Protein AF-0000000072281606 (afdb_homodimer)

Solvent-accessible surface area (backbone atoms only — not comparable to full-atom values): 66796 Å² total; per-residue (Å²): 132,79,48,75,64,52,50,52,34,54,53,20,57,70,27,51,34,52,47,46,33,46,36,48,29,70,72,72,46,80,52,82,89,44,43,67,61,46,51,44,55,71,69,66,61,85,70,71,50,84,77,55,90,81,36,59,47,87,49,73,86,49,46,84,68,44,53,83,72,42,87,65,65,54,67,59,49,46,52,45,48,14,37,39,54,37,68,50,83,50,43,61,69,37,49,48,60,58,39,55,52,54,65,74,42,90,61,54,63,42,52,44,37,38,50,43,52,52,52,38,57,63,58,33,51,38,49,57,51,97,45,70,68,41,56,51,44,52,45,46,51,51,49,37,51,41,34,26,72,41,20,62,56,49,52,46,38,58,74,46,64,48,82,55,54,67,61,53,54,50,33,51,54,31,61,43,38,86,38,28,75,45,57,69,34,38,46,48,50,49,50,53,51,65,68,41,89,56,63,60,47,51,56,32,31,54,53,28,51,50,59,74,39,40,75,63,44,70,66,37,88,37,36,68,48,34,54,55,53,68,63,50,64,45,52,63,88,43,46,63,57,36,45,27,46,11,54,15,48,55,66,72,40,54,62,51,48,55,50,50,50,51,27,36,55,65,61,32,70,61,20,76,72,47,47,51,62,51,57,74,70,40,93,57,39,54,32,45,66,66,42,60,53,39,28,60,67,70,55,61,30,44,79,44,40,36,33,26,36,51,67,71,52,47,63,16,29,34,63,69,82,44,42,79,44,44,27,82,45,44,80,81,37,51,66,59,52,54,50,49,50,63,71,48,50,69,51,60,61,40,45,38,40,33,39,38,28,26,53,66,86,40,72,68,46,42,53,33,40,47,49,58,49,52,52,41,37,74,71,53,35,40,36,48,29,33,40,48,55,16,53,59,40,41,46,48,65,24,66,81,42,98,66,59,60,55,36,64,59,32,63,82,61,18,70,64,53,51,64,24,46,89,61,25,60,56,44,39,51,45,45,42,42,42,50,48,38,40,49,42,41,48,50,40,51,55,45,45,56,48,49,54,64,63,60,56,80,74,71,80,76,68,74,65,81,66,75,78,61,80,82,72,78,86,83,75,87,74,83,86,81,82,83,76,90,74,82,74,74,76,70,78,72,68,74,69,66,73,54,55,58,62,53,23,48,44,51,53,50,44,53,73,75,32,53,59,44,52,29,28,40,60,66,98,63,74,39,68,28,37,38,31,44,54,100,53,28,36,33,30,26,27,76,60,97,89,36,51,40,83,71,44,77,41,50,45,85,43,58,73,41,77,44,70,51,83,89,46,84,35,35,37,32,36,36,44,57,63,89,70,23,72,34,35,31,34,32,80,55,43,66,62,49,50,49,49,53,43,56,67,64,36,69,73,58,59,70,66,74,110,131,81,48,74,64,52,49,51,36,54,54,21,59,72,28,50,33,53,46,45,33,46,35,48,28,71,72,72,46,81,50,81,91,43,43,68,61,47,50,41,54,71,70,65,60,85,70,68,50,82,76,54,90,81,34,59,48,86,50,73,87,48,46,84,68,44,54,84,72,41,88,64,62,55,68,60,49,45,53,45,50,15,36,40,53,38,68,49,84,50,44,60,69,37,48,47,60,56,38,55,53,52,65,74,42,91,61,54,63,41,52,44,36,38,50,43,52,53,52,38,58,61,58,32,52,37,50,59,50,96,45,69,67,41,57,51,45,52,44,49,51,50,50,36,51,41,32,25,73,41,22,61,55,51,52,46,39,58,73,45,62,49,82,54,52,65,60,52,54,50,33,52,58,31,60,43,39,85,38,29,75,45,59,68,34,37,46,48,51,49,51,53,52,65,68,41,90,54,62,61,47,51,56,30,32,54,52,28,51,51,59,75,39,40,74,64,45,70,66,37,86,38,37,67,46,33,53,55,54,68,64,49,65,46,53,66,87,44,45,63,56,36,45,27,46,11,54,16,48,56,67,72,40,54,60,51,49,54,50,50,51,51,26,37,52,64,62,32,71,61,21,75,72,47,48,51,63,52,56,73,70,39,93,57,40,57,33,45,65,65,41,60,53,40,28,62,67,70,54,60,30,44,80,44,39,37,33,27,35,52,65,70,52,49,62,15,28,34,63,69,84,43,42,78,46,42,26,82,45,43,80,81,36,52,66,60,52,53,52,48,47,64,71,49,51,69,52,60,60,39,42,37,38,33,39,36,29,26,52,67,86,41,71,68,47,43,53,34,41,47,49,55,50,52,52,41,36,75,70,53,35,40,36,50,30,33,40,49,54,16,52,59,40,42,48,49,64,24,64,80,40,96,66,59,62,53,36,64,59,32,63,84,59,17,73,64,51,51,62,24,47,90,63,24,61,57,47,39,54,46,45,44,43,39,48,50,38,40,49,43,41,48,50,41,49,56,46,45,56,47,49,56,64,63,60,55,81,76,72,80,79,71,76,67,84,65,79,71,70,82,77,86,75,86,86,74,88,74,83,85,76,82,81,74,86,81,77,78,71,82,69,79,74,71,75,70,69,79,56,61,60,64,53,21,51,46,53,51,49,45,53,73,74,34,54,59,45,53,30,27,39,60,64,98,64,74,39,68,28,37,38,32,43,54,98,53,29,36,34,29,26,28,75,60,97,88,36,50,41,84,71,44,79,40,51,47,84,45,57,72,42,76,44,70,51,82,89,46,84,35,36,37,33,37,35,43,60,61,90,71,22,71,33,33,32,35,32,79,53,43,67,61,50,49,49,48,52,43,56,68,64,37,68,72,54,62,72,62,74,109

Radius of gyration: 34.08 Å; Cα contacts (8 Å, |Δi|>4): 1711; chains: 2; bounding box: 130×84×92 Å

Sequence (1220 aa):
MTTPIEELIKNAIEIKDIFTVKEMTRITGIQANQRNKIYPLLLGIREEMKLNMEKVVETDKFLPFYTPIFSSNLSEIMKSLALIIGNLKGDEMALAQVALPLLSLDLETDQICSLVDKIVNLYIPLIKEENKEVVEGIYVIFNLIIQYHCPELIKKFTEVKVDLKQFVVNEVCMLCLPLIESIQGKLQLIDQLLLSSDQMLHFYVLISHVILLKDTLLKAPSAEAVISGINSKISEDEIKKVVGFAKALVSNTPISITKQLFACITNSPQYQRWVYSTITTGNVAIVSPKDIFADKNSRGFSLFLIDGRKREMYLSGTIPGAINIDASSIQSEPENIENFIKDIEGLKKSNTHIVVFGNTDHRDAVEQIQQIMIWLIKNGFKHVSELHNGFTGYHYLFDNEKGFPVENHSLTNCSICRKQGVEGVNNLIRATENVGTKAFEFAKGWFGTAVASMTVKESENVKDVKDIQQENIKTETKEIIQPKQKTTQIQKEEKKVDGNKEESDYYEELMKTEFHMKGEIIGDKNESVIVIGTNREMILINETDGKYQLVKKIPLILLKKISLKKATPGILTFNGVPPHLPLTIKLENVQSFLQFLKSKSAKKENQKADMTTPIEELIKNAIEIKDIFTVKEMTRITGIQANQRNKIYPLLLGIREEMKLNMEKVVETDKFLPFYTPIFSSNLSEIMKSLALIIGNLKGDEMALAQVALPLLSLDLETDQICSLVDKIVNLYIPLIKEENKEVVEGIYVIFNLIIQYHCPELIKKFTEVKVDLKQFVVNEVCMLCLPLIESIQGKLQLIDQLLLSSDQMLHFYVLISHVILLKDTLLKAPSAEAVISGINSKISEDEIKKVVGFAKALVSNTPISITKQLFACITNSPQYQRWVYSTITTGNVAIVSPKDIFADKNSRGFSLFLIDGRKREMYLSGTIPGAINIDASSIQSEPENIENFIKDIEGLKKSNTHIVVFGNTDHRDAVEQIQQIMIWLIKNGFKHVSELHNGFTGYHYLFDNEKGFPVENHSLTNCSICRKQGVEGVNNLIRATENVGTKAFEFAKGWFGTAVASMTVKESENVKDVKDIQQENIKTETKEIIQPKQKTTQIQKEEKKVDGNKEESDYYEELMKTEFHMKGEIIGDKNESVIVIGTNREMILINETDGKYQLVKKIPLILLKKISLKKATPGILTFNGVPPHLPLTIKLENVQSFLQFLKSKSAKKENQKAD

Nearest PDB structures (foldseek):
  6jl7-assembly1_A  TM=8.231E-01  e=1.397E-14  Homo sapiens
  2rgn-assembly2_E  TM=7.087E-01  e=4.003E-01  Homo sapiens
  6cb0-assembly2_B  TM=5.801E-01  e=1.094E-01  Gallus gallus
  6k6r-assembly2_D  TM=6.137E-01  e=8.018E-01  Saccharomyces cerevisiae S288C
  1rj2-assembly1_A  TM=2.521E-01  e=9.974E-02  Mus musculus

Secondary structure (DSSP, 8-state):
---HHHHHHHHHHHTT-HHHHHHHHHHH---GGGHHHHHHHHHT--SPPPP-TT-----GGGHHHHTTT-SS-HHHHHHHHHHHHHHS-S-HHHHHHHHHHHTTSS--HHHHHHHHHHHHHHH-GGGG---HHHHHHHHHHHHHHHHHH-HHHHHHHHHTT---HHHHHHHHHTTTGGGB-SHHHHHHHHHHHHH-S-TTHHHHHHHHHHHHTHHHHHT--SHHHHHHHHTPPBPGGGHHHHHHHHHHHHHHS-HHHHHHHHHHHTT-HHIIIIIHHHHHH-SSEEE-HHHHHHIIIII--EEEEEE-S-HHHHHT-B-TTPEE--GGGTTT-HHHHHHHHHHTGGGGGS-EEEEEE---SSHHHHHHHHHHHHHHHHTT--SEEEETTHHHHHHHHHHSSTT---BT--TTT-HHHHHTTHHHHHHHHHHHHHHHHHHHHHHHHHHHHHHHHH-----S----TT--S-------------------------------HHHHHHHHHHHHHSEEEEEEEESSS-EEEEEEE-SSEEEEEEEETTEEEEEEEEEGGGEEEEEE-SSSTTEEEEEESTTS-SEEEEES-HHHHHHHHHHHHHTTGGGGT-/---HHHHHHHHHHHTT-HHHHHHHHHHH---GGGHHHHHHHHHT--SPPPP-TT-----GGGHHHHTTT-SS-HHHHHHHHHHHHHHS-S-HHHHHHHHHHHTTSS--HHHHHHHHHHHHHHH-GGGG---HHHHHHHHHHHHHHHHHH-HHHHHHHHHTT---HHHHHHHHHTTTGGGB-SHHHHHHHHHHHHH-S-TTHHHHHHHHHHHHTHHHHHT--SHHHHHHHHTPPBPGGGHHHHHHHHHHHHHHS-HHHHHHHHHHHTT-HHIIIIIHHHHHH-SSEEE-HHHHHHIIIII--EEEEEE-S-HHHHHT-B-TTPEE--GGGTTT-HHHHHHHHHHTGGGGGS-EEEEEE---SSHHHHHHHHHHHHHHHHTT--SEEEETTHHHHHHHHHHSSTT---BT--TTT-HHHHHTTHHHHHHHHHHHHHHHHHHHHHHHHHHHHHHHHH-----S----TTTTS-------------------------------HHHHHHHHHHHHHSEEEEEEEESSS-EEEEEEE-SSEEEEEEEETTEEEEEEEEEGGGEEEEEE-SSSTTEEEEEESTTT-SEEEEES-HHHHHHHHHHHHHTTGGGTT-

InterPro domains:
  IPR001763 Rhodanese-like domain [PF00581] (303-394)
  IPR001763 Rhodanese-like domain [PS50206] (299-403)
  IPR036873 Rhodanese-like domain superfamily [G3DSA:3.40.250.10] (296-421)
  IPR036873 Rhodanese-like domain superfamily [SSF52821] (281-395)
  IPR039755 TBC1 domain family member 23 [PTHR13297] (72-464)

Organism: Entamoeba histolytica (strain ATCC 30459 / HM-1:IMSS / ABRM) (NCBI:txid294381)

pLDDT: mean 75.41, std 23.06, range [16.86, 98.44]

Structure (mmCIF, N/CA/C/O backbone):
data_AF-0000000072281606-model_v1
#
loop_
_entity.id
_entity.type
_entity.pdbx_description
1 polymer 'Rhodanese domain-containing protein'
#
loop_
_atom_site.group_PDB
_atom_site.id
_atom_site.type_symbol
_atom_site.label_atom_id
_atom_site.label_alt_id
_atom_site.label_comp_id
_atom_site.label_asym_id
_atom_site.label_entity_id
_atom_site.label_seq_id
_atom_site.pdbx_PDB_ins_code
_atom_site.Cartn_x
_atom_site.Cartn_y
_atom_site.Cartn_z
_atom_site.occupancy
_atom_site.B_iso_or_equiv
_atom_site.auth_seq_id
_atom_site.auth_comp_id
_atom_site.auth_asym_id
_atom_site.auth_atom_id
_atom_site.pdbx_PDB_model_num
ATOM 1 N N . MET A 1 1 ? -6.422 -8.523 33.594 1 51.41 1 MET A N 1
ATOM 2 C CA . MET A 1 1 ? -6.273 -7.086 33.375 1 51.41 1 MET A CA 1
ATOM 3 C C . MET A 1 1 ? -6.07 -6.754 31.906 1 51.41 1 MET A C 1
ATOM 5 O O . MET A 1 1 ? -5.246 -7.375 31.234 1 51.41 1 MET A O 1
ATOM 9 N N . THR A 1 2 ? -6.934 -6.125 31.219 1 74.75 2 THR A N 1
ATOM 10 C CA . THR A 1 2 ? -6.938 -5.824 29.797 1 74.75 2 THR A CA 1
ATOM 11 C C . THR A 1 2 ? -5.809 -4.859 29.438 1 74.75 2 THR A C 1
ATOM 13 O O . THR A 1 2 ? -5.625 -3.842 30.109 1 74.75 2 THR A O 1
ATOM 16 N N . THR A 1 3 ? -4.812 -5.32 28.719 1 84.56 3 THR A N 1
ATOM 17 C CA . THR A 1 3 ? -3.703 -4.484 28.266 1 84.56 3 THR A CA 1
ATOM 18 C C . THR A 1 3 ? -4.219 -3.264 27.516 1 84.56 3 THR A C 1
ATOM 20 O O . THR A 1 3 ? -5.344 -3.27 27 1 84.56 3 THR A O 1
ATOM 23 N N . PRO A 1 4 ? -3.508 -2.191 27.625 1 87.19 4 PRO A N 1
ATOM 24 C CA . PRO A 1 4 ? -3.924 -0.983 26.906 1 87.19 4 PRO A CA 1
ATOM 25 C C . PRO A 1 4 ? -4.238 -1.249 25.438 1 87.19 4 PRO A C 1
ATOM 27 O O . PRO A 1 4 ? -5.164 -0.652 24.891 1 87.19 4 PRO A O 1
ATOM 30 N N . ILE A 1 5 ? -3.578 -2.105 24.844 1 91.62 5 ILE A N 1
ATOM 31 C CA . ILE A 1 5 ? -3.822 -2.422 23.453 1 91.62 5 ILE A CA 1
ATOM 32 C C . ILE A 1 5 ? -5.156 -3.156 23.312 1 91.62 5 ILE A C 1
ATOM 34 O O . ILE A 1 5 ? -5.922 -2.893 22.375 1 91.62 5 ILE A O 1
ATOM 38 N N . GLU A 1 6 ? -5.426 -3.99 24.234 1 91 6 GLU A N 1
ATOM 39 C CA . GLU A 1 6 ? -6.688 -4.723 24.203 1 91 6 GLU A CA 1
ATOM 40 C C . GLU A 1 6 ? -7.879 -3.783 24.375 1 91 6 GLU A C 1
ATOM 42 O O . GLU A 1 6 ? -8.93 -3.988 23.75 1 91 6 GLU A O 1
ATOM 47 N N . GLU A 1 7 ? -7.656 -2.842 25.172 1 91.56 7 GLU A N 1
ATOM 48 C CA . GLU A 1 7 ? -8.711 -1.845 25.344 1 91.56 7 GLU A CA 1
ATOM 49 C C . GLU A 1 7 ? -8.961 -1.082 24.047 1 91.56 7 GLU A C 1
ATOM 51 O O . GLU A 1 7 ? -10.109 -0.797 23.703 1 91.56 7 GLU A O 1
ATOM 56 N N . LEU A 1 8 ? -7.91 -0.74 23.359 1 93.12 8 LEU A N 1
ATOM 57 C CA . LEU A 1 8 ? -8.039 -0.058 22.078 1 93.12 8 LEU A CA 1
ATOM 58 C C . LEU A 1 8 ? -8.773 -0.934 21.062 1 93.12 8 LEU A C 1
ATOM 60 O O . LEU A 1 8 ? -9.617 -0.443 20.312 1 93.12 8 LEU A O 1
ATOM 64 N N . ILE A 1 9 ? -8.477 -2.211 21.109 1 94.88 9 ILE A N 1
ATOM 65 C CA . ILE A 1 9 ? -9.125 -3.15 20.203 1 94.88 9 ILE A CA 1
ATOM 66 C C . ILE A 1 9 ? -10.617 -3.232 20.516 1 94.88 9 ILE A C 1
ATOM 68 O O . ILE A 1 9 ? -11.453 -3.164 19.609 1 94.88 9 ILE A O 1
ATOM 72 N N . LYS A 1 10 ? -10.906 -3.359 21.797 1 93.31 10 LYS A N 1
ATOM 73 C CA . LYS A 1 10 ? -12.297 -3.461 22.219 1 93.31 10 LYS A CA 1
ATOM 74 C C . LYS A 1 10 ? -13.094 -2.234 21.781 1 93.31 10 LYS A C 1
ATOM 76 O O . LYS A 1 10 ? -14.188 -2.363 21.234 1 93.31 10 LYS A O 1
ATOM 81 N N . ASN A 1 11 ? -12.516 -1.082 22.031 1 91.38 11 ASN A N 1
ATOM 82 C CA . ASN A 1 11 ? -13.18 0.157 21.625 1 91.38 11 ASN A CA 1
ATOM 83 C C . ASN A 1 11 ? -13.352 0.243 20.109 1 91.38 11 ASN A C 1
ATOM 85 O O . ASN A 1 11 ? -14.391 0.689 19.625 1 91.38 11 ASN A O 1
ATOM 89 N N . ALA A 1 12 ? -12.352 -0.181 19.391 1 93.44 12 ALA A N 1
ATOM 90 C CA . ALA A 1 12 ? -12.383 -0.129 17.922 1 93.44 12 ALA A CA 1
ATOM 91 C C . ALA A 1 12 ? -13.445 -1.07 17.359 1 93.44 12 ALA A C 1
ATOM 93 O O . ALA A 1 12 ? -14.109 -0.745 16.375 1 93.44 12 ALA A O 1
ATOM 94 N N . ILE A 1 13 ? -13.555 -2.229 17.984 1 92.88 13 ILE A N 1
ATOM 95 C CA . ILE A 1 13 ? -14.562 -3.191 17.562 1 92.88 13 ILE A CA 1
ATOM 96 C C . ILE A 1 13 ? -15.953 -2.596 17.75 1 92.88 13 ILE A C 1
ATOM 98 O O . ILE A 1 13 ? -16.812 -2.725 16.875 1 92.88 13 ILE A O 1
ATOM 102 N N . GLU A 1 14 ? -16.156 -1.934 18.844 1 89.5 14 GLU A N 1
ATOM 103 C CA . GLU A 1 14 ? -17.453 -1.362 19.188 1 89.5 14 GLU A CA 1
ATOM 104 C C . GLU A 1 14 ? -17.891 -0.321 18.156 1 89.5 14 GLU A C 1
ATOM 106 O O . GLU A 1 14 ? -19.062 -0.254 17.781 1 89.5 14 GLU A O 1
ATOM 111 N N . ILE A 1 15 ? -16.969 0.427 17.688 1 87.94 15 ILE A N 1
ATOM 112 C CA . ILE A 1 15 ? -17.344 1.49 16.75 1 87.94 15 ILE A CA 1
ATOM 113 C C . ILE A 1 15 ? -17.047 1.044 15.328 1 87.94 15 ILE A C 1
ATOM 115 O O . ILE A 1 15 ? -17.141 1.843 14.391 1 87.94 15 ILE A O 1
ATOM 119 N N . LYS A 1 16 ? -16.547 -0.191 15.117 1 88 16 LYS A N 1
ATOM 120 C CA . LYS A 1 16 ? -16.281 -0.816 13.82 1 88 16 LYS A CA 1
ATOM 121 C C . LYS A 1 16 ? -15.156 -0.094 13.086 1 88 16 LYS A C 1
ATOM 123 O O . LYS A 1 16 ? -15.273 0.193 11.891 1 88 16 LYS A O 1
ATOM 128 N N . ASP A 1 17 ? -14.172 0.329 13.82 1 90.19 17 ASP A N 1
ATOM 129 C CA . ASP A 1 17 ? -12.938 0.873 13.258 1 90.19 17 ASP A CA 1
ATOM 130 C C . ASP A 1 17 ? -12 -0.245 12.812 1 90.19 17 ASP A C 1
ATOM 132 O O . ASP A 1 17 ? -11.172 -0.718 13.594 1 90.19 17 ASP A O 1
ATOM 136 N N . ILE A 1 18 ? -12.078 -0.589 11.57 1 90.5 18 ILE A N 1
ATOM 137 C CA . ILE A 1 18 ? -11.406 -1.763 11.016 1 90.5 18 ILE A CA 1
ATOM 138 C C . ILE A 1 18 ? -9.898 -1.561 11.047 1 90.5 18 ILE A C 1
ATOM 140 O O . ILE A 1 18 ? -9.148 -2.49 11.359 1 90.5 18 ILE A O 1
ATOM 144 N N . PHE A 1 19 ? -9.398 -0.422 10.836 1 90.06 19 PHE A N 1
ATOM 145 C CA . PHE A 1 19 ? -7.961 -0.2 10.695 1 90.06 19 PHE A CA 1
ATOM 146 C C . PHE A 1 19 ? -7.277 -0.225 12.062 1 90.06 19 PHE A C 1
ATOM 148 O O . PHE A 1 19 ? -6.168 -0.75 12.195 1 90.06 19 PHE A O 1
ATOM 155 N N . THR A 1 20 ? -7.926 0.358 13.047 1 93.75 20 THR A N 1
ATOM 156 C CA . THR A 1 20 ? -7.359 0.264 14.391 1 93.75 20 THR A CA 1
ATOM 157 C C . THR A 1 20 ? -7.293 -1.19 14.852 1 93.75 20 THR A C 1
ATOM 159 O O . THR A 1 20 ? -6.289 -1.622 15.414 1 93.75 20 THR A O 1
ATOM 162 N N . VAL A 1 21 ? -8.344 -1.893 14.539 1 94.81 21 VAL A N 1
ATOM 163 C CA . VAL A 1 21 ? -8.352 -3.309 14.891 1 94.81 21 VAL A CA 1
ATOM 164 C C . VAL A 1 21 ? -7.211 -4.027 14.172 1 94.81 21 VAL A C 1
ATOM 166 O O . VAL A 1 21 ? -6.453 -4.773 14.797 1 94.81 21 VAL A O 1
ATOM 169 N N . LYS A 1 22 ? -7.035 -3.77 12.914 1 93.69 22 LYS A N 1
ATOM 170 C CA . LYS A 1 22 ? -6.012 -4.426 12.109 1 93.69 22 LYS A CA 1
ATOM 171 C C . LYS A 1 22 ? -4.613 -4.129 12.648 1 93.69 22 LYS A C 1
ATOM 173 O O . LYS A 1 22 ? -3.836 -5.051 12.914 1 93.69 22 LYS A O 1
ATOM 178 N N . GLU A 1 23 ? -4.336 -2.924 12.883 1 93.38 23 GLU A N 1
ATOM 179 C CA . GLU A 1 23 ? -2.982 -2.541 13.273 1 93.38 23 GLU A CA 1
ATOM 180 C C . GLU A 1 23 ? -2.662 -3.012 14.688 1 93.38 23 GLU A C 1
ATOM 182 O O . GLU A 1 23 ? -1.541 -3.445 14.969 1 93.38 23 GLU A O 1
ATOM 187 N N . MET A 1 24 ? -3.656 -2.949 15.578 1 95.06 24 MET A N 1
ATOM 188 C CA . MET A 1 24 ? -3.416 -3.398 16.953 1 95.06 24 MET A CA 1
ATOM 189 C C . MET A 1 24 ? -3.248 -4.914 17 1 95.06 24 MET A C 1
ATOM 191 O O . MET A 1 24 ? -2.404 -5.422 17.734 1 95.06 24 MET A O 1
ATOM 195 N N . THR A 1 25 ? -4.016 -5.562 16.203 1 94.69 25 THR A N 1
ATOM 196 C CA . THR A 1 25 ? -3.928 -7.02 16.203 1 94.69 25 THR A CA 1
ATOM 197 C C . THR A 1 25 ? -2.656 -7.488 15.5 1 94.69 25 THR A C 1
ATOM 199 O O . THR A 1 25 ? -2.193 -8.609 15.727 1 94.69 25 THR A O 1
ATOM 202 N N . ARG A 1 26 ? -2.094 -6.742 14.641 1 91.62 26 ARG A N 1
ATOM 203 C CA . ARG A 1 26 ? -0.798 -7.07 14.055 1 91.62 26 ARG A CA 1
ATOM 204 C C . ARG A 1 26 ? 0.289 -7.121 15.125 1 91.62 26 ARG A C 1
ATOM 206 O O . ARG A 1 26 ? 1.28 -7.84 14.977 1 91.62 26 ARG A O 1
ATOM 213 N N . ILE A 1 27 ? 0.032 -6.355 16.156 1 89.81 27 ILE A N 1
ATOM 214 C CA . ILE A 1 27 ? 1.004 -6.305 17.234 1 89.81 27 ILE A CA 1
ATOM 215 C C . ILE A 1 27 ? 0.794 -7.488 18.172 1 89.81 27 ILE A C 1
ATOM 217 O O . ILE A 1 27 ? 1.74 -8.211 18.5 1 89.81 27 ILE A O 1
ATOM 221 N N . THR A 1 28 ? -0.489 -7.789 18.562 1 91.12 28 THR A N 1
ATOM 222 C CA . THR A 1 28 ? -0.763 -8.758 19.609 1 91.12 28 THR A CA 1
ATOM 223 C C . THR A 1 28 ? -1.176 -10.102 19.031 1 91.12 28 THR A C 1
ATOM 225 O O . THR A 1 28 ? -1.175 -11.117 19.719 1 91.12 28 THR A O 1
ATOM 228 N N . GLY A 1 29 ? -1.459 -10.117 17.734 1 91.19 29 GLY A N 1
ATOM 229 C CA . GLY A 1 29 ? -2.188 -11.258 17.203 1 91.19 29 GLY A CA 1
ATOM 230 C C . GLY A 1 29 ? -3.67 -11.219 17.531 1 91.19 29 GLY A C 1
ATOM 231 O O . GLY A 1 29 ? -4.098 -10.508 18.438 1 91.19 29 GLY A O 1
ATOM 232 N N . ILE A 1 30 ? -4.41 -11.914 16.781 1 94.75 30 ILE A N 1
ATOM 233 C CA . ILE A 1 30 ? -5.832 -12.023 17.094 1 94.75 30 ILE A CA 1
ATOM 234 C C . ILE A 1 30 ? -6.039 -13.07 18.188 1 94.75 30 ILE A C 1
ATOM 236 O O . ILE A 1 30 ? -5.727 -14.242 18 1 94.75 30 ILE A O 1
ATOM 240 N N . GLN A 1 31 ? -6.582 -12.633 19.266 1 92.38 31 GLN A N 1
ATOM 241 C CA . GLN A 1 31 ? -6.852 -13.555 20.359 1 92.38 31 GLN A CA 1
ATOM 242 C C . GLN A 1 31 ? -7.992 -14.508 20.016 1 92.38 31 GLN A C 1
ATOM 244 O O . GLN A 1 31 ? -8.961 -14.109 19.359 1 92.38 31 GLN A O 1
ATOM 249 N N . ALA A 1 32 ? -7.914 -15.68 20.5 1 91 32 ALA A N 1
ATOM 250 C CA . ALA A 1 32 ? -8.859 -16.734 20.156 1 91 32 ALA A CA 1
ATOM 251 C C . ALA A 1 32 ? -10.289 -16.328 20.484 1 91 32 ALA A C 1
ATOM 253 O O . ALA A 1 32 ? -11.219 -16.578 19.719 1 91 32 ALA A O 1
ATOM 254 N N . ASN A 1 33 ? -10.43 -15.602 21.578 1 90 33 ASN A N 1
ATOM 255 C CA . ASN A 1 33 ? -11.773 -15.266 22.047 1 90 33 ASN A CA 1
ATOM 256 C C . ASN A 1 33 ? -12.328 -14.039 21.328 1 90 33 ASN A C 1
ATOM 258 O O . ASN A 1 33 ? -13.484 -13.656 21.547 1 90 33 ASN A O 1
ATOM 262 N N . GLN A 1 34 ? -11.586 -13.469 20.484 1 93.81 34 GLN A N 1
ATOM 263 C CA . GLN A 1 34 ? -12.039 -12.258 19.812 1 93.81 34 GLN A CA 1
ATOM 264 C C . GLN A 1 34 ? -12.289 -12.516 18.328 1 93.81 34 GLN A C 1
ATOM 266 O O . GLN A 1 34 ? -12.812 -11.648 17.609 1 93.81 34 GLN A O 1
ATOM 271 N N . ARG A 1 35 ? -11.969 -13.688 17.844 1 95.94 35 ARG A N 1
ATOM 272 C CA . ARG A 1 35 ? -12.102 -14 16.422 1 95.94 35 ARG A CA 1
ATOM 273 C C . ARG A 1 35 ? -13.547 -13.859 15.961 1 95.94 35 ARG A C 1
ATOM 275 O O . ARG A 1 35 ? -13.812 -13.398 14.844 1 95.94 35 ARG A O 1
ATOM 282 N N . ASN A 1 36 ? -14.453 -14.258 16.859 1 95.31 36 ASN A N 1
ATOM 283 C CA . ASN A 1 36 ? -15.867 -14.234 16.5 1 95.31 36 ASN A CA 1
ATOM 284 C C . ASN A 1 36 ? -16.344 -12.82 16.219 1 95.31 36 ASN A C 1
ATOM 286 O O . ASN A 1 36 ? -17.312 -12.617 15.484 1 95.31 36 ASN A O 1
ATOM 290 N N . LYS A 1 37 ? -15.695 -11.836 16.766 1 94.88 37 LYS A N 1
ATOM 291 C CA . LYS A 1 37 ? -16.062 -10.445 16.547 1 94.88 37 LYS A CA 1
ATOM 292 C C . LYS A 1 37 ? -15.211 -9.82 15.445 1 94.88 37 LYS A C 1
ATOM 294 O O . LYS A 1 37 ? -15.703 -9.023 14.641 1 94.88 37 LYS A O 1
ATOM 299 N N . ILE A 1 38 ? -13.961 -10.227 15.359 1 96.19 38 ILE A N 1
ATOM 300 C CA . ILE A 1 38 ? -12.992 -9.57 14.492 1 96.19 38 ILE A CA 1
ATOM 301 C C . ILE A 1 38 ? -13.164 -10.047 13.055 1 96.19 38 ILE A C 1
ATOM 303 O O . ILE A 1 38 ? -13.07 -9.258 12.117 1 96.19 38 ILE A O 1
ATOM 307 N N . TYR A 1 39 ? -13.469 -11.312 12.844 1 96.56 39 TYR A N 1
ATOM 308 C CA . TYR A 1 39 ? -13.562 -11.859 11.492 1 96.56 39 TYR A CA 1
ATOM 309 C C . TYR A 1 39 ? -14.672 -11.18 10.711 1 96.56 39 TYR A C 1
ATOM 311 O O . TYR A 1 39 ? -14.438 -10.656 9.617 1 96.56 39 TYR A O 1
ATOM 319 N N . PRO A 1 40 ? -15.906 -11.102 11.273 1 94.44 40 PRO A N 1
ATOM 320 C CA . PRO A 1 40 ? -16.969 -10.414 10.531 1 94.44 40 PRO A CA 1
ATOM 321 C C . PRO A 1 40 ? -16.625 -8.961 10.227 1 94.44 40 PRO A C 1
ATOM 323 O O . PRO A 1 40 ? -16.953 -8.453 9.156 1 94.44 40 PRO A O 1
ATOM 326 N N . LEU A 1 41 ? -15.961 -8.359 11.164 1 92.44 41 LEU A N 1
ATOM 327 C CA . LEU A 1 41 ? -15.578 -6.965 10.984 1 92.44 41 LEU A CA 1
ATOM 328 C C . LEU A 1 41 ? -14.578 -6.812 9.844 1 92.44 41 LEU A C 1
ATOM 330 O O . LEU A 1 41 ? -14.75 -5.957 8.977 1 92.44 41 LEU A O 1
ATOM 334 N N . LEU A 1 42 ? -13.547 -7.648 9.82 1 92.62 42 LEU A N 1
ATOM 335 C CA . LEU A 1 42 ? -12.5 -7.562 8.812 1 92.62 42 LEU A CA 1
ATOM 336 C C . LEU A 1 42 ? -13.047 -7.906 7.43 1 92.62 42 LEU A C 1
ATOM 338 O O . LEU A 1 42 ? -12.547 -7.402 6.418 1 92.62 42 LEU A O 1
ATOM 342 N N . LEU A 1 43 ? -14.07 -8.75 7.418 1 92.25 43 LEU A N 1
ATOM 343 C CA . LEU A 1 43 ? -14.633 -9.188 6.145 1 92.25 43 LEU A CA 1
ATOM 344 C C . LEU A 1 43 ? -15.766 -8.273 5.707 1 92.25 43 LEU A C 1
ATOM 346 O O . LEU A 1 43 ? -16.328 -8.453 4.625 1 92.25 43 LEU A O 1
ATOM 350 N N . GLY A 1 44 ? -16.172 -7.336 6.547 1 85.81 44 GLY A N 1
ATOM 351 C CA . GLY A 1 44 ? -17.188 -6.363 6.203 1 85.81 44 GLY A CA 1
ATOM 352 C C 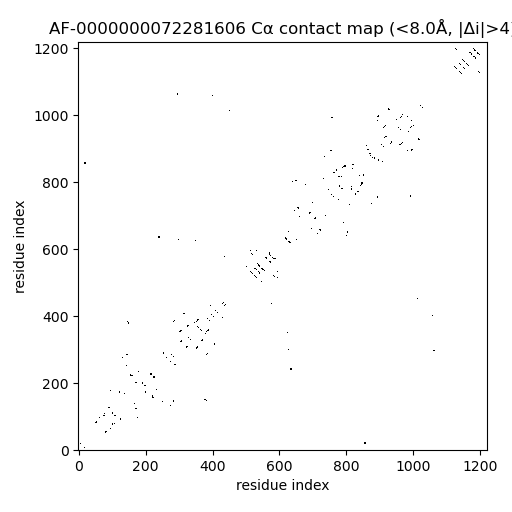. GLY A 1 44 ? -18.578 -6.957 6.137 1 85.81 44 GLY A C 1
ATOM 353 O O . GLY A 1 44 ? -19.391 -6.582 5.281 1 85.81 44 GLY A O 1
ATOM 354 N N . ILE A 1 45 ? -18.828 -7.926 6.973 1 87.75 45 ILE A N 1
ATOM 355 C CA . ILE A 1 45 ? -20.141 -8.555 6.973 1 87.75 45 ILE A CA 1
ATOM 356 C C . ILE A 1 45 ? -21.125 -7.691 7.75 1 87.75 45 ILE A C 1
ATOM 358 O O . ILE A 1 45 ? -20.953 -7.457 8.945 1 87.75 45 ILE A O 1
ATOM 362 N N . ARG A 1 46 ? -22.141 -7.25 7.164 1 77.12 46 ARG A N 1
ATOM 363 C CA . ARG A 1 46 ? -23.156 -6.398 7.777 1 77.12 46 ARG A CA 1
ATOM 364 C C . ARG A 1 46 ? -24.438 -7.184 8.078 1 77.12 46 ARG A C 1
ATOM 366 O O . ARG A 1 46 ? -25.062 -6.973 9.109 1 77.12 46 ARG A O 1
ATOM 373 N N . GLU A 1 47 ? -24.703 -8.031 7.086 1 79.44 47 GLU A N 1
ATOM 374 C CA . GLU A 1 47 ? -25.875 -8.883 7.234 1 79.44 47 GLU A CA 1
ATOM 375 C C . GLU A 1 47 ? -25.531 -10.352 7.031 1 79.44 47 GLU A C 1
ATOM 377 O O . GLU A 1 47 ? -24.766 -10.695 6.133 1 79.44 47 GLU A O 1
ATOM 382 N N . GLU A 1 48 ? -26.156 -11.094 7.84 1 83.31 48 GLU A N 1
ATOM 383 C CA . GLU A 1 48 ? -25.891 -12.523 7.758 1 83.31 48 GLU A CA 1
ATOM 384 C C . GLU A 1 48 ? -26.766 -13.188 6.703 1 83.31 48 GLU A C 1
ATOM 386 O O . GLU A 1 48 ? -27.859 -12.703 6.402 1 83.31 48 GLU A O 1
ATOM 391 N N . MET A 1 49 ? -26.25 -14.219 6.238 1 87.94 49 MET A N 1
ATOM 392 C CA . MET A 1 49 ? -26.969 -15 5.238 1 87.94 49 MET A CA 1
ATOM 393 C C . MET A 1 49 ? -28.109 -15.805 5.879 1 87.94 49 MET A C 1
ATOM 395 O O . MET A 1 49 ? -27.938 -16.359 6.965 1 87.94 49 MET A O 1
ATOM 399 N N . LYS A 1 50 ? -29.203 -15.742 5.246 1 89.12 50 LYS A N 1
ATOM 400 C CA . LYS A 1 50 ? -30.312 -16.594 5.691 1 89.12 50 LYS A CA 1
ATOM 401 C C . LYS A 1 50 ? -30.172 -18 5.125 1 89.12 50 LYS A C 1
ATOM 403 O O . LYS A 1 50 ? -30.109 -18.188 3.908 1 89.12 50 LYS A O 1
ATOM 408 N N . LEU A 1 51 ? -30.203 -18.969 5.988 1 93.5 51 LEU A N 1
ATOM 409 C CA . LEU A 1 51 ? -29.953 -20.359 5.59 1 93.5 51 LEU A CA 1
ATOM 410 C C . LEU A 1 51 ? -31.25 -21.062 5.215 1 93.5 51 LEU A C 1
ATOM 412 O O . LEU A 1 51 ? -32.281 -20.875 5.875 1 93.5 51 LEU A O 1
ATOM 416 N N . ASN A 1 52 ? -31.203 -21.703 4.121 1 93.88 52 ASN A N 1
ATOM 417 C CA . ASN A 1 52 ? -32.219 -22.688 3.801 1 93.88 52 ASN A CA 1
ATOM 418 C C . ASN A 1 52 ? -31.969 -24.016 4.484 1 93.88 52 ASN A C 1
ATOM 420 O O . ASN A 1 52 ? -31.062 -24.766 4.082 1 93.88 52 ASN A O 1
ATOM 424 N N . MET A 1 53 ? -32.781 -24.406 5.434 1 92.44 53 MET A N 1
ATOM 425 C CA . MET A 1 53 ? -32.562 -25.562 6.301 1 92.44 53 MET A CA 1
ATOM 426 C C . MET A 1 53 ? -32.781 -26.859 5.535 1 92.44 53 MET A C 1
ATOM 428 O O . MET A 1 53 ? -32.344 -27.922 5.984 1 92.44 53 MET A O 1
ATOM 432 N N . GLU A 1 54 ? -33.281 -26.766 4.344 1 91.62 54 GLU A N 1
ATOM 433 C CA . GLU A 1 54 ? -33.531 -27.953 3.553 1 91.62 54 GLU A CA 1
ATOM 434 C C . GLU A 1 54 ? -32.344 -28.297 2.654 1 91.62 54 GLU A C 1
ATOM 436 O O . GLU A 1 54 ? -32.25 -29.438 2.174 1 91.62 54 GLU A O 1
ATOM 441 N N . LYS A 1 55 ? -31.547 -27.375 2.477 1 93.19 55 LYS A N 1
ATOM 442 C CA . LYS A 1 55 ? -30.406 -27.594 1.597 1 93.19 55 LYS A CA 1
ATOM 443 C C . LYS A 1 55 ? -29.219 -28.156 2.371 1 93.19 55 LYS A C 1
ATOM 445 O O . LYS A 1 55 ? -28.453 -27.391 2.967 1 93.19 55 LYS A O 1
ATOM 450 N N . VAL A 1 56 ? -29.078 -29.469 2.369 1 92 56 VAL A N 1
ATOM 451 C CA . VAL A 1 56 ? -28 -30.125 3.084 1 92 56 VAL A CA 1
ATOM 452 C C . VAL A 1 56 ? -27.297 -31.109 2.154 1 92 56 VAL A C 1
ATOM 454 O O . VAL A 1 56 ? -27.891 -31.594 1.189 1 92 56 VAL A O 1
ATOM 457 N N . VAL A 1 57 ? -26 -31.281 2.447 1 92.62 57 VAL A N 1
ATOM 458 C CA . VAL A 1 57 ? -25.219 -32.25 1.674 1 92.62 57 VAL A CA 1
ATOM 459 C C . VAL A 1 57 ? -24.812 -33.438 2.566 1 92.62 57 VAL A C 1
ATOM 461 O O . VAL A 1 57 ? -24.891 -33.344 3.795 1 92.62 57 VAL A O 1
ATOM 464 N N . GLU A 1 58 ? -24.391 -34.5 1.878 1 87.56 58 GLU A N 1
ATOM 465 C CA . GLU A 1 58 ? -23.844 -35.625 2.615 1 87.56 58 GLU A CA 1
ATOM 466 C C . GLU A 1 58 ? -22.438 -35.312 3.141 1 87.56 58 GLU A C 1
ATOM 468 O O . GLU A 1 58 ? -21.594 -34.844 2.393 1 87.56 58 GLU A O 1
ATOM 473 N N . THR A 1 59 ? -22.25 -35.531 4.406 1 85 59 THR A N 1
ATOM 474 C CA . THR A 1 59 ? -21 -35.062 5.016 1 85 59 THR A CA 1
ATOM 475 C C . THR A 1 59 ? -20.062 -36.219 5.293 1 85 59 THR A C 1
ATOM 477 O O . THR A 1 59 ? -18.922 -36.031 5.711 1 85 59 THR A O 1
ATOM 480 N N . ASP A 1 60 ? -20.328 -37.438 5.035 1 82.75 60 ASP A N 1
ATOM 481 C CA . ASP A 1 60 ? -19.484 -38.594 5.332 1 82.75 60 ASP A CA 1
ATOM 482 C C . ASP A 1 60 ? -18.141 -38.5 4.621 1 82.75 60 ASP A C 1
ATOM 484 O O . ASP A 1 60 ? -17.109 -38.938 5.148 1 82.75 60 ASP A O 1
ATOM 488 N N . LYS A 1 61 ? -18.219 -37.906 3.5 1 83.81 61 LYS A N 1
ATOM 489 C CA . LYS A 1 61 ? -17 -37.812 2.699 1 83.81 61 LYS A CA 1
ATOM 490 C C . LYS A 1 61 ? -15.992 -36.875 3.359 1 83.81 61 LYS A C 1
ATOM 492 O O . LYS A 1 61 ? -14.805 -36.906 3.039 1 83.81 61 LYS A O 1
ATOM 497 N N . PHE A 1 62 ? -16.484 -36.125 4.371 1 84.62 62 PHE A N 1
ATOM 498 C CA . PHE A 1 62 ? -15.586 -35.156 5.004 1 84.62 62 PHE A CA 1
ATOM 499 C C . PHE A 1 62 ? -15.086 -35.688 6.344 1 84.62 62 PHE A C 1
ATOM 501 O O . PHE A 1 62 ? -14.328 -35 7.039 1 84.62 62 PHE A O 1
ATOM 508 N N . LEU A 1 63 ? -15.383 -36.844 6.781 1 79.5 63 LEU A N 1
ATOM 509 C CA . LEU A 1 63 ? -15.07 -37.469 8.062 1 79.5 63 LEU A CA 1
ATOM 510 C C . LEU A 1 63 ? -13.57 -37.438 8.336 1 79.5 63 LEU A C 1
ATOM 512 O O . LEU A 1 63 ? -13.141 -37.156 9.453 1 79.5 63 LEU A O 1
ATOM 516 N N . PRO A 1 64 ? -12.805 -37.656 7.309 1 75 64 PRO A N 1
ATOM 517 C CA . PRO A 1 64 ? -11.359 -37.656 7.547 1 75 64 PRO A CA 1
ATOM 518 C C . PRO A 1 64 ? -10.812 -36.281 7.941 1 75 64 PRO A C 1
ATOM 520 O O . PRO A 1 64 ? -9.734 -36.188 8.523 1 75 64 PRO A O 1
ATOM 523 N N . PHE A 1 65 ? -11.578 -35.312 7.672 1 75 65 PHE A N 1
ATOM 524 C CA . PHE A 1 65 ? -11.078 -33.969 7.902 1 75 65 PHE A CA 1
ATOM 525 C C . PHE A 1 65 ? -11.398 -33.5 9.32 1 75 65 PHE A C 1
ATOM 527 O O . PHE A 1 65 ? -10.609 -32.781 9.938 1 75 65 PHE A O 1
ATOM 534 N N . TYR A 1 66 ? -12.531 -33.906 9.859 1 68.81 66 TYR A N 1
ATOM 535 C CA . TYR A 1 66 ? -12.922 -33.25 11.109 1 68.81 66 TYR A CA 1
ATOM 536 C C . TYR A 1 66 ? -12.742 -34.219 12.289 1 68.81 66 TYR A C 1
ATOM 538 O O . TYR A 1 66 ? -12.633 -33.781 13.43 1 68.81 66 TYR A O 1
ATOM 546 N N . THR A 1 67 ? -12.586 -35.438 12.055 1 67.38 67 THR A N 1
ATOM 547 C CA . THR A 1 67 ? -12.508 -36.375 13.164 1 67.38 67 THR A CA 1
ATOM 548 C C . THR A 1 67 ? -11.227 -36.156 13.969 1 67.38 67 THR A C 1
ATOM 550 O O . THR A 1 67 ? -11.234 -36.219 15.195 1 67.38 67 THR A O 1
ATOM 553 N N . PRO A 1 68 ? -10.203 -35.875 13.203 1 65.94 68 PRO A N 1
ATOM 554 C CA . PRO A 1 68 ? -8.984 -35.656 13.992 1 65.94 68 PRO A CA 1
ATOM 555 C C . PRO A 1 68 ? -9.023 -34.344 14.789 1 65.94 68 PRO A C 1
ATOM 557 O O . PRO A 1 68 ? -8.258 -34.188 15.734 1 65.94 68 PRO A O 1
ATOM 560 N N . ILE A 1 69 ? -9.969 -33.5 14.461 1 68.38 69 ILE A N 1
ATOM 561 C CA . ILE A 1 69 ? -9.969 -32.156 14.992 1 68.38 69 ILE A CA 1
ATOM 562 C C . ILE A 1 69 ? -11.016 -32.031 16.109 1 68.38 69 ILE A C 1
ATOM 564 O O . ILE A 1 69 ? -10.758 -31.406 17.141 1 68.38 69 ILE A O 1
ATOM 568 N N . PHE A 1 70 ? -12.164 -32.656 15.805 1 72.62 70 PHE A N 1
ATOM 569 C CA . PHE A 1 70 ? -13.266 -32.531 16.75 1 72.62 70 PHE A CA 1
ATOM 570 C C . PHE A 1 70 ? -13.539 -33.844 17.469 1 72.62 70 PHE A C 1
ATOM 572 O O . PHE A 1 70 ? -13.695 -34.875 16.828 1 72.62 70 PHE A O 1
ATOM 579 N N . SER A 1 71 ? -13.188 -33.906 18.656 1 69.56 71 SER A N 1
ATOM 580 C CA . SER A 1 71 ? -13.422 -35.125 19.438 1 69.56 71 SER A CA 1
ATOM 581 C C . SER A 1 71 ? -14.828 -35.125 20.031 1 69.56 71 SER A C 1
ATOM 583 O O . SER A 1 71 ? -15.391 -36.188 20.266 1 69.56 71 SER A O 1
ATOM 585 N N . SER A 1 72 ? -15.305 -33.969 20.219 1 72.62 72 SER A N 1
ATOM 586 C CA . SER A 1 72 ? -16.625 -33.875 20.828 1 72.62 72 SER A CA 1
ATOM 587 C C . SER A 1 72 ? -17.609 -33.156 19.906 1 72.62 72 SER A C 1
ATOM 589 O O . SER A 1 72 ? -17.203 -32.469 18.969 1 72.62 72 SER A O 1
ATOM 591 N N . ASN A 1 73 ? -18.922 -33.375 19.953 1 78.25 73 ASN A N 1
ATOM 592 C CA . ASN A 1 73 ? -20.031 -32.688 19.281 1 78.25 73 ASN A CA 1
ATOM 593 C C . ASN A 1 73 ? -19.969 -32.906 17.766 1 78.25 73 ASN A C 1
ATOM 595 O O . ASN A 1 73 ? -20.203 -31.984 16.984 1 78.25 73 ASN A O 1
ATOM 599 N N . LEU A 1 74 ? -19.469 -34.125 17.438 1 82.31 74 LEU A N 1
ATOM 600 C CA . LEU A 1 74 ? -19.297 -34.438 16.031 1 82.31 74 LEU A CA 1
ATOM 601 C C . LEU A 1 74 ? -20.609 -34.312 15.266 1 82.31 74 LEU A C 1
ATOM 603 O O . LEU A 1 74 ? -20.625 -33.844 14.133 1 82.31 74 LEU A O 1
ATOM 607 N N . SER A 1 75 ? -21.656 -34.75 15.906 1 82.81 75 SER A N 1
ATOM 608 C CA . SER A 1 75 ? -22.969 -34.688 15.258 1 82.81 75 SER A CA 1
ATOM 609 C C . SER A 1 75 ? -23.359 -33.25 14.938 1 82.81 75 SER A C 1
ATOM 611 O O . SER A 1 75 ? -23.859 -32.969 13.844 1 82.81 75 SER A O 1
ATOM 613 N N . GLU A 1 76 ? -23.125 -32.406 15.867 1 86.69 76 GLU A N 1
ATOM 614 C CA . GLU A 1 76 ? -23.469 -30.984 15.664 1 86.69 76 GLU A CA 1
ATOM 615 C C . GLU A 1 76 ? -22.609 -30.359 14.57 1 86.69 76 GLU A C 1
ATOM 617 O O . GLU A 1 76 ? -23.109 -29.578 13.75 1 86.69 76 GLU A O 1
ATOM 622 N N . ILE A 1 77 ? -21.391 -30.75 14.57 1 88 77 ILE A N 1
ATOM 623 C CA . ILE A 1 77 ? -20.453 -30.219 13.586 1 88 77 ILE A CA 1
ATOM 624 C C . ILE A 1 77 ? -20.844 -30.703 12.188 1 88 77 ILE A C 1
ATOM 626 O O . ILE A 1 77 ? -20.844 -29.922 11.234 1 88 77 ILE A O 1
ATOM 630 N N . MET A 1 78 ? -21.219 -31.922 12.148 1 88.69 78 MET A N 1
ATOM 631 C CA . MET A 1 78 ? -21.625 -32.5 10.875 1 88.69 78 MET A CA 1
ATOM 632 C C . MET A 1 78 ? -22.875 -31.828 10.32 1 88.69 78 MET A C 1
ATOM 634 O O . MET A 1 78 ? -22.953 -31.547 9.125 1 88.69 78 MET A O 1
ATOM 638 N N . LYS A 1 79 ? -23.766 -31.609 11.172 1 90.44 79 LYS A N 1
ATOM 639 C CA . LYS A 1 79 ? -25 -30.953 10.758 1 90.44 79 LYS A CA 1
ATOM 640 C C . LYS A 1 79 ? -24.719 -29.547 10.242 1 90.44 79 LYS A C 1
ATOM 642 O O . LYS A 1 79 ? -25.266 -29.141 9.211 1 90.44 79 LYS A O 1
ATOM 647 N N . SER A 1 80 ? -23.938 -28.859 10.992 1 92.81 80 SER A N 1
ATOM 648 C CA . SER A 1 80 ? -23.594 -27.5 10.594 1 92.81 80 SER A CA 1
ATOM 649 C C . SER A 1 80 ? -22.844 -27.469 9.266 1 92.81 80 SER A C 1
ATOM 651 O O . SER A 1 80 ? -23.125 -26.641 8.406 1 92.81 80 SER A O 1
ATOM 653 N N . LEU A 1 81 ? -21.953 -28.406 9.156 1 93.31 81 LEU A N 1
ATOM 654 C CA . LEU A 1 81 ? -21.156 -28.5 7.934 1 93.31 81 LEU A CA 1
ATOM 655 C C . LEU A 1 81 ? -22.047 -28.797 6.73 1 93.31 81 LEU A C 1
ATOM 657 O O . LEU A 1 81 ? -21.891 -28.203 5.668 1 93.31 81 LEU A O 1
ATOM 661 N N . ALA A 1 82 ? -22.938 -29.719 6.914 1 94.5 82 ALA A N 1
ATOM 662 C CA . ALA A 1 82 ? -23.875 -30.078 5.855 1 94.5 82 ALA A CA 1
ATOM 663 C C . ALA A 1 82 ? -24.703 -28.875 5.406 1 94.5 82 ALA A C 1
ATOM 665 O O . ALA A 1 82 ? -24.906 -28.672 4.207 1 94.5 82 ALA A O 1
ATOM 666 N N . LEU A 1 83 ? -25.125 -28.125 6.328 1 95.06 83 LEU A N 1
ATOM 667 C CA . LEU A 1 83 ? -25.938 -26.953 6.039 1 95.06 83 LEU A CA 1
ATOM 668 C C . LEU A 1 83 ? -25.125 -25.891 5.309 1 95.06 83 LEU A C 1
ATOM 670 O O . LEU A 1 83 ? -25.609 -25.281 4.348 1 95.06 83 LEU A O 1
ATOM 674 N N . ILE A 1 84 ? -23.922 -25.641 5.758 1 95.38 84 ILE A N 1
ATOM 675 C CA . ILE A 1 84 ? -23.078 -24.609 5.184 1 95.38 84 ILE A CA 1
ATOM 676 C C . ILE A 1 84 ? -22.766 -24.938 3.729 1 95.38 84 ILE A C 1
ATOM 678 O O . ILE A 1 84 ? -22.984 -24.109 2.836 1 95.38 84 ILE A O 1
ATOM 682 N N . ILE A 1 85 ? -22.328 -26.172 3.545 1 94.19 85 ILE A N 1
ATOM 683 C CA . ILE A 1 85 ? -21.938 -26.578 2.199 1 94.19 85 ILE A CA 1
ATOM 684 C C . ILE A 1 85 ? -23.156 -26.594 1.29 1 94.19 85 ILE A C 1
ATOM 686 O O . ILE A 1 85 ? -23.078 -26.219 0.122 1 94.19 85 ILE A O 1
ATOM 690 N N . GLY A 1 86 ? -24.266 -26.984 1.815 1 94.25 86 GLY A N 1
ATOM 691 C CA . GLY A 1 86 ? -25.484 -27.047 1.041 1 94.25 86 GLY A CA 1
ATOM 692 C C . GLY A 1 86 ? -26 -25.688 0.606 1 94.25 86 GLY A C 1
ATOM 693 O O . GLY A 1 86 ? -26.656 -25.562 -0.43 1 94.25 86 GLY A O 1
ATOM 694 N N . ASN A 1 87 ? -25.719 -24.672 1.341 1 94.81 87 ASN A N 1
ATOM 695 C CA . ASN A 1 87 ? -26.25 -23.328 1.071 1 94.81 87 ASN A CA 1
ATOM 696 C C . ASN A 1 87 ? -25.281 -22.5 0.231 1 94.81 87 ASN A C 1
ATOM 698 O O . ASN A 1 87 ? -25.609 -21.406 -0.21 1 94.81 87 ASN A O 1
ATOM 702 N N . LEU A 1 88 ? -24.062 -23.031 -0.003 1 92.12 88 LEU A N 1
ATOM 703 C CA . LEU A 1 88 ? -23.062 -22.281 -0.741 1 92.12 88 LEU A CA 1
ATOM 704 C C . LEU A 1 88 ? -22.781 -22.922 -2.09 1 92.12 88 LEU A C 1
ATOM 706 O O . LEU A 1 88 ? -23.094 -24.094 -2.297 1 92.12 88 LEU A O 1
ATOM 710 N N . LYS A 1 89 ? -22.281 -22.078 -3.002 1 85 89 LYS A N 1
ATOM 711 C CA . LYS A 1 89 ? -21.906 -22.578 -4.324 1 85 89 LYS A CA 1
ATOM 712 C C . LYS A 1 89 ? -20.391 -22.766 -4.43 1 85 89 LYS A C 1
ATOM 714 O O . LYS A 1 89 ? -19.625 -21.938 -3.951 1 85 89 LYS A O 1
ATOM 719 N N . GLY A 1 90 ? -20.016 -23.953 -4.965 1 85.06 90 GLY A N 1
ATOM 720 C CA . GLY A 1 90 ? -18.594 -24.203 -5.168 1 85.06 90 GLY A CA 1
ATOM 721 C C . GLY A 1 90 ? -18.188 -25.641 -4.941 1 85.06 90 GLY A C 1
ATOM 722 O O . GLY A 1 90 ? -19.047 -26.516 -4.805 1 85.06 90 GLY A O 1
ATOM 723 N N . ASP A 1 91 ? -16.906 -25.875 -4.992 1 86.12 91 ASP A N 1
ATOM 724 C CA . ASP A 1 91 ? -16.375 -27.203 -4.723 1 86.12 91 ASP A CA 1
ATOM 725 C C . ASP A 1 91 ? -16.578 -27.594 -3.26 1 86.12 91 ASP A C 1
ATOM 727 O O . ASP A 1 91 ? -16.141 -26.891 -2.354 1 86.12 91 ASP A O 1
ATOM 731 N N . GLU A 1 92 ? -17.188 -28.688 -3.018 1 88.81 92 GLU A N 1
ATOM 732 C CA . GLU A 1 92 ? -17.609 -29.094 -1.677 1 88.81 92 GLU A CA 1
ATOM 733 C C . GLU A 1 92 ? -16.391 -29.344 -0.779 1 88.81 92 GLU A C 1
ATOM 735 O O . GLU A 1 92 ? -16.422 -29.031 0.411 1 88.81 92 GLU A O 1
ATOM 740 N N . MET A 1 93 ? -15.398 -29.953 -1.355 1 87.19 93 MET A N 1
ATOM 741 C CA . MET A 1 93 ? -14.203 -30.25 -0.566 1 87.19 93 MET A CA 1
ATOM 742 C C . MET A 1 93 ? -13.508 -28.969 -0.12 1 87.19 93 MET A C 1
ATOM 744 O O . MET A 1 93 ? -13.07 -28.859 1.026 1 87.19 93 MET A O 1
ATOM 748 N N . ALA A 1 94 ? -13.445 -28.047 -1.018 1 89.62 94 ALA A N 1
ATOM 749 C CA . ALA A 1 94 ? -12.828 -26.75 -0.703 1 89.62 94 ALA A CA 1
ATOM 750 C C . ALA A 1 94 ? -13.633 -26 0.352 1 89.62 94 ALA A C 1
ATOM 752 O O . ALA A 1 94 ? -13.062 -25.453 1.302 1 89.62 94 ALA A O 1
ATOM 753 N N . LEU A 1 95 ? -14.906 -26.031 0.197 1 91.56 95 LEU A N 1
ATOM 754 C CA . LEU A 1 95 ? -15.789 -25.375 1.155 1 91.56 95 LEU A CA 1
ATOM 755 C C . LEU A 1 95 ? -15.648 -26 2.539 1 91.56 95 LEU A C 1
ATOM 757 O O . LEU A 1 95 ? -15.602 -25.281 3.545 1 91.56 95 LEU A O 1
ATOM 761 N N . ALA A 1 96 ? -15.562 -27.297 2.547 1 91.75 96 ALA A N 1
ATOM 762 C CA . ALA A 1 96 ? -15.43 -28 3.814 1 91.75 96 ALA A CA 1
ATOM 763 C C . ALA A 1 96 ? -14.125 -27.641 4.52 1 91.75 96 ALA A C 1
ATOM 765 O O . ALA A 1 96 ? -14.109 -27.422 5.734 1 91.75 96 ALA A O 1
ATOM 766 N N . GLN A 1 97 ? -13.07 -27.547 3.777 1 90.94 97 GLN A N 1
ATOM 767 C CA . GLN A 1 97 ? -11.758 -27.234 4.344 1 90.94 97 GLN A CA 1
ATOM 768 C C . GLN A 1 97 ? -11.742 -25.844 4.953 1 90.94 97 GLN A C 1
ATOM 770 O O . GLN A 1 97 ? -11.086 -25.609 5.973 1 90.94 97 GLN A O 1
ATOM 775 N N . VAL A 1 98 ? -12.469 -24.922 4.359 1 93.38 98 VAL A N 1
ATOM 776 C CA . VAL A 1 98 ? -12.516 -23.547 4.855 1 93.38 98 VAL A CA 1
ATOM 777 C C . VAL A 1 98 ? -13.469 -23.469 6.047 1 93.38 98 VAL A C 1
ATOM 779 O O . VAL A 1 98 ? -13.195 -22.766 7.023 1 93.38 98 VAL A O 1
ATOM 782 N N . ALA A 1 99 ? -14.523 -24.219 6.031 1 94.31 99 ALA A N 1
ATOM 783 C CA . ALA A 1 99 ? -15.578 -24.141 7.039 1 94.31 99 ALA A CA 1
ATOM 784 C C . ALA A 1 99 ? -15.141 -24.797 8.344 1 94.31 99 ALA A C 1
ATOM 786 O O . ALA A 1 99 ? -15.469 -24.312 9.43 1 94.31 99 ALA A O 1
ATOM 787 N N . LEU A 1 100 ? -14.445 -25.797 8.281 1 91.81 100 LEU A N 1
ATOM 788 C CA . LEU A 1 100 ? -14.172 -26.656 9.422 1 91.81 100 LEU A CA 1
ATOM 789 C C . LEU A 1 100 ? -13.469 -25.891 10.539 1 91.81 100 LEU A C 1
ATOM 791 O O . LEU A 1 100 ? -13.93 -25.891 11.68 1 91.81 100 LEU A O 1
ATOM 795 N N . PRO A 1 101 ? -12.375 -25.219 10.203 1 93.06 101 PRO A N 1
ATOM 796 C CA . PRO A 1 101 ? -11.758 -24.484 11.305 1 93.06 101 PRO A CA 1
ATOM 797 C C . PRO A 1 101 ? -12.672 -23.391 11.859 1 93.06 101 PRO A C 1
ATOM 799 O O . PRO A 1 101 ? -12.625 -23.094 13.055 1 93.06 101 PRO A O 1
ATOM 802 N N . LEU A 1 102 ? -13.531 -22.828 11.078 1 95.12 102 LEU A N 1
ATOM 803 C CA . LEU A 1 102 ? -14.398 -21.734 11.492 1 95.12 102 LEU A CA 1
ATOM 804 C C . LEU A 1 102 ? -15.516 -22.234 12.398 1 95.12 102 LEU A C 1
ATOM 806 O O . LEU A 1 102 ? -16.094 -21.469 13.164 1 95.12 102 LEU A O 1
ATOM 810 N N . LEU A 1 103 ? -15.828 -23.484 12.312 1 92.75 103 LEU A N 1
ATOM 811 C CA . LEU A 1 103 ? -16.859 -24.078 13.148 1 92.75 103 LEU A CA 1
ATOM 812 C C . LEU A 1 103 ? -16.422 -24.125 14.609 1 92.75 103 LEU A C 1
ATOM 814 O O . LEU A 1 103 ? -17.25 -24.344 15.508 1 92.75 103 LEU A O 1
ATOM 818 N N . SER A 1 104 ? -15.164 -23.969 14.875 1 90.12 104 SER A N 1
ATOM 819 C CA . SER A 1 104 ? -14.664 -23.953 16.25 1 90.12 104 SER A CA 1
ATOM 820 C C . SER A 1 104 ? -14.906 -22.594 16.906 1 90.12 104 SER A C 1
ATOM 822 O O . SER A 1 104 ? -14.703 -22.438 18.109 1 90.12 104 SER A O 1
ATOM 824 N N . LEU A 1 105 ? -15.375 -21.656 16.109 1 92.94 105 LEU A N 1
ATOM 825 C CA . LEU A 1 105 ? -15.656 -20.328 16.641 1 92.94 105 LEU A CA 1
ATOM 826 C C . LEU A 1 105 ? -17.016 -20.312 17.359 1 92.94 105 LEU A C 1
ATOM 828 O O . LEU A 1 105 ? -17.891 -21.094 17.031 1 92.94 105 LEU A O 1
ATOM 832 N N . ASP A 1 106 ? -17.141 -19.547 18.375 1 90.25 106 ASP A N 1
ATOM 833 C CA . ASP A 1 106 ? -18.406 -19.391 19.094 1 90.25 106 ASP A CA 1
ATOM 834 C C . ASP A 1 106 ? -19.391 -18.531 18.297 1 90.25 106 ASP A C 1
ATOM 836 O O . ASP A 1 106 ? -19.703 -17.406 18.703 1 90.25 106 ASP A O 1
ATOM 840 N N . LEU A 1 107 ? -19.828 -19.062 17.141 1 93.75 107 LEU A N 1
ATOM 841 C CA . LEU A 1 107 ? -20.766 -18.391 16.25 1 93.75 107 LEU A CA 1
ATOM 842 C C . LEU A 1 107 ? -21.859 -19.344 15.797 1 93.75 107 LEU A C 1
ATOM 844 O O . LEU A 1 107 ? -21.672 -20.562 15.805 1 93.75 107 LEU A O 1
ATOM 848 N N . GLU A 1 108 ? -22.922 -18.75 15.484 1 93 108 GLU A N 1
ATOM 849 C CA . GLU A 1 108 ? -24.031 -19.531 14.938 1 93 108 GLU A CA 1
ATOM 850 C C . GLU A 1 108 ? -23.719 -20 13.516 1 93 108 GLU A C 1
ATOM 852 O O . GLU A 1 108 ? -22.859 -19.422 12.844 1 93 108 GLU A O 1
ATOM 857 N N . THR A 1 109 ? -24.406 -21.031 13.102 1 94.25 109 THR A N 1
ATOM 858 C CA . THR A 1 109 ? -24.141 -21.656 11.812 1 94.25 109 THR A CA 1
ATOM 859 C C . THR A 1 109 ? -24.344 -20.656 10.68 1 94.25 109 THR A C 1
ATOM 861 O O . THR A 1 109 ? -23.594 -20.688 9.688 1 94.25 109 THR A O 1
ATOM 864 N N . ASP A 1 110 ? -25.312 -19.812 10.75 1 94.25 110 ASP A N 1
ATOM 865 C CA . ASP A 1 110 ? -25.562 -18.812 9.711 1 94.25 110 ASP A CA 1
ATOM 866 C C . ASP A 1 110 ? -24.422 -17.812 9.617 1 94.25 110 ASP A C 1
ATOM 868 O O . ASP A 1 110 ? -24.047 -17.375 8.523 1 94.25 110 ASP A O 1
ATOM 872 N N . GLN A 1 111 ? -23.906 -17.469 10.734 1 95.25 111 GLN A N 1
ATOM 873 C CA . GLN A 1 111 ? -22.781 -16.562 10.766 1 95.25 111 GLN A CA 1
ATOM 874 C C . GLN A 1 111 ? -21.531 -17.203 10.156 1 95.25 111 GLN A C 1
ATOM 876 O O . GLN A 1 111 ? -20.812 -16.562 9.398 1 95.25 111 GLN A O 1
ATOM 881 N N . ILE A 1 112 ? -21.359 -18.438 10.484 1 96.38 112 ILE A N 1
ATOM 882 C CA . ILE A 1 112 ? -20.219 -19.156 9.938 1 96.38 112 ILE A CA 1
ATOM 883 C C . ILE A 1 112 ? -20.359 -19.297 8.422 1 96.38 112 ILE A C 1
ATOM 885 O O . ILE A 1 112 ? -19.391 -19.141 7.684 1 96.38 112 ILE A O 1
ATOM 889 N N . CYS A 1 113 ? -21.547 -19.562 8.039 1 96.25 113 CYS A N 1
ATOM 890 C CA . CYS A 1 113 ? -21.828 -19.672 6.609 1 96.25 113 CYS A CA 1
ATOM 891 C C . CYS A 1 113 ? -21.484 -18.375 5.895 1 96.25 113 CYS A C 1
ATOM 893 O O . CYS A 1 113 ? -20.875 -18.391 4.824 1 96.25 113 CYS A O 1
ATOM 895 N N . SER A 1 114 ? -21.812 -17.281 6.477 1 95.94 114 SER A N 1
ATOM 896 C CA . SER A 1 114 ? -21.5 -15.977 5.914 1 95.94 114 SER A CA 1
ATOM 897 C C . SER A 1 114 ? -20 -15.75 5.84 1 95.94 114 SER A C 1
ATOM 899 O O . SER A 1 114 ? -19.484 -15.18 4.871 1 95.94 114 SER A O 1
ATOM 901 N N . LEU A 1 115 ? -19.297 -16.203 6.863 1 96.81 115 LEU A N 1
ATOM 902 C CA . LEU A 1 115 ? -17.844 -16.078 6.879 1 96.81 115 LEU A CA 1
ATOM 903 C C . LEU A 1 115 ? -17.234 -16.875 5.734 1 96.81 115 LEU A C 1
ATOM 905 O O . LEU A 1 115 ? -16.375 -16.359 5.008 1 96.81 115 LEU A O 1
ATOM 909 N N . VAL A 1 116 ? -17.672 -18.078 5.602 1 95.75 116 VAL A N 1
ATOM 910 C CA . VAL A 1 116 ? -17.141 -18.953 4.57 1 95.75 116 VAL A CA 1
ATOM 911 C C . VAL A 1 116 ? -17.406 -18.359 3.191 1 95.75 116 VAL A C 1
ATOM 913 O O . VAL A 1 116 ? -16.5 -18.328 2.342 1 95.75 116 VAL A O 1
ATOM 916 N N . ASP A 1 117 ? -18.562 -17.891 3.008 1 93.31 117 ASP A N 1
ATOM 917 C CA . ASP A 1 117 ? -18.953 -17.297 1.731 1 93.31 117 ASP A CA 1
ATOM 918 C C . ASP A 1 117 ? -18.047 -16.125 1.385 1 93.31 117 ASP A C 1
ATOM 920 O O . ASP A 1 117 ? -17.547 -16.016 0.26 1 93.31 117 ASP A O 1
ATOM 924 N N . LYS A 1 118 ? -17.812 -15.25 2.287 1 92.94 118 LYS A N 1
ATOM 925 C CA . LYS A 1 118 ? -17 -14.062 2.057 1 92.94 118 LYS A CA 1
ATOM 926 C C . LYS A 1 118 ? -15.547 -14.43 1.817 1 92.94 118 LYS A C 1
ATOM 928 O O . LYS A 1 118 ? -14.891 -13.859 0.945 1 92.94 118 LYS A O 1
ATOM 933 N N . ILE A 1 119 ? -15.008 -15.375 2.598 1 94.19 119 ILE A N 1
ATOM 934 C CA . ILE A 1 119 ? -13.617 -15.781 2.473 1 94.19 119 ILE A CA 1
ATOM 935 C C . ILE A 1 119 ? -13.383 -16.406 1.101 1 94.19 119 ILE A C 1
ATOM 937 O O . ILE A 1 119 ? -12.422 -16.078 0.41 1 94.19 119 ILE A O 1
ATOM 941 N N . VAL A 1 120 ? -14.289 -17.25 0.718 1 91.12 120 VAL A N 1
ATOM 942 C CA . VAL A 1 120 ? -14.148 -17.969 -0.551 1 91.12 120 VAL A CA 1
ATOM 943 C C . VAL A 1 120 ? -14.266 -16.969 -1.709 1 91.12 120 VAL A C 1
ATOM 945 O O . VAL A 1 120 ? -13.477 -17.016 -2.656 1 91.12 120 VAL A O 1
ATOM 948 N N . ASN A 1 121 ? -15.125 -16.047 -1.647 1 87.5 121 ASN A N 1
ATOM 949 C CA . ASN A 1 121 ? -15.305 -15.07 -2.713 1 87.5 121 ASN A CA 1
ATOM 950 C C . ASN A 1 121 ? -14.117 -14.109 -2.795 1 87.5 121 ASN A C 1
ATOM 952 O O . ASN A 1 121 ? -13.773 -13.633 -3.879 1 87.5 121 ASN A O 1
ATOM 956 N N . LEU A 1 122 ? -13.57 -13.938 -1.746 1 89.19 122 LEU A N 1
ATOM 957 C CA . LEU A 1 122 ? -12.461 -12.992 -1.694 1 89.19 122 LEU A CA 1
ATOM 958 C C . LEU A 1 122 ? -11.172 -13.633 -2.189 1 89.19 122 LEU A C 1
ATOM 960 O O . LEU A 1 122 ? -10.398 -13.008 -2.924 1 89.19 122 LEU A O 1
ATOM 964 N N . TYR A 1 123 ? -10.914 -14.883 -1.763 1 88.94 123 TYR A N 1
ATOM 965 C CA . TYR A 1 123 ? -9.594 -15.453 -1.979 1 88.94 123 TYR A CA 1
ATOM 966 C C . TYR A 1 123 ? -9.625 -16.484 -3.094 1 88.94 123 TYR A C 1
ATOM 968 O O . TYR A 1 123 ? -8.617 -16.719 -3.77 1 88.94 123 TYR A O 1
ATOM 976 N N . ILE A 1 124 ? -10.672 -17.219 -3.279 1 85.31 124 ILE A N 1
ATOM 977 C CA . ILE A 1 124 ? -10.703 -18.328 -4.238 1 85.31 124 ILE A CA 1
ATOM 978 C C . ILE A 1 124 ? -12.047 -18.328 -4.961 1 85.31 124 ILE A C 1
ATOM 980 O O . ILE A 1 124 ? -12.766 -19.344 -4.934 1 85.31 124 ILE A O 1
ATOM 984 N N . PRO A 1 125 ? -12.266 -17.328 -5.711 1 73.38 125 PRO A N 1
ATOM 985 C CA . PRO A 1 125 ? -13.57 -17.266 -6.383 1 73.38 125 PRO A CA 1
ATOM 986 C C . PRO A 1 125 ? -13.758 -18.391 -7.41 1 73.38 125 PRO A C 1
ATOM 988 O O . PRO A 1 125 ? -14.891 -18.672 -7.812 1 73.38 125 PRO A O 1
ATOM 991 N N . LEU A 1 126 ? -12.648 -19.094 -7.715 1 68 126 LEU A N 1
ATOM 992 C CA . LEU A 1 126 ? -12.633 -20.141 -8.734 1 68 126 LEU A CA 1
ATOM 993 C C . LEU A 1 126 ? -13.344 -21.391 -8.242 1 68 126 LEU A C 1
ATOM 995 O O . LEU A 1 126 ? -13.758 -22.234 -9.039 1 68 126 LEU A O 1
ATOM 999 N N . ILE A 1 127 ? -13.305 -21.578 -7.035 1 64.69 127 ILE A N 1
ATOM 1000 C CA . ILE A 1 127 ? -13.93 -22.75 -6.453 1 64.69 127 ILE A CA 1
ATOM 1001 C C . ILE A 1 127 ? -15.367 -22.891 -6.965 1 64.69 127 ILE A C 1
ATOM 1003 O O . ILE A 1 127 ? -15.914 -24 -7.02 1 64.69 127 ILE A O 1
ATOM 1007 N N . LYS A 1 128 ? -15.75 -21.875 -7.645 1 60.94 128 LYS A N 1
ATOM 1008 C CA . LYS A 1 128 ? -17.156 -21.859 -8.047 1 60.94 128 LYS A CA 1
ATOM 1009 C C . LYS A 1 128 ? -17.328 -22.422 -9.453 1 60.94 128 LYS A C 1
ATOM 1011 O O . LYS A 1 128 ? -18.422 -22.891 -9.812 1 60.94 128 LYS A O 1
ATOM 1016 N N . GLU A 1 129 ? -16.219 -22.375 -10.195 1 64.12 129 GLU A N 1
ATOM 1017 C CA . GLU A 1 129 ? -16.344 -22.719 -11.602 1 64.12 129 GLU A CA 1
ATOM 1018 C C . GLU A 1 129 ? -15.242 -23.688 -12.031 1 64.12 129 GLU A C 1
ATOM 1020 O O . GLU A 1 129 ? -14.078 -23.5 -11.656 1 64.12 129 GLU A O 1
ATOM 1025 N N . GLU A 1 130 ? -15.633 -24.875 -12.383 1 65.62 130 GLU A N 1
ATOM 1026 C CA . GLU A 1 130 ? -14.602 -25.734 -12.961 1 65.62 130 GLU A CA 1
ATOM 1027 C C . GLU A 1 130 ? -14.141 -25.203 -14.32 1 65.62 130 GLU A C 1
ATOM 1029 O O . GLU A 1 130 ? -14.93 -25.141 -15.266 1 65.62 130 GLU A O 1
ATOM 1034 N N . ASN A 1 131 ? -13.016 -24.5 -14.383 1 80.88 131 ASN A N 1
ATOM 1035 C CA . ASN A 1 131 ? -12.453 -23.984 -15.625 1 80.88 131 ASN A CA 1
ATOM 1036 C C . ASN A 1 131 ? -11.062 -24.547 -15.891 1 80.88 131 ASN A C 1
ATOM 1038 O O . ASN A 1 131 ? -10.117 -24.25 -15.156 1 80.88 131 ASN A O 1
ATOM 1042 N N . LYS A 1 132 ? -10.961 -25.375 -16.859 1 84.88 132 LYS A N 1
ATOM 1043 C CA . LYS A 1 132 ? -9.727 -26.062 -17.203 1 84.88 132 LYS A CA 1
ATOM 1044 C C . LYS A 1 132 ? -8.594 -25.078 -17.469 1 84.88 132 LYS A C 1
ATOM 1046 O O . LYS A 1 132 ? -7.457 -25.312 -17.047 1 84.88 132 LYS A O 1
ATOM 1051 N N . GLU A 1 133 ? -8.953 -24.047 -18.141 1 89.44 133 GLU A N 1
ATOM 1052 C CA . GLU A 1 133 ? -7.934 -23.047 -18.469 1 89.44 133 GLU A CA 1
ATOM 1053 C C . GLU A 1 133 ? -7.406 -22.359 -17.219 1 89.44 133 GLU A C 1
ATOM 1055 O O . GLU A 1 133 ? -6.219 -22.047 -17.125 1 89.44 133 GLU A O 1
ATOM 1060 N N . VAL A 1 134 ? -8.266 -22.188 -16.312 1 91.06 134 VAL A N 1
ATOM 1061 C CA . VAL A 1 134 ? -7.867 -21.547 -15.07 1 91.06 134 VAL A CA 1
ATOM 1062 C C . VAL A 1 134 ? -6.984 -22.484 -14.258 1 91.06 134 VAL A C 1
ATOM 1064 O O . VAL A 1 134 ? -5.965 -22.062 -13.711 1 91.06 134 VAL A O 1
ATOM 1067 N N . VAL A 1 135 ? -7.352 -23.719 -14.219 1 90.06 135 VAL A N 1
ATOM 1068 C CA . VAL A 1 135 ? -6.582 -24.734 -13.5 1 90.06 135 VAL A CA 1
ATOM 1069 C C . VAL A 1 135 ? -5.172 -24.812 -14.086 1 90.06 135 VAL A C 1
ATOM 1071 O O . VAL A 1 135 ? -4.188 -24.828 -13.344 1 90.06 135 VAL A O 1
ATOM 1074 N N . GLU A 1 136 ? -5.168 -24.828 -15.375 1 92.12 136 GLU A N 1
ATOM 1075 C CA . GLU A 1 136 ? -3.875 -24.875 -16.047 1 92.12 136 GLU A CA 1
ATOM 1076 C C . GLU A 1 136 ? -3.062 -23.625 -15.773 1 92.12 136 GLU A C 1
ATOM 1078 O O . GLU A 1 136 ? -1.857 -23.688 -15.523 1 92.12 136 GLU A O 1
ATOM 1083 N N . GLY A 1 137 ? -3.734 -22.516 -15.82 1 93.31 137 GLY A N 1
ATOM 1084 C CA . GLY A 1 137 ? -3.068 -21.234 -15.578 1 93.31 137 GLY A CA 1
ATOM 1085 C C . GLY A 1 137 ? -2.467 -21.125 -14.195 1 93.31 137 GLY A C 1
ATOM 1086 O O . GLY A 1 137 ? -1.361 -20.609 -14.023 1 93.31 137 GLY A O 1
ATOM 1087 N N . ILE A 1 138 ? -3.16 -21.719 -13.227 1 93.38 138 ILE A N 1
ATOM 1088 C CA . ILE A 1 138 ? -2.691 -21.688 -11.852 1 93.38 138 ILE A CA 1
ATOM 1089 C C . ILE A 1 138 ? -1.372 -22.453 -11.734 1 93.38 138 ILE A C 1
ATOM 1091 O O . ILE A 1 138 ? -0.413 -21.953 -11.133 1 93.38 138 ILE A O 1
ATOM 1095 N N . TYR A 1 139 ? -1.354 -23.531 -12.336 1 94.38 139 TYR A N 1
ATOM 1096 C CA . TYR A 1 139 ? -0.166 -24.375 -12.266 1 94.38 139 TYR A CA 1
ATOM 1097 C C . TYR A 1 139 ? 1 -23.734 -13.008 1 94.38 139 TYR A C 1
ATOM 1099 O O . TYR A 1 139 ? 2.135 -23.75 -12.531 1 94.38 139 TYR A O 1
ATOM 1107 N N . VAL A 1 140 ? 0.752 -23.109 -14.172 1 95.19 140 VAL A N 1
ATOM 1108 C CA . VAL A 1 140 ? 1.785 -22.469 -14.977 1 95.19 140 VAL A CA 1
ATOM 1109 C C . VAL A 1 140 ? 2.367 -21.281 -14.211 1 95.19 140 VAL A C 1
ATOM 1111 O O . VAL A 1 140 ? 3.588 -21.125 -14.141 1 95.19 140 VAL A O 1
ATOM 1114 N N . ILE A 1 141 ? 1.516 -20.531 -13.641 1 95.88 141 ILE A N 1
ATOM 1115 C CA . ILE A 1 141 ? 1.965 -19.344 -12.922 1 95.88 141 ILE A CA 1
ATOM 1116 C C . ILE A 1 141 ? 2.76 -19.75 -11.688 1 95.88 141 ILE A C 1
ATOM 1118 O O . ILE A 1 141 ? 3.762 -19.125 -11.344 1 95.88 141 ILE A O 1
ATOM 1122 N N . PHE A 1 142 ? 2.264 -20.875 -11.055 1 97 142 PHE A N 1
ATOM 1123 C CA . PHE A 1 142 ? 3.004 -21.422 -9.922 1 97 142 PHE A CA 1
ATOM 1124 C C . PHE A 1 142 ? 4.434 -21.766 -10.328 1 97 142 PHE A C 1
ATOM 1126 O O . PHE A 1 142 ? 5.387 -21.359 -9.648 1 97 142 PHE A O 1
ATOM 1133 N N . ASN A 1 143 ? 4.582 -22.359 -11.383 1 95.88 143 ASN A N 1
ATOM 1134 C CA . ASN A 1 143 ? 5.898 -22.75 -11.875 1 95.88 143 ASN A CA 1
ATOM 1135 C C . ASN A 1 143 ? 6.734 -21.547 -12.273 1 95.88 143 ASN A C 1
ATOM 1137 O O . ASN A 1 143 ? 7.938 -21.5 -12.008 1 95.88 143 ASN A O 1
ATOM 1141 N N . LEU A 1 144 ? 6.098 -20.594 -12.883 1 95.44 144 LEU A N 1
ATOM 1142 C CA . LEU A 1 144 ? 6.797 -19.391 -13.312 1 95.44 144 LEU A CA 1
ATOM 1143 C C . LEU A 1 144 ? 7.355 -18.625 -12.117 1 95.44 144 LEU A C 1
ATOM 1145 O O . LEU A 1 144 ? 8.484 -18.125 -12.164 1 95.44 144 LEU A O 1
ATOM 1149 N N . ILE A 1 145 ? 6.566 -18.547 -11.086 1 96.94 145 ILE A N 1
ATOM 1150 C CA . ILE A 1 145 ? 7 -17.812 -9.906 1 96.94 145 ILE A CA 1
ATOM 1151 C C . ILE A 1 145 ? 8.125 -18.562 -9.203 1 96.94 145 ILE A C 1
ATOM 1153 O O . ILE A 1 145 ? 9.102 -17.953 -8.766 1 96.94 145 ILE A O 1
ATOM 1157 N N . ILE A 1 146 ? 8 -19.891 -9.086 1 97.31 146 ILE A N 1
ATOM 1158 C CA . ILE A 1 146 ? 9.078 -20.672 -8.492 1 97.31 146 ILE A CA 1
ATOM 1159 C C . ILE A 1 146 ? 10.344 -20.531 -9.328 1 97.31 146 ILE A C 1
ATOM 1161 O O . ILE A 1 146 ? 11.438 -20.359 -8.789 1 97.31 146 ILE A O 1
ATOM 1165 N N . GLN A 1 147 ? 10.18 -20.594 -10.609 1 95.88 147 GLN A N 1
ATOM 1166 C CA . GLN A 1 147 ? 11.32 -20.438 -11.508 1 95.88 147 GLN A CA 1
ATOM 1167 C C . GLN A 1 147 ? 11.977 -19.062 -11.312 1 95.88 147 GLN A C 1
ATOM 1169 O O . GLN A 1 147 ? 13.203 -18.969 -11.344 1 95.88 147 GLN A O 1
ATOM 1174 N N . TYR A 1 148 ? 11.195 -18.078 -11.094 1 96.25 148 TYR A N 1
ATOM 1175 C CA . TYR A 1 148 ? 11.672 -16.719 -10.914 1 96.25 148 TYR A CA 1
ATOM 1176 C C . TYR A 1 148 ? 12.469 -16.578 -9.617 1 96.25 148 TYR A C 1
ATOM 1178 O O . TYR A 1 148 ? 13.516 -15.93 -9.594 1 96.25 148 TYR A O 1
ATOM 1186 N N . HIS A 1 149 ? 12.031 -17.172 -8.609 1 96 149 HIS A N 1
ATOM 1187 C CA . HIS A 1 149 ? 12.641 -16.984 -7.297 1 96 149 HIS A CA 1
ATOM 1188 C C . HIS A 1 149 ? 13.641 -18.078 -6.98 1 96 149 HIS A C 1
ATOM 1190 O O . HIS A 1 149 ? 14.602 -17.859 -6.242 1 96 149 HIS A O 1
ATOM 1196 N N . CYS A 1 150 ? 13.375 -19.312 -7.461 1 95.88 150 CYS A N 1
ATOM 1197 C CA . CYS A 1 150 ? 14.203 -20.469 -7.145 1 95.88 150 CYS A CA 1
ATOM 1198 C C . CYS A 1 150 ? 14.258 -21.438 -8.32 1 95.88 150 CYS A C 1
ATOM 1200 O O . CYS A 1 150 ? 13.742 -22.562 -8.242 1 95.88 150 CYS A O 1
ATOM 1202 N N . PRO A 1 151 ? 15.016 -21.062 -9.305 1 94.75 151 PRO A N 1
ATOM 1203 C CA . PRO A 1 151 ? 15.039 -21.875 -10.523 1 94.75 151 PRO A CA 1
ATOM 1204 C C . PRO A 1 151 ? 15.586 -23.281 -10.289 1 94.75 151 PRO A C 1
ATOM 1206 O O . PRO A 1 151 ? 15.258 -24.203 -11.031 1 94.75 151 PRO A O 1
ATOM 1209 N N . GLU A 1 152 ? 16.344 -23.531 -9.305 1 94.81 152 GLU A N 1
ATOM 1210 C CA . GLU A 1 152 ? 16.906 -24.844 -9 1 94.81 152 GLU A CA 1
ATOM 1211 C C . GLU A 1 152 ? 15.805 -25.859 -8.719 1 94.81 152 GLU A C 1
ATOM 1213 O O . GLU A 1 152 ? 15.93 -27.047 -9.062 1 94.81 152 GLU A O 1
ATOM 1218 N N . LEU A 1 153 ? 14.75 -25.391 -8.133 1 96.44 153 LEU A N 1
ATOM 1219 C CA . LEU A 1 153 ? 13.648 -26.297 -7.809 1 96.44 153 LEU A CA 1
ATOM 1220 C C . LEU A 1 153 ? 12.93 -26.75 -9.07 1 96.44 153 LEU A C 1
ATOM 1222 O O . LEU A 1 153 ? 12.555 -27.922 -9.18 1 96.44 153 LEU A O 1
ATOM 1226 N N . ILE A 1 154 ? 12.773 -25.859 -10 1 93.81 154 ILE A N 1
ATOM 1227 C CA . ILE A 1 154 ? 12.109 -26.219 -11.242 1 93.81 154 ILE A CA 1
ATOM 1228 C C . ILE A 1 154 ? 12.977 -27.219 -12.016 1 93.81 154 ILE A C 1
ATOM 1230 O O . ILE A 1 154 ? 12.453 -28.156 -12.617 1 93.81 154 ILE A O 1
ATOM 1234 N N . LYS A 1 155 ? 14.242 -26.938 -11.984 1 93.31 155 LYS A N 1
ATOM 1235 C CA . LYS A 1 155 ? 15.164 -27.891 -12.594 1 93.31 155 LYS A CA 1
ATOM 1236 C C . LYS A 1 155 ? 15.016 -29.281 -11.969 1 93.31 155 LYS A C 1
ATOM 1238 O O . LYS A 1 155 ? 14.938 -30.281 -12.68 1 93.31 155 LYS A O 1
ATOM 1243 N N . LYS A 1 156 ? 14.945 -29.359 -10.695 1 95.44 156 LYS A N 1
ATOM 1244 C CA . LYS A 1 156 ? 14.773 -30.625 -9.969 1 95.44 156 LYS A CA 1
ATOM 1245 C C . LYS A 1 156 ? 13.445 -31.281 -10.32 1 95.44 156 LYS A C 1
ATOM 1247 O O . LYS A 1 156 ? 13.391 -32.5 -10.578 1 95.44 156 LYS A O 1
ATOM 1252 N N . PHE A 1 157 ? 12.391 -30.547 -10.32 1 95.75 157 PHE A N 1
ATOM 1253 C CA . PHE A 1 157 ? 11.07 -31.062 -10.633 1 95.75 157 PHE A CA 1
ATOM 1254 C C . PHE A 1 157 ? 11.047 -31.672 -12.031 1 95.75 157 PHE A C 1
ATOM 1256 O O . PHE A 1 157 ? 10.422 -32.719 -12.25 1 95.75 157 PHE A O 1
ATOM 1263 N N . THR A 1 158 ? 11.734 -30.984 -12.938 1 92.62 158 THR A N 1
ATOM 1264 C CA . THR A 1 158 ? 11.797 -31.469 -14.312 1 92.62 158 THR A CA 1
ATOM 1265 C C . THR A 1 158 ? 12.633 -32.75 -14.398 1 92.62 158 THR A C 1
ATOM 1267 O O . THR A 1 158 ? 12.273 -33.688 -15.102 1 92.62 158 THR A O 1
ATOM 1270 N N . GLU A 1 159 ? 13.727 -32.719 -13.711 1 93.88 159 GLU A N 1
ATOM 1271 C CA . GLU A 1 159 ? 14.641 -33.875 -13.711 1 93.88 159 GLU A CA 1
ATOM 1272 C C . GLU A 1 159 ? 13.938 -35.125 -13.219 1 93.88 159 GLU A C 1
ATOM 1274 O O . GLU A 1 159 ? 14.109 -36.188 -13.805 1 93.88 159 GLU A O 1
ATOM 1279 N N . VAL A 1 160 ? 13.172 -35.031 -12.227 1 96.25 160 VAL A N 1
ATOM 1280 C CA . VAL A 1 160 ? 12.531 -36.219 -11.633 1 96.25 160 VAL A CA 1
ATOM 1281 C C . VAL A 1 160 ? 11.141 -36.406 -12.227 1 96.25 160 VAL A C 1
ATOM 1283 O O . VAL A 1 160 ? 10.414 -37.312 -11.844 1 96.25 160 VAL A O 1
ATOM 1286 N N . LYS A 1 161 ? 10.672 -35.5 -13.094 1 94.31 161 LYS A N 1
ATOM 1287 C CA . LYS A 1 161 ? 9.406 -35.562 -13.828 1 94.31 161 LYS A CA 1
ATOM 1288 C C . LYS A 1 161 ? 8.219 -35.625 -12.875 1 94.31 161 LYS A C 1
ATOM 1290 O O . LYS A 1 161 ? 7.355 -36.5 -13.008 1 94.31 161 LYS A O 1
ATOM 1295 N N . VAL A 1 162 ? 8.219 -34.812 -11.945 1 96.06 162 VAL A N 1
ATOM 1296 C CA . VAL A 1 162 ? 7.145 -34.781 -10.969 1 96.06 162 VAL A CA 1
ATOM 1297 C C . VAL A 1 162 ? 5.977 -33.938 -11.5 1 96.06 162 VAL A C 1
ATOM 1299 O O . VAL A 1 162 ? 6.184 -32.906 -12.141 1 96.06 162 VAL A O 1
ATOM 1302 N N . ASP A 1 163 ? 4.781 -34.406 -11.32 1 94.38 163 ASP A N 1
ATOM 1303 C CA . ASP A 1 163 ? 3.562 -33.656 -11.641 1 94.38 163 ASP A CA 1
ATOM 1304 C C . ASP A 1 163 ? 2.895 -33.125 -10.375 1 94.38 163 ASP A C 1
ATOM 1306 O O . ASP A 1 163 ? 2.295 -33.906 -9.617 1 94.38 163 ASP A O 1
ATOM 1310 N N . LEU A 1 164 ? 2.922 -31.859 -10.188 1 95.5 164 LEU A N 1
ATOM 1311 C CA . LEU A 1 164 ? 2.416 -31.25 -8.969 1 95.5 164 LEU A CA 1
ATOM 1312 C C . LEU A 1 164 ? 1.104 -30.516 -9.234 1 95.5 164 LEU A C 1
ATOM 1314 O O . LEU A 1 164 ? 0.617 -29.766 -8.383 1 95.5 164 LEU A O 1
ATOM 1318 N N . LYS A 1 165 ? 0.536 -30.656 -10.359 1 93.81 165 LYS A N 1
ATOM 1319 C CA . LYS A 1 165 ? -0.629 -29.891 -10.773 1 93.81 165 LYS A CA 1
ATOM 1320 C C . LYS A 1 165 ? -1.778 -30.047 -9.781 1 93.81 165 LYS A C 1
ATOM 1322 O O . LYS A 1 165 ? -2.32 -29.062 -9.281 1 93.81 165 LYS A O 1
ATOM 1327 N N . GLN A 1 166 ? -2.092 -31.234 -9.492 1 91.81 166 GLN A N 1
ATOM 1328 C CA . GLN A 1 166 ? -3.213 -31.484 -8.594 1 91.81 166 GLN A CA 1
ATOM 1329 C C . GLN A 1 166 ? -2.93 -30.953 -7.191 1 91.81 166 GLN A C 1
ATOM 1331 O O . GLN A 1 166 ? -3.811 -30.375 -6.555 1 91.81 166 GLN A O 1
ATOM 1336 N N . PHE A 1 167 ? -1.754 -31.219 -6.738 1 94.88 167 PHE A N 1
ATOM 1337 C CA . PHE A 1 167 ? -1.355 -30.719 -5.43 1 94.88 167 PHE A CA 1
ATOM 1338 C C . PHE A 1 167 ? -1.501 -29.203 -5.359 1 94.88 167 PHE A C 1
ATOM 1340 O O . PHE A 1 167 ? -2.086 -28.672 -4.414 1 94.88 167 PHE A O 1
ATOM 1347 N N . VAL A 1 168 ? -0.948 -28.484 -6.355 1 96 168 VAL A N 1
ATOM 1348 C CA . VAL A 1 168 ? -0.926 -27.016 -6.395 1 96 168 VAL A CA 1
ATOM 1349 C C . VAL A 1 168 ? -2.354 -26.484 -6.449 1 96 168 VAL A C 1
ATOM 1351 O O . VAL A 1 168 ? -2.723 -25.594 -5.668 1 96 168 VAL A O 1
ATOM 1354 N N . VAL A 1 169 ? -3.15 -27 -7.336 1 92.38 169 VAL A N 1
ATOM 1355 C CA . VAL A 1 169 ? -4.516 -26.516 -7.516 1 92.38 169 VAL A CA 1
ATOM 1356 C C . VAL A 1 169 ? -5.32 -26.766 -6.242 1 92.38 169 VAL A C 1
ATOM 1358 O O . VAL A 1 169 ? -6.059 -25.875 -5.789 1 92.38 169 VAL A O 1
ATOM 1361 N N . ASN A 1 170 ? -5.137 -27.891 -5.633 1 90.94 170 ASN A N 1
ATOM 1362 C CA . ASN A 1 170 ? -5.844 -28.219 -4.398 1 90.94 170 ASN A CA 1
ATOM 1363 C C . ASN A 1 170 ? -5.484 -27.234 -3.279 1 90.94 170 ASN A C 1
ATOM 1365 O O . ASN A 1 170 ? -6.367 -26.703 -2.613 1 90.94 170 ASN A O 1
ATOM 1369 N N . GLU A 1 171 ? -4.246 -27.031 -3.109 1 94.38 171 GLU A N 1
ATOM 1370 C CA . GLU A 1 171 ? -3.797 -26.156 -2.031 1 94.38 171 GLU A CA 1
ATOM 1371 C C . GLU A 1 171 ? -4.254 -24.719 -2.262 1 94.38 171 GLU A C 1
ATOM 1373 O O . GLU A 1 171 ? -4.656 -24.031 -1.32 1 94.38 171 GLU A O 1
ATOM 1378 N N . VAL A 1 172 ? -4.207 -24.266 -3.477 1 93.69 172 VAL A N 1
ATOM 1379 C CA . VAL A 1 172 ? -4.629 -22.906 -3.797 1 93.69 172 VAL A CA 1
ATOM 1380 C C . VAL A 1 172 ? -6.129 -22.75 -3.557 1 93.69 172 VAL A C 1
ATOM 1382 O O . VAL A 1 172 ? -6.574 -21.781 -2.953 1 93.69 172 VAL A O 1
ATOM 1385 N N . CYS A 1 173 ? -6.875 -23.766 -3.914 1 90.94 173 CYS A N 1
ATOM 1386 C CA . CYS A 1 173 ? -8.328 -23.703 -3.801 1 90.94 173 CYS A CA 1
ATOM 1387 C C . CYS A 1 173 ? -8.773 -23.875 -2.354 1 90.94 173 CYS A C 1
ATOM 1389 O O . CYS A 1 173 ? -9.914 -23.562 -2.004 1 90.94 173 CYS A O 1
ATOM 1391 N N . MET A 1 174 ? -7.902 -24.375 -1.556 1 92.88 174 MET A N 1
ATOM 1392 C CA . MET A 1 174 ? -8.258 -24.625 -0.161 1 92.88 174 MET A CA 1
ATOM 1393 C C . MET A 1 174 ? -7.473 -23.703 0.772 1 92.88 174 MET A C 1
ATOM 1395 O O . MET A 1 174 ? -7.395 -23.953 1.975 1 92.88 174 MET A O 1
ATOM 1399 N N . LEU A 1 175 ? -6.859 -22.688 0.258 1 94.88 175 LEU A N 1
ATOM 1400 C CA . LEU A 1 175 ? -6.168 -21.625 0.978 1 94.88 175 LEU A CA 1
ATOM 1401 C C . LEU A 1 175 ? -4.98 -22.172 1.756 1 94.88 175 LEU A C 1
ATOM 1403 O O . LEU A 1 175 ? -4.637 -21.656 2.824 1 94.88 175 LEU A O 1
ATOM 1407 N N . CYS A 1 176 ? -4.438 -23.344 1.312 1 96.31 176 CYS A N 1
ATOM 1408 C CA . CYS A 1 176 ? -3.285 -24.016 1.913 1 96.31 176 CYS A CA 1
ATOM 1409 C C . CYS A 1 176 ? -3.621 -24.531 3.307 1 96.31 176 CYS A C 1
ATOM 1411 O O . CYS A 1 176 ? -2.723 -24.797 4.105 1 96.31 176 CYS A O 1
ATOM 1413 N N . LEU A 1 177 ? -4.859 -24.625 3.68 1 95.06 177 LEU A N 1
ATOM 1414 C CA . LEU A 1 177 ? -5.266 -25.031 5.016 1 95.06 177 LEU A CA 1
ATOM 1415 C C . LEU A 1 177 ? -4.902 -26.5 5.27 1 95.06 177 LEU A C 1
ATOM 1417 O O . LEU A 1 177 ? -4.547 -26.859 6.391 1 95.06 177 LEU A O 1
ATOM 1421 N N . PRO A 1 178 ? -4.926 -27.344 4.215 1 92.62 178 PRO A N 1
ATOM 1422 C CA . PRO A 1 178 ? -4.562 -28.75 4.445 1 92.62 178 PRO A CA 1
ATOM 1423 C C . PRO A 1 178 ? -3.104 -28.922 4.863 1 92.62 178 PRO A C 1
ATOM 1425 O O . PRO A 1 178 ? -2.73 -29.953 5.418 1 92.62 178 PRO A O 1
ATOM 1428 N N . LEU A 1 179 ? -2.273 -27.969 4.59 1 95.44 179 LEU A N 1
ATOM 1429 C CA . LEU A 1 179 ? -0.857 -28.047 4.93 1 95.44 179 LEU A CA 1
ATOM 1430 C C . LEU A 1 179 ? -0.643 -27.781 6.418 1 95.44 179 LEU A C 1
ATOM 1432 O O . LEU A 1 179 ? 0.46 -27.984 6.934 1 95.44 179 LEU A O 1
ATOM 1436 N N . ILE A 1 180 ? -1.695 -27.312 7.078 1 93.94 180 ILE A N 1
ATOM 1437 C CA . ILE A 1 180 ? -1.579 -26.984 8.492 1 93.94 180 ILE A CA 1
ATOM 1438 C C . ILE A 1 180 ? -2.145 -28.125 9.344 1 93.94 180 ILE A C 1
ATOM 1440 O O . ILE A 1 180 ? -3.232 -28.625 9.062 1 93.94 180 ILE A O 1
ATOM 1444 N N . GLU A 1 181 ? -1.49 -28.422 10.328 1 83.56 181 GLU A N 1
ATOM 1445 C CA . GLU A 1 181 ? -1.799 -29.609 11.102 1 83.56 181 GLU A CA 1
ATOM 1446 C C . GLU A 1 181 ? -2.961 -29.375 12.062 1 83.56 181 GLU A C 1
ATOM 1448 O O . GLU A 1 181 ? -3.934 -30.125 12.07 1 83.56 181 GLU A O 1
ATOM 1453 N N . SER A 1 182 ? -2.91 -28.344 12.859 1 87.94 182 SER A N 1
ATOM 1454 C CA . SER A 1 182 ? -3.85 -28.109 13.953 1 87.94 182 SER A CA 1
ATOM 1455 C C . SER A 1 182 ? -4.922 -27.109 13.547 1 87.94 182 SER A C 1
ATOM 1457 O O . SER A 1 182 ? -4.715 -26.297 12.641 1 87.94 182 SER A O 1
ATOM 1459 N N . ILE A 1 183 ? -6.062 -27.172 14.195 1 89 183 ILE A N 1
ATOM 1460 C CA . ILE A 1 183 ? -7.148 -26.219 13.969 1 89 183 ILE A CA 1
ATOM 1461 C C . ILE A 1 183 ? -6.688 -24.812 14.344 1 89 183 ILE A C 1
ATOM 1463 O O . ILE A 1 183 ? -7.02 -23.844 13.656 1 89 183 ILE A O 1
ATOM 1467 N N . GLN A 1 184 ? -5.988 -24.828 15.438 1 91.62 184 GLN A N 1
ATOM 1468 C CA . GLN A 1 184 ? -5.477 -23.531 15.867 1 91.62 184 GLN A CA 1
ATOM 1469 C C . GLN A 1 184 ? -4.531 -22.938 14.828 1 91.62 184 GLN A C 1
ATOM 1471 O O . GLN A 1 184 ? -4.543 -21.719 14.586 1 91.62 184 GLN A O 1
ATOM 1476 N N . GLY A 1 185 ? -3.768 -23.797 14.266 1 93.88 185 GLY A N 1
ATOM 1477 C CA . GLY A 1 185 ? -2.889 -23.359 13.195 1 93.88 185 GLY A CA 1
ATOM 1478 C C . GLY A 1 185 ? -3.637 -22.859 11.977 1 93.88 185 GLY A C 1
ATOM 1479 O O . GLY A 1 185 ? -3.256 -21.859 11.367 1 93.88 185 GLY A O 1
ATOM 1480 N N . LYS A 1 186 ? -4.68 -23.562 11.625 1 95.56 186 LYS A N 1
ATOM 1481 C CA . LYS A 1 186 ? -5.504 -23.156 10.492 1 95.56 186 LYS A CA 1
ATOM 1482 C C . LYS A 1 186 ? -6.117 -21.781 10.734 1 95.56 186 LYS A C 1
ATOM 1484 O O . LYS A 1 186 ? -6.129 -20.922 9.836 1 95.56 186 LYS A O 1
ATOM 1489 N N . LEU A 1 187 ? -6.555 -21.547 11.938 1 96.19 187 LEU A N 1
ATOM 1490 C CA . LEU A 1 187 ? -7.129 -20.25 12.289 1 96.19 187 LEU A CA 1
ATOM 1491 C C . LEU A 1 187 ? -6.062 -19.172 12.289 1 96.19 187 LEU A C 1
ATOM 1493 O O . LEU A 1 187 ? -6.332 -18.031 11.898 1 96.19 187 LEU A O 1
ATOM 1497 N N . GLN A 1 188 ? -4.906 -19.516 12.656 1 96.19 188 GLN A N 1
ATOM 1498 C CA . GLN A 1 188 ? -3.811 -18.562 12.617 1 96.19 188 GLN A CA 1
ATOM 1499 C C . GLN A 1 188 ? -3.502 -18.125 11.188 1 96.19 188 GLN A C 1
ATOM 1501 O O . GLN A 1 188 ? -3.205 -16.953 10.938 1 96.19 188 GLN A O 1
ATOM 1506 N N . LEU A 1 189 ? -3.502 -19.078 10.312 1 97.5 189 LEU A N 1
ATOM 1507 C CA . LEU A 1 189 ? -3.291 -18.719 8.914 1 97.5 189 LEU A CA 1
ATOM 1508 C C . LEU A 1 189 ? -4.398 -17.797 8.414 1 97.5 189 LEU A C 1
ATOM 1510 O O . LEU A 1 189 ? -4.121 -16.797 7.742 1 97.5 189 LEU A O 1
ATOM 1514 N N . ILE A 1 190 ? -5.598 -18.109 8.797 1 97.19 190 ILE A N 1
ATOM 1515 C CA . ILE A 1 190 ? -6.723 -17.266 8.398 1 97.19 190 ILE A CA 1
ATOM 1516 C C . ILE A 1 190 ? -6.562 -15.875 8.992 1 97.19 190 ILE A C 1
ATOM 1518 O O . ILE A 1 190 ? -6.832 -14.875 8.328 1 97.19 190 ILE A O 1
ATOM 1522 N N . ASP A 1 191 ? -6.086 -15.828 10.273 1 97.19 191 ASP A N 1
ATOM 1523 C CA . ASP A 1 191 ? -5.777 -14.539 10.883 1 97.19 191 ASP A CA 1
ATOM 1524 C C . ASP A 1 191 ? -4.871 -13.703 9.984 1 97.19 191 ASP A C 1
ATOM 1526 O O . ASP A 1 191 ? -5.164 -12.539 9.703 1 97.19 191 ASP A O 1
ATOM 1530 N N . GLN A 1 192 ? -3.848 -14.367 9.516 1 96.38 192 GLN A N 1
ATOM 1531 C CA . GLN A 1 192 ? -2.826 -13.672 8.742 1 96.38 192 GLN A CA 1
ATOM 1532 C C . GLN A 1 192 ? -3.369 -13.234 7.387 1 96.38 192 GLN A C 1
ATOM 1534 O O . GLN A 1 192 ? -3.049 -12.141 6.906 1 96.38 192 GLN A O 1
ATOM 1539 N N . LEU A 1 193 ? -4.141 -14.023 6.812 1 96.38 193 LEU A N 1
ATOM 1540 C CA . LEU A 1 193 ? -4.723 -13.688 5.523 1 96.38 193 LEU A CA 1
ATOM 1541 C C . LEU A 1 193 ? -5.668 -12.492 5.648 1 96.38 193 LEU A C 1
ATOM 1543 O O . LEU A 1 193 ? -5.609 -11.562 4.848 1 96.38 193 LEU A O 1
ATOM 1547 N N . LEU A 1 194 ? -6.461 -12.5 6.688 1 95.44 194 LEU A N 1
ATOM 1548 C CA . LEU A 1 194 ? -7.445 -11.445 6.879 1 95.44 194 LEU A CA 1
ATOM 1549 C C . LEU A 1 194 ? -6.77 -10.133 7.25 1 95.44 194 LEU A C 1
ATOM 1551 O O . LEU A 1 194 ? -7.27 -9.055 6.91 1 95.44 194 LEU A O 1
ATOM 1555 N N . LEU A 1 195 ? -5.656 -10.219 7.867 1 94.12 195 LEU A N 1
ATOM 1556 C CA . LEU A 1 195 ? -4.945 -9.016 8.281 1 94.12 195 LEU A CA 1
ATOM 1557 C C . LEU A 1 195 ? -4.152 -8.422 7.125 1 94.12 195 LEU A C 1
ATOM 1559 O O . LEU A 1 195 ? -3.719 -7.27 7.188 1 94.12 195 LEU A O 1
ATOM 1563 N N . SER A 1 196 ? -3.984 -9.258 6.137 1 90.81 196 SER A N 1
ATOM 1564 C CA . SER A 1 196 ? -3.277 -8.773 4.953 1 90.81 196 SER A CA 1
ATOM 1565 C C . SER A 1 196 ? -4.242 -8.141 3.955 1 90.81 196 SER A C 1
ATOM 1567 O O . SER A 1 196 ? -5.402 -8.547 3.861 1 90.81 196 SER A O 1
ATOM 1569 N N . SER A 1 197 ? -3.855 -7.141 3.285 1 80 197 SER A N 1
ATOM 1570 C CA . SER A 1 197 ? -4.672 -6.516 2.248 1 80 197 SER A CA 1
ATOM 1571 C C . SER A 1 197 ? -4.457 -7.188 0.896 1 80 197 SER A C 1
ATOM 1573 O O . SER A 1 197 ? -5.137 -6.863 -0.079 1 80 197 SER A O 1
ATOM 1575 N N . ASP A 1 198 ? -3.578 -8.125 0.871 1 87.94 198 ASP A N 1
ATOM 1576 C CA . ASP A 1 198 ? -3.254 -8.789 -0.388 1 87.94 198 ASP A CA 1
ATOM 1577 C C . ASP A 1 198 ? -4.105 -10.047 -0.583 1 87.94 198 ASP A C 1
ATOM 1579 O O . ASP A 1 198 ? -3.926 -11.039 0.125 1 87.94 198 ASP A O 1
ATOM 1583 N N . GLN A 1 199 ? -4.863 -10.047 -1.557 1 88.5 199 GLN A N 1
ATOM 1584 C CA . GLN A 1 199 ? -5.785 -11.141 -1.831 1 88.5 199 GLN A CA 1
ATOM 1585 C C . GLN A 1 199 ? -5.047 -12.344 -2.422 1 88.5 199 GLN A C 1
ATOM 1587 O O . GLN A 1 199 ? -5.59 -13.453 -2.465 1 88.5 199 GLN A O 1
ATOM 1592 N N . MET A 1 200 ? -3.846 -12.164 -2.891 1 93 200 MET A N 1
ATOM 1593 C CA . MET A 1 200 ? -3.102 -13.25 -3.514 1 93 200 MET A CA 1
ATOM 1594 C C . MET A 1 200 ? -2.104 -13.859 -2.531 1 93 200 MET A C 1
ATOM 1596 O O . MET A 1 200 ? -1.323 -14.742 -2.898 1 93 200 MET A O 1
ATOM 1600 N N . LEU A 1 201 ? -2.127 -13.469 -1.343 1 96.31 201 LEU A N 1
ATOM 1601 C CA . LEU A 1 201 ? -1.123 -13.883 -0.368 1 96.31 201 LEU A CA 1
ATOM 1602 C C . LEU A 1 201 ? -1.136 -15.398 -0.178 1 96.31 201 LEU A C 1
ATOM 1604 O O . LEU A 1 201 ? -0.083 -16.016 0.008 1 96.31 201 LEU A O 1
ATOM 1608 N N . HIS A 1 202 ? -2.336 -16.016 -0.166 1 96.31 202 HIS A N 1
ATOM 1609 C CA . HIS A 1 202 ? -2.414 -17.453 0.061 1 96.31 202 HIS A CA 1
ATOM 1610 C C . HIS A 1 202 ? -1.655 -18.219 -1.015 1 96.31 202 HIS A C 1
ATOM 1612 O O . HIS A 1 202 ? -1.083 -19.281 -0.739 1 96.31 202 HIS A O 1
ATOM 1618 N N . PHE A 1 203 ? -1.673 -17.719 -2.264 1 97.31 203 PHE A N 1
ATOM 1619 C CA . PHE A 1 203 ? -0.899 -18.328 -3.34 1 97.31 203 PHE A CA 1
ATOM 1620 C C . PHE A 1 203 ? 0.59 -18.297 -3.018 1 97.31 203 PHE A C 1
ATOM 1622 O O . PHE A 1 203 ? 1.295 -19.297 -3.221 1 97.31 203 PHE A O 1
ATOM 1629 N N . TYR A 1 204 ? 1.037 -17.234 -2.482 1 98.06 204 TYR A N 1
ATOM 1630 C CA . TYR A 1 204 ? 2.449 -17.062 -2.154 1 98.06 204 TYR A CA 1
ATOM 1631 C C . TYR A 1 204 ? 2.807 -17.828 -0.883 1 98.06 204 TYR A C 1
ATOM 1633 O O . TYR A 1 204 ? 3.977 -18.125 -0.645 1 98.06 204 TYR A O 1
ATOM 1641 N N . VAL A 1 205 ? 1.817 -18.078 -0.057 1 98.44 205 VAL A N 1
ATOM 1642 C CA . VAL A 1 205 ? 2.059 -18.953 1.085 1 98.44 205 VAL A CA 1
ATOM 1643 C C . VAL A 1 205 ? 2.477 -20.344 0.594 1 98.44 205 VAL A C 1
ATOM 1645 O O . VAL A 1 205 ? 3.414 -20.938 1.129 1 98.44 205 VAL A O 1
ATOM 1648 N N . LEU A 1 206 ? 1.788 -20.812 -0.409 1 98.19 206 LEU A N 1
ATOM 1649 C CA . LEU A 1 206 ? 2.162 -22.094 -0.998 1 98.19 206 LEU A CA 1
ATOM 1650 C C . LEU A 1 206 ? 3.576 -22.031 -1.567 1 98.19 206 LEU A C 1
ATOM 1652 O O . LEU A 1 206 ? 4.379 -22.938 -1.33 1 98.19 206 LEU A O 1
ATOM 1656 N N . ILE A 1 207 ? 3.887 -20.969 -2.318 1 98.31 207 ILE A N 1
ATOM 1657 C CA . ILE A 1 207 ? 5.207 -20.797 -2.908 1 98.31 207 ILE A CA 1
ATOM 1658 C C . ILE A 1 207 ? 6.262 -20.734 -1.806 1 98.31 207 ILE A C 1
ATOM 1660 O O . ILE A 1 207 ? 7.32 -21.375 -1.913 1 98.31 207 ILE A O 1
ATOM 1664 N N . SER A 1 208 ? 5.953 -19.984 -0.782 1 98.25 208 SER A N 1
ATOM 1665 C CA . SER A 1 208 ? 6.836 -19.859 0.371 1 98.25 208 SER A CA 1
ATOM 1666 C C . SER A 1 208 ? 7.129 -21.219 0.999 1 98.25 208 SER A C 1
ATOM 1668 O O . SER A 1 208 ? 8.281 -21.547 1.279 1 98.25 208 SER A O 1
ATOM 1670 N N . HIS A 1 209 ? 6.102 -22.016 1.199 1 98.19 209 HIS A N 1
ATOM 1671 C CA . HIS A 1 209 ? 6.242 -23.344 1.771 1 98.19 209 HIS A CA 1
ATOM 1672 C C . HIS A 1 209 ? 7.18 -24.203 0.935 1 98.19 209 HIS A C 1
ATOM 1674 O O . HIS A 1 209 ? 8.094 -24.844 1.473 1 98.19 209 HIS A O 1
ATOM 1680 N N . VAL A 1 210 ? 7.02 -24.156 -0.339 1 98.19 210 VAL A N 1
ATOM 1681 C CA . VAL A 1 210 ? 7.797 -24.984 -1.254 1 98.19 210 VAL A CA 1
ATOM 1682 C C . VAL A 1 210 ? 9.258 -24.531 -1.249 1 98.19 210 VAL A C 1
ATOM 1684 O O . VAL A 1 210 ? 10.164 -25.359 -1.144 1 98.19 210 VAL A O 1
ATOM 1687 N N . ILE A 1 211 ? 9.492 -23.203 -1.315 1 97.56 211 ILE A N 1
ATOM 1688 C CA . ILE A 1 211 ? 10.844 -22.688 -1.405 1 97.56 211 ILE A CA 1
ATOM 1689 C C . ILE A 1 211 ? 11.578 -22.906 -0.084 1 97.56 211 ILE A C 1
ATOM 1691 O O . ILE A 1 211 ? 12.781 -23.188 -0.071 1 97.56 211 ILE A O 1
ATOM 1695 N N . LEU A 1 212 ? 10.883 -22.828 1.021 1 96.62 212 LEU A N 1
ATOM 1696 C CA . LEU A 1 212 ? 11.508 -23.031 2.324 1 96.62 212 LEU A CA 1
ATOM 1697 C C . LEU A 1 212 ? 11.914 -24.5 2.5 1 96.62 212 LEU A C 1
ATOM 1699 O O . LEU A 1 212 ? 12.75 -24.812 3.352 1 96.62 212 LEU A O 1
ATOM 1703 N N . LEU A 1 213 ? 11.367 -25.391 1.72 1 96.88 213 LEU A N 1
ATOM 1704 C CA . LEU A 1 213 ? 11.719 -26.812 1.745 1 96.88 213 LEU A CA 1
ATOM 1705 C C . LEU A 1 213 ? 12.766 -27.141 0.69 1 96.88 213 LEU A C 1
ATOM 1707 O O . LEU A 1 213 ? 13 -28.312 0.372 1 96.88 213 LEU A O 1
ATOM 1711 N N . LYS A 1 214 ? 13.375 -26.203 0.109 1 96.19 214 LYS A N 1
ATOM 1712 C CA . LYS A 1 214 ? 14.281 -26.328 -1.025 1 96.19 214 LYS A CA 1
ATOM 1713 C C . LYS A 1 214 ? 15.344 -27.391 -0.76 1 96.19 214 LYS A C 1
ATOM 1715 O O . LYS A 1 214 ? 15.539 -28.297 -1.574 1 96.19 214 LYS A O 1
ATOM 1720 N N . ASP A 1 215 ? 16.016 -27.328 0.388 1 94.81 215 ASP A N 1
ATOM 1721 C CA . ASP A 1 215 ? 17.125 -28.219 0.68 1 94.81 215 ASP A CA 1
ATOM 1722 C C . ASP A 1 215 ? 16.656 -29.672 0.708 1 94.81 215 ASP A C 1
ATOM 1724 O O . ASP A 1 215 ? 17.344 -30.562 0.199 1 94.81 215 ASP A O 1
ATOM 1728 N N . THR A 1 216 ? 15.508 -29.875 1.265 1 96.12 216 THR A N 1
ATOM 1729 C CA . THR A 1 216 ? 14.93 -31.219 1.339 1 96.12 216 THR A CA 1
ATOM 1730 C C . THR A 1 216 ? 14.5 -31.703 -0.044 1 96.12 216 THR A C 1
ATOM 1732 O O . THR A 1 216 ? 14.742 -32.844 -0.408 1 96.12 216 THR A O 1
ATOM 1735 N N . LEU A 1 217 ? 13.938 -30.844 -0.854 1 97.06 217 LEU A N 1
ATOM 1736 C CA . LEU A 1 217 ? 13.375 -31.219 -2.146 1 97.06 217 LEU A CA 1
ATOM 1737 C C . LEU A 1 217 ? 14.477 -31.484 -3.168 1 97.06 217 LEU A C 1
ATOM 1739 O O . LEU A 1 217 ? 14.344 -32.344 -4.023 1 97.06 217 LEU A O 1
ATOM 1743 N N . LEU A 1 218 ? 15.555 -30.719 -3.066 1 96.5 218 LEU A N 1
ATOM 1744 C CA . LEU A 1 218 ? 16.656 -30.891 -4.008 1 96.5 218 LEU A CA 1
ATOM 1745 C C . LEU A 1 218 ? 17.359 -32.219 -3.797 1 96.5 218 LEU A C 1
ATOM 1747 O O . LEU A 1 218 ? 17.969 -32.75 -4.723 1 96.5 218 LEU A O 1
ATOM 1751 N N . LYS A 1 219 ? 17.234 -32.781 -2.609 1 96.5 219 LYS A N 1
ATOM 1752 C CA . LYS A 1 219 ? 17.875 -34.062 -2.285 1 96.5 219 LYS A CA 1
ATOM 1753 C C . LYS A 1 219 ? 16.938 -35.219 -2.582 1 96.5 219 LYS A C 1
ATOM 1755 O O . LYS A 1 219 ? 17.344 -36.375 -2.516 1 96.5 219 LYS A O 1
ATOM 1760 N N . ALA A 1 220 ? 15.727 -34.938 -2.914 1 96.44 220 ALA A N 1
ATOM 1761 C CA . ALA A 1 220 ? 14.75 -36 -3.174 1 96.44 220 ALA A CA 1
ATOM 1762 C C . ALA A 1 220 ? 15.125 -36.812 -4.422 1 96.44 220 ALA A C 1
ATOM 1764 O O . ALA A 1 220 ? 15.297 -36.219 -5.5 1 96.44 220 ALA A O 1
ATOM 1765 N N . PRO A 1 221 ? 15.219 -38.062 -4.379 1 95 221 PRO A N 1
ATOM 1766 C CA . PRO A 1 221 ? 15.711 -38.875 -5.504 1 95 221 PRO A CA 1
ATOM 1767 C C . PRO A 1 221 ? 14.633 -39.188 -6.535 1 95 221 PRO A C 1
ATOM 1769 O O . PRO A 1 221 ? 14.938 -39.625 -7.648 1 95 221 PRO A O 1
ATOM 1772 N N . SER A 1 222 ? 13.367 -39.031 -6.145 1 95.94 222 SER A N 1
ATOM 1773 C CA . SER A 1 222 ? 12.281 -39.406 -7.039 1 95.94 222 SER A CA 1
ATOM 1774 C C . SER A 1 222 ? 11.109 -38.438 -6.941 1 95.94 222 SER A C 1
ATOM 1776 O O . SER A 1 222 ? 11.078 -37.594 -6.051 1 95.94 222 SER A O 1
ATOM 1778 N N . ALA A 1 223 ? 10.227 -38.625 -7.906 1 96.31 223 ALA A N 1
ATOM 1779 C CA . ALA A 1 223 ? 9.016 -37.812 -7.926 1 96.31 223 ALA A CA 1
ATOM 1780 C C . ALA A 1 223 ? 8.188 -38.031 -6.66 1 96.31 223 ALA A C 1
ATOM 1782 O O . ALA A 1 223 ? 7.652 -37.062 -6.094 1 96.31 223 ALA A O 1
ATOM 1783 N N . GLU A 1 224 ? 8.133 -39.25 -6.195 1 95.38 224 GLU A N 1
ATOM 1784 C CA . GLU A 1 224 ? 7.375 -39.594 -4.996 1 95.38 224 GLU A CA 1
ATOM 1785 C C . GLU A 1 224 ? 7.977 -38.938 -3.76 1 95.38 224 GLU A C 1
ATOM 1787 O O . GLU A 1 224 ? 7.25 -38.469 -2.883 1 95.38 224 GLU A O 1
ATOM 1792 N N . ALA A 1 225 ? 9.234 -38.875 -3.74 1 96.25 225 ALA A N 1
ATOM 1793 C CA . ALA A 1 225 ? 9.922 -38.25 -2.619 1 96.25 225 ALA A CA 1
ATOM 1794 C C . ALA A 1 225 ? 9.664 -36.75 -2.588 1 96.25 225 ALA A C 1
ATOM 1796 O O . ALA A 1 225 ? 9.531 -36.156 -1.514 1 96.25 225 ALA A O 1
ATOM 1797 N N . VAL A 1 226 ? 9.602 -36.156 -3.748 1 96.88 226 VAL A N 1
ATOM 1798 C CA . VAL A 1 226 ? 9.297 -34.719 -3.844 1 96.88 226 VAL A CA 1
ATOM 1799 C C . VAL A 1 226 ? 7.883 -34.469 -3.34 1 96.88 226 VAL A C 1
ATOM 1801 O O . VAL A 1 226 ? 7.66 -33.531 -2.543 1 96.88 226 VAL A O 1
ATOM 1804 N N . ILE A 1 227 ? 6.973 -35.281 -3.773 1 96 227 ILE A N 1
ATOM 1805 C CA . ILE A 1 227 ? 5.574 -35.125 -3.379 1 96 227 ILE A CA 1
ATOM 1806 C C . ILE A 1 227 ? 5.445 -35.312 -1.866 1 96 227 ILE A C 1
ATOM 1808 O O . ILE A 1 227 ? 4.738 -34.531 -1.209 1 96 227 ILE A O 1
ATOM 1812 N N . SER A 1 228 ? 6.145 -36.25 -1.348 1 94.94 228 SER A N 1
ATOM 1813 C CA . SER A 1 228 ? 6.137 -36.469 0.097 1 94.94 228 SER A CA 1
ATOM 1814 C C . SER A 1 228 ? 6.723 -35.25 0.832 1 94.94 228 SER A C 1
ATOM 1816 O O . SER A 1 228 ? 6.207 -34.844 1.873 1 94.94 228 SER A O 1
ATOM 1818 N N . GLY A 1 229 ? 7.746 -34.75 0.283 1 95.5 229 GLY A N 1
ATOM 1819 C CA . GLY A 1 229 ? 8.391 -33.594 0.887 1 95.5 229 GLY A CA 1
ATOM 1820 C C . GLY A 1 229 ? 7.516 -32.375 0.89 1 95.5 229 GLY A C 1
ATOM 1821 O O . GLY A 1 229 ? 7.398 -31.688 1.91 1 95.5 229 GLY A O 1
ATOM 1822 N N . ILE A 1 230 ? 6.844 -32.094 -0.211 1 95.88 230 ILE A N 1
ATOM 1823 C CA . ILE A 1 230 ? 6.039 -30.875 -0.352 1 95.88 230 ILE A CA 1
ATOM 1824 C C . ILE A 1 230 ? 4.797 -30.969 0.529 1 95.88 230 ILE A C 1
ATOM 1826 O O . ILE A 1 230 ? 4.262 -29.953 0.975 1 95.88 230 ILE A O 1
ATOM 1830 N N . ASN A 1 231 ? 4.406 -32.188 0.84 1 93.88 231 ASN A N 1
ATOM 1831 C CA . ASN A 1 231 ? 3.217 -32.406 1.655 1 93.88 231 ASN A CA 1
ATOM 1832 C C . ASN A 1 231 ? 3.537 -32.344 3.146 1 93.88 231 ASN A C 1
ATOM 1834 O O . ASN A 1 231 ? 2.66 -32.562 3.984 1 93.88 231 ASN A O 1
ATOM 1838 N N . SER A 1 232 ? 4.727 -32 3.402 1 93.94 232 SER A N 1
ATOM 1839 C CA . SER A 1 232 ? 5.082 -31.828 4.809 1 93.94 232 SER A CA 1
ATOM 1840 C C . SER A 1 232 ? 4.223 -30.766 5.469 1 93.94 232 SER A C 1
ATOM 1842 O O . SER A 1 232 ? 3.965 -29.719 4.875 1 93.94 232 SER A O 1
ATOM 1844 N N . LYS A 1 233 ? 3.795 -31.016 6.691 1 93.81 233 LYS A N 1
ATOM 1845 C CA . LYS A 1 233 ? 2.881 -30.125 7.387 1 93.81 233 LYS A CA 1
ATOM 1846 C C . LYS A 1 233 ? 3.629 -28.922 7.98 1 93.81 233 LYS A C 1
ATOM 1848 O O . LYS A 1 233 ? 4.797 -29.047 8.352 1 93.81 233 LYS A O 1
ATOM 1853 N N . ILE A 1 234 ? 2.953 -27.844 7.977 1 95.69 234 ILE A N 1
ATOM 1854 C CA . ILE A 1 234 ? 3.463 -26.625 8.609 1 95.69 234 ILE A CA 1
ATOM 1855 C C . ILE A 1 234 ? 3.008 -26.578 10.062 1 95.69 234 ILE A C 1
ATOM 1857 O O . ILE A 1 234 ? 1.806 -26.562 10.344 1 95.69 234 ILE A O 1
ATOM 1861 N N . SER A 1 235 ? 3.951 -26.547 10.922 1 94 235 SER A N 1
ATOM 1862 C CA . SER A 1 235 ? 3.619 -26.453 12.344 1 94 235 SER A CA 1
ATOM 1863 C C . SER A 1 235 ? 3.148 -25.062 12.711 1 94 235 SER A C 1
ATOM 1865 O O . SER A 1 235 ? 3.412 -24.094 11.984 1 94 235 SER A O 1
ATOM 1867 N N . GLU A 1 236 ? 2.447 -24.938 13.82 1 92 236 GLU A N 1
ATOM 1868 C CA . GLU A 1 236 ? 1.873 -23.672 14.273 1 92 236 GLU A CA 1
ATOM 1869 C C . GLU A 1 236 ? 2.951 -22.609 14.461 1 92 236 GLU A C 1
ATOM 1871 O O . GLU A 1 236 ? 2.744 -21.438 14.125 1 92 236 GLU A O 1
ATOM 1876 N N . ASP A 1 237 ? 4.062 -23 14.938 1 91.19 237 ASP A N 1
ATOM 1877 C CA . ASP A 1 237 ? 5.145 -22.078 15.25 1 91.19 237 ASP A CA 1
ATOM 1878 C C . ASP A 1 237 ? 5.824 -21.578 13.969 1 91.19 237 ASP A C 1
ATOM 1880 O O . ASP A 1 237 ? 6.543 -20.578 13.992 1 91.19 237 ASP A O 1
ATOM 1884 N N . GLU A 1 238 ? 5.562 -22.25 12.883 1 94.38 238 GLU A N 1
ATOM 1885 C CA . GLU A 1 238 ? 6.234 -21.922 11.633 1 94.38 238 GLU A CA 1
ATOM 1886 C C . GLU A 1 238 ? 5.348 -21.047 10.742 1 94.38 238 GLU A C 1
ATOM 1888 O O . GLU A 1 238 ? 5.812 -20.5 9.734 1 94.38 238 GLU A O 1
ATOM 1893 N N . ILE A 1 239 ? 4.156 -20.844 11.141 1 95.5 239 ILE A N 1
ATOM 1894 C CA . ILE A 1 239 ? 3.188 -20.172 10.289 1 95.5 239 ILE A CA 1
ATOM 1895 C C . ILE A 1 239 ? 3.633 -18.719 10.047 1 95.5 239 ILE A C 1
ATOM 1897 O O . ILE A 1 239 ? 3.609 -18.25 8.906 1 95.5 239 ILE A O 1
ATOM 1901 N N . LYS A 1 240 ? 4.086 -18.062 11.062 1 93.69 240 LYS A N 1
ATOM 1902 C CA . LYS A 1 240 ? 4.527 -16.672 10.922 1 93.69 240 LYS A CA 1
ATOM 1903 C C . LYS A 1 240 ? 5.715 -16.578 9.969 1 93.69 240 LYS A C 1
ATOM 1905 O O . LYS A 1 240 ? 5.789 -15.641 9.164 1 93.69 240 LYS A O 1
ATOM 1910 N N . LYS A 1 241 ? 6.566 -17.516 10.078 1 95.62 241 LYS A N 1
ATOM 1911 C CA . LYS A 1 241 ? 7.738 -17.562 9.203 1 95.62 241 LYS A CA 1
ATOM 1912 C C . LYS A 1 241 ? 7.332 -17.766 7.746 1 95.62 241 LYS A C 1
ATOM 1914 O O . LYS A 1 241 ? 7.777 -17.031 6.863 1 95.62 241 LYS A O 1
ATOM 1919 N N . VAL A 1 242 ? 6.457 -18.719 7.543 1 97.5 242 VAL A N 1
ATOM 1920 C CA . VAL A 1 242 ? 6.027 -19.062 6.191 1 97.5 242 VAL A CA 1
ATOM 1921 C C . VAL A 1 242 ? 5.273 -17.891 5.57 1 97.5 242 VAL A C 1
ATOM 1923 O O . VAL A 1 242 ? 5.516 -17.516 4.422 1 97.5 242 VAL A O 1
ATOM 1926 N N . VAL A 1 243 ? 4.41 -17.266 6.344 1 97.5 243 VAL A N 1
ATOM 1927 C CA . VAL A 1 243 ? 3.607 -16.156 5.844 1 97.5 243 VAL A CA 1
ATOM 1928 C C . VAL A 1 243 ? 4.496 -14.922 5.648 1 97.5 243 VAL A C 1
ATOM 1930 O O . VAL A 1 243 ? 4.34 -14.188 4.672 1 97.5 243 VAL A O 1
ATOM 1933 N N . GLY A 1 244 ? 5.402 -14.727 6.578 1 95.94 244 GLY A N 1
ATOM 1934 C CA . GLY A 1 244 ? 6.336 -13.625 6.414 1 95.94 244 GLY A CA 1
ATOM 1935 C C . GLY A 1 244 ? 7.16 -13.719 5.141 1 95.94 244 GLY A C 1
ATOM 1936 O O . GLY A 1 244 ? 7.316 -12.734 4.422 1 95.94 244 GLY A O 1
ATOM 1937 N N . PHE A 1 245 ? 7.652 -14.875 4.867 1 97.38 245 PHE A N 1
ATOM 1938 C CA . PHE A 1 245 ? 8.43 -15.086 3.65 1 97.38 245 PHE A CA 1
ATOM 1939 C C . PHE A 1 245 ? 7.547 -14.945 2.414 1 97.38 245 PHE A C 1
ATOM 1941 O O . PHE A 1 245 ? 7.996 -14.469 1.374 1 97.38 245 PHE A O 1
ATOM 1948 N N . ALA A 1 246 ? 6.301 -15.391 2.555 1 98.19 246 ALA A N 1
ATOM 1949 C CA . ALA A 1 246 ? 5.348 -15.211 1.463 1 98.19 246 ALA A CA 1
ATOM 1950 C C . ALA A 1 246 ? 5.18 -13.734 1.123 1 98.19 246 ALA A C 1
ATOM 1952 O O . ALA A 1 246 ? 5.18 -13.352 -0.051 1 98.19 246 ALA A O 1
ATOM 1953 N N . LYS A 1 247 ? 5.023 -12.953 2.139 1 96.25 247 LYS A N 1
ATOM 1954 C CA . LYS A 1 247 ? 4.887 -11.516 1.928 1 96.25 247 LYS A CA 1
ATOM 1955 C C . LYS A 1 247 ? 6.125 -10.945 1.242 1 96.25 247 LYS A C 1
ATOM 1957 O O . LYS A 1 247 ? 6.016 -10.07 0.382 1 96.25 247 LYS A O 1
ATOM 1962 N N . ALA A 1 248 ? 7.27 -11.406 1.637 1 95.31 248 ALA A N 1
ATOM 1963 C CA . ALA A 1 248 ? 8.508 -10.984 0.992 1 95.31 248 ALA A CA 1
ATOM 1964 C C . ALA A 1 248 ? 8.516 -11.375 -0.486 1 95.31 248 ALA A C 1
ATOM 1966 O O . ALA A 1 248 ? 8.922 -10.578 -1.338 1 95.31 248 ALA A O 1
ATOM 1967 N N . LEU A 1 249 ? 8.078 -12.539 -0.74 1 96.31 249 LEU A N 1
ATOM 1968 C CA . LEU A 1 249 ? 8.031 -13.016 -2.117 1 96.31 249 LEU A CA 1
ATOM 1969 C C . LEU A 1 249 ? 7.09 -12.164 -2.959 1 96.31 249 LEU A C 1
ATOM 1971 O O . LEU A 1 249 ? 7.383 -11.875 -4.121 1 96.31 249 LEU A O 1
ATOM 1975 N N . VAL A 1 250 ? 5.961 -11.805 -2.408 1 95.31 250 VAL A N 1
ATOM 1976 C CA . VAL A 1 250 ? 5.027 -10.93 -3.111 1 95.31 250 VAL A CA 1
ATOM 1977 C C . VAL A 1 250 ? 5.73 -9.641 -3.521 1 95.31 250 VAL A C 1
ATOM 1979 O O . VAL A 1 250 ? 5.652 -9.227 -4.68 1 95.31 250 VAL A O 1
ATOM 1982 N N . SER A 1 251 ? 6.395 -9.117 -2.588 1 91.44 251 SER A N 1
ATOM 1983 C CA . SER A 1 251 ? 7.047 -7.828 -2.814 1 91.44 251 SER A CA 1
ATOM 1984 C C . SER A 1 251 ? 8.203 -7.965 -3.803 1 91.44 251 SER A C 1
ATOM 1986 O O . SER A 1 251 ? 8.5 -7.027 -4.551 1 91.44 251 SER A O 1
ATOM 1988 N N . ASN A 1 252 ? 8.797 -9.094 -3.805 1 93.38 252 ASN A N 1
ATOM 1989 C CA . ASN A 1 252 ? 9.93 -9.336 -4.688 1 93.38 252 ASN A CA 1
ATOM 1990 C C . ASN A 1 252 ? 9.477 -9.789 -6.074 1 93.38 252 ASN A C 1
ATOM 1992 O O . ASN A 1 252 ? 10.297 -9.945 -6.98 1 93.38 252 ASN A O 1
ATOM 1996 N N . THR A 1 253 ? 8.234 -10.031 -6.195 1 94.69 253 THR A N 1
ATOM 1997 C CA . THR A 1 253 ? 7.688 -10.422 -7.492 1 94.69 253 THR A CA 1
ATOM 1998 C C . THR A 1 253 ? 7.172 -9.203 -8.25 1 94.69 253 THR A C 1
ATOM 2000 O O . THR A 1 253 ? 6.449 -8.375 -7.688 1 94.69 253 THR A O 1
ATOM 2003 N N . PRO A 1 254 ? 7.57 -9.109 -9.516 1 92.12 254 PRO A N 1
ATOM 2004 C CA . PRO A 1 254 ? 7.051 -7.98 -10.297 1 92.12 254 PRO A CA 1
ATOM 2005 C C . PRO A 1 254 ? 5.527 -7.91 -10.289 1 92.12 254 PRO A C 1
ATOM 2007 O O . PRO A 1 254 ? 4.855 -8.945 -10.359 1 92.12 254 PRO A O 1
ATOM 2010 N N . ILE A 1 255 ? 4.977 -6.75 -10.266 1 90.44 255 ILE A N 1
ATOM 2011 C CA . ILE A 1 255 ? 3.541 -6.516 -10.133 1 90.44 255 ILE A CA 1
ATOM 2012 C C . ILE A 1 255 ? 2.811 -7.105 -11.336 1 90.44 255 ILE A C 1
ATOM 2014 O O . ILE A 1 255 ? 1.679 -7.578 -11.211 1 90.44 255 ILE A O 1
ATOM 2018 N N . SER A 1 256 ? 3.436 -7.113 -12.484 1 88.31 256 SER A N 1
ATOM 2019 C CA . SER A 1 256 ? 2.82 -7.66 -13.695 1 88.31 256 SER A CA 1
ATOM 2020 C C . SER A 1 256 ? 2.482 -9.141 -13.516 1 88.31 256 SER A C 1
ATOM 2022 O O . SER A 1 256 ? 1.446 -9.602 -14 1 88.31 256 SER A O 1
ATOM 2024 N N . ILE A 1 257 ? 3.346 -9.828 -12.859 1 92.12 257 ILE A N 1
ATOM 2025 C CA . ILE A 1 257 ? 3.121 -11.25 -12.633 1 92.12 257 ILE A CA 1
ATOM 2026 C C . ILE A 1 257 ? 1.946 -11.438 -11.672 1 92.12 257 ILE A C 1
ATOM 2028 O O . ILE A 1 257 ? 1.088 -12.297 -11.898 1 92.12 257 ILE A O 1
ATOM 2032 N N . THR A 1 258 ? 1.898 -10.664 -10.672 1 90.62 258 THR A N 1
ATOM 2033 C CA . THR A 1 258 ? 0.818 -10.742 -9.695 1 90.62 258 THR A CA 1
ATOM 2034 C C . THR A 1 258 ? -0.519 -10.375 -10.336 1 90.62 258 THR A C 1
ATOM 2036 O O . THR A 1 258 ? -1.553 -10.961 -10 1 90.62 258 THR A O 1
ATOM 2039 N N . LYS A 1 259 ? -0.473 -9.477 -11.25 1 87.62 259 LYS A N 1
ATOM 2040 C CA . LYS A 1 259 ? -1.686 -9.109 -11.977 1 87.62 259 LYS A CA 1
ATOM 2041 C C . LYS A 1 259 ? -2.182 -10.258 -12.844 1 87.62 259 LYS A C 1
ATOM 2043 O O . LYS A 1 259 ? -3.389 -10.469 -12.977 1 87.62 259 LYS A O 1
ATOM 2048 N N . GLN A 1 260 ? -1.284 -10.938 -13.422 1 90.38 260 GLN A N 1
ATOM 2049 C CA . GLN A 1 260 ? -1.648 -12.109 -14.211 1 90.38 260 GLN A CA 1
ATOM 2050 C C . GLN A 1 260 ? -2.264 -13.195 -13.328 1 90.38 260 GLN A C 1
ATOM 2052 O O . GLN A 1 260 ? -3.25 -13.828 -13.719 1 90.38 260 GLN A O 1
ATOM 2057 N N . LEU A 1 261 ? -1.687 -13.383 -12.203 1 92.81 261 LEU A N 1
ATOM 2058 C CA . LEU A 1 261 ? -2.23 -14.336 -11.242 1 92.81 261 LEU A CA 1
ATOM 2059 C C . LEU A 1 261 ? -3.652 -13.953 -10.844 1 92.81 261 LEU A C 1
ATOM 2061 O O . LEU A 1 261 ? -4.547 -14.805 -10.828 1 92.81 261 LEU A O 1
ATOM 2065 N N . PHE A 1 262 ? -3.842 -12.742 -10.57 1 89.62 262 PHE A N 1
ATOM 2066 C CA . PHE A 1 262 ? -5.16 -12.258 -10.18 1 89.62 262 PHE A CA 1
ATOM 2067 C C . PHE A 1 262 ? -6.168 -12.469 -11.305 1 89.62 262 PHE A C 1
ATOM 2069 O O . PHE A 1 262 ? -7.297 -12.906 -11.062 1 89.62 262 PHE A O 1
ATOM 2076 N N . ALA A 1 263 ? -5.703 -12.102 -12.492 1 86.44 263 ALA A N 1
ATOM 2077 C CA . ALA A 1 263 ? -6.562 -12.297 -13.656 1 86.44 263 ALA A CA 1
ATOM 2078 C C . ALA A 1 263 ? -6.949 -13.766 -13.812 1 86.44 263 ALA A C 1
ATOM 2080 O O . ALA A 1 263 ? -8.086 -14.086 -14.172 1 86.44 263 ALA A O 1
ATOM 2081 N N . CYS A 1 264 ? -6.082 -14.609 -13.555 1 91.25 264 CYS A N 1
ATOM 2082 C CA . CYS A 1 264 ? -6.309 -16.047 -13.68 1 91.25 264 CYS A CA 1
ATOM 2083 C C . CYS A 1 264 ? -7.301 -16.531 -12.625 1 91.25 264 CYS A C 1
ATOM 2085 O O . CYS A 1 264 ? -8.344 -17.094 -12.969 1 91.25 264 CYS A O 1
ATOM 2087 N N . ILE A 1 265 ? -7.066 -16.234 -11.383 1 88.06 265 ILE A N 1
ATOM 2088 C CA . ILE A 1 265 ? -7.863 -16.719 -10.266 1 88.06 265 ILE A CA 1
ATOM 2089 C C . ILE A 1 265 ? -9.289 -16.188 -10.367 1 88.06 265 ILE A C 1
ATOM 2091 O O . ILE A 1 265 ? -10.25 -16.875 -10.023 1 88.06 265 ILE A O 1
ATOM 2095 N N . THR A 1 266 ? -9.453 -14.969 -10.922 1 84.38 266 THR A N 1
ATOM 2096 C CA . THR A 1 266 ? -10.773 -14.367 -11.055 1 84.38 266 THR A CA 1
ATOM 2097 C C . THR A 1 266 ? -11.375 -14.68 -12.422 1 84.38 266 THR A C 1
ATOM 2099 O O . THR A 1 266 ? -12.516 -14.305 -12.703 1 84.38 266 THR A O 1
ATOM 2102 N N . ASN A 1 267 ? -10.586 -15.352 -13.227 1 86.69 267 ASN A N 1
ATOM 2103 C CA . ASN A 1 267 ? -11.016 -15.656 -14.594 1 86.69 267 ASN A CA 1
ATOM 2104 C C . ASN A 1 267 ? -11.523 -14.414 -15.312 1 86.69 267 ASN A C 1
ATOM 2106 O O . ASN A 1 267 ? -12.641 -14.406 -15.836 1 86.69 267 ASN A O 1
ATOM 2110 N N . SER A 1 268 ? -10.758 -13.375 -15.297 1 81.31 268 SER A N 1
ATOM 2111 C CA . SER A 1 268 ? -11.148 -12.102 -15.891 1 81.31 268 SER A CA 1
ATOM 2112 C C . SER A 1 268 ? -11.195 -12.188 -17.422 1 81.31 268 SER A C 1
ATOM 2114 O O . SER A 1 268 ? -10.617 -13.102 -18 1 81.31 268 SER A O 1
ATOM 2116 N N . PRO A 1 269 ? -11.82 -11.273 -18.016 1 74.69 269 PRO A N 1
ATOM 2117 C CA . PRO A 1 269 ? -11.812 -11.242 -19.469 1 74.69 269 PRO A CA 1
ATOM 2118 C C . PRO A 1 269 ? -10.406 -11.102 -20.062 1 74.69 269 PRO A C 1
ATOM 2120 O O . PRO A 1 269 ? -10.102 -11.695 -21.094 1 74.69 269 PRO A O 1
ATOM 2123 N N . GLN A 1 270 ? -9.656 -10.383 -19.422 1 80.69 270 GLN A N 1
ATOM 2124 C CA . GLN A 1 270 ? -8.273 -10.211 -19.859 1 80.69 270 GLN A CA 1
ATOM 2125 C C . GLN A 1 270 ? -7.527 -11.539 -19.844 1 80.69 270 GLN A C 1
ATOM 2127 O O . GLN A 1 270 ? -6.715 -11.812 -20.734 1 80.69 270 GLN A O 1
ATOM 2132 N N . TYR A 1 271 ? -7.859 -12.305 -18.875 1 86.31 271 TYR A N 1
ATOM 2133 C CA . TYR A 1 271 ? -7.223 -13.617 -18.766 1 86.31 271 TYR A CA 1
ATOM 2134 C C . TYR A 1 271 ? -7.637 -14.508 -19.938 1 86.31 271 TYR A C 1
ATOM 2136 O O . TYR A 1 271 ? -6.785 -15.094 -20.609 1 86.31 271 TYR A O 1
ATOM 2144 N N . GLN A 1 272 ? -8.852 -14.492 -20.219 1 83.44 272 GLN A N 1
ATOM 2145 C CA . GLN A 1 272 ? -9.414 -15.352 -21.25 1 83.44 272 GLN A CA 1
ATOM 2146 C C . GLN A 1 272 ? -8.906 -14.945 -22.641 1 83.44 272 GLN A C 1
ATOM 2148 O O . GLN A 1 272 ? -8.625 -15.805 -23.469 1 83.44 272 GLN A O 1
ATOM 2153 N N . ARG A 1 273 ? -8.633 -13.781 -22.734 1 73.12 273 ARG A N 1
ATOM 2154 C CA . ARG A 1 273 ? -8.336 -13.273 -24.062 1 73.12 273 ARG A CA 1
ATOM 2155 C C . ARG A 1 273 ? -6.828 -13.258 -24.328 1 73.12 273 ARG A C 1
ATOM 2157 O O . ARG A 1 273 ? -6.387 -13.57 -25.438 1 73.12 273 ARG A O 1
ATOM 2164 N N . TRP A 1 274 ? -6.082 -12.922 -23.281 1 77.19 274 TRP A N 1
ATOM 2165 C CA . TRP A 1 274 ? -4.691 -12.602 -23.594 1 77.19 274 TRP A CA 1
ATOM 2166 C C . TRP A 1 274 ? -3.742 -13.328 -22.656 1 77.19 274 TRP A C 1
ATOM 2168 O O . TRP A 1 274 ? -2.746 -13.906 -23.094 1 77.19 274 TRP A O 1
ATOM 2178 N N . VAL A 1 275 ? -4.039 -13.305 -21.438 1 83.38 275 VAL A N 1
ATOM 2179 C CA . VAL A 1 275 ? -3.082 -13.727 -20.406 1 83.38 275 VAL A CA 1
ATOM 2180 C C . VAL A 1 275 ? -2.836 -15.234 -20.531 1 83.38 275 VAL A C 1
ATOM 2182 O O . VAL A 1 275 ? -1.688 -15.68 -20.484 1 83.38 275 VAL A O 1
ATOM 2185 N N . TYR A 1 276 ? -3.879 -15.977 -20.75 1 86.94 276 TYR A N 1
ATOM 2186 C CA . TYR A 1 276 ? -3.754 -17.438 -20.797 1 86.94 276 TYR A CA 1
ATOM 2187 C C . TYR A 1 276 ? -2.777 -17.859 -21.875 1 86.94 276 TYR A C 1
ATOM 2189 O O . TYR A 1 276 ? -1.847 -18.625 -21.625 1 86.94 276 TYR A O 1
ATOM 2197 N N . SER A 1 277 ? -2.953 -17.328 -23 1 83.12 277 SER A N 1
ATOM 2198 C CA . SER A 1 277 ? -2.084 -17.703 -24.125 1 83.12 277 SER A CA 1
ATOM 2199 C C . SER A 1 277 ? -0.647 -17.25 -23.875 1 83.12 277 SER A C 1
ATOM 2201 O O . SER A 1 277 ? 0.298 -17.969 -24.188 1 83.12 277 SER A O 1
ATOM 2203 N N . THR A 1 278 ? -0.467 -16.172 -23.281 1 80.88 278 THR A N 1
ATOM 2204 C CA . THR A 1 278 ? 0.853 -15.602 -23.031 1 80.88 278 THR A CA 1
ATOM 2205 C C . THR A 1 278 ? 1.63 -16.453 -22.031 1 80.88 278 THR A C 1
ATOM 2207 O O . THR A 1 278 ? 2.803 -16.766 -22.25 1 80.88 278 THR A O 1
ATOM 2210 N N . ILE A 1 279 ? 0.955 -16.875 -21 1 86.5 279 ILE A N 1
ATOM 2211 C CA . ILE A 1 279 ? 1.676 -17.578 -19.938 1 86.5 279 ILE A CA 1
ATOM 2212 C C . ILE A 1 279 ? 1.898 -19.031 -20.328 1 86.5 279 ILE A C 1
ATOM 2214 O O . ILE A 1 279 ? 2.865 -19.656 -19.891 1 86.5 279 ILE A O 1
ATOM 2218 N N . THR A 1 280 ? 1.031 -19.562 -21.109 1 86.12 280 THR A N 1
ATOM 2219 C CA . THR A 1 280 ? 1.147 -20.969 -21.469 1 86.12 280 THR A CA 1
ATOM 2220 C C . THR A 1 280 ? 2.146 -21.156 -22.609 1 86.12 280 THR A C 1
ATOM 2222 O O . THR A 1 280 ? 2.67 -22.25 -22.797 1 86.12 280 THR A O 1
ATOM 2225 N N . THR A 1 281 ? 2.363 -20.094 -23.297 1 78.19 281 THR A N 1
ATOM 2226 C CA . THR A 1 281 ? 3.314 -20.188 -24.391 1 78.19 281 THR A CA 1
ATOM 2227 C C . THR A 1 281 ? 4.703 -19.734 -23.953 1 78.19 281 THR A C 1
ATOM 2229 O O . THR A 1 281 ? 5.707 -20.125 -24.547 1 78.19 281 THR A O 1
ATOM 2232 N N . GLY A 1 282 ? 4.68 -18.984 -22.938 1 73.88 282 GLY A N 1
ATOM 2233 C CA . GLY A 1 282 ? 5.953 -18.469 -22.469 1 73.88 282 GLY A CA 1
ATOM 2234 C C . GLY A 1 282 ? 6.625 -19.375 -21.438 1 73.88 282 GLY A C 1
ATOM 2235 O O . GLY A 1 282 ? 5.949 -20.109 -20.719 1 73.88 282 GLY A O 1
ATOM 2236 N N . ASN A 1 283 ? 7.953 -19.391 -21.531 1 78 283 ASN A N 1
ATOM 2237 C CA . ASN A 1 283 ? 8.711 -20.234 -20.609 1 78 283 ASN A CA 1
ATOM 2238 C C . ASN A 1 283 ? 9.266 -19.422 -19.438 1 78 283 ASN A C 1
ATOM 2240 O O . ASN A 1 283 ? 9.867 -19.984 -18.516 1 78 283 ASN A O 1
ATOM 2244 N N . VAL A 1 284 ? 9.016 -18.156 -19.516 1 86.81 284 VAL A N 1
ATOM 2245 C CA . VAL A 1 284 ? 9.578 -17.297 -18.469 1 86.81 284 VAL A CA 1
ATOM 2246 C C . VAL A 1 284 ? 8.57 -16.219 -18.078 1 86.81 284 VAL A C 1
ATOM 2248 O O . VAL A 1 284 ? 7.621 -15.953 -18.828 1 86.81 284 VAL A O 1
ATOM 2251 N N . ALA A 1 285 ? 8.781 -15.656 -16.922 1 89.75 285 ALA A N 1
ATOM 2252 C CA . ALA A 1 285 ? 7.91 -14.586 -16.453 1 89.75 285 ALA A CA 1
ATOM 2253 C C . ALA A 1 285 ? 7.992 -13.367 -17.375 1 89.75 285 ALA A C 1
ATOM 2255 O O . ALA A 1 285 ? 9.078 -13.008 -17.844 1 89.75 285 ALA A O 1
ATOM 2256 N N . ILE A 1 286 ? 6.922 -12.82 -17.656 1 88.88 286 ILE A N 1
ATOM 2257 C CA . ILE A 1 286 ? 6.844 -11.641 -18.516 1 88.88 286 ILE A CA 1
ATOM 2258 C C . ILE A 1 286 ? 6.562 -10.406 -17.656 1 88.88 286 ILE A C 1
ATOM 2260 O O . ILE A 1 286 ? 5.656 -10.422 -16.812 1 88.88 286 ILE A O 1
ATOM 2264 N N . VAL A 1 287 ? 7.305 -9.367 -17.891 1 90.31 287 VAL A N 1
ATOM 2265 C CA . VAL A 1 287 ? 7.152 -8.164 -17.078 1 90.31 287 VAL A CA 1
ATOM 2266 C C . VAL A 1 287 ? 6.914 -6.957 -17.984 1 90.31 287 VAL A C 1
ATOM 2268 O O . VAL A 1 287 ? 7.293 -6.973 -19.172 1 90.31 287 VAL A O 1
ATOM 2271 N N . SER A 1 288 ? 6.285 -5.965 -17.438 1 84.19 288 SER A N 1
ATOM 2272 C CA . SER A 1 288 ? 6.039 -4.727 -18.172 1 84.19 288 SER A CA 1
ATOM 2273 C C . SER A 1 288 ? 7.18 -3.732 -17.969 1 84.19 288 SER A C 1
ATOM 2275 O O . SER A 1 288 ? 7.969 -3.865 -17.031 1 84.19 288 SER A O 1
ATOM 2277 N N . PRO A 1 289 ? 7.273 -2.785 -18.828 1 79.19 289 PRO A N 1
ATOM 2278 C CA . PRO A 1 289 ? 8.273 -1.734 -18.625 1 79.19 289 PRO A CA 1
ATOM 2279 C C . PRO A 1 289 ? 8.109 -1.016 -17.281 1 79.19 289 PRO A C 1
ATOM 2281 O O . PRO A 1 289 ? 9.094 -0.536 -16.719 1 79.19 289 PRO A O 1
ATOM 2284 N N . LYS A 1 290 ? 6.926 -0.99 -16.766 1 76.94 290 LYS A N 1
ATOM 2285 C CA . LYS A 1 290 ? 6.684 -0.35 -15.477 1 76.94 290 LYS A CA 1
ATOM 2286 C C . LYS A 1 290 ? 7.402 -1.091 -14.352 1 76.94 290 LYS A C 1
ATOM 2288 O O . LYS A 1 290 ? 7.848 -0.476 -13.383 1 76.94 290 LYS A O 1
ATOM 2293 N N . ASP A 1 291 ? 7.48 -2.365 -14.5 1 86.19 291 ASP A N 1
ATOM 2294 C CA . ASP A 1 291 ? 8.164 -3.176 -13.5 1 86.19 291 ASP A CA 1
ATOM 2295 C C . ASP A 1 291 ? 9.641 -2.818 -13.414 1 86.19 291 ASP A C 1
ATOM 2297 O O . ASP A 1 291 ? 10.234 -2.838 -12.336 1 86.19 291 ASP A O 1
ATOM 2301 N N . ILE A 1 292 ? 10.133 -2.541 -14.523 1 80.88 292 ILE A N 1
ATOM 2302 C CA . ILE A 1 292 ? 11.547 -2.207 -14.586 1 80.88 292 ILE A CA 1
ATOM 2303 C C . ILE A 1 292 ? 11.812 -0.92 -13.812 1 80.88 292 ILE A C 1
ATOM 2305 O O . ILE A 1 292 ? 12.812 -0.812 -13.094 1 80.88 292 ILE A O 1
ATOM 2309 N N . PHE A 1 293 ? 10.914 -0.083 -13.844 1 73.25 293 PHE A N 1
ATOM 2310 C CA . PHE A 1 293 ? 11.055 1.187 -13.141 1 73.25 293 PHE A CA 1
ATOM 2311 C C . PHE A 1 293 ? 10.867 0.996 -11.641 1 73.25 293 PHE A C 1
ATOM 2313 O O . PHE A 1 293 ? 11.578 1.604 -10.844 1 73.25 293 PHE A O 1
ATOM 2320 N N . ALA A 1 294 ? 9.922 0.229 -11.406 1 76.06 294 ALA A N 1
ATOM 2321 C CA . ALA A 1 294 ? 9.648 -0.027 -9.992 1 76.06 294 ALA A CA 1
ATOM 2322 C C . ALA A 1 294 ? 10.828 -0.712 -9.312 1 76.06 294 ALA A C 1
ATOM 2324 O O . ALA A 1 294 ? 11.102 -0.474 -8.133 1 76.06 294 ALA A O 1
ATOM 2325 N N . ASP A 1 295 ? 11.445 -1.59 -10 1 73 295 ASP A N 1
ATOM 2326 C CA . ASP A 1 295 ? 12.586 -2.318 -9.453 1 73 295 ASP A CA 1
ATOM 2327 C C . ASP A 1 295 ? 13.68 -1.361 -8.992 1 73 295 ASP A C 1
ATOM 2329 O O . ASP A 1 295 ? 14.203 -1.498 -7.883 1 73 295 ASP A O 1
ATOM 2333 N N . LYS A 1 296 ? 13.914 -0.443 -9.75 1 62.06 296 LYS A N 1
ATOM 2334 C CA . LYS A 1 296 ? 14.992 0.5 -9.469 1 62.06 296 LYS A CA 1
ATOM 2335 C C . LYS A 1 296 ? 14.625 1.434 -8.32 1 62.06 296 LYS A C 1
ATOM 2337 O O . LYS A 1 296 ? 15.438 1.693 -7.438 1 62.06 296 LYS A O 1
ATOM 2342 N N . ASN A 1 297 ? 13.375 1.789 -8.273 1 61.72 297 ASN A N 1
ATOM 2343 C CA . ASN A 1 297 ? 13.008 2.895 -7.398 1 61.72 297 ASN A CA 1
ATOM 2344 C C . ASN A 1 297 ? 12.398 2.393 -6.094 1 61.72 297 ASN A C 1
ATOM 2346 O O . ASN A 1 297 ? 12.578 3.012 -5.043 1 61.72 297 ASN A O 1
ATOM 2350 N N . SER A 1 298 ? 11.766 1.309 -6.246 1 65 298 SER A N 1
ATOM 2351 C CA . SER A 1 298 ? 10.922 0.986 -5.102 1 65 298 SER A CA 1
ATOM 2352 C C . SER A 1 298 ? 11.273 -0.38 -4.523 1 65 298 SER A C 1
ATOM 2354 O O . SER A 1 298 ? 11.164 -0.596 -3.314 1 65 298 SER A O 1
ATOM 2356 N N . ARG A 1 299 ? 11.773 -1.215 -5.277 1 74.25 299 ARG A N 1
ATOM 2357 C CA . ARG A 1 299 ? 11.914 -2.586 -4.801 1 74.25 299 ARG A CA 1
ATOM 2358 C C . ARG A 1 299 ? 13.359 -2.887 -4.418 1 74.25 299 ARG A C 1
ATOM 2360 O O . ARG A 1 299 ? 13.641 -3.904 -3.779 1 74.25 299 ARG A O 1
ATOM 2367 N N . GLY A 1 300 ? 14.266 -2.033 -4.73 1 71.12 300 GLY A N 1
ATOM 2368 C CA . GLY A 1 300 ? 15.648 -2.188 -4.289 1 71.12 300 GLY A CA 1
ATOM 2369 C C . GLY A 1 300 ? 16.422 -3.201 -5.105 1 71.12 300 GLY A C 1
ATOM 2370 O O . GLY A 1 300 ? 17.422 -3.752 -4.637 1 71.12 300 GLY A O 1
ATOM 2371 N N . PHE A 1 301 ? 15.859 -3.627 -6.195 1 81.5 301 PHE A N 1
ATOM 2372 C CA . PHE A 1 301 ? 16.578 -4.535 -7.09 1 81.5 301 PHE A CA 1
ATOM 2373 C C . PHE A 1 301 ? 17.609 -3.781 -7.918 1 81.5 301 PHE A C 1
ATOM 2375 O O . PHE A 1 301 ? 17.375 -2.637 -8.312 1 81.5 301 PHE A O 1
ATOM 2382 N N . SER A 1 302 ? 18.719 -4.492 -8.078 1 80.88 302 SER A N 1
ATOM 2383 C CA . SER A 1 302 ? 19.547 -4.082 -9.203 1 80.88 302 SER A CA 1
ATOM 2384 C C . SER A 1 302 ? 19 -4.598 -10.523 1 80.88 302 SER A C 1
ATOM 2386 O O . SER A 1 302 ? 18.375 -5.664 -10.57 1 80.88 302 SER A O 1
ATOM 2388 N N . LEU A 1 303 ? 19.156 -3.752 -11.508 1 87.56 303 LEU A N 1
ATOM 2389 C CA . LEU A 1 303 ? 18.625 -4.133 -12.812 1 87.56 303 LEU A CA 1
ATOM 2390 C C . LEU A 1 303 ? 19.75 -4.5 -13.773 1 87.56 303 LEU A C 1
ATOM 2392 O O . LEU A 1 303 ? 20.75 -3.797 -13.852 1 87.56 303 LEU A O 1
ATOM 2396 N N . PHE A 1 304 ? 19.578 -5.629 -14.375 1 90.06 304 PHE A N 1
ATOM 2397 C CA . PHE A 1 304 ? 20.469 -6.078 -15.438 1 90.06 304 PHE A CA 1
ATOM 2398 C C . PHE A 1 304 ? 19.703 -6.348 -16.719 1 90.06 304 PHE A C 1
ATOM 2400 O O . PHE A 1 304 ? 18.953 -7.324 -16.812 1 90.06 304 PHE A O 1
ATOM 2407 N N . LEU A 1 305 ? 19.906 -5.484 -17.703 1 91.12 305 LEU A N 1
ATOM 2408 C CA . LEU A 1 305 ? 19.125 -5.535 -18.938 1 91.12 305 LEU A CA 1
ATOM 2409 C C . LEU A 1 305 ? 19.953 -6.156 -20.078 1 91.12 305 LEU A C 1
ATOM 2411 O O . LEU A 1 305 ? 21.094 -5.762 -20.312 1 91.12 305 LEU A O 1
ATOM 2415 N N . ILE A 1 306 ? 19.344 -7.121 -20.719 1 90.5 306 ILE A N 1
ATOM 2416 C CA . ILE A 1 306 ? 19.984 -7.785 -21.844 1 90.5 306 ILE A CA 1
ATOM 2417 C C . ILE A 1 306 ? 19.172 -7.547 -23.109 1 90.5 306 ILE A C 1
ATOM 2419 O O . ILE A 1 306 ? 18.016 -7.965 -23.203 1 90.5 306 ILE A O 1
ATOM 2423 N N . ASP A 1 307 ? 19.812 -6.895 -24.016 1 91.5 307 ASP A N 1
ATOM 2424 C CA . ASP A 1 307 ? 19.234 -6.684 -25.344 1 91.5 307 ASP A CA 1
ATOM 2425 C C . ASP A 1 307 ? 19.625 -7.805 -26.297 1 91.5 307 ASP A C 1
ATOM 2427 O O . ASP A 1 307 ? 20.766 -7.848 -26.766 1 91.5 307 ASP A O 1
ATOM 2431 N N . GLY A 1 308 ? 18.656 -8.617 -26.609 1 90.06 308 GLY A N 1
ATOM 2432 C CA . GLY A 1 308 ? 18.922 -9.781 -27.438 1 90.06 308 GLY A CA 1
ATOM 2433 C C . GLY A 1 308 ? 18.797 -9.492 -28.922 1 90.06 308 GLY A C 1
ATOM 2434 O O . GLY A 1 308 ? 18.891 -10.406 -29.75 1 90.06 308 GLY A O 1
ATOM 2435 N N . ARG A 1 309 ? 18.609 -8.289 -29.359 1 86.5 309 ARG A N 1
ATOM 2436 C CA . ARG A 1 309 ? 18.5 -7.91 -30.766 1 86.5 309 ARG A CA 1
ATOM 2437 C C . ARG A 1 309 ? 19.859 -7.902 -31.453 1 86.5 309 ARG A C 1
ATOM 2439 O O . ARG A 1 309 ? 20.891 -8.031 -30.781 1 86.5 309 ARG A O 1
ATOM 2446 N N . LYS A 1 310 ? 19.781 -7.746 -32.688 1 84.25 310 LYS A N 1
ATOM 2447 C CA . LYS A 1 310 ? 21.016 -7.656 -33.469 1 84.25 310 LYS A CA 1
ATOM 2448 C C . LYS A 1 310 ? 21.812 -6.414 -33.062 1 84.25 310 LYS A C 1
ATOM 2450 O O . LYS A 1 310 ? 21.25 -5.414 -32.625 1 84.25 310 LYS A O 1
ATOM 2455 N N . ARG A 1 311 ? 23.109 -6.504 -33.25 1 82.12 311 ARG A N 1
ATOM 2456 C CA . ARG A 1 311 ? 24.016 -5.441 -32.844 1 82.12 311 ARG A CA 1
ATOM 2457 C C . ARG A 1 311 ? 23.656 -4.117 -33.5 1 82.12 311 ARG A C 1
ATOM 2459 O O . ARG A 1 311 ? 23.703 -3.066 -32.875 1 82.12 311 ARG A O 1
ATOM 2466 N N . GLU A 1 312 ? 23.281 -4.188 -34.719 1 82.38 312 GLU A N 1
ATOM 2467 C CA . GLU A 1 312 ? 22.906 -2.982 -35.469 1 82.38 312 GLU A CA 1
ATOM 2468 C C . GLU A 1 312 ? 21.719 -2.287 -34.844 1 82.38 312 GLU A C 1
ATOM 2470 O O . GLU A 1 312 ? 21.672 -1.058 -34.75 1 82.38 312 GLU A O 1
ATOM 2475 N N . MET A 1 313 ? 20.797 -3.062 -34.406 1 84.31 313 MET A N 1
ATOM 2476 C CA . MET A 1 313 ? 19.594 -2.512 -33.781 1 84.31 313 MET A CA 1
ATOM 2477 C C . MET A 1 313 ? 19.922 -1.926 -32.406 1 84.31 313 MET A C 1
ATOM 2479 O O . MET A 1 313 ? 19.391 -0.876 -32.062 1 84.31 313 MET A O 1
ATOM 2483 N N . TYR A 1 314 ? 20.75 -2.621 -31.75 1 85.94 314 TYR A N 1
ATOM 2484 C CA . TYR A 1 314 ? 21.203 -2.164 -30.453 1 85.94 314 TYR A CA 1
ATOM 2485 C C . TYR A 1 314 ? 21.891 -0.807 -30.562 1 85.94 314 TYR A C 1
ATOM 2487 O O . TYR A 1 314 ? 21.641 0.09 -29.75 1 85.94 314 TYR A O 1
ATOM 2495 N N . LEU A 1 315 ? 22.625 -0.663 -31.547 1 82.38 315 LEU A N 1
ATOM 2496 C CA . LEU A 1 315 ? 23.391 0.559 -31.719 1 82.38 315 LEU A CA 1
ATOM 2497 C C . LEU A 1 315 ? 22.516 1.703 -32.219 1 82.38 315 LEU A C 1
ATOM 2499 O O . LEU A 1 315 ? 22.906 2.871 -32.125 1 82.38 315 LEU A O 1
ATOM 2503 N N . SER A 1 316 ? 21.344 1.368 -32.656 1 78.62 316 SER A N 1
ATOM 2504 C CA . SER A 1 316 ? 20.422 2.396 -33.125 1 78.62 316 SER A CA 1
ATOM 2505 C C . SER A 1 316 ? 19.469 2.838 -32 1 78.62 316 SER A C 1
ATOM 2507 O O . SER A 1 316 ? 18.609 3.684 -32.219 1 78.62 316 SER A O 1
ATOM 2509 N N . GLY A 1 317 ? 19.625 2.236 -30.938 1 81.94 317 GLY A N 1
ATOM 2510 C CA . GLY A 1 317 ? 18.797 2.588 -29.797 1 81.94 317 GLY A CA 1
ATOM 2511 C C . GLY A 1 317 ? 18.484 1.405 -28.906 1 81.94 317 GLY A C 1
ATOM 2512 O O . GLY A 1 317 ? 18.172 0.313 -29.391 1 81.94 317 GLY A O 1
ATOM 2513 N N . THR A 1 318 ? 18.656 1.627 -27.594 1 86.38 318 THR A N 1
ATOM 2514 C CA . THR A 1 318 ? 18.359 0.566 -26.641 1 86.38 318 THR A CA 1
ATOM 2515 C C . THR A 1 318 ? 17.938 1.151 -25.312 1 86.38 318 THR A C 1
ATOM 2517 O O . THR A 1 318 ? 17.844 2.371 -25.156 1 86.38 318 THR A O 1
ATOM 2520 N N . ILE A 1 319 ? 17.484 0.233 -24.484 1 83.25 319 ILE A N 1
ATOM 2521 C CA . ILE A 1 319 ? 17.172 0.662 -23.125 1 83.25 319 ILE A CA 1
ATOM 2522 C C . ILE A 1 319 ? 18.469 1.027 -22.391 1 83.25 319 ILE A C 1
ATOM 2524 O O . ILE A 1 319 ? 19.453 0.302 -22.469 1 83.25 319 ILE A O 1
ATOM 2528 N N . PRO A 1 320 ? 18.453 2.156 -21.703 1 79.56 320 PRO A N 1
ATOM 2529 C CA . PRO A 1 320 ? 19.672 2.594 -21.031 1 79.56 320 PRO A CA 1
ATOM 2530 C C . PRO A 1 320 ? 20.219 1.545 -20.062 1 79.56 320 PRO A C 1
ATOM 2532 O O . PRO A 1 320 ? 19.469 1.014 -19.234 1 79.56 320 PRO A O 1
ATOM 2535 N N . GLY A 1 321 ? 21.562 1.207 -20.219 1 79 321 GLY A N 1
ATOM 2536 C CA . GLY A 1 321 ? 22.219 0.273 -19.328 1 79 321 GLY A CA 1
ATOM 2537 C C . GLY A 1 321 ? 22.156 -1.164 -19.812 1 79 321 GLY A C 1
ATOM 2538 O O . GLY A 1 321 ? 22.766 -2.053 -19.203 1 79 321 GLY A O 1
ATOM 2539 N N . ALA A 1 322 ? 21.516 -1.331 -20.906 1 88.25 322 ALA A N 1
ATOM 2540 C CA . ALA A 1 322 ? 21.391 -2.689 -21.422 1 88.25 322 ALA A CA 1
ATOM 2541 C C . ALA A 1 322 ? 22.672 -3.135 -22.109 1 88.25 322 ALA A C 1
ATOM 2543 O O . ALA A 1 322 ? 23.375 -2.318 -22.703 1 88.25 322 ALA A O 1
ATOM 2544 N N . ILE A 1 323 ? 22.969 -4.367 -21.969 1 86.25 323 ILE A N 1
ATOM 2545 C CA . ILE A 1 323 ? 24.062 -4.973 -22.719 1 86.25 323 ILE A CA 1
ATOM 2546 C C . ILE A 1 323 ? 23.5 -5.762 -23.906 1 86.25 323 ILE A C 1
ATOM 2548 O O . ILE A 1 323 ? 22.391 -6.273 -23.844 1 86.25 323 ILE A O 1
ATOM 2552 N N . ASN A 1 324 ? 24.312 -5.812 -24.906 1 88.12 324 ASN A N 1
ATOM 2553 C CA . ASN A 1 324 ? 23.828 -6.5 -26.109 1 88.12 324 ASN A CA 1
ATOM 2554 C C . ASN A 1 324 ? 24.406 -7.906 -26.219 1 88.12 324 ASN A C 1
ATOM 2556 O O . ASN A 1 324 ? 25.625 -8.102 -26.062 1 88.12 324 ASN A O 1
ATOM 2560 N N . ILE A 1 325 ? 23.547 -8.797 -26.328 1 84.38 325 ILE A N 1
ATOM 2561 C CA . ILE A 1 325 ? 23.875 -10.164 -26.703 1 84.38 325 ILE A CA 1
ATOM 2562 C C . ILE A 1 325 ? 23.031 -10.586 -27.906 1 84.38 325 ILE A C 1
ATOM 2564 O O . ILE A 1 325 ? 21.844 -10.883 -27.766 1 84.38 325 ILE A O 1
ATOM 2568 N N . ASP A 1 326 ? 23.672 -10.656 -28.984 1 83.12 326 ASP A N 1
ATOM 2569 C CA . ASP A 1 326 ? 22.938 -11.016 -30.188 1 83.12 326 ASP A CA 1
ATOM 2570 C C . ASP A 1 326 ? 22.422 -12.445 -30.109 1 83.12 326 ASP A C 1
ATOM 2572 O O . ASP A 1 326 ? 23.172 -13.398 -30.297 1 83.12 326 ASP A O 1
ATOM 2576 N N . ALA A 1 327 ? 21.188 -12.586 -30.016 1 84.75 327 ALA A N 1
ATOM 2577 C CA . ALA A 1 327 ? 20.547 -13.883 -29.812 1 84.75 327 ALA A CA 1
ATOM 2578 C C . ALA A 1 327 ? 20.703 -14.773 -31.031 1 84.75 327 ALA A C 1
ATOM 2580 O O . ALA A 1 327 ? 20.703 -16 -30.922 1 84.75 327 ALA A O 1
ATOM 2581 N N . SER A 1 328 ? 20.797 -14.172 -32.156 1 79.12 328 SER A N 1
ATOM 2582 C CA . SER A 1 328 ? 20.922 -14.938 -33.406 1 79.12 328 SER A CA 1
ATOM 2583 C C . SER A 1 328 ? 22.266 -15.664 -33.469 1 79.12 328 SER A C 1
ATOM 2585 O O . SER A 1 328 ? 22.406 -16.641 -34.219 1 79.12 328 SER A O 1
ATOM 2587 N N . SER A 1 329 ? 23.188 -15.18 -32.75 1 76.5 329 SER A N 1
ATOM 2588 C CA . SER A 1 329 ? 24.516 -15.758 -32.812 1 76.5 329 SER A CA 1
ATOM 2589 C C . SER A 1 329 ? 24.719 -16.812 -31.719 1 76.5 329 SER A C 1
ATOM 2591 O O . SER A 1 329 ? 25.75 -17.469 -31.656 1 76.5 329 SER A O 1
ATOM 2593 N N . ILE A 1 330 ? 23.781 -17 -30.891 1 76.25 330 ILE A N 1
ATOM 2594 C CA . ILE A 1 330 ? 23.922 -17.859 -29.719 1 76.25 330 ILE A CA 1
ATOM 2595 C C . ILE A 1 330 ? 24.125 -19.312 -30.156 1 76.25 330 ILE A C 1
ATOM 2597 O O . ILE A 1 330 ? 24.922 -20.031 -29.562 1 76.25 330 ILE A O 1
ATOM 2601 N N . GLN A 1 331 ? 23.375 -19.703 -31.188 1 73.56 331 GLN A N 1
ATOM 2602 C CA . GLN A 1 331 ? 23.484 -21.078 -31.656 1 73.56 331 GLN A CA 1
ATOM 2603 C C . GLN A 1 331 ? 24.797 -21.312 -32.375 1 73.56 331 GLN A C 1
ATOM 2605 O O . GLN A 1 331 ? 25.406 -22.391 -32.25 1 73.56 331 GLN A O 1
ATOM 2610 N N . SER A 1 332 ? 25.188 -20.281 -33.094 1 74.44 332 SER A N 1
ATOM 2611 C CA . SER A 1 332 ? 26.375 -20.422 -33.938 1 74.44 332 SER A CA 1
ATOM 2612 C C . SER A 1 332 ? 27.656 -20.234 -33.094 1 74.44 332 SER A C 1
ATOM 2614 O O . SER A 1 332 ? 28.719 -20.75 -33.438 1 74.44 332 SER A O 1
ATOM 2616 N N . GLU A 1 333 ? 27.562 -19.547 -31.984 1 76 333 GLU A N 1
ATOM 2617 C CA . GLU A 1 333 ? 28.734 -19.25 -31.156 1 76 333 GLU A CA 1
ATOM 2618 C C . GLU A 1 333 ? 28.453 -19.516 -29.688 1 76 333 GLU A C 1
ATOM 2620 O O . GLU A 1 333 ? 28.5 -18.609 -28.859 1 76 333 GLU A O 1
ATOM 2625 N N . PRO A 1 334 ? 28.297 -20.812 -29.391 1 76.19 334 PRO A N 1
ATOM 2626 C CA . PRO A 1 334 ? 27.922 -21.141 -28.016 1 76.19 334 PRO A CA 1
ATOM 2627 C C . PRO A 1 334 ? 28.984 -20.719 -27 1 76.19 334 PRO A C 1
ATOM 2629 O O . PRO A 1 334 ? 28.656 -20.438 -25.844 1 76.19 334 PRO A O 1
ATOM 2632 N N . GLU A 1 335 ? 30.203 -20.672 -27.438 1 76.38 335 GLU A N 1
ATOM 2633 C CA . GLU A 1 335 ? 31.297 -20.297 -26.547 1 76.38 335 GLU A CA 1
ATOM 2634 C C . GLU A 1 335 ? 31.125 -18.875 -26.031 1 76.38 335 GLU A C 1
ATOM 2636 O O . GLU A 1 335 ? 31.484 -18.562 -24.906 1 76.38 335 GLU A O 1
ATOM 2641 N N . ASN A 1 336 ? 30.531 -18.047 -26.859 1 73.75 336 ASN A N 1
ATOM 2642 C CA . ASN A 1 336 ? 30.344 -16.656 -26.5 1 73.75 336 ASN A CA 1
ATOM 2643 C C . ASN A 1 336 ? 29.344 -16.516 -25.344 1 73.75 336 ASN A C 1
ATOM 2645 O O . ASN A 1 336 ? 29.531 -15.703 -24.438 1 73.75 336 ASN A O 1
ATOM 2649 N N . ILE A 1 337 ? 28.406 -17.344 -25.312 1 77.12 337 ILE A N 1
ATOM 2650 C CA . ILE A 1 337 ? 27.391 -17.266 -24.281 1 77.12 337 ILE A CA 1
ATOM 2651 C C . ILE A 1 337 ? 27.922 -17.844 -22.984 1 77.12 337 ILE A C 1
ATOM 2653 O O . ILE A 1 337 ? 27.609 -17.328 -21.891 1 77.12 337 ILE A O 1
ATOM 2657 N N . GLU A 1 338 ? 28.703 -18.922 -23.172 1 78.75 338 GLU A N 1
ATOM 2658 C CA . GLU A 1 338 ? 29.297 -19.516 -21.984 1 78.75 338 GLU A CA 1
ATOM 2659 C C . GLU A 1 338 ? 30.219 -18.516 -21.281 1 78.75 338 GLU A C 1
ATOM 2661 O O . GLU A 1 338 ? 30.234 -18.438 -20.047 1 78.75 338 GLU A O 1
ATOM 2666 N N . ASN A 1 339 ? 30.922 -17.844 -22.109 1 78.5 339 ASN A N 1
ATOM 2667 C CA . ASN A 1 339 ? 31.812 -16.844 -21.547 1 78.5 339 ASN A CA 1
ATOM 2668 C C . ASN A 1 339 ? 31.031 -15.695 -20.906 1 78.5 339 ASN A C 1
ATOM 2670 O O . ASN A 1 339 ? 31.406 -15.188 -19.859 1 78.5 339 ASN A O 1
ATOM 2674 N N . PHE A 1 340 ? 29.984 -15.375 -21.516 1 82.12 340 PHE A N 1
ATOM 2675 C CA . PHE A 1 340 ? 29.125 -14.328 -20.984 1 82.12 340 PHE A CA 1
ATOM 2676 C C . PHE A 1 340 ? 28.562 -14.734 -19.625 1 82.12 340 PHE A C 1
ATOM 2678 O O . PHE A 1 340 ? 28.578 -13.938 -18.688 1 82.12 340 PHE A O 1
ATOM 2685 N N . ILE A 1 341 ? 28.203 -15.922 -19.516 1 81.88 341 ILE A N 1
ATOM 2686 C CA . ILE A 1 341 ? 27.625 -16.438 -18.281 1 81.88 341 ILE A CA 1
ATOM 2687 C C . ILE A 1 341 ? 28.656 -16.406 -17.156 1 81.88 341 ILE A C 1
ATOM 2689 O O . ILE A 1 341 ? 28.359 -16.047 -16.031 1 81.88 341 ILE A O 1
ATOM 2693 N N . LYS A 1 342 ? 29.828 -16.797 -17.547 1 82.56 342 LYS A N 1
ATOM 2694 C CA . LYS A 1 342 ? 30.906 -16.781 -16.562 1 82.56 342 LYS A CA 1
ATOM 2695 C C . LYS A 1 342 ? 31.172 -15.359 -16.062 1 82.56 342 LYS A C 1
ATOM 2697 O O . LYS A 1 342 ? 31.438 -15.148 -14.883 1 82.56 342 LYS A O 1
ATOM 2702 N N . ASP A 1 343 ? 30.953 -14.453 -16.953 1 84.06 343 ASP A N 1
ATOM 2703 C CA . ASP A 1 343 ? 31.234 -13.055 -16.641 1 84.06 343 ASP A CA 1
ATOM 2704 C C . ASP A 1 343 ? 30.203 -12.5 -15.664 1 84.06 343 ASP A C 1
ATOM 2706 O O . ASP A 1 343 ? 30.5 -11.609 -14.867 1 84.06 343 ASP A O 1
ATOM 2710 N N . ILE A 1 344 ? 29.016 -13.102 -15.719 1 87.56 344 ILE A N 1
ATOM 2711 C CA . ILE A 1 344 ? 27.969 -12.5 -14.906 1 87.56 344 ILE A CA 1
ATOM 2712 C C . ILE A 1 344 ? 27.625 -13.422 -13.742 1 87.56 344 ILE A C 1
ATOM 2714 O O . ILE A 1 344 ? 26.578 -13.266 -13.109 1 87.56 344 ILE A O 1
ATOM 2718 N N . GLU A 1 345 ? 28.406 -14.359 -13.43 1 87.5 345 GLU A N 1
ATOM 2719 C CA . GLU A 1 345 ? 28.156 -15.344 -12.375 1 87.5 345 GLU A CA 1
ATOM 2720 C C . GLU A 1 345 ? 27.938 -14.672 -11.031 1 87.5 345 GLU A C 1
ATOM 2722 O O . GLU A 1 345 ? 27.156 -15.164 -10.203 1 87.5 345 GLU A O 1
ATOM 2727 N N . GLY A 1 346 ? 28.516 -13.594 -10.883 1 83.44 346 GLY A N 1
ATOM 2728 C CA . GLY A 1 346 ? 28.391 -12.844 -9.641 1 83.44 346 GLY A CA 1
ATOM 2729 C C . GLY A 1 346 ? 26.969 -12.375 -9.375 1 83.44 346 GLY A C 1
ATOM 2730 O O . GLY A 1 346 ? 26.594 -12.133 -8.227 1 83.44 346 GLY A O 1
ATOM 2731 N N . LEU A 1 347 ? 26.172 -12.281 -10.422 1 87.56 347 LEU A N 1
ATOM 2732 C CA . LEU A 1 347 ? 24.797 -11.797 -10.297 1 87.56 347 LEU A CA 1
ATOM 2733 C C . LEU A 1 347 ? 23.938 -12.805 -9.539 1 87.56 347 LEU A C 1
ATOM 2735 O O . LEU A 1 347 ? 22.875 -12.461 -9.023 1 87.56 347 LEU A O 1
ATOM 2739 N N . LYS A 1 348 ? 24.406 -14 -9.414 1 85.81 348 LYS A N 1
ATOM 2740 C CA . LYS A 1 348 ? 23.656 -15.039 -8.711 1 85.81 348 LYS A CA 1
ATOM 2741 C C . LYS A 1 348 ? 23.609 -14.742 -7.211 1 85.81 348 LYS A C 1
ATOM 2743 O O . LYS A 1 348 ? 22.688 -15.211 -6.52 1 85.81 348 LYS A O 1
ATOM 2748 N N . LYS A 1 349 ? 24.531 -14.047 -6.781 1 81 349 LYS A N 1
ATOM 2749 C CA . LYS A 1 349 ? 24.641 -13.766 -5.355 1 81 349 LYS A CA 1
ATOM 2750 C C . LYS A 1 349 ? 24.094 -12.375 -5.02 1 81 349 LYS A C 1
ATOM 2752 O O . LYS A 1 349 ? 24.297 -11.867 -3.918 1 81 349 LYS A O 1
ATOM 2757 N N . SER A 1 350 ? 23.391 -11.844 -5.977 1 81.88 350 SER A N 1
ATOM 2758 C CA . SER A 1 350 ? 22.828 -10.516 -5.77 1 81.88 350 SER A CA 1
ATOM 2759 C C . SER A 1 350 ? 21.328 -10.5 -6.051 1 81.88 350 SER A C 1
ATOM 2761 O O . SER A 1 350 ? 20.812 -11.391 -6.727 1 81.88 350 SER A O 1
ATOM 2763 N N . ASN A 1 351 ? 20.703 -9.57 -5.395 1 86.25 351 ASN A N 1
ATOM 2764 C CA . ASN A 1 351 ? 19.281 -9.359 -5.68 1 86.25 351 ASN A CA 1
ATOM 2765 C C . ASN A 1 351 ? 19.078 -8.547 -6.953 1 86.25 351 ASN A C 1
ATOM 2767 O O . ASN A 1 351 ? 18.688 -7.379 -6.891 1 86.25 351 ASN A O 1
ATOM 2771 N N . THR A 1 352 ? 19.359 -9.219 -8.07 1 88.81 352 THR A N 1
ATOM 2772 C CA . THR A 1 352 ? 19.344 -8.562 -9.367 1 88.81 352 THR A CA 1
ATOM 2773 C C . THR A 1 352 ? 18.203 -9.102 -10.234 1 88.81 352 THR A C 1
ATOM 2775 O O . THR A 1 352 ? 18.016 -10.32 -10.344 1 88.81 352 THR A O 1
ATOM 2778 N N . HIS A 1 353 ? 17.453 -8.203 -10.727 1 93.19 353 HIS A N 1
ATOM 2779 C CA . HIS A 1 353 ? 16.438 -8.547 -11.719 1 93.19 353 HIS A CA 1
ATOM 2780 C C . HIS A 1 353 ? 17.016 -8.531 -13.125 1 93.19 353 HIS A C 1
ATOM 2782 O O . HIS A 1 353 ? 17.484 -7.492 -13.602 1 93.19 353 HIS A O 1
ATOM 2788 N N . ILE A 1 354 ? 17.062 -9.68 -13.781 1 93 354 ILE A N 1
ATOM 2789 C CA . ILE A 1 354 ? 17.578 -9.812 -15.141 1 93 354 ILE A CA 1
ATOM 2790 C C . ILE A 1 354 ? 16.422 -9.789 -16.141 1 93 354 ILE A C 1
ATOM 2792 O O . ILE A 1 354 ? 15.578 -10.688 -16.141 1 93 354 ILE A O 1
ATOM 2796 N N . VAL A 1 355 ? 16.391 -8.758 -16.953 1 93.5 355 VAL A N 1
ATOM 2797 C CA . VAL A 1 355 ? 15.32 -8.609 -17.938 1 93.5 355 VAL A CA 1
ATOM 2798 C C . VAL A 1 355 ? 15.891 -8.742 -19.344 1 93.5 355 VAL A C 1
ATOM 2800 O O . VAL A 1 355 ? 16.812 -8.016 -19.719 1 93.5 355 VAL A O 1
ATOM 2803 N N . VAL A 1 356 ? 15.367 -9.688 -20.047 1 92.62 356 VAL A N 1
ATOM 2804 C CA . VAL A 1 356 ? 15.781 -9.914 -21.422 1 92.62 356 VAL A CA 1
ATOM 2805 C C . VAL A 1 356 ? 14.695 -9.414 -22.375 1 92.62 356 VAL A C 1
ATOM 2807 O O . VAL A 1 356 ? 13.5 -9.594 -22.125 1 92.62 356 VAL A O 1
ATOM 2810 N N . PHE A 1 357 ? 15.133 -8.711 -23.422 1 91.06 357 PHE A N 1
ATOM 2811 C CA . PHE A 1 357 ? 14.141 -8.227 -24.391 1 91.06 357 PHE A CA 1
ATOM 2812 C C . PHE A 1 357 ? 14.695 -8.289 -25.812 1 91.06 357 PHE A C 1
ATOM 2814 O O . PHE A 1 357 ? 15.906 -8.383 -26 1 91.06 357 PHE A O 1
ATOM 2821 N N . GLY A 1 358 ? 13.867 -8.359 -26.719 1 87.56 358 GLY A N 1
ATOM 2822 C CA . GLY A 1 358 ? 14.188 -8.375 -28.141 1 87.56 358 GLY A CA 1
ATOM 2823 C C . GLY A 1 358 ? 13.078 -7.824 -29.016 1 87.56 358 GLY A C 1
ATOM 2824 O O . GLY A 1 358 ? 12.234 -7.055 -28.531 1 87.56 358 GLY A O 1
ATOM 2825 N N . ASN A 1 359 ? 13.266 -8.125 -30.234 1 75.31 359 ASN A N 1
ATOM 2826 C CA . ASN A 1 359 ? 12.203 -7.793 -31.188 1 75.31 359 ASN A CA 1
ATOM 2827 C C . ASN A 1 359 ? 11.078 -8.82 -31.141 1 75.31 359 ASN A C 1
ATOM 2829 O O . ASN A 1 359 ? 11.328 -10.016 -30.938 1 75.31 359 ASN A O 1
ATOM 2833 N N . THR A 1 360 ? 9.867 -8.328 -31.109 1 65.25 360 THR A N 1
ATOM 2834 C CA . THR A 1 360 ? 8.75 -9.266 -31 1 65.25 360 THR A CA 1
ATOM 2835 C C . THR A 1 360 ? 8.039 -9.43 -32.344 1 65.25 360 THR A C 1
ATOM 2837 O O . THR A 1 360 ? 6.98 -10.055 -32.406 1 65.25 360 THR A O 1
ATOM 2840 N N . ASP A 1 361 ? 8.625 -8.891 -33.312 1 59 361 ASP A N 1
ATOM 2841 C CA . ASP A 1 361 ? 7.941 -8.828 -34.594 1 59 361 ASP A CA 1
ATOM 2842 C C . ASP A 1 361 ? 7.941 -10.188 -35.281 1 59 361 ASP A C 1
ATOM 2844 O O . ASP A 1 361 ? 7.027 -10.508 -36.062 1 59 361 ASP A O 1
ATOM 2848 N N . HIS A 1 362 ? 9 -10.922 -35.062 1 62.97 362 HIS A N 1
ATOM 2849 C CA . HIS A 1 362 ? 9.078 -12.211 -35.75 1 62.97 362 HIS A CA 1
ATOM 2850 C C . HIS A 1 362 ? 9.203 -13.352 -34.75 1 62.97 362 HIS A C 1
ATOM 2852 O O . HIS A 1 362 ? 9.867 -13.211 -33.719 1 62.97 362 HIS A O 1
ATOM 2858 N N . ARG A 1 363 ? 8.492 -14.398 -35.031 1 63.53 363 ARG A N 1
ATOM 2859 C CA . ARG A 1 363 ? 8.469 -15.578 -34.188 1 63.53 363 ARG A CA 1
ATOM 2860 C C . ARG A 1 363 ? 9.883 -16.078 -33.906 1 63.53 363 ARG A C 1
ATOM 2862 O O . ARG A 1 363 ? 10.203 -16.453 -32.781 1 63.53 363 ARG A O 1
ATOM 2869 N N . ASP A 1 364 ? 10.641 -16.062 -34.969 1 65.62 364 ASP A N 1
ATOM 2870 C CA . ASP A 1 364 ? 12.016 -16.547 -34.844 1 65.62 364 ASP A CA 1
ATOM 2871 C C . ASP A 1 364 ? 12.805 -15.719 -33.844 1 65.62 364 ASP A C 1
ATOM 2873 O O . ASP A 1 364 ? 13.602 -16.25 -33.062 1 65.62 364 ASP A O 1
ATOM 2877 N N . ALA A 1 365 ? 12.562 -14.484 -33.875 1 69.81 365 ALA A N 1
ATOM 2878 C CA . ALA A 1 365 ? 13.258 -13.586 -32.969 1 69.81 365 ALA A CA 1
ATOM 2879 C C . ALA A 1 365 ? 12.859 -13.836 -31.5 1 69.81 365 ALA A C 1
ATOM 2881 O O . ALA A 1 365 ? 13.703 -13.805 -30.609 1 69.81 365 ALA A O 1
ATOM 2882 N N . VAL A 1 366 ? 11.664 -14.234 -31.359 1 74 366 VAL A N 1
ATOM 2883 C CA . VAL A 1 366 ? 11.148 -14.508 -30.031 1 74 366 VAL A CA 1
ATOM 2884 C C . VAL A 1 366 ? 11.789 -15.773 -29.469 1 74 366 VAL A C 1
ATOM 2886 O O . VAL A 1 366 ? 12.203 -15.812 -28.312 1 74 366 VAL A O 1
ATOM 2889 N N . GLU A 1 367 ? 11.906 -16.688 -30.312 1 76 367 GLU A N 1
ATOM 2890 C CA . GLU A 1 367 ? 12.5 -17.969 -29.906 1 76 367 GLU A CA 1
ATOM 2891 C C . GLU A 1 367 ? 13.969 -17.781 -29.531 1 76 367 GLU A C 1
ATOM 2893 O O . GLU A 1 367 ? 14.461 -18.422 -28.594 1 76 367 GLU A O 1
ATOM 2898 N N . GLN A 1 368 ? 14.617 -16.984 -30.297 1 77.69 368 GLN A N 1
ATOM 2899 C CA . GLN A 1 368 ? 16.031 -16.75 -30.047 1 77.69 368 GLN A CA 1
ATOM 2900 C C . GLN A 1 368 ? 16.25 -16.047 -28.703 1 77.69 368 GLN A C 1
ATOM 2902 O O . GLN A 1 368 ? 17.156 -16.391 -27.953 1 77.69 368 GLN A O 1
ATOM 2907 N N . ILE A 1 369 ? 15.383 -15.156 -28.422 1 82.06 369 ILE A N 1
ATOM 2908 C CA . ILE A 1 369 ? 15.461 -14.438 -27.156 1 82.06 369 ILE A CA 1
ATOM 2909 C C . ILE A 1 369 ? 15.18 -15.398 -26 1 82.06 369 ILE A C 1
ATOM 2911 O O . ILE A 1 369 ? 15.82 -15.312 -24.953 1 82.06 369 ILE A O 1
ATOM 2915 N N . GLN A 1 370 ? 14.336 -16.266 -26.203 1 81.69 370 GLN A N 1
ATOM 2916 C CA . GLN A 1 370 ? 13.969 -17.25 -25.188 1 81.69 370 GLN A CA 1
ATOM 2917 C C . GLN A 1 370 ? 15.141 -18.172 -24.859 1 81.69 370 GLN A C 1
ATOM 2919 O O . GLN A 1 370 ? 15.289 -18.609 -23.719 1 81.69 370 GLN A O 1
ATOM 2924 N N . GLN A 1 371 ? 15.953 -18.391 -25.812 1 81.88 371 GLN A N 1
ATOM 2925 C CA . GLN A 1 371 ? 17.109 -19.25 -25.594 1 81.88 371 GLN A CA 1
ATOM 2926 C C . GLN A 1 371 ? 18.078 -18.625 -24.594 1 81.88 371 GLN A C 1
ATOM 2928 O O . GLN A 1 371 ? 18.672 -19.328 -23.766 1 81.88 371 GLN A O 1
ATOM 2933 N N . ILE A 1 372 ? 18.219 -17.375 -24.656 1 85.62 372 ILE A N 1
ATOM 2934 C CA . ILE A 1 372 ? 19.062 -16.672 -23.703 1 85.62 372 ILE A CA 1
ATOM 2935 C C . ILE A 1 372 ? 18.516 -16.875 -22.281 1 85.62 372 ILE A C 1
ATOM 2937 O O . ILE A 1 372 ? 19.281 -17.188 -21.359 1 85.62 372 ILE A O 1
ATOM 2941 N N . MET A 1 373 ? 17.297 -16.781 -22.156 1 89.31 373 MET A N 1
ATOM 2942 C CA . MET A 1 373 ? 16.656 -16.906 -20.859 1 89.31 373 MET A CA 1
ATOM 2943 C C . MET A 1 373 ? 16.781 -18.328 -20.312 1 89.31 373 MET A C 1
ATOM 2945 O O . MET A 1 373 ? 17.047 -18.531 -19.141 1 89.31 373 MET A O 1
ATOM 2949 N N . ILE A 1 374 ? 16.531 -19.266 -21.219 1 84.56 374 ILE A N 1
ATOM 2950 C CA . ILE A 1 374 ? 16.625 -20.672 -20.828 1 84.56 374 ILE A CA 1
ATOM 2951 C C . ILE A 1 374 ? 18.047 -20.969 -20.328 1 84.56 374 ILE A C 1
ATOM 2953 O O . ILE A 1 374 ? 18.219 -21.672 -19.344 1 84.56 374 ILE A O 1
ATOM 2957 N N . TRP A 1 375 ? 19 -20.422 -21 1 85.69 375 TRP A N 1
ATOM 2958 C CA . TRP A 1 375 ? 20.391 -20.609 -20.609 1 85.69 375 TRP A CA 1
ATOM 2959 C C . TRP A 1 375 ? 20.656 -20.016 -19.234 1 85.69 375 TRP A C 1
ATOM 2961 O O . TRP A 1 375 ? 21.328 -20.625 -18.406 1 85.69 375 TRP A O 1
ATOM 2971 N N . LEU A 1 376 ? 20.141 -18.844 -19 1 90.62 376 LEU A N 1
ATOM 2972 C CA . LEU A 1 376 ? 20.312 -18.172 -17.719 1 90.62 376 LEU A CA 1
ATOM 2973 C C . LEU A 1 376 ? 19.672 -18.984 -16.594 1 90.62 376 LEU A C 1
ATOM 2975 O O . LEU A 1 376 ? 20.312 -19.25 -15.578 1 90.62 376 LEU A O 1
ATOM 2979 N N . ILE A 1 377 ? 18.484 -19.453 -16.828 1 91.31 377 ILE A N 1
ATOM 2980 C CA . ILE A 1 377 ? 17.719 -20.188 -15.828 1 91.31 377 ILE A CA 1
ATOM 2981 C C . ILE A 1 377 ? 18.391 -21.531 -15.539 1 91.31 377 ILE A C 1
ATOM 2983 O O . ILE A 1 377 ? 18.531 -21.922 -14.383 1 91.31 377 ILE A O 1
ATOM 2987 N N . LYS A 1 378 ? 18.828 -22.188 -16.578 1 86.38 378 LYS A N 1
ATOM 2988 C CA . LYS A 1 378 ? 19.5 -23.469 -16.438 1 86.38 378 LYS A CA 1
ATOM 2989 C C . LYS A 1 378 ? 20.766 -23.344 -15.617 1 86.38 378 LYS A C 1
ATOM 2991 O O . LYS A 1 378 ? 21.172 -24.281 -14.922 1 86.38 378 LYS A O 1
ATOM 2996 N N . ASN A 1 379 ? 21.328 -22.219 -15.711 1 88.5 379 ASN A N 1
ATOM 2997 C CA . ASN A 1 379 ? 22.578 -22 -14.984 1 88.5 379 ASN A CA 1
ATOM 2998 C C . ASN A 1 379 ? 22.328 -21.406 -13.609 1 88.5 379 ASN A C 1
ATOM 3000 O O . ASN A 1 379 ? 23.25 -20.938 -12.945 1 88.5 379 ASN A O 1
ATOM 3004 N N . GLY A 1 380 ? 21.062 -21.281 -13.188 1 89.12 380 GLY A N 1
ATOM 3005 C CA . GLY A 1 380 ? 20.75 -21.016 -11.797 1 89.12 380 GLY A CA 1
ATOM 3006 C C . GLY A 1 380 ? 20.5 -19.531 -11.523 1 89.12 380 GLY A C 1
ATOM 3007 O O . GLY A 1 380 ? 20.422 -19.125 -10.367 1 89.12 380 GLY A O 1
ATOM 3008 N N . PHE A 1 381 ? 20.422 -18.719 -12.547 1 93 381 PHE A N 1
ATOM 3009 C CA . PHE A 1 381 ? 20.141 -17.297 -12.328 1 93 381 PHE A CA 1
ATOM 3010 C C . PHE A 1 381 ? 18.688 -17.109 -11.898 1 93 381 PHE A C 1
ATOM 3012 O O . PHE A 1 381 ? 17.781 -17.688 -12.492 1 93 381 PHE A O 1
ATOM 3019 N N . LYS A 1 382 ? 18.531 -16.312 -10.844 1 94 382 LYS A N 1
ATOM 3020 C CA . LYS A 1 382 ? 17.188 -15.977 -10.352 1 94 382 LYS A CA 1
ATOM 3021 C C . LYS A 1 382 ? 16.672 -14.695 -10.992 1 94 382 LYS A C 1
ATOM 3023 O O . LYS A 1 382 ? 17.438 -13.938 -11.586 1 94 382 LYS A O 1
ATOM 3028 N N . HIS A 1 383 ? 15.383 -14.469 -10.891 1 94.62 383 HIS A N 1
ATOM 3029 C CA . HIS A 1 383 ? 14.719 -13.227 -11.266 1 94.62 383 HIS A CA 1
ATOM 3030 C C . HIS A 1 383 ? 14.93 -12.906 -12.742 1 94.62 383 HIS A C 1
ATOM 3032 O O . HIS A 1 383 ? 15.289 -11.781 -13.094 1 94.62 383 HIS A O 1
ATOM 3038 N N . VAL A 1 384 ? 14.836 -13.922 -13.57 1 94.62 384 VAL A N 1
ATOM 3039 C CA . VAL A 1 384 ? 14.93 -13.75 -15.016 1 94.62 384 VAL A CA 1
ATOM 3040 C C . VAL A 1 384 ? 13.539 -13.539 -15.609 1 94.62 384 VAL A C 1
ATOM 3042 O O . VAL A 1 384 ? 12.602 -14.281 -15.289 1 94.62 384 VAL A O 1
ATOM 3045 N N . SER A 1 385 ? 13.383 -12.5 -16.344 1 93.88 385 SER A N 1
ATOM 3046 C CA . SER A 1 385 ? 12.086 -12.227 -16.969 1 93.88 385 SER A CA 1
ATOM 3047 C C . SER A 1 385 ? 12.25 -11.695 -18.391 1 93.88 385 SER A C 1
ATOM 3049 O O . SER A 1 385 ? 13.352 -11.305 -18.781 1 93.88 385 SER A O 1
ATOM 3051 N N . GLU A 1 386 ? 11.211 -11.789 -19.094 1 92.12 386 GLU A N 1
ATOM 3052 C CA . GLU A 1 386 ? 11.133 -11.211 -20.438 1 92.12 386 GLU A CA 1
ATOM 3053 C C . GLU A 1 386 ? 10.32 -9.922 -20.438 1 92.12 386 GLU A C 1
ATOM 3055 O O . GLU A 1 386 ? 9.289 -9.828 -19.766 1 92.12 386 GLU A O 1
ATOM 3060 N N . LEU A 1 387 ? 10.797 -8.977 -21.188 1 90.12 387 LEU A N 1
ATOM 3061 C CA . LEU A 1 387 ? 10.055 -7.723 -21.297 1 90.12 387 LEU A CA 1
ATOM 3062 C C . LEU A 1 387 ? 8.891 -7.867 -22.281 1 90.12 387 LEU A C 1
ATOM 3064 O O . LEU A 1 387 ? 9.086 -8.242 -23.438 1 90.12 387 LEU A O 1
ATOM 3068 N N . HIS A 1 388 ? 7.746 -7.48 -21.75 1 83.06 388 HIS A N 1
ATOM 3069 C CA . HIS A 1 388 ? 6.535 -7.574 -22.562 1 83.06 388 HIS A CA 1
ATOM 3070 C C . HIS A 1 388 ? 6.641 -6.695 -23.797 1 83.06 388 HIS A C 1
ATOM 3072 O O . HIS A 1 388 ? 6.934 -5.504 -23.703 1 83.06 388 HIS A O 1
ATOM 3078 N N . ASN A 1 389 ? 6.523 -7.23 -24.922 1 78.75 389 ASN A N 1
ATOM 3079 C CA . ASN A 1 389 ? 6.586 -6.57 -26.219 1 78.75 389 ASN A CA 1
ATOM 3080 C C . ASN A 1 389 ? 7.984 -6.031 -26.5 1 78.75 389 ASN A C 1
ATOM 3082 O O . ASN A 1 389 ? 8.156 -5.156 -27.359 1 78.75 389 ASN A O 1
ATOM 3086 N N . GLY A 1 390 ? 8.906 -6.414 -25.719 1 85.06 390 GLY A N 1
ATOM 3087 C CA . GLY A 1 390 ? 10.32 -6.156 -25.953 1 85.06 390 GLY A CA 1
ATOM 3088 C C . GLY A 1 390 ? 10.648 -4.676 -26.047 1 85.06 390 GLY A C 1
ATOM 3089 O O . GLY A 1 390 ? 10.148 -3.877 -25.25 1 85.06 390 GLY A O 1
ATOM 3090 N N . PHE A 1 391 ? 11.602 -4.469 -26.953 1 82.31 391 PHE A N 1
ATOM 3091 C CA . PHE A 1 391 ? 12.062 -3.098 -27.141 1 82.31 391 PHE A CA 1
ATOM 3092 C C . PHE A 1 391 ? 10.938 -2.215 -27.656 1 82.31 391 PHE A C 1
ATOM 3094 O O . PHE A 1 391 ? 10.844 -1.038 -27.312 1 82.31 391 PHE A O 1
ATOM 3101 N N . THR A 1 392 ? 10.086 -2.787 -28.422 1 75.19 392 THR A N 1
ATOM 3102 C CA . THR A 1 392 ? 8.961 -2.051 -28.984 1 75.19 392 THR A CA 1
ATOM 3103 C C . THR A 1 392 ? 8.039 -1.541 -27.875 1 75.19 392 THR A C 1
ATOM 3105 O O . THR A 1 392 ? 7.625 -0.38 -27.891 1 75.19 392 THR A O 1
ATOM 3108 N N . GLY A 1 393 ? 7.773 -2.439 -26.984 1 73.62 393 GLY A N 1
ATOM 3109 C CA . GLY A 1 393 ? 6.918 -2.053 -25.875 1 73.62 393 GLY A CA 1
ATOM 3110 C C . GLY A 1 393 ? 7.516 -0.954 -25.016 1 73.62 393 GLY A C 1
ATOM 3111 O O . GLY A 1 393 ? 6.82 -0.016 -24.625 1 73.62 393 GLY A O 1
ATOM 3112 N N . TYR A 1 394 ? 8.742 -1.099 -24.828 1 77.88 394 TYR A N 1
ATOM 3113 C CA . TYR A 1 394 ? 9.453 -0.089 -24.062 1 77.88 394 TYR A CA 1
ATOM 3114 C C . TYR A 1 394 ? 9.461 1.251 -24.781 1 77.88 394 TYR A C 1
ATOM 3116 O O . TYR A 1 394 ? 9.156 2.287 -24.188 1 77.88 394 TYR A O 1
ATOM 3124 N N . HIS A 1 395 ? 9.898 1.185 -26.047 1 72.38 395 HIS A N 1
ATOM 3125 C CA . HIS A 1 395 ? 10.016 2.385 -26.875 1 72.38 395 HIS A CA 1
ATOM 3126 C C . HIS A 1 395 ? 8.688 3.143 -26.922 1 72.38 395 HIS A C 1
ATOM 3128 O O . HIS A 1 395 ? 8.672 4.371 -26.828 1 72.38 395 HIS A O 1
ATOM 3134 N N . TYR A 1 396 ? 7.715 2.461 -27.016 1 61.25 396 TYR A N 1
ATOM 3135 C CA . TYR A 1 396 ? 6.391 3.062 -27.141 1 61.25 396 TYR A CA 1
ATOM 3136 C C . TYR A 1 396 ? 5.977 3.73 -25.828 1 61.25 396 TYR A C 1
ATOM 3138 O O . TYR A 1 396 ? 5.387 4.812 -25.844 1 61.25 396 TYR A O 1
ATOM 3146 N N . LEU A 1 397 ? 6.172 3.039 -24.859 1 61.09 397 LEU A N 1
ATOM 3147 C CA . LEU A 1 397 ? 5.727 3.547 -23.562 1 61.09 397 LEU A CA 1
ATOM 3148 C C . LEU A 1 397 ? 6.543 4.77 -23.141 1 61.09 397 LEU A C 1
ATOM 3150 O O . LEU A 1 397 ? 6.008 5.695 -22.531 1 61.09 397 LEU A O 1
ATOM 3154 N N . PHE A 1 398 ? 7.766 4.793 -23.469 1 56.09 398 PHE A N 1
ATOM 3155 C CA . PHE A 1 398 ? 8.617 5.801 -22.844 1 56.09 398 PHE A CA 1
ATOM 3156 C C . PHE A 1 398 ? 9.109 6.809 -23.875 1 56.09 398 PHE A C 1
ATOM 3158 O O . PHE A 1 398 ? 9.641 7.859 -23.531 1 56.09 398 PHE A O 1
ATOM 3165 N N . ASP A 1 399 ? 9.164 6.551 -25.172 1 48.03 399 ASP A N 1
ATOM 3166 C CA . ASP A 1 399 ? 9.633 7.574 -26.109 1 48.03 399 ASP A CA 1
ATOM 3167 C C . ASP A 1 399 ? 8.93 8.906 -25.859 1 48.03 399 ASP A C 1
ATOM 3169 O O . ASP A 1 399 ? 9.539 9.969 -25.984 1 48.03 399 ASP A O 1
ATOM 3173 N N . ASN A 1 400 ? 7.652 8.797 -25.719 1 41.38 400 ASN A N 1
ATOM 3174 C CA . ASN A 1 400 ? 7.031 10.117 -25.609 1 41.38 400 ASN A CA 1
ATOM 3175 C C . ASN A 1 400 ? 7.152 10.672 -24.188 1 41.38 400 ASN A C 1
ATOM 3177 O O . ASN A 1 400 ? 6.805 11.82 -23.938 1 41.38 400 ASN A O 1
ATOM 3181 N N . GLU A 1 401 ? 7.391 9.789 -23.344 1 38.91 401 GLU A N 1
ATOM 3182 C CA . GLU A 1 401 ? 7.305 10.281 -21.984 1 38.91 401 GLU A CA 1
ATOM 3183 C C . GLU A 1 401 ? 8.656 10.797 -21.484 1 38.91 401 GLU A C 1
ATOM 3185 O O . GLU A 1 401 ? 9.703 10.32 -21.938 1 38.91 401 GLU A O 1
ATOM 3190 N N . LYS A 1 402 ? 8.828 11.906 -20.906 1 37.31 402 LYS A N 1
ATOM 3191 C CA . LYS A 1 402 ? 9.797 12.859 -20.375 1 37.31 402 LYS A CA 1
ATOM 3192 C C . LYS A 1 402 ? 10.828 12.156 -19.5 1 37.31 402 LYS A C 1
ATOM 3194 O O . LYS A 1 402 ? 11.711 12.805 -18.938 1 37.31 402 LYS A O 1
ATOM 3199 N N . GLY A 1 403 ? 11.203 10.719 -19.984 1 37.84 403 GLY A N 1
ATOM 3200 C CA . GLY A 1 403 ? 12.328 10.5 -19.094 1 37.84 403 GLY A CA 1
ATOM 3201 C C . GLY A 1 403 ? 13.109 9.242 -19.422 1 37.84 403 GLY A C 1
ATOM 3202 O O . GLY A 1 403 ? 14.18 9 -18.859 1 37.84 403 GLY A O 1
ATOM 3203 N N . PHE A 1 404 ? 12.586 8.141 -19.812 1 48.75 404 PHE A N 1
ATOM 3204 C CA . PHE A 1 404 ? 13.523 7.039 -20 1 48.75 404 PHE A CA 1
ATOM 3205 C C . PHE A 1 404 ? 14 6.973 -21.453 1 48.75 404 PHE A C 1
ATOM 3207 O O . PHE A 1 404 ? 13.266 6.52 -22.328 1 48.75 404 PHE A O 1
ATOM 3214 N N . PRO A 1 405 ? 15.078 7.703 -21.609 1 60.94 405 PRO A N 1
ATOM 3215 C CA . PRO A 1 405 ? 15.617 7.898 -22.953 1 60.94 405 PRO A CA 1
ATOM 3216 C C . PRO A 1 405 ? 16.141 6.605 -23.578 1 60.94 405 PRO A C 1
ATOM 3218 O O . PRO A 1 405 ? 16.406 5.633 -22.859 1 60.94 405 PRO A O 1
ATOM 3221 N N . VAL A 1 406 ? 15.672 6.41 -24.703 1 69.38 406 VAL A N 1
ATOM 3222 C CA . VAL A 1 406 ? 16.375 5.422 -25.516 1 69.38 406 VAL A CA 1
ATOM 3223 C C . VAL A 1 406 ? 17.828 5.863 -25.719 1 69.38 406 VAL A C 1
ATOM 3225 O O . VAL A 1 406 ? 18.094 7.004 -26.094 1 69.38 406 VAL A O 1
ATOM 3228 N N . GLU A 1 407 ? 18.719 5.031 -25.141 1 74.38 407 GLU A N 1
ATOM 3229 C CA . GLU A 1 407 ? 20.141 5.312 -25.266 1 74.38 407 GLU A CA 1
ATOM 3230 C C . GLU A 1 407 ? 20.609 5.176 -26.719 1 74.38 407 GLU A C 1
ATOM 3232 O O . GLU A 1 407 ? 20.219 4.238 -27.406 1 74.38 407 GLU A O 1
ATOM 3237 N N . ASN A 1 408 ? 21.391 6.129 -27.172 1 67.5 408 ASN A N 1
ATOM 3238 C CA . ASN A 1 408 ? 21.969 6.121 -28.516 1 67.5 408 ASN A CA 1
ATOM 3239 C C . ASN A 1 408 ? 20.891 6.035 -29.594 1 67.5 408 ASN A C 1
ATOM 3241 O O . ASN A 1 408 ? 21.031 5.289 -30.562 1 67.5 408 ASN A O 1
ATOM 3245 N N . HIS A 1 409 ? 19.844 6.844 -29.297 1 75.31 409 HIS A N 1
ATOM 3246 C CA . HIS A 1 409 ? 18.672 6.734 -30.156 1 75.31 409 HIS A CA 1
ATOM 3247 C C . HIS A 1 409 ? 18.875 7.457 -31.484 1 75.31 409 HIS A C 1
ATOM 3249 O O . HIS A 1 409 ? 19 8.688 -31.516 1 75.31 409 HIS A O 1
ATOM 3255 N N . SER A 1 410 ? 19.078 6.605 -32.5 1 66.12 410 SER A N 1
ATOM 3256 C CA . SER A 1 410 ? 19.109 7.156 -33.844 1 66.12 410 SER A CA 1
ATOM 3257 C C . SER A 1 410 ? 17.734 7.129 -34.469 1 66.12 410 SER A C 1
ATOM 3259 O O . SER A 1 410 ? 17.234 6.062 -34.875 1 66.12 410 SER A O 1
ATOM 3261 N N . LEU A 1 411 ? 17.156 8.211 -34.625 1 64.38 411 LEU A N 1
ATOM 3262 C CA . LEU A 1 411 ? 15.789 8.305 -35.156 1 64.38 411 LEU A CA 1
ATOM 3263 C C . LEU A 1 411 ? 15.695 7.703 -36.531 1 64.38 411 LEU A C 1
ATOM 3265 O O . LEU A 1 411 ? 14.672 7.129 -36.906 1 64.38 411 LEU A O 1
ATOM 3269 N N . THR A 1 412 ? 16.75 7.883 -37.25 1 62.94 412 THR A N 1
ATOM 3270 C CA . THR A 1 412 ? 16.766 7.426 -38.625 1 62.94 412 THR A CA 1
ATOM 3271 C C . THR A 1 412 ? 16.984 5.914 -38.719 1 62.94 412 THR A C 1
ATOM 3273 O O . THR A 1 412 ? 16.5 5.262 -39.625 1 62.94 412 THR A O 1
ATOM 3276 N N . ASN A 1 413 ? 17.578 5.457 -37.781 1 65.75 413 ASN A N 1
ATOM 3277 C CA . ASN A 1 413 ? 17.938 4.043 -37.844 1 65.75 413 ASN A CA 1
ATOM 3278 C C . ASN A 1 413 ? 17.109 3.215 -36.844 1 65.75 413 ASN A C 1
ATOM 3280 O O . ASN A 1 413 ? 17.172 1.984 -36.844 1 65.75 413 ASN A O 1
ATOM 3284 N N . CYS A 1 414 ? 16.422 3.938 -36.062 1 73.06 414 CYS A N 1
ATOM 3285 C CA . CYS A 1 414 ? 15.57 3.229 -35.094 1 73.06 414 CYS A CA 1
ATOM 3286 C C . CYS A 1 414 ? 14.445 2.49 -35.812 1 73.06 414 CYS A C 1
ATOM 3288 O O . CYS A 1 414 ? 13.656 3.102 -36.562 1 73.06 414 CYS A O 1
ATOM 3290 N N . SER A 1 415 ? 14.445 1.264 -35.688 1 68.31 415 SER A N 1
ATOM 3291 C CA . SER A 1 415 ? 13.477 0.42 -36.375 1 68.31 415 SER A CA 1
ATOM 3292 C C . SER A 1 415 ? 12.047 0.799 -36 1 68.31 415 SER A C 1
ATOM 3294 O O . SER A 1 415 ? 11.117 0.569 -36.781 1 68.31 415 SER A O 1
ATOM 3296 N N . ILE A 1 416 ? 11.859 1.329 -34.844 1 70.94 416 ILE A N 1
ATOM 3297 C CA . ILE A 1 416 ? 10.523 1.695 -34.375 1 70.94 416 ILE A CA 1
ATOM 3298 C C . ILE A 1 416 ? 10.141 3.064 -34.938 1 70.94 416 ILE A C 1
ATOM 3300 O O . ILE A 1 416 ? 9.039 3.248 -35.469 1 70.94 416 ILE A O 1
ATOM 3304 N N . CYS A 1 417 ? 11.109 3.945 -34.844 1 64.88 417 CYS A N 1
ATOM 3305 C CA . CYS A 1 417 ? 10.859 5.297 -35.312 1 64.88 417 CYS A CA 1
ATOM 3306 C C . CYS A 1 417 ? 10.688 5.309 -36.844 1 64.88 417 CYS A C 1
ATOM 3308 O O . CYS A 1 417 ? 9.883 6.074 -37.375 1 64.88 417 CYS A O 1
ATOM 3310 N N . ARG A 1 418 ? 11.562 4.566 -37.469 1 58.09 418 ARG A N 1
ATOM 3311 C CA . ARG A 1 418 ? 11.461 4.484 -38.938 1 58.09 418 ARG A CA 1
ATOM 3312 C C . ARG A 1 418 ? 10.078 4.004 -39.344 1 58.09 418 ARG A C 1
ATOM 3314 O O . ARG A 1 418 ? 9.555 4.438 -40.375 1 58.09 418 ARG A O 1
ATOM 3321 N N . LYS A 1 419 ? 9.688 2.943 -38.625 1 55.66 419 LYS A N 1
ATOM 3322 C CA . LYS A 1 419 ? 8.359 2.426 -38.938 1 55.66 419 LYS A CA 1
ATOM 3323 C C . LYS A 1 419 ? 7.277 3.463 -38.625 1 55.66 419 LYS A C 1
ATOM 3325 O O . LYS A 1 419 ? 6.211 3.447 -39.25 1 55.66 419 LYS A O 1
ATOM 3330 N N . GLN A 1 420 ? 7.555 4.234 -37.594 1 46.06 420 GLN A N 1
ATOM 3331 C CA . GLN A 1 420 ? 6.605 5.277 -37.219 1 46.06 420 GLN A CA 1
ATOM 3332 C C . GLN A 1 420 ? 6.555 6.375 -38.281 1 46.06 420 GLN A C 1
ATOM 3334 O O . GLN A 1 420 ? 6.074 7.48 -38.031 1 46.06 420 GLN A O 1
ATOM 3339 N N . GLY A 1 421 ? 7.008 6.289 -39.469 1 35.5 421 GLY A N 1
ATOM 3340 C CA . GLY A 1 421 ? 6.602 7.328 -40.375 1 35.5 421 GLY A CA 1
ATOM 3341 C C . GLY A 1 421 ? 5.227 7.895 -40.094 1 35.5 421 GLY A C 1
ATOM 3342 O O . GLY A 1 421 ? 4.691 7.691 -39 1 35.5 421 GLY A O 1
ATOM 3343 N N . VAL A 1 422 ? 4.332 8.289 -41.031 1 32.34 422 VAL A N 1
ATOM 3344 C CA . VAL A 1 422 ? 2.994 8.844 -40.875 1 32.34 422 VAL A CA 1
ATOM 3345 C C . VAL A 1 422 ? 2.213 8.016 -39.844 1 32.34 422 VAL A C 1
ATOM 3347 O O . VAL A 1 422 ? 1.507 8.57 -39 1 32.34 422 VAL A O 1
ATOM 3350 N N . GLU A 1 423 ? 2.271 6.812 -39.781 1 34.5 423 GLU A N 1
ATOM 3351 C CA . GLU A 1 423 ? 1.466 5.836 -39.062 1 34.5 423 GLU A CA 1
ATOM 3352 C C . GLU A 1 423 ? 1.964 5.66 -37.656 1 34.5 423 GLU A C 1
ATOM 3354 O O . GLU A 1 423 ? 1.193 5.289 -36.75 1 34.5 423 GLU A O 1
ATOM 3359 N N . GLY A 1 424 ? 3.164 5.941 -37.344 1 33.78 424 GLY A N 1
ATOM 3360 C CA . GLY A 1 424 ? 3.807 5.707 -36.062 1 33.78 424 GLY A CA 1
ATOM 3361 C C . GLY A 1 424 ? 3.295 6.621 -34.969 1 33.78 424 GLY A C 1
ATOM 3362 O O . GLY A 1 424 ? 3.166 6.199 -33.812 1 33.78 424 GLY A O 1
ATOM 3363 N N . VAL A 1 425 ? 3.223 7.902 -35.312 1 31.16 425 VAL A N 1
ATOM 3364 C CA . VAL A 1 425 ? 2.602 8.852 -34.406 1 31.16 425 VAL A CA 1
ATOM 3365 C C . VAL A 1 425 ? 1.209 8.359 -34 1 31.16 425 VAL A C 1
ATOM 3367 O O . VAL A 1 425 ? 0.809 8.461 -32.844 1 31.16 425 VAL A O 1
ATOM 3370 N N . ASN A 1 426 ? 0.514 7.766 -34.969 1 31.97 426 ASN A N 1
ATOM 3371 C CA . ASN A 1 426 ? -0.816 7.219 -34.719 1 31.97 426 ASN A CA 1
ATOM 3372 C C . ASN A 1 426 ? -0.767 6.051 -33.75 1 31.97 426 ASN A C 1
ATOM 3374 O O . ASN A 1 426 ? -1.63 5.93 -32.875 1 31.97 426 ASN A O 1
ATOM 3378 N N . ASN A 1 427 ? 0.258 5.324 -33.812 1 33.94 427 ASN A N 1
ATOM 3379 C CA . ASN A 1 427 ? 0.385 4.152 -32.969 1 33.94 427 ASN A CA 1
ATOM 3380 C C . ASN A 1 427 ? 0.823 4.539 -31.547 1 33.94 427 ASN A C 1
ATOM 3382 O O . ASN A 1 427 ? 0.404 3.914 -30.578 1 33.94 427 ASN A O 1
ATOM 3386 N N . LEU A 1 428 ? 1.597 5.516 -31.438 1 33.12 428 LEU A N 1
ATOM 3387 C CA . LEU A 1 428 ? 1.991 6.066 -30.141 1 33.12 428 LEU A CA 1
ATOM 3388 C C . LEU A 1 428 ? 0.779 6.598 -29.391 1 33.12 428 LEU A C 1
ATOM 3390 O O . LEU A 1 428 ? 0.646 6.371 -28.188 1 33.12 428 LEU A O 1
ATOM 3394 N N . ILE A 1 429 ? 0.06 7.348 -30.156 1 32.62 429 ILE A N 1
ATOM 3395 C CA . ILE A 1 429 ? -1.217 7.812 -29.625 1 32.62 429 ILE A CA 1
ATOM 3396 C C . ILE A 1 429 ? -2.074 6.613 -29.219 1 32.62 429 ILE A C 1
ATOM 3398 O O . ILE A 1 429 ? -2.678 6.605 -28.156 1 32.62 429 ILE A O 1
ATOM 3402 N N . ARG A 1 430 ? -1.953 5.609 -30 1 34.53 430 ARG A N 1
ATOM 3403 C CA . ARG A 1 430 ? -2.672 4.375 -29.703 1 34.53 430 ARG A CA 1
ATOM 3404 C C . ARG A 1 430 ? -2.07 3.67 -28.5 1 34.53 430 ARG A C 1
ATOM 3406 O O . ARG A 1 430 ? -2.799 3.145 -27.656 1 34.53 430 ARG A O 1
ATOM 3413 N N . ALA A 1 431 ? -0.777 3.637 -28.422 1 33.16 431 ALA A N 1
ATOM 3414 C CA . ALA A 1 431 ? -0.102 2.967 -27.312 1 33.16 431 ALA A CA 1
ATOM 3415 C C . ALA A 1 431 ? -0.221 3.777 -26.031 1 33.16 431 ALA A C 1
ATOM 3417 O O . ALA A 1 431 ? -0.433 3.217 -24.953 1 33.16 431 ALA A O 1
ATOM 3418 N N . THR A 1 432 ? 0.138 5 -26.078 1 31.41 432 THR A N 1
ATOM 3419 C CA . THR A 1 432 ? -0.06 5.879 -24.938 1 31.41 432 THR A CA 1
ATOM 3420 C C . THR A 1 432 ? -1.538 5.965 -24.578 1 31.41 432 THR A C 1
ATOM 3422 O O . THR A 1 432 ? -1.888 6.02 -23.391 1 31.41 432 THR A O 1
ATOM 3425 N N . GLU A 1 433 ? -2.342 6.016 -25.547 1 32.06 433 GLU A N 1
ATOM 3426 C CA . GLU A 1 433 ? -3.789 5.91 -25.375 1 32.06 433 GLU A CA 1
ATOM 3427 C C . GLU A 1 433 ? -4.176 4.551 -24.797 1 32.06 433 GLU A C 1
ATOM 3429 O O . GLU A 1 433 ? -5.07 4.469 -23.953 1 32.06 433 GLU A O 1
ATOM 3434 N N . ASN A 1 434 ? -3.469 3.543 -25.297 1 32.84 434 ASN A N 1
ATOM 3435 C CA . ASN A 1 434 ? -3.666 2.221 -24.703 1 32.84 434 ASN A CA 1
ATOM 3436 C C . ASN A 1 434 ? -3.119 2.15 -23.281 1 32.84 434 ASN A C 1
ATOM 3438 O O . ASN A 1 434 ? -3.711 1.505 -22.422 1 32.84 434 ASN A O 1
ATOM 3442 N N . VAL A 1 435 ? -1.862 2.635 -23.094 1 31.44 435 VAL A N 1
ATOM 3443 C CA . VAL A 1 435 ? -1.376 2.682 -21.719 1 31.44 435 VAL A CA 1
ATOM 3444 C C . VAL A 1 435 ? -2.193 3.689 -20.906 1 31.44 435 VAL A C 1
ATOM 3446 O O . VAL A 1 435 ? -2.559 3.43 -19.766 1 31.44 435 VAL A O 1
ATOM 3449 N N . GLY A 1 436 ? -2.432 4.891 -21.391 1 29.19 436 GLY A N 1
ATOM 3450 C CA . GLY A 1 436 ? -3.326 5.816 -20.719 1 29.19 436 GLY A CA 1
ATOM 3451 C C . GLY A 1 436 ? -4.75 5.305 -20.609 1 29.19 436 GLY A C 1
ATOM 3452 O O . GLY A 1 436 ? -5.383 5.414 -19.562 1 29.19 436 GLY A O 1
ATOM 3453 N N . THR A 1 437 ? -5.262 4.762 -21.672 1 30.34 437 THR A N 1
ATOM 3454 C CA . THR A 1 437 ? -6.566 4.109 -21.641 1 30.34 437 THR A CA 1
ATOM 3455 C C . THR A 1 437 ? -6.523 2.852 -20.781 1 30.34 437 THR A C 1
ATOM 3457 O O . THR A 1 437 ? -7.465 2.574 -20.031 1 30.34 437 THR A O 1
ATOM 3460 N N . LYS A 1 438 ? -5.469 2.102 -21 1 31.17 438 LYS A N 1
ATOM 3461 C CA . LYS A 1 438 ? -5.328 0.952 -20.125 1 31.17 438 LYS A CA 1
ATOM 3462 C C . LYS A 1 438 ? -5.051 1.397 -18.688 1 31.17 438 LYS A C 1
ATOM 3464 O O . LYS A 1 438 ? -5.582 0.816 -17.734 1 31.17 438 LYS A O 1
ATOM 3469 N N . ALA A 1 439 ? -4.215 2.275 -18.516 1 29.16 439 ALA A N 1
ATOM 3470 C CA . ALA A 1 439 ? -4.059 2.859 -17.172 1 29.16 439 ALA A CA 1
ATOM 3471 C C . ALA A 1 439 ? -5.34 3.559 -16.734 1 29.16 439 ALA A C 1
ATOM 3473 O O . ALA A 1 439 ? -5.73 3.463 -15.57 1 29.16 439 ALA A O 1
ATOM 3474 N N . PHE A 1 440 ? -6.008 4.23 -17.594 1 29.16 440 PHE A N 1
ATOM 3475 C CA . PHE A 1 440 ? -7.34 4.766 -17.344 1 29.16 440 PHE A CA 1
ATOM 3476 C C . PHE A 1 440 ? -8.367 3.643 -17.234 1 29.16 440 PHE A C 1
ATOM 3478 O O . PHE A 1 440 ? -9.219 3.65 -16.359 1 29.16 440 PHE A O 1
ATOM 3485 N N . GLU A 1 441 ? -8.367 2.658 -18.109 1 33.69 441 GLU A N 1
ATOM 3486 C CA . GLU A 1 441 ? -9.195 1.462 -17.984 1 33.69 441 GLU A CA 1
ATOM 3487 C C . GLU A 1 441 ? -8.867 0.691 -16.703 1 33.69 441 GLU A C 1
ATOM 3489 O O . GLU A 1 441 ? -9.766 0.169 -16.031 1 33.69 441 GLU A O 1
ATOM 3494 N N . PHE A 1 442 ? -7.66 0.522 -16.531 1 28.88 442 PHE A N 1
ATOM 3495 C CA . PHE A 1 442 ? -7.238 -0.07 -15.266 1 28.88 442 PHE A CA 1
ATOM 3496 C C . PHE A 1 442 ? -7.656 0.805 -14.086 1 28.88 442 PHE A C 1
ATOM 3498 O O . PHE A 1 442 ? -8.172 0.304 -13.086 1 28.88 442 PHE A O 1
ATOM 3505 N N . ALA A 1 443 ? -7.414 2.008 -14.172 1 29.7 443 ALA A N 1
ATOM 3506 C CA . ALA A 1 443 ? -7.953 2.93 -13.18 1 29.7 443 ALA A CA 1
ATOM 3507 C C . ALA A 1 443 ? -9.477 2.938 -13.211 1 29.7 443 ALA A C 1
ATOM 3509 O O . ALA A 1 443 ? -10.125 2.973 -12.164 1 29.7 443 ALA A O 1
ATOM 3510 N N . LYS A 1 444 ? -10.062 2.953 -14.305 1 32.62 444 LYS A N 1
ATOM 3511 C CA . LYS A 1 444 ? -11.516 2.857 -14.461 1 32.62 444 LYS A CA 1
ATOM 3512 C C . LYS A 1 444 ? -12.023 1.484 -14.031 1 32.62 444 LYS A C 1
ATOM 3514 O O . LYS A 1 444 ? -13.078 1.376 -13.406 1 32.62 444 LYS A O 1
ATOM 3519 N N . GLY A 1 445 ? -11.508 0.339 -14.586 1 31.3 445 GLY A N 1
ATOM 3520 C CA . GLY A 1 445 ? -11.891 -0.97 -14.086 1 31.3 445 GLY A CA 1
ATOM 3521 C C . GLY A 1 445 ? -11.75 -1.098 -12.578 1 31.3 445 GLY A C 1
ATOM 3522 O O . GLY A 1 445 ? -12.625 -1.656 -11.914 1 31.3 445 GLY A O 1
ATOM 3523 N N . TRP A 1 446 ? -10.664 -0.716 -12.148 1 29.75 446 TRP A N 1
ATOM 3524 C CA . TRP A 1 446 ? -10.547 -0.744 -10.695 1 29.75 446 TRP A CA 1
ATOM 3525 C C . TRP A 1 446 ? -11.57 0.182 -10.047 1 29.75 446 TRP A C 1
ATOM 3527 O O . TRP A 1 446 ? -12.211 -0.186 -9.062 1 29.75 446 TRP A O 1
ATOM 3537 N N . PHE A 1 447 ? -11.734 1.351 -10.617 1 30.06 447 PHE A N 1
ATOM 3538 C CA . PHE A 1 447 ? -12.719 2.25 -10.023 1 30.06 447 PHE A CA 1
ATOM 3539 C C . PHE A 1 447 ? -14.141 1.799 -10.367 1 30.06 447 PHE A C 1
ATOM 3541 O O . PHE A 1 447 ? -15.039 1.894 -9.531 1 30.06 447 PHE A O 1
ATOM 3548 N N . GLY A 1 448 ? -14.453 1.324 -11.547 1 30.56 448 GLY A N 1
ATOM 3549 C CA . GLY A 1 448 ? -15.766 0.791 -11.859 1 30.56 448 GLY A CA 1
ATOM 3550 C C . GLY A 1 448 ? -16.141 -0.399 -11 1 30.56 448 GLY A C 1
ATOM 3551 O O . GLY A 1 448 ? -17.281 -0.481 -10.508 1 30.56 448 GLY A O 1
ATOM 3552 N N . THR A 1 449 ? -15.32 -1.337 -10.945 1 29.53 449 THR A N 1
ATOM 3553 C CA . THR A 1 449 ? -15.664 -2.447 -10.062 1 29.53 449 THR A CA 1
ATOM 3554 C C . THR A 1 449 ? -15.812 -1.967 -8.625 1 29.53 449 THR A C 1
ATOM 3556 O O . THR A 1 449 ? -16.672 -2.451 -7.887 1 29.53 449 THR A O 1
ATOM 3559 N N . ALA A 1 450 ? -15.102 -1.039 -8.188 1 28.09 450 ALA A N 1
ATOM 3560 C CA . ALA A 1 450 ? -15.312 -0.496 -6.852 1 28.09 450 ALA A CA 1
ATOM 3561 C C . ALA A 1 450 ? -16.656 0.234 -6.762 1 28.09 450 ALA A C 1
ATOM 3563 O O . ALA A 1 450 ? -17.375 0.101 -5.773 1 28.09 450 ALA A O 1
ATOM 3564 N N . VAL A 1 451 ? -17.016 0.967 -7.742 1 29.5 451 VAL A N 1
ATOM 3565 C CA . VAL A 1 451 ? -18.281 1.675 -7.719 1 29.5 451 VAL A CA 1
ATOM 3566 C C . VAL A 1 451 ? -19.438 0.682 -7.91 1 29.5 451 VAL A C 1
ATOM 3568 O O . VAL A 1 451 ? -20.453 0.77 -7.227 1 29.5 451 VAL A O 1
ATOM 3571 N N . ALA A 1 452 ? -19.375 -0.212 -8.789 1 29.52 452 ALA A N 1
ATOM 3572 C CA . ALA A 1 452 ? -20.453 -1.18 -8.922 1 29.52 452 ALA A CA 1
ATOM 3573 C C . ALA A 1 452 ? -20.703 -1.919 -7.609 1 29.52 452 ALA A C 1
ATOM 3575 O O . ALA A 1 452 ? -21.844 -2.23 -7.266 1 29.52 452 ALA A O 1
ATOM 3576 N N . SER A 1 453 ? -19.734 -2.246 -6.918 1 27.03 453 SER A N 1
ATOM 3577 C CA . SER A 1 453 ? -19.969 -2.891 -5.633 1 27.03 453 SER A CA 1
ATOM 3578 C C . SER A 1 453 ? -20.656 -1.938 -4.652 1 27.03 453 SER A C 1
ATOM 3580 O O . SER A 1 453 ? -21.203 -2.369 -3.639 1 27.03 453 SER A O 1
ATOM 3582 N N . MET A 1 454 ? -20.422 -0.71 -4.816 1 26.91 454 MET A N 1
ATOM 3583 C CA . MET A 1 454 ? -21.125 0.191 -3.908 1 26.91 454 MET A CA 1
ATOM 3584 C C . MET A 1 454 ? -22.625 0.207 -4.203 1 26.91 454 MET A C 1
ATOM 3586 O O . MET A 1 454 ? -23.422 0.607 -3.357 1 26.91 454 MET A O 1
ATOM 3590 N N . THR A 1 455 ? -22.984 0.134 -5.434 1 27.2 455 THR A N 1
ATOM 3591 C CA . THR A 1 455 ? -24.422 0.122 -5.66 1 27.2 455 THR A CA 1
ATOM 3592 C C . THR A 1 455 ? -25.047 -1.182 -5.164 1 27.2 455 THR A C 1
ATOM 3594 O O . THR A 1 455 ? -24.969 -2.207 -5.844 1 27.2 455 THR A O 1
ATOM 3597 N N . VAL A 1 456 ? -24.734 -1.581 -4.055 1 25.31 456 VAL A N 1
ATOM 3598 C CA . VAL A 1 456 ? -25.625 -2.631 -3.566 1 25.31 456 VAL A CA 1
ATOM 3599 C C . VAL A 1 456 ? -27.078 -2.246 -3.838 1 25.31 456 VAL A C 1
ATOM 3601 O O . VAL A 1 456 ? -27.469 -1.096 -3.629 1 25.31 456 VAL A O 1
ATOM 3604 N N . LYS A 1 457 ? -27.781 -3.033 -4.551 1 25.84 457 LYS A N 1
ATOM 3605 C CA . LYS A 1 457 ? -29.234 -3.059 -4.559 1 25.84 457 LYS A CA 1
ATOM 3606 C C . LYS A 1 457 ? -29.797 -2.793 -3.166 1 25.84 457 LYS A C 1
ATOM 3608 O O . LYS A 1 457 ? -29.578 -3.572 -2.238 1 25.84 457 LYS A O 1
ATOM 3613 N N . GLU A 1 458 ? -29.969 -1.566 -2.701 1 25.05 458 GLU A N 1
ATOM 3614 C CA . GLU A 1 458 ? -30.938 -1.345 -1.625 1 25.05 458 GLU A CA 1
ATOM 3615 C C . GLU A 1 458 ? -32.219 -2.146 -1.852 1 25.05 458 GLU A C 1
ATOM 3617 O O . GLU A 1 458 ? -32.812 -2.064 -2.92 1 25.05 458 GLU A O 1
ATOM 3622 N N . SER A 1 459 ? -32.438 -3.295 -1.338 1 22.5 459 SER A N 1
ATOM 3623 C CA . SER A 1 459 ? -33.781 -3.77 -1.102 1 22.5 459 SER A CA 1
ATOM 3624 C C . SER A 1 459 ? -34.719 -2.619 -0.736 1 22.5 459 SER A C 1
ATOM 3626 O O . SER A 1 459 ? -34.25 -1.552 -0.319 1 22.5 459 SER A O 1
ATOM 3628 N N . GLU A 1 460 ? -36.062 -2.775 -0.878 1 23.95 460 GLU A N 1
ATOM 3629 C CA . GLU A 1 460 ? -37.344 -2.1 -0.76 1 23.95 460 GLU A CA 1
ATOM 3630 C C . GLU A 1 460 ? -37.438 -1.318 0.547 1 23.95 460 GLU A C 1
ATOM 3632 O O . GLU A 1 460 ? -38.281 -0.419 0.68 1 23.95 460 GLU A O 1
ATOM 3637 N N . ASN A 1 461 ? -36.938 -1.774 1.625 1 22.42 461 ASN A N 1
ATOM 3638 C CA . ASN A 1 461 ? -37.594 -1.263 2.824 1 22.42 461 ASN A CA 1
ATOM 3639 C C . ASN A 1 461 ? -37.094 0.119 3.205 1 22.42 461 ASN A C 1
ATOM 3641 O O . ASN A 1 461 ? -36.406 0.271 4.219 1 22.42 461 ASN A O 1
ATOM 3645 N N . VAL A 1 462 ? -36.5 0.766 2.377 1 22.5 462 VAL A N 1
ATOM 3646 C CA . VAL A 1 462 ? -36.344 2.09 2.971 1 22.5 462 VAL A CA 1
ATOM 3647 C C . VAL A 1 462 ? -37.719 2.729 3.164 1 22.5 462 VAL A C 1
ATOM 3649 O O . VAL A 1 462 ? -38.406 3.045 2.189 1 22.5 462 VAL A O 1
ATOM 3652 N N . LYS A 1 463 ? -38.344 2.387 4.309 1 22.47 463 LYS A N 1
ATOM 3653 C CA . LYS A 1 463 ? -39.438 3.15 4.867 1 22.47 463 LYS A CA 1
ATOM 3654 C C . LYS A 1 463 ? -39.188 4.652 4.793 1 22.47 463 LYS A C 1
ATOM 3656 O O . LYS A 1 463 ? -38.062 5.102 5.109 1 22.47 463 LYS A O 1
ATOM 3661 N N . ASP A 1 464 ? -39.875 5.27 4.07 1 22.75 464 ASP A N 1
ATOM 3662 C CA . ASP A 1 464 ? -40.188 6.688 3.896 1 22.75 464 ASP A CA 1
ATOM 3663 C C . ASP A 1 464 ? -40.344 7.387 5.246 1 22.75 464 ASP A C 1
ATOM 3665 O O . ASP A 1 464 ? -41.094 6.926 6.113 1 22.75 464 ASP A O 1
ATOM 3669 N N . VAL A 1 465 ? -39.469 7.938 5.855 1 21.23 465 VAL A N 1
ATOM 3670 C CA . VAL A 1 465 ? -39.656 8.75 7.055 1 21.23 465 VAL A CA 1
ATOM 3671 C C . VAL A 1 465 ? -40.844 9.688 6.863 1 21.23 465 VAL A C 1
ATOM 3673 O O . VAL A 1 465 ? -40.938 10.727 7.523 1 21.23 465 VAL A O 1
ATOM 3676 N N . LYS A 1 466 ? -41.656 9.484 5.875 1 22.39 466 LYS A N 1
ATOM 3677 C CA . LYS A 1 466 ? -42.844 10.328 6.02 1 22.39 466 LYS A CA 1
ATOM 3678 C C . LYS A 1 466 ? -43.594 10.023 7.32 1 22.39 466 LYS A C 1
ATOM 3680 O O . LYS A 1 466 ? -44.094 10.93 7.988 1 22.39 466 LYS A O 1
ATOM 3685 N N . ASP A 1 467 ? -44.094 8.719 7.488 1 21.77 467 ASP A N 1
ATOM 3686 C CA . ASP A 1 467 ? -45.219 8.445 8.352 1 21.77 467 ASP A CA 1
ATOM 3687 C C . ASP A 1 467 ? -44.844 8.555 9.82 1 21.77 467 ASP A C 1
ATOM 3689 O O . ASP A 1 467 ? -44.688 7.539 10.508 1 21.77 467 ASP A O 1
ATOM 3693 N N . ILE A 1 468 ? -43.938 9.297 10.344 1 21.25 468 ILE A N 1
ATOM 3694 C CA . ILE A 1 468 ? -44.281 9.844 11.648 1 21.25 468 ILE A CA 1
ATOM 3695 C C . ILE A 1 468 ? -45.625 10.57 11.547 1 21.25 468 ILE A C 1
ATOM 3697 O O . ILE A 1 468 ? -45.812 11.641 12.133 1 21.25 468 ILE A O 1
ATOM 3701 N N . GLN A 1 469 ? -46.406 10.43 10.453 1 20.02 469 GLN A N 1
ATOM 3702 C CA . GLN A 1 469 ? -47.719 10.945 10.844 1 20.02 469 GLN A CA 1
ATOM 3703 C C . GLN A 1 469 ? -48.25 10.219 12.078 1 20.02 469 GLN A C 1
ATOM 3705 O O . GLN A 1 469 ? -47.719 9.18 12.477 1 20.02 469 GLN A O 1
ATOM 3710 N N . GLN A 1 470 ? -49.719 10.297 12.273 1 18.19 470 GLN A N 1
ATOM 3711 C CA . GLN A 1 470 ? -50.969 9.953 12.93 1 18.19 470 GLN A CA 1
ATOM 3712 C C . GLN A 1 470 ? -51.156 8.445 12.984 1 18.19 470 GLN A C 1
ATOM 3714 O O . GLN A 1 470 ? -51.312 7.789 11.945 1 18.19 470 GLN A O 1
ATOM 3719 N N . GLU A 1 471 ? -50.469 7.617 13.938 1 21.06 471 GLU A N 1
ATOM 3720 C CA . GLU A 1 471 ? -51.125 6.402 14.406 1 21.06 471 GLU A CA 1
ATOM 3721 C C . GLU A 1 471 ? -52.625 6.605 14.531 1 21.06 471 GLU A C 1
ATOM 3723 O O . GLU A 1 471 ? -53.094 7.246 15.477 1 21.06 471 GLU A O 1
ATOM 3728 N N . ASN A 1 472 ? -53.438 7.043 13.477 1 17.53 472 ASN A N 1
ATOM 3729 C CA . ASN A 1 472 ? -54.844 6.758 13.727 1 17.53 472 ASN A CA 1
ATOM 3730 C C . ASN A 1 472 ? -55.094 5.285 14.039 1 17.53 472 ASN A C 1
ATOM 3732 O O . ASN A 1 472 ? -54.438 4.414 13.469 1 17.53 472 ASN A O 1
ATOM 3736 N N . ILE A 1 473 ? -55.906 4.828 15.172 1 18.97 473 ILE A N 1
ATOM 3737 C CA . ILE A 1 473 ? -56.625 3.711 15.781 1 18.97 473 ILE A CA 1
ATOM 3738 C C . ILE A 1 473 ? -57.531 3.057 14.758 1 18.97 473 ILE A C 1
ATOM 3740 O O . ILE A 1 473 ? -58.031 1.948 14.977 1 18.97 473 ILE A O 1
ATOM 3744 N N . LYS A 1 474 ? -58.125 3.748 13.648 1 19.84 474 LYS A N 1
ATOM 3745 C CA . LYS A 1 474 ? -59.438 3.164 13.523 1 19.84 474 LYS A CA 1
ATOM 3746 C C . LYS A 1 474 ? -59.375 1.647 13.375 1 19.84 474 LYS A C 1
ATOM 3748 O O . LYS A 1 474 ? -58.312 1.104 13.039 1 19.84 474 LYS A O 1
ATOM 3753 N N . THR A 1 475 ? -60.406 1.027 12.555 1 16.86 475 THR A N 1
ATOM 3754 C CA . THR A 1 475 ? -61.656 0.256 12.477 1 16.86 475 THR A CA 1
ATOM 3755 C C . THR A 1 475 ? -61.438 -1.075 11.773 1 16.86 475 THR A C 1
ATOM 3757 O O . THR A 1 475 ? -60.75 -1.127 10.75 1 16.86 475 THR A O 1
ATOM 3760 N N . GLU A 1 476 ? -61.938 -2.221 12.305 1 18.03 476 GLU A N 1
ATOM 3761 C CA . GLU A 1 476 ? -62.156 -3.66 12.32 1 18.03 476 GLU A CA 1
ATOM 3762 C C . GLU A 1 476 ? -62.719 -4.145 10.984 1 18.03 476 GLU A C 1
ATOM 3764 O O . GLU A 1 476 ? -62.875 -5.352 10.766 1 18.03 476 GLU A O 1
ATOM 3769 N N . THR A 1 477 ? -63.031 -3.371 9.859 1 17.39 477 THR A N 1
ATOM 3770 C CA . THR A 1 477 ? -64.125 -4.102 9.258 1 17.39 477 THR A CA 1
ATOM 3771 C C . THR A 1 477 ? -63.719 -5.504 8.852 1 17.39 477 THR A C 1
ATOM 3773 O O . THR A 1 477 ? -62.688 -5.672 8.188 1 17.39 477 THR A O 1
ATOM 3776 N N . LYS A 1 478 ? -64.438 -6.633 9.344 1 18.72 478 LYS A N 1
ATOM 3777 C CA . LYS A 1 478 ? -64.688 -8.062 9.484 1 18.72 478 LYS A CA 1
ATOM 3778 C C . LYS A 1 478 ? -64.875 -8.734 8.125 1 18.72 478 LYS A C 1
ATOM 3780 O O . LYS A 1 478 ? -65.125 -9.945 8.047 1 18.72 478 LYS A O 1
ATOM 3785 N N . GLU A 1 479 ? -65 -7.953 6.93 1 19.3 479 GLU A N 1
ATOM 3786 C CA . GLU A 1 479 ? -66 -8.734 6.141 1 19.3 479 GLU A CA 1
ATOM 3787 C C . GLU A 1 479 ? -65.5 -10.164 5.953 1 19.3 479 GLU A C 1
ATOM 3789 O O . GLU A 1 479 ? -64.312 -10.445 6.09 1 19.3 479 GLU A O 1
ATOM 3794 N N . ILE A 1 480 ? -66.312 -10.984 5.121 1 19.83 480 ILE A N 1
ATOM 3795 C CA . ILE A 1 480 ? -67 -12.211 4.848 1 19.83 480 ILE A CA 1
ATOM 3796 C C . ILE A 1 480 ? -66.125 -13.242 4.223 1 19.83 480 ILE A C 1
ATOM 3798 O O . ILE A 1 480 ? -65.312 -12.914 3.357 1 19.83 480 ILE A O 1
ATOM 3802 N N . ILE A 1 481 ? -66.188 -14.555 4.574 1 20.84 481 ILE A N 1
ATOM 3803 C CA . ILE A 1 481 ? -65.562 -15.852 4.77 1 20.84 481 ILE A CA 1
ATOM 3804 C C . ILE A 1 481 ? -65.375 -16.547 3.422 1 20.84 481 ILE A C 1
ATOM 3806 O O . ILE A 1 481 ? -64.625 -17.531 3.314 1 20.84 481 ILE A O 1
ATOM 3810 N N . GLN A 1 482 ? -66.188 -16.281 2.314 1 21.92 482 GLN A N 1
ATOM 3811 C CA . GLN A 1 482 ? -66.625 -17.484 1.631 1 21.92 482 GLN A CA 1
ATOM 3812 C C . GLN A 1 482 ? -65.438 -18.234 1.004 1 21.92 482 GLN A C 1
ATOM 3814 O O . GLN A 1 482 ? -64.5 -17.625 0.53 1 21.92 482 GLN A O 1
ATOM 3819 N N . PRO A 1 483 ? -65.438 -19.656 1.027 1 21.52 483 PRO A N 1
ATOM 3820 C CA . PRO A 1 483 ? -64.5 -20.75 0.909 1 21.52 483 PRO A CA 1
ATOM 3821 C C . PRO A 1 483 ? -63.938 -20.906 -0.507 1 21.52 483 PRO A C 1
ATOM 3823 O O . PRO A 1 483 ? -63.125 -21.812 -0.768 1 21.52 483 PRO A O 1
ATOM 3826 N N . LYS A 1 484 ? -64.5 -20.312 -1.611 1 23.7 484 LYS A N 1
ATOM 3827 C CA . LYS A 1 484 ? -64.688 -20.938 -2.922 1 23.7 484 LYS A CA 1
ATOM 3828 C C . LYS A 1 484 ? -63.312 -21.281 -3.531 1 23.7 484 LYS A C 1
ATOM 3830 O O . LYS A 1 484 ? -62.312 -20.609 -3.277 1 23.7 484 LYS A O 1
ATOM 3835 N N . GLN A 1 485 ? -63.094 -22.422 -4.34 1 22.98 485 GLN A N 1
ATOM 3836 C CA . GLN A 1 485 ? -62.188 -23.406 -4.926 1 22.98 485 GLN A CA 1
ATOM 3837 C C . GLN A 1 485 ? -61.188 -22.734 -5.875 1 22.98 485 GLN A C 1
ATOM 3839 O O . GLN A 1 485 ? -60.5 -23.422 -6.633 1 22.98 485 GLN A O 1
ATOM 3844 N N . LYS A 1 486 ? -60.812 -21.422 -5.883 1 20.06 486 LYS A N 1
ATOM 3845 C CA . LYS A 1 486 ? -60.5 -20.5 -6.969 1 20.06 486 LYS A CA 1
ATOM 3846 C C . LYS A 1 486 ? -59.094 -20.781 -7.523 1 20.06 486 LYS A C 1
ATOM 3848 O O . LYS A 1 486 ? -58.125 -20.875 -6.766 1 20.06 486 LYS A O 1
ATOM 3853 N N . THR A 1 487 ? -58.938 -21.438 -8.828 1 21.77 487 THR A N 1
ATOM 3854 C CA . THR A 1 487 ? -57.938 -21.812 -9.812 1 21.77 487 THR A CA 1
ATOM 3855 C C . THR A 1 487 ? -56.875 -20.719 -9.938 1 21.77 487 THR A C 1
ATOM 3857 O O . THR A 1 487 ? -57.125 -19.641 -10.477 1 21.77 487 THR A O 1
ATOM 3860 N N . THR A 1 488 ? -56.094 -20.344 -9.031 1 22.42 488 THR A N 1
ATOM 3861 C CA . THR A 1 488 ? -55.375 -19.094 -8.812 1 22.42 488 THR A CA 1
ATOM 3862 C C . THR A 1 488 ? -54.219 -18.969 -9.781 1 22.42 488 THR A C 1
ATOM 3864 O O . THR A 1 488 ? -53.25 -19.719 -9.703 1 22.42 488 THR A O 1
ATOM 3867 N N . GLN A 1 489 ? -54.5 -18.844 -11.18 1 21.83 489 GLN A N 1
ATOM 3868 C CA . GLN A 1 489 ? -53.562 -18.578 -12.273 1 21.83 489 GLN A CA 1
ATOM 3869 C C . GLN A 1 489 ? -52.5 -17.562 -11.859 1 21.83 489 GLN A C 1
ATOM 3871 O O . GLN A 1 489 ? -52.844 -16.422 -11.539 1 21.83 489 GLN A O 1
ATOM 3876 N N . ILE A 1 490 ? -51.562 -17.984 -11.258 1 22.45 490 ILE A N 1
ATOM 3877 C CA . ILE A 1 490 ? -50.5 -17.188 -10.664 1 22.45 490 ILE A CA 1
ATOM 3878 C C . ILE A 1 490 ? -49.969 -16.172 -11.68 1 22.45 490 ILE A C 1
ATOM 3880 O O . ILE A 1 490 ? -49.375 -16.562 -12.695 1 22.45 490 ILE A O 1
ATOM 3884 N N . GLN A 1 491 ? -50.719 -15.195 -12.078 1 21.83 491 GLN A N 1
ATOM 3885 C CA . GLN A 1 491 ? -50.25 -14.156 -13 1 21.83 491 GLN A CA 1
ATOM 3886 C C . GLN A 1 491 ? -48.875 -13.641 -12.586 1 21.83 491 GLN A C 1
ATOM 3888 O O . GLN A 1 491 ? -48.688 -13.234 -11.438 1 21.83 491 GLN A O 1
ATOM 3893 N N . LYS A 1 492 ? -47.875 -14.125 -13.203 1 22.34 492 LYS A N 1
ATOM 3894 C CA . LYS A 1 492 ? -46.469 -13.703 -13.203 1 22.34 492 LYS A CA 1
ATOM 3895 C C . LYS A 1 492 ? -46.344 -12.188 -13.062 1 22.34 492 LYS A C 1
ATOM 3897 O O . LYS A 1 492 ? -46.625 -11.453 -14.008 1 22.34 492 LYS A O 1
ATOM 3902 N N . GLU A 1 493 ? -46.812 -11.727 -12.031 1 22.88 493 GLU A N 1
ATOM 3903 C CA . GLU A 1 493 ? -46.688 -10.273 -11.906 1 22.88 493 GLU A CA 1
ATOM 3904 C C . GLU A 1 493 ? -45.25 -9.812 -12.094 1 22.88 493 GL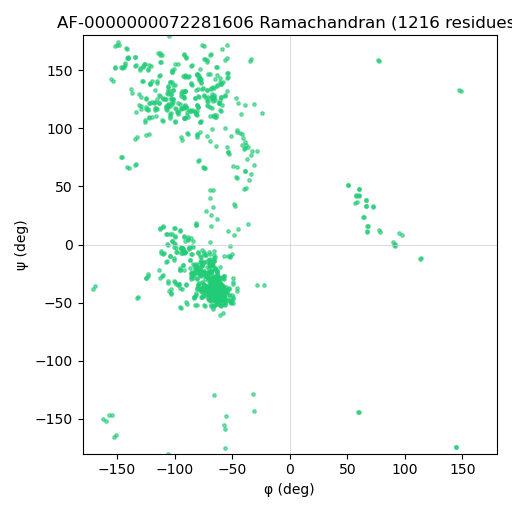U A C 1
ATOM 3906 O O . GLU A 1 493 ? -44.375 -10.195 -11.32 1 22.88 493 GLU A O 1
ATOM 3911 N N . GLU A 1 494 ? -44.812 -9.711 -13.344 1 25.05 494 GLU A N 1
ATOM 3912 C CA . GLU A 1 494 ? -43.688 -9 -13.914 1 25.05 494 GLU A CA 1
ATOM 3913 C C . GLU A 1 494 ? -43.375 -7.73 -13.125 1 25.05 494 GLU A C 1
ATOM 3915 O O . GLU A 1 494 ? -44.156 -6.789 -13.125 1 25.05 494 GLU A O 1
ATOM 3920 N N . LYS A 1 495 ? -42.938 -7.906 -12.031 1 25.41 495 LYS A N 1
ATOM 3921 C CA . LYS A 1 495 ? -42.531 -6.738 -11.258 1 25.41 495 LYS A CA 1
ATOM 3922 C C . LYS A 1 495 ? -41.875 -5.699 -12.141 1 25.41 495 LYS A C 1
ATOM 3924 O O . LYS A 1 495 ? -40.781 -5.957 -12.703 1 25.41 495 LYS A O 1
ATOM 3929 N N . LYS A 1 496 ? -42.719 -4.887 -12.719 1 27.36 496 LYS A N 1
ATOM 3930 C CA . LYS A 1 496 ? -42.344 -3.686 -13.469 1 27.36 496 LYS A CA 1
ATOM 3931 C C . LYS A 1 496 ? -41.312 -2.871 -12.734 1 27.36 496 LYS A C 1
ATOM 3933 O O . LYS A 1 496 ? -41.562 -2.297 -11.672 1 27.36 496 LYS A O 1
ATOM 3938 N N . VAL A 1 497 ? -40.219 -3.553 -12.453 1 27.45 497 VAL A N 1
ATOM 3939 C CA . VAL A 1 497 ? -39.156 -2.627 -12.133 1 27.45 497 VAL A CA 1
ATOM 3940 C C . VAL A 1 497 ? -39.375 -1.3 -12.859 1 27.45 497 VAL A C 1
ATOM 3942 O O . VAL A 1 497 ? -39.406 -1.252 -14.086 1 27.45 497 VAL A O 1
ATOM 3945 N N . ASP A 1 498 ? -40.188 -0.597 -12.266 1 30.75 498 ASP A N 1
ATOM 3946 C CA . ASP A 1 498 ? -40.438 0.735 -12.805 1 30.75 498 ASP A CA 1
ATOM 3947 C C . ASP A 1 498 ? -39.156 1.388 -13.289 1 30.75 498 ASP A C 1
ATOM 3949 O O . ASP A 1 498 ? -38.375 1.896 -12.484 1 30.75 498 ASP A O 1
ATOM 3953 N N . GLY A 1 499 ? -38.406 0.736 -13.992 1 35.38 499 GLY A N 1
ATOM 3954 C CA . GLY A 1 499 ? -37.375 1.334 -14.82 1 35.38 499 GLY A CA 1
ATOM 3955 C C . GLY A 1 499 ? -37.656 2.773 -15.195 1 35.38 499 GLY A C 1
ATOM 3956 O O . GLY A 1 499 ? -38.844 3.154 -15.344 1 35.38 499 GLY A O 1
ATOM 3957 N N . ASN A 1 500 ? -36.875 3.65 -14.703 1 42.19 500 ASN A N 1
ATOM 3958 C CA . ASN A 1 500 ? -37.281 5.051 -14.641 1 42.19 500 ASN A CA 1
ATOM 3959 C C . ASN A 1 500 ? -38.156 5.434 -15.828 1 42.19 500 ASN A C 1
ATOM 3961 O O . ASN A 1 500 ? -37.688 5.453 -16.969 1 42.19 500 ASN A O 1
ATOM 3965 N N . LYS A 1 501 ? -39.375 5.043 -15.781 1 51.44 501 LYS A N 1
ATOM 3966 C CA . LYS A 1 501 ? -40.375 5.527 -16.719 1 51.44 501 LYS A CA 1
ATOM 3967 C C . LYS A 1 501 ? -39.969 6.863 -17.328 1 51.44 501 LYS A C 1
ATOM 3969 O O . LYS A 1 501 ? -40.156 7.094 -18.531 1 51.44 501 LYS A O 1
ATOM 3974 N N . GLU A 1 502 ? -39.406 7.406 -16.422 1 51.69 502 GLU A N 1
ATOM 3975 C CA . GLU A 1 502 ? -38.969 8.734 -16.828 1 51.69 502 GLU A CA 1
ATOM 3976 C C . GLU A 1 502 ? -37.781 8.641 -17.797 1 51.69 502 GLU A C 1
ATOM 3978 O O . GLU A 1 502 ? -37.719 9.383 -18.781 1 51.69 502 GLU A O 1
ATOM 3983 N N . GLU A 1 503 ? -36.875 7.668 -17.531 1 60.03 503 GLU A N 1
ATOM 3984 C CA . GLU A 1 503 ? -35.781 7.461 -18.469 1 60.03 503 GLU A CA 1
ATOM 3985 C C . GLU A 1 503 ? -36.281 6.875 -19.781 1 60.03 503 GLU A C 1
ATOM 3987 O O . GLU A 1 503 ? -35.812 7.277 -20.859 1 60.03 503 GLU A O 1
ATOM 3992 N N . SER A 1 504 ? -37.062 5.922 -19.594 1 68.75 504 SER A N 1
ATOM 3993 C CA . SER A 1 504 ? -37.625 5.328 -20.797 1 68.75 504 SER A CA 1
ATOM 3994 C C . SER A 1 504 ? -38.438 6.355 -21.578 1 68.75 504 SER A C 1
ATOM 3996 O O . SER A 1 504 ? -38.344 6.422 -22.812 1 68.75 504 SER A O 1
ATOM 3998 N N . ASP A 1 505 ? -39.188 7.105 -20.812 1 69.19 505 ASP A N 1
ATOM 3999 C CA . ASP A 1 505 ? -39.938 8.188 -21.453 1 69.19 505 ASP A CA 1
ATOM 4000 C C . ASP A 1 505 ? -38.969 9.203 -22.078 1 69.19 505 ASP A C 1
ATOM 4002 O O . ASP A 1 505 ? -39.281 9.758 -23.141 1 69.19 505 ASP A O 1
ATOM 4006 N N . TYR A 1 506 ? -37.812 9.359 -21.5 1 68.56 506 TYR A N 1
ATOM 4007 C CA . TYR A 1 506 ? -36.812 10.266 -22.016 1 68.56 506 TYR A CA 1
ATOM 4008 C C . TYR A 1 506 ? -36.25 9.766 -23.359 1 68.56 506 TYR A C 1
ATOM 4010 O O . TYR A 1 506 ? -36.156 10.539 -24.312 1 68.56 506 TYR A O 1
ATOM 4018 N N . TYR A 1 507 ? -35.969 8.531 -23.359 1 77.25 507 TYR A N 1
ATOM 4019 C CA . TYR A 1 507 ? -35.406 8.023 -24.609 1 77.25 507 TYR A CA 1
ATOM 4020 C C . TYR A 1 507 ? -36.5 7.922 -25.688 1 77.25 507 TYR A C 1
ATOM 4022 O O . TYR A 1 507 ? -36.219 8.117 -26.859 1 77.25 507 TYR A O 1
ATOM 4030 N N . GLU A 1 508 ? -37.688 7.75 -25.141 1 76.94 508 GLU A N 1
ATOM 4031 C CA . GLU A 1 508 ? -38.812 7.789 -26.094 1 76.94 508 GLU A CA 1
ATOM 4032 C C . GLU A 1 508 ? -38.969 9.188 -26.688 1 76.94 508 GLU A C 1
ATOM 4034 O O . GLU A 1 508 ? -39.188 9.328 -27.891 1 76.94 508 GLU A O 1
ATOM 4039 N N . GLU A 1 509 ? -38.781 10.117 -25.891 1 75.88 509 GLU A N 1
ATOM 4040 C CA . GLU A 1 509 ? -38.875 11.492 -26.375 1 75.88 509 GLU A CA 1
ATOM 4041 C C . GLU A 1 509 ? -37.688 11.836 -27.281 1 75.88 509 GLU A C 1
ATOM 4043 O O . GLU A 1 509 ? -37.844 12.5 -28.297 1 75.88 509 GLU A O 1
ATOM 4048 N N . LEU A 1 510 ? -36.531 11.414 -26.922 1 78.56 510 LEU A N 1
ATOM 4049 C CA . LEU A 1 510 ? -35.344 11.672 -27.719 1 78.56 510 LEU A CA 1
ATOM 4050 C C . LEU A 1 510 ? -35.469 11.023 -29.094 1 78.56 510 LEU A C 1
ATOM 4052 O O . LEU A 1 510 ? -35.031 11.609 -30.094 1 78.56 510 LEU A O 1
ATOM 4056 N N . MET A 1 511 ? -36.031 9.898 -29.062 1 79.5 511 MET A N 1
ATOM 4057 C CA . MET A 1 511 ? -36.188 9.172 -30.312 1 79.5 511 MET A CA 1
ATOM 4058 C C . MET A 1 511 ? -37.219 9.859 -31.219 1 79.5 511 MET A C 1
ATOM 4060 O O . MET A 1 511 ? -37.156 9.711 -32.438 1 79.5 511 MET A O 1
ATOM 4064 N N . LYS A 1 512 ? -38.062 10.688 -30.578 1 78.69 512 LYS A N 1
ATOM 4065 C CA . LYS A 1 512 ? -39.0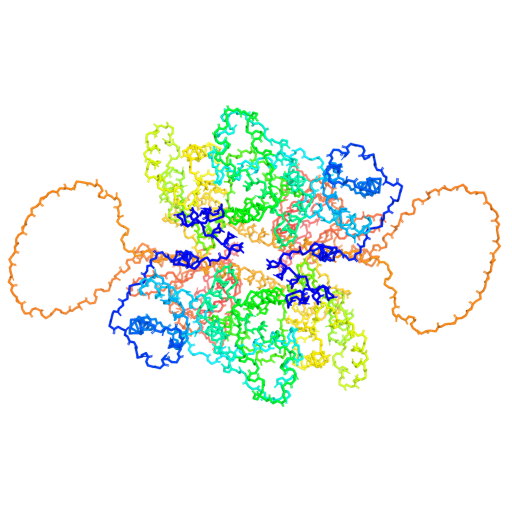31 11.438 -31.375 1 78.69 512 LYS A CA 1
ATOM 4066 C C . LYS A 1 512 ? -38.375 12.648 -32.031 1 78.69 512 LYS A C 1
ATOM 4068 O O . LYS A 1 512 ? -38.812 13.078 -33.125 1 78.69 512 LYS A O 1
ATOM 4073 N N . THR A 1 513 ? -37.344 13.062 -31.438 1 76.94 513 THR A N 1
ATOM 4074 C CA . THR A 1 513 ? -36.781 14.328 -31.906 1 76.94 513 THR A CA 1
ATOM 4075 C C . THR A 1 513 ? -35.438 14.117 -32.594 1 76.94 513 THR A C 1
ATOM 4077 O O . THR A 1 513 ? -35.062 14.891 -33.469 1 76.94 513 THR A O 1
ATOM 4080 N N . GLU A 1 514 ? -34.781 13.094 -32.219 1 78.69 514 GLU A N 1
ATOM 4081 C CA . GLU A 1 514 ? -33.438 12.93 -32.719 1 78.69 514 GLU A CA 1
ATOM 4082 C C . GLU A 1 514 ? -33.312 11.75 -33.688 1 78.69 514 GLU A C 1
ATOM 4084 O O . GLU A 1 514 ? -34.188 10.898 -33.719 1 78.69 514 GLU A O 1
ATOM 4089 N N . PHE A 1 515 ? -32.281 11.789 -34.375 1 82.06 515 PHE A N 1
ATOM 4090 C CA . PHE A 1 515 ? -31.953 10.68 -35.25 1 82.06 515 PHE A CA 1
ATOM 4091 C C . PHE A 1 515 ? -31.797 9.391 -34.469 1 82.06 515 PHE A C 1
ATOM 4093 O O . PHE A 1 515 ? -31.172 9.375 -33.406 1 82.06 515 PHE A O 1
ATOM 4100 N N . HIS A 1 516 ? -32.5 8.391 -34.875 1 86.62 516 HIS A N 1
ATOM 4101 C CA . HIS A 1 516 ? -32.312 7.105 -34.219 1 86.62 516 HIS A CA 1
ATOM 4102 C C . HIS A 1 516 ? -32.469 5.953 -35.188 1 86.62 516 HIS A C 1
ATOM 4104 O O . HIS A 1 516 ? -33.094 6.102 -36.25 1 86.62 516 HIS A O 1
ATOM 4110 N N . MET A 1 517 ? -31.812 4.836 -34.938 1 84.81 517 MET A N 1
ATOM 4111 C CA . MET A 1 517 ? -31.891 3.648 -35.781 1 84.81 517 MET A CA 1
ATOM 4112 C C . MET A 1 517 ? -31.656 2.383 -34.969 1 84.81 517 MET A C 1
ATOM 4114 O O . MET A 1 517 ? -31.047 2.43 -33.906 1 84.81 517 MET A O 1
ATOM 4118 N N . LYS A 1 518 ? -32.219 1.419 -35.469 1 83.69 518 LYS A N 1
ATOM 4119 C CA . LYS A 1 518 ? -31.969 0.127 -34.844 1 83.69 518 LYS A CA 1
ATOM 4120 C C . LYS A 1 518 ? -30.594 -0.434 -35.219 1 83.69 518 LYS A C 1
ATOM 4122 O O . LYS A 1 518 ? -30.141 -0.239 -36.344 1 83.69 518 LYS A O 1
ATOM 4127 N N . GLY A 1 519 ? -29.953 -1.006 -34.219 1 83.88 519 GLY A N 1
ATOM 4128 C CA . GLY A 1 519 ? -28.672 -1.643 -34.438 1 83.88 519 GLY A CA 1
ATOM 4129 C C . GLY A 1 519 ? -28.406 -2.82 -33.531 1 83.88 519 GLY A C 1
ATOM 4130 O O . GLY A 1 519 ? -29.266 -3.195 -32.719 1 83.88 519 GLY A O 1
ATOM 4131 N N . GLU A 1 520 ? -27.391 -3.506 -33.781 1 82.88 520 GLU A N 1
ATOM 4132 C CA . GLU A 1 520 ? -26.906 -4.633 -33 1 82.88 520 GLU A CA 1
ATOM 4133 C C . GLU A 1 520 ? -25.422 -4.48 -32.656 1 82.88 520 GLU A C 1
ATOM 4135 O O . GLU A 1 520 ? -24.594 -4.312 -33.562 1 82.88 520 GLU A O 1
ATOM 4140 N N . ILE A 1 521 ? -25.172 -4.438 -31.406 1 81.38 521 ILE A N 1
ATOM 4141 C CA . ILE A 1 521 ? -23.766 -4.426 -31 1 81.38 521 ILE A CA 1
ATOM 4142 C C . ILE A 1 521 ? -23.156 -5.797 -31.25 1 81.38 521 ILE A C 1
ATOM 4144 O O . ILE A 1 521 ? -23.656 -6.812 -30.766 1 81.38 521 ILE A O 1
ATOM 4148 N N . ILE A 1 522 ? -22.172 -5.781 -32.062 1 77.94 522 ILE A N 1
ATOM 4149 C CA . ILE A 1 522 ? -21.5 -7.027 -32.375 1 77.94 522 ILE A CA 1
ATOM 4150 C C . ILE A 1 522 ? -20.375 -7.289 -31.391 1 77.94 522 ILE A C 1
ATOM 4152 O O . ILE A 1 522 ? -19.469 -6.465 -31.234 1 77.94 522 ILE A O 1
ATOM 4156 N N . GLY A 1 523 ? -20.516 -8.383 -30.547 1 66.88 523 GLY A N 1
ATOM 4157 C CA . GLY A 1 523 ? -19.516 -8.844 -29.578 1 66.88 523 GLY A CA 1
ATOM 4158 C C . GLY A 1 523 ? -19.672 -10.312 -29.219 1 66.88 523 GLY A C 1
ATOM 4159 O O . GLY A 1 523 ? -20.062 -11.125 -30.062 1 66.88 523 GLY A O 1
ATOM 4160 N N . ASP A 1 524 ? -19.391 -10.781 -28.047 1 59.47 524 ASP A N 1
ATOM 4161 C CA . ASP A 1 524 ? -19.547 -12.172 -27.641 1 59.47 524 ASP A CA 1
ATOM 4162 C C . ASP A 1 524 ? -21.016 -12.594 -27.688 1 59.47 524 ASP A C 1
ATOM 4164 O O . ASP A 1 524 ? -21.328 -13.727 -28.078 1 59.47 524 ASP A O 1
ATOM 4168 N N . LYS A 1 525 ? -21.906 -11.641 -27.234 1 67.75 525 LYS A N 1
ATOM 4169 C CA . LYS A 1 525 ? -23.359 -11.758 -27.422 1 67.75 525 LYS A CA 1
ATOM 4170 C C . LYS A 1 525 ? -23.906 -10.578 -28.203 1 67.75 525 LYS A C 1
ATOM 4172 O O . LYS A 1 525 ? -23.672 -9.422 -27.859 1 67.75 525 LYS A O 1
ATOM 4177 N N . ASN A 1 526 ? -24.469 -10.938 -29.219 1 72.69 526 ASN A N 1
ATOM 4178 C CA . ASN A 1 526 ? -25.125 -9.875 -29.984 1 72.69 526 ASN A CA 1
ATOM 4179 C C . ASN A 1 526 ? -26.281 -9.258 -29.203 1 72.69 526 ASN A C 1
ATOM 4181 O O . ASN A 1 526 ? -27.125 -9.984 -28.672 1 72.69 526 ASN A O 1
ATOM 4185 N N . GLU A 1 527 ? -26.234 -7.969 -29.031 1 79.19 527 GLU A N 1
ATOM 4186 C CA . GLU A 1 527 ? -27.281 -7.258 -28.312 1 79.19 527 GLU A CA 1
ATOM 4187 C C . GLU A 1 527 ? -28 -6.258 -29.203 1 79.19 527 GLU A C 1
ATOM 4189 O O . GLU A 1 527 ? -27.359 -5.395 -29.812 1 79.19 527 GLU A O 1
ATOM 4194 N N . SER A 1 528 ? -29.281 -6.469 -29.266 1 84.06 528 SER A N 1
ATOM 4195 C CA . SER A 1 528 ? -30.094 -5.527 -30.031 1 84.06 528 SER A CA 1
ATOM 4196 C C . SER A 1 528 ? -30.188 -4.184 -29.312 1 84.06 528 SER A C 1
ATOM 4198 O O . SER A 1 528 ? -30.516 -4.129 -28.125 1 84.06 528 SER A O 1
ATOM 4200 N N . VAL A 1 529 ? -29.828 -3.154 -30.094 1 86.88 529 VAL A N 1
ATOM 4201 C CA . VAL A 1 529 ? -29.875 -1.829 -29.484 1 86.88 529 VAL A CA 1
ATOM 4202 C C . VAL A 1 529 ? -30.547 -0.841 -30.438 1 86.88 529 VAL A C 1
ATOM 4204 O O . VAL A 1 529 ? -30.672 -1.11 -31.625 1 86.88 529 VAL A O 1
ATOM 4207 N N . ILE A 1 530 ? -30.984 0.263 -29.891 1 86.31 530 ILE A N 1
ATOM 4208 C CA . ILE A 1 530 ? -31.391 1.458 -30.625 1 86.31 530 ILE A CA 1
ATOM 4209 C C . ILE A 1 530 ? -30.312 2.539 -30.469 1 86.31 530 ILE A C 1
ATOM 4211 O O . ILE A 1 530 ? -29.906 2.873 -29.359 1 86.31 530 ILE A O 1
ATOM 4215 N N . VAL A 1 531 ? -29.812 2.881 -31.531 1 86.25 531 VAL A N 1
ATOM 4216 C CA . VAL A 1 531 ? -28.797 3.93 -31.578 1 86.25 531 VAL A CA 1
ATOM 4217 C C . VAL A 1 531 ? -29.469 5.289 -31.766 1 86.25 531 VAL A C 1
ATOM 4219 O O . VAL A 1 531 ? -30.125 5.527 -32.781 1 86.25 531 VAL A O 1
ATOM 4222 N N . ILE A 1 532 ? -29.281 6.156 -30.812 1 82.25 532 ILE A N 1
ATOM 4223 C CA . ILE A 1 532 ? -29.781 7.523 -30.906 1 82.25 532 ILE A CA 1
ATOM 4224 C C . ILE A 1 532 ? -28.625 8.492 -31.125 1 82.25 532 ILE A C 1
ATOM 4226 O O . ILE A 1 532 ? -27.672 8.516 -30.344 1 82.25 532 ILE A O 1
ATOM 4230 N N . GLY A 1 533 ? -28.656 9.141 -32.188 1 79.75 533 GLY A N 1
ATOM 4231 C CA . GLY A 1 533 ? -27.688 10.18 -32.469 1 79.75 533 GLY A CA 1
ATOM 4232 C C . GLY A 1 533 ? -28.156 11.562 -32.094 1 79.75 533 GLY A C 1
ATOM 4233 O O . GLY A 1 533 ? -29.156 12.055 -32.625 1 79.75 533 GLY A O 1
ATOM 4234 N N . THR A 1 534 ? -27.484 12.117 -31.203 1 74.94 534 THR A N 1
ATOM 4235 C CA . THR A 1 534 ? -27.734 13.516 -30.859 1 74.94 534 THR A CA 1
ATOM 4236 C C . THR A 1 534 ? -26.625 14.406 -31.422 1 74.94 534 THR A C 1
ATOM 4238 O O . THR A 1 534 ? -25.688 13.914 -32.062 1 74.94 534 THR A O 1
ATOM 4241 N N . ASN A 1 535 ? -26.75 15.758 -31.172 1 67 535 ASN A N 1
ATOM 4242 C CA . ASN A 1 535 ? -25.719 16.688 -31.625 1 67 535 ASN A CA 1
ATOM 4243 C C . ASN A 1 535 ? -24.391 16.469 -30.906 1 67 535 ASN A C 1
ATOM 4245 O O . ASN A 1 535 ? -23.344 16.844 -31.406 1 67 535 ASN A O 1
ATOM 4249 N N . ARG A 1 536 ? -24.562 15.734 -29.875 1 65.94 536 ARG A N 1
ATOM 4250 C CA . ARG A 1 536 ? -23.359 15.656 -29.062 1 65.94 536 ARG A CA 1
ATOM 4251 C C . ARG A 1 536 ? -22.938 14.203 -28.844 1 65.94 536 ARG A C 1
ATOM 4253 O O . ARG A 1 536 ? -21.766 13.922 -28.609 1 65.94 536 ARG A O 1
ATOM 4260 N N . GLU A 1 537 ? -23.875 13.375 -28.859 1 74.19 537 GLU A N 1
ATOM 4261 C CA . GLU A 1 537 ? -23.578 12.023 -28.406 1 74.19 537 GLU A CA 1
ATOM 4262 C C . GLU A 1 537 ? -24.344 10.984 -29.219 1 74.19 537 GLU A C 1
ATOM 4264 O O . GLU A 1 537 ? -25.391 11.289 -29.797 1 74.19 537 GLU A O 1
ATOM 4269 N N . MET A 1 538 ? -23.672 9.859 -29.219 1 80.25 538 MET A N 1
ATOM 4270 C CA . MET A 1 538 ? -24.328 8.625 -29.656 1 80.25 538 MET A CA 1
ATOM 4271 C C . MET A 1 538 ? -24.797 7.812 -28.453 1 80.25 538 MET A C 1
ATOM 4273 O O . MET A 1 538 ? -23.984 7.43 -27.609 1 80.25 538 MET A O 1
ATOM 4277 N N . ILE A 1 539 ? -26.031 7.656 -28.359 1 80.38 539 ILE A N 1
ATOM 4278 C CA . ILE A 1 539 ? -26.625 6.957 -27.234 1 80.38 539 ILE A CA 1
ATOM 4279 C C . ILE A 1 539 ? -27.141 5.59 -27.688 1 80.38 539 ILE A C 1
ATOM 4281 O O . ILE A 1 539 ? -27.891 5.488 -28.672 1 80.38 539 ILE A O 1
ATOM 4285 N N . LEU A 1 540 ? -26.719 4.559 -27.047 1 83.81 540 LEU A N 1
ATOM 4286 C CA . LEU A 1 540 ? -27.188 3.205 -27.312 1 83.81 540 LEU A CA 1
ATOM 4287 C C . LEU A 1 540 ? -28.141 2.734 -26.203 1 83.81 540 LEU A C 1
ATOM 4289 O O . LEU A 1 540 ? -27.766 2.73 -25.031 1 83.81 540 LEU A O 1
ATOM 4293 N N . ILE A 1 541 ? -29.328 2.414 -26.578 1 82 541 ILE A N 1
ATOM 4294 C CA . ILE A 1 541 ? -30.312 1.939 -25.609 1 82 541 ILE A CA 1
ATOM 4295 C C . ILE A 1 541 ? -30.828 0.571 -26.031 1 82 541 ILE A C 1
ATOM 4297 O O . ILE A 1 541 ? -30.781 0.222 -27.219 1 82 541 ILE A O 1
ATOM 4301 N N . ASN A 1 542 ? -31.219 -0.207 -25.109 1 81.38 542 ASN A N 1
ATOM 4302 C CA . ASN A 1 542 ? -31.875 -1.471 -25.406 1 81.38 542 ASN A CA 1
ATOM 4303 C C . ASN A 1 542 ? -33.344 -1.471 -24.953 1 81.38 542 ASN A C 1
ATOM 4305 O O . ASN A 1 542 ? -33.719 -0.716 -24.062 1 81.38 542 ASN A O 1
ATOM 4309 N N . GLU A 1 543 ? -34.125 -2.127 -25.703 1 76.38 543 GLU A N 1
ATOM 4310 C CA . GLU A 1 543 ? -35.531 -2.297 -25.375 1 76.38 543 GLU A CA 1
ATOM 4311 C C . GLU A 1 543 ? -35.812 -3.662 -24.734 1 76.38 543 GLU A C 1
ATOM 4313 O O . GLU A 1 543 ? -35.594 -4.695 -25.375 1 76.38 543 GLU A O 1
ATOM 4318 N N . THR A 1 544 ? -36.062 -3.674 -23.438 1 73.12 544 THR A N 1
ATOM 4319 C CA . THR A 1 544 ? -36.469 -4.895 -22.75 1 73.12 544 THR A CA 1
ATOM 4320 C C . THR A 1 544 ? -37.875 -4.758 -22.172 1 73.12 544 THR A C 1
ATOM 4322 O O . THR A 1 544 ? -38.125 -3.9 -21.312 1 73.12 544 THR A O 1
ATOM 4325 N N . ASP A 1 545 ? -38.938 -5.512 -22.594 1 69.69 545 ASP A N 1
ATOM 4326 C CA . ASP A 1 545 ? -40.312 -5.598 -22.172 1 69.69 545 ASP A CA 1
ATOM 4327 C C . ASP A 1 545 ? -41 -4.238 -22.281 1 69.69 545 ASP A C 1
ATOM 4329 O O . ASP A 1 545 ? -41.75 -3.834 -21.359 1 69.69 545 ASP A O 1
ATOM 4333 N N . GLY A 1 546 ? -40.594 -3.473 -23.375 1 71.56 546 GLY A N 1
ATOM 4334 C CA . GLY A 1 546 ? -41.25 -2.205 -23.656 1 71.56 546 GLY A CA 1
ATOM 4335 C C . GLY A 1 546 ? -40.594 -1.026 -22.969 1 71.56 546 GLY A C 1
ATOM 4336 O O . GLY A 1 546 ? -41.062 0.104 -23.062 1 71.56 546 GLY A O 1
ATOM 4337 N N . LYS A 1 547 ? -39.562 -1.242 -22.281 1 76.06 547 LYS A N 1
ATOM 4338 C CA . LYS A 1 547 ? -38.844 -0.171 -21.609 1 76.06 547 LYS A CA 1
ATOM 4339 C C . LYS A 1 547 ? -37.438 -0.013 -22.188 1 76.06 547 LYS A C 1
ATOM 4341 O O . LYS A 1 547 ? -36.781 -0.999 -22.578 1 76.06 547 LYS A O 1
ATOM 4346 N N . TYR A 1 548 ? -37.031 1.249 -22.344 1 78 548 TYR A N 1
ATOM 4347 C CA . TYR A 1 548 ? -35.719 1.561 -22.891 1 78 548 TYR A CA 1
ATOM 4348 C C . TYR A 1 548 ? -34.688 1.737 -21.781 1 78 548 TYR A C 1
ATOM 4350 O O . TYR A 1 548 ? -34.969 2.381 -20.766 1 78 548 TYR A O 1
ATOM 4358 N N . GLN A 1 549 ? -33.625 1.031 -21.922 1 78.25 549 GLN A N 1
ATOM 4359 C CA . GLN A 1 549 ? -32.531 1.131 -20.969 1 78.25 549 GLN A CA 1
ATOM 4360 C C . GLN A 1 549 ? -31.234 1.559 -21.656 1 78.25 549 GLN A C 1
ATOM 4362 O O . GLN A 1 549 ? -30.984 1.169 -22.797 1 78.25 549 GLN A O 1
ATOM 4367 N N . LEU A 1 550 ? -30.516 2.391 -21.047 1 77.56 550 LEU A N 1
ATOM 4368 C CA . LEU A 1 550 ? -29.234 2.844 -21.594 1 77.56 550 LEU A CA 1
ATOM 4369 C C . LEU A 1 550 ? -28.219 1.705 -21.641 1 77.56 550 LEU A C 1
ATOM 4371 O O . LEU A 1 550 ? -28.047 0.995 -20.641 1 77.56 550 LEU A O 1
ATOM 4375 N N . VAL A 1 551 ? -27.719 1.534 -22.797 1 76.06 551 VAL A N 1
ATOM 4376 C CA . VAL A 1 551 ? -26.609 0.596 -22.953 1 76.06 551 VAL A CA 1
ATOM 4377 C C . VAL A 1 551 ? -25.281 1.347 -22.875 1 76.06 551 VAL A C 1
ATOM 4379 O O . VAL A 1 551 ? -24.391 0.983 -22.094 1 76.06 551 VAL A O 1
ATOM 4382 N N . LYS A 1 552 ? -25.234 2.273 -23.688 1 75.38 552 LYS A N 1
ATOM 4383 C CA . LYS A 1 552 ? -24 3.029 -23.812 1 75.38 552 LYS A CA 1
ATOM 4384 C C . LYS A 1 552 ? -24.25 4.445 -24.312 1 75.38 552 LYS A C 1
ATOM 4386 O O . LYS A 1 552 ? -25.172 4.668 -25.109 1 75.38 552 LYS A O 1
ATOM 4391 N N . LYS A 1 553 ? -23.516 5.375 -23.75 1 71.94 553 LYS A N 1
ATOM 4392 C CA . LYS A 1 553 ? -23.484 6.746 -24.25 1 71.94 553 LYS A CA 1
ATOM 4393 C C . LYS A 1 553 ? -22.078 7.141 -24.719 1 71.94 553 LYS A C 1
ATOM 4395 O O . LYS A 1 553 ? -21.125 7.004 -23.953 1 71.94 553 LYS A O 1
ATOM 4400 N N . ILE A 1 554 ? -22.047 7.523 -26.016 1 68.5 554 ILE A N 1
ATOM 4401 C CA . ILE A 1 554 ? -20.75 7.836 -26.594 1 68.5 554 ILE A CA 1
ATOM 4402 C C . ILE A 1 554 ? -20.766 9.258 -27.141 1 68.5 554 ILE A C 1
ATOM 4404 O O . ILE A 1 554 ? -21.531 9.57 -28.062 1 68.5 554 ILE A O 1
ATOM 4408 N N . PRO A 1 555 ? -19.969 10.141 -26.625 1 63.16 555 PRO A N 1
ATOM 4409 C CA . PRO A 1 555 ? -19.859 11.445 -27.281 1 63.16 555 PRO A CA 1
ATOM 4410 C C . PRO A 1 555 ? -19.375 11.352 -28.719 1 63.16 555 PRO A C 1
ATOM 4412 O O . PRO A 1 555 ? -18.453 10.594 -29.016 1 63.16 555 PRO A O 1
ATOM 4415 N N . LEU A 1 556 ? -20 12.141 -29.547 1 66.69 556 LEU A N 1
ATOM 4416 C CA . LEU A 1 556 ? -19.703 12.055 -30.969 1 66.69 556 LEU A CA 1
ATOM 4417 C C . LEU A 1 556 ? -18.25 12.445 -31.25 1 66.69 556 LEU A C 1
ATOM 4419 O O . LEU A 1 556 ? -17.641 11.953 -32.188 1 66.69 556 LEU A O 1
ATOM 4423 N N . ILE A 1 557 ? -17.812 13.25 -30.359 1 58.19 557 ILE A N 1
ATOM 4424 C CA . ILE A 1 557 ? -16.469 13.766 -30.547 1 58.19 557 ILE A CA 1
ATOM 4425 C C . ILE A 1 557 ? -15.453 12.641 -30.375 1 58.19 557 ILE A C 1
ATOM 4427 O O . ILE A 1 557 ? -14.328 12.727 -30.859 1 58.19 557 ILE A O 1
ATOM 4431 N N . LEU A 1 558 ? -15.977 11.562 -29.734 1 59.75 558 LEU A N 1
ATOM 4432 C CA . LEU A 1 558 ? -15.086 10.43 -29.5 1 59.75 558 LEU A CA 1
ATOM 4433 C C . LEU A 1 558 ? -15.07 9.492 -30.703 1 59.75 558 LEU A C 1
ATOM 4435 O O . LEU A 1 558 ? -14.211 8.617 -30.797 1 59.75 558 LEU A O 1
ATOM 4439 N N . LEU A 1 559 ? -15.977 9.711 -31.516 1 63.94 559 LEU A N 1
ATOM 4440 C CA . LEU A 1 559 ? -16.031 8.922 -32.719 1 63.94 559 LEU A CA 1
ATOM 4441 C C . LEU A 1 559 ? -15.047 9.438 -33.75 1 63.94 559 LEU A C 1
ATOM 4443 O O . LEU A 1 559 ? -15.32 10.414 -34.469 1 63.94 559 LEU A O 1
ATOM 4447 N N . LYS A 1 560 ? -13.883 8.875 -33.719 1 59.03 560 LYS A N 1
ATOM 4448 C CA . LYS A 1 560 ? -12.805 9.43 -34.531 1 59.03 560 LYS A CA 1
ATOM 4449 C C . LYS A 1 560 ? -12.781 8.781 -35.938 1 59.03 560 LYS A C 1
ATOM 4451 O O . LYS A 1 560 ? -12.555 9.461 -36.938 1 59.03 560 LYS A O 1
ATOM 4456 N N . LYS A 1 561 ? -12.828 7.445 -35.875 1 67.62 561 LYS A N 1
ATOM 4457 C CA . LYS A 1 561 ? -12.789 6.711 -37.125 1 67.62 561 LYS A CA 1
ATOM 4458 C C . LYS A 1 561 ? -13.914 5.688 -37.219 1 67.62 561 LYS A C 1
ATOM 4460 O O . LYS A 1 561 ? -14.211 5.008 -36.219 1 67.62 561 LYS A O 1
ATOM 4465 N N . ILE A 1 562 ? -14.562 5.875 -38.312 1 70.12 562 ILE A N 1
ATOM 4466 C CA . ILE A 1 562 ? -15.594 4.891 -38.625 1 70.12 562 ILE A CA 1
ATOM 4467 C C . ILE A 1 562 ? -15.125 3.998 -39.781 1 70.12 562 ILE A C 1
ATOM 4469 O O . ILE A 1 562 ? -14.664 4.492 -40.812 1 70.12 562 ILE A O 1
ATOM 4473 N N . SER A 1 563 ? -14.992 2.756 -39.438 1 72.25 563 SER A N 1
ATOM 4474 C CA . SER A 1 563 ? -14.617 1.812 -40.469 1 72.25 563 SER A CA 1
ATOM 4475 C C . SER A 1 563 ? -15.812 0.986 -40.938 1 72.25 563 SER A C 1
ATOM 4477 O O . SER A 1 563 ? -16.609 0.521 -40.125 1 72.25 563 SER A O 1
ATOM 4479 N N . LEU A 1 564 ? -16.016 1.033 -42.219 1 66.88 564 LEU A N 1
ATOM 4480 C CA . LEU A 1 564 ? -17.016 0.182 -42.875 1 66.88 564 LEU A CA 1
ATOM 4481 C C . LEU A 1 564 ? -16.359 -1.062 -43.469 1 66.88 564 LEU A C 1
ATOM 4483 O O . LEU A 1 564 ? -15.398 -0.956 -44.25 1 66.88 564 LEU A O 1
ATOM 4487 N N . LYS A 1 565 ? -16.641 -2.189 -42.938 1 58.16 565 LYS A N 1
ATOM 4488 C CA . LYS A 1 565 ? -16.125 -3.406 -43.562 1 58.16 565 LYS A CA 1
ATOM 4489 C C . LYS A 1 565 ? -16.828 -3.691 -44.875 1 58.16 565 LYS A C 1
ATOM 4491 O O . LYS A 1 565 ? -18.062 -3.705 -44.938 1 58.16 565 LYS A O 1
ATOM 4496 N N . LYS A 1 566 ? -16.156 -3.812 -45.906 1 58.16 566 LYS A N 1
ATOM 4497 C CA . LYS A 1 566 ? -16.656 -4.082 -47.25 1 58.16 566 LYS A CA 1
ATOM 4498 C C . LYS A 1 566 ? -17.375 -5.434 -47.312 1 58.16 566 LYS A C 1
ATOM 4500 O O . LYS A 1 566 ? -18.359 -5.59 -48.031 1 58.16 566 LYS A O 1
ATOM 4505 N N . ALA A 1 567 ? -16.891 -6.418 -46.656 1 60.03 567 ALA A N 1
ATOM 4506 C CA . ALA A 1 567 ? -17.391 -7.785 -46.781 1 60.03 567 ALA A CA 1
ATOM 4507 C C . ALA A 1 567 ? -18.719 -7.953 -46.062 1 60.03 567 ALA A C 1
ATOM 4509 O O . ALA A 1 567 ? -19.484 -8.867 -46.375 1 60.03 567 ALA A O 1
ATOM 4510 N N . THR A 1 568 ? -19.047 -7.156 -45.031 1 61.81 568 THR A N 1
ATOM 4511 C CA . THR A 1 568 ? -20.297 -7.277 -44.312 1 61.81 568 THR A CA 1
ATOM 4512 C C . THR A 1 568 ? -21.078 -5.965 -44.344 1 61.81 568 THR A C 1
ATOM 4514 O O . THR A 1 568 ? -20.875 -5.094 -43.469 1 61.81 568 THR A O 1
ATOM 4517 N N . PRO A 1 569 ? -21.922 -5.922 -45.25 1 65.88 569 PRO A N 1
ATOM 4518 C CA . PRO A 1 569 ? -22.734 -4.711 -45.406 1 65.88 569 PRO A CA 1
ATOM 4519 C C . PRO A 1 569 ? -23.594 -4.418 -44.188 1 65.88 569 PRO A C 1
ATOM 4521 O O . PRO A 1 569 ? -24.109 -5.344 -43.562 1 65.88 569 PRO A O 1
ATOM 4524 N N . GLY A 1 570 ? -23.438 -3.119 -43.469 1 72 570 GLY A N 1
ATOM 4525 C CA . GLY A 1 570 ? -24.281 -2.686 -42.375 1 72 570 GLY A CA 1
ATOM 4526 C C . GLY A 1 570 ? -23.531 -2.596 -41.062 1 72 570 GLY A C 1
ATOM 4527 O O . GLY A 1 570 ? -24.078 -2.129 -40.062 1 72 570 GLY A O 1
ATOM 4528 N N . ILE A 1 571 ? -22.422 -3.148 -41.125 1 78 571 ILE A N 1
ATOM 4529 C CA . ILE A 1 571 ? -21.672 -3.188 -39.875 1 78 571 ILE A CA 1
ATOM 4530 C C . ILE A 1 571 ? -20.703 -2.016 -39.812 1 78 571 ILE A C 1
ATOM 4532 O O . ILE A 1 571 ? -19.922 -1.805 -40.75 1 78 571 ILE A O 1
ATOM 4536 N N . LEU A 1 572 ? -20.828 -1.219 -38.844 1 79.5 572 LEU A N 1
ATOM 4537 C CA . LEU A 1 572 ? -19.938 -0.092 -38.594 1 79.5 572 LEU A CA 1
ATOM 4538 C C . LEU A 1 572 ? -19.094 -0.353 -37.344 1 79.5 572 LEU A C 1
ATOM 4540 O O . LEU A 1 572 ? -19.609 -0.798 -36.312 1 79.5 572 LEU A O 1
ATOM 4544 N N . THR A 1 573 ? -17.922 -0.241 -37.594 1 78.44 573 THR A N 1
ATOM 4545 C CA . THR A 1 573 ? -17.047 -0.306 -36.438 1 78.44 573 THR A CA 1
ATOM 4546 C C . THR A 1 573 ? -16.547 1.085 -36.062 1 78.44 573 THR A C 1
ATOM 4548 O O . THR A 1 573 ? -15.945 1.78 -36.875 1 78.44 573 THR A O 1
ATOM 4551 N N . PHE A 1 574 ? -17.031 1.463 -34.938 1 74.31 574 PHE A N 1
ATOM 4552 C CA . PHE A 1 574 ? -16.578 2.734 -34.406 1 74.31 574 PHE A CA 1
ATOM 4553 C C . PHE A 1 574 ? -15.273 2.553 -33.625 1 74.31 574 PHE A C 1
ATOM 4555 O O . PHE A 1 574 ? -15.203 1.734 -32.719 1 74.31 574 PHE A O 1
ATOM 4562 N N . ASN A 1 575 ? -14.445 3.207 -34.281 1 65.88 575 ASN A N 1
ATOM 4563 C CA . ASN A 1 575 ? -13.141 3.201 -33.625 1 65.88 575 ASN A CA 1
ATOM 4564 C C . ASN A 1 575 ? -12.852 4.527 -32.938 1 65.88 575 ASN A C 1
ATOM 4566 O O . ASN A 1 575 ? -13.234 5.59 -33.438 1 65.88 575 ASN A O 1
ATOM 4570 N N . GLY A 1 576 ? -12.656 4.539 -31.625 1 55.12 576 GLY A N 1
ATOM 4571 C CA . GLY A 1 576 ? -12.422 5.762 -30.859 1 55.12 576 GLY A CA 1
ATOM 4572 C C . GLY A 1 576 ? -11.75 5.516 -29.531 1 55.12 576 GLY A C 1
ATOM 4573 O O . GLY A 1 576 ? -10.914 4.621 -29.406 1 55.12 576 GLY A O 1
ATOM 4574 N N . VAL A 1 577 ? -12.047 6.336 -28.766 1 49.94 577 VAL A N 1
ATOM 4575 C CA . VAL A 1 577 ? -11.398 6.297 -27.453 1 49.94 577 VAL A CA 1
ATOM 4576 C C . VAL A 1 577 ? -12.078 5.266 -26.562 1 49.94 577 VAL A C 1
ATOM 4578 O O . VAL A 1 577 ? -13.297 5.32 -26.359 1 49.94 577 VAL A O 1
ATOM 4581 N N . PRO A 1 578 ? -11.406 4.188 -26.156 1 51.41 578 PRO A N 1
ATOM 4582 C CA . PRO A 1 578 ? -12.016 3.326 -25.141 1 51.41 578 PRO A CA 1
ATOM 4583 C C . PRO A 1 578 ? -12.422 4.094 -23.891 1 51.41 578 PRO A C 1
ATOM 4585 O O . PRO A 1 578 ? -11.961 5.215 -23.672 1 51.41 578 PRO A O 1
ATOM 4588 N N . PRO A 1 579 ? -13.375 3.348 -23.172 1 43.66 579 PRO A N 1
ATOM 4589 C CA . PRO A 1 579 ? -13.883 1.977 -23.266 1 43.66 579 PRO A CA 1
ATOM 4590 C C . PRO A 1 579 ? -15.109 1.86 -24.172 1 43.66 579 PRO A C 1
ATOM 4592 O O . PRO A 1 579 ? -15.68 0.772 -24.312 1 43.66 579 PRO A O 1
ATOM 4595 N N . HIS A 1 580 ? -15.32 2.943 -24.641 1 53.28 580 HIS A N 1
ATOM 4596 C CA . HIS A 1 580 ? -16.594 2.848 -25.344 1 53.28 580 HIS A CA 1
ATOM 4597 C C . HIS A 1 580 ? -16.391 2.283 -26.75 1 53.28 580 HIS A C 1
ATOM 4599 O O . HIS A 1 580 ? -17.344 1.797 -27.359 1 53.28 580 HIS A O 1
ATOM 4605 N N . LEU A 1 581 ? -15.055 2.367 -27.094 1 61.03 581 LEU A N 1
ATOM 4606 C CA . LEU A 1 581 ? -14.75 1.997 -28.484 1 61.03 581 LEU A CA 1
ATOM 4607 C C . LEU A 1 581 ? -13.5 1.125 -28.547 1 61.03 581 LEU A C 1
ATOM 4609 O O . LEU A 1 581 ? -12.68 1.146 -27.625 1 61.03 581 LEU A O 1
ATOM 4613 N N . PRO A 1 582 ? -13.414 0.034 -29.172 1 61.84 582 PRO A N 1
ATOM 4614 C CA . PRO A 1 582 ? -14.242 -0.055 -30.375 1 61.84 582 PRO A CA 1
ATOM 4615 C C . PRO A 1 582 ? -15.609 -0.677 -30.094 1 61.84 582 PRO A C 1
ATOM 4617 O O . PRO A 1 582 ? -15.742 -1.516 -29.203 1 61.84 582 PRO A O 1
ATOM 4620 N N . LEU A 1 583 ? -16.375 -0.147 -30.781 1 75.69 583 LEU A N 1
ATOM 4621 C CA . LEU A 1 583 ? -17.75 -0.62 -30.812 1 75.69 583 LEU A CA 1
ATOM 4622 C C . LEU A 1 583 ? -18.188 -0.954 -32.219 1 75.69 583 LEU A C 1
ATOM 4624 O O . LEU A 1 583 ? -18 -0.146 -33.156 1 75.69 583 LEU A O 1
ATOM 4628 N N . THR A 1 584 ? -18.453 -2.178 -32.281 1 79.12 584 THR A N 1
ATOM 4629 C CA . THR A 1 584 ? -18.969 -2.609 -33.594 1 79.12 584 THR A CA 1
ATOM 4630 C C . THR A 1 584 ? -20.484 -2.771 -33.531 1 79.12 584 THR A C 1
ATOM 4632 O O . THR A 1 584 ? -21 -3.516 -32.719 1 79.12 584 THR A O 1
ATOM 4635 N N . ILE A 1 585 ? -21.062 -2.02 -34.406 1 81.75 585 ILE A N 1
ATOM 4636 C CA . ILE A 1 585 ? -22.516 -2.049 -34.438 1 81.75 585 ILE A CA 1
ATOM 4637 C C . ILE A 1 585 ? -22.984 -2.391 -35.844 1 81.75 585 ILE A C 1
ATOM 4639 O O . ILE A 1 585 ? -22.516 -1.813 -36.812 1 81.75 585 ILE A O 1
ATOM 4643 N N . LYS A 1 586 ? -23.75 -3.354 -35.875 1 82.12 586 LYS A N 1
ATOM 4644 C CA . LYS A 1 586 ? -24.516 -3.6 -37.094 1 82.12 586 LYS A CA 1
ATOM 4645 C C . LYS A 1 586 ? -25.75 -2.721 -37.156 1 82.12 586 LYS A C 1
ATOM 4647 O O . LYS A 1 586 ? -26.641 -2.82 -36.312 1 82.12 586 LYS A O 1
ATOM 4652 N N . LEU A 1 587 ? -25.781 -1.778 -38.094 1 83.25 587 LEU A N 1
ATOM 4653 C CA . LEU A 1 587 ? -26.891 -0.838 -38.188 1 83.25 587 LEU A CA 1
ATOM 4654 C C . LEU A 1 587 ? -27.828 -1.248 -39.312 1 83.25 587 LEU A C 1
ATOM 4656 O O . LEU A 1 587 ? -27.406 -1.855 -40.312 1 83.25 587 LEU A O 1
ATOM 4660 N N . GLU A 1 588 ? -29.188 -0.948 -39.156 1 80.62 588 GLU A N 1
ATOM 4661 C CA . GLU A 1 588 ? -30.203 -1.232 -40.156 1 80.62 588 GLU A CA 1
ATOM 4662 C C . GLU A 1 588 ? -29.922 -0.451 -41.438 1 80.62 588 GLU A C 1
ATOM 4664 O O . GLU A 1 588 ? -30.094 -0.978 -42.531 1 80.62 588 GLU A O 1
ATOM 4669 N N . ASN A 1 589 ? -29.594 0.767 -41.344 1 78.81 589 ASN A N 1
ATOM 4670 C CA . ASN A 1 589 ? -29.234 1.627 -42.469 1 78.81 589 ASN A CA 1
ATOM 4671 C C . ASN A 1 589 ? -27.969 2.416 -42.188 1 78.81 589 ASN A C 1
ATOM 4673 O O . ASN A 1 589 ? -28.016 3.523 -41.656 1 78.81 589 ASN A O 1
ATOM 4677 N N . VAL A 1 590 ? -26.891 1.845 -42.594 1 80.12 590 VAL A N 1
ATOM 4678 C CA . VAL A 1 590 ? -25.578 2.396 -42.312 1 80.12 590 VAL A CA 1
ATOM 4679 C C . VAL A 1 590 ? -25.406 3.734 -43.031 1 80.12 590 VAL A C 1
ATOM 4681 O O . VAL A 1 590 ? -24.828 4.676 -42.469 1 80.12 590 VAL A O 1
ATOM 4684 N N . GLN A 1 591 ? -25.969 3.828 -44.156 1 75.56 591 GLN A N 1
ATOM 4685 C CA . GLN A 1 591 ? -25.797 5.035 -44.969 1 75.56 591 GLN A CA 1
ATOM 4686 C C . GLN A 1 591 ? -26.484 6.23 -44.312 1 75.56 591 GLN A C 1
ATOM 4688 O O . GLN A 1 591 ? -25.938 7.336 -44.281 1 75.56 591 GLN A O 1
ATOM 4693 N N . SER A 1 592 ? -27.562 6.047 -43.75 1 79.25 592 SER A N 1
ATOM 4694 C CA . SER A 1 592 ? -28.281 7.117 -43.094 1 79.25 592 SER A CA 1
ATOM 4695 C C . SER A 1 592 ? -27.531 7.598 -41.844 1 79.25 592 SER A C 1
ATOM 4697 O O . SER A 1 592 ? -27.484 8.797 -41.562 1 79.25 592 SER A O 1
ATOM 4699 N N . PHE A 1 593 ? -26.922 6.637 -41.25 1 81.25 593 PHE A N 1
ATOM 4700 C CA . PHE A 1 593 ? -26.188 7.004 -40.062 1 81.25 593 PHE A CA 1
ATOM 4701 C C . PHE A 1 593 ? -24.906 7.734 -40.406 1 81.25 593 PHE A C 1
ATOM 4703 O O . PHE A 1 593 ? -24.547 8.727 -39.75 1 81.25 593 PHE A O 1
ATOM 4710 N N . LEU A 1 594 ? -24.344 7.273 -41.375 1 78.69 594 LEU A N 1
ATOM 4711 C CA . LEU A 1 594 ? -23.141 7.953 -41.844 1 78.69 594 LEU A CA 1
ATOM 4712 C C . LEU A 1 594 ? -23.453 9.367 -42.312 1 78.69 594 LEU A C 1
ATOM 4714 O O . LEU A 1 594 ? -22.672 10.297 -42.062 1 78.69 594 LEU A O 1
ATOM 4718 N N . GLN A 1 595 ? -24.531 9.523 -42.938 1 75 595 GLN A N 1
ATOM 4719 C CA . GLN A 1 595 ? -24.984 10.852 -43.375 1 75 595 GLN A CA 1
ATOM 4720 C C . GLN A 1 595 ? -25.25 11.742 -42.156 1 75 595 GLN A C 1
ATOM 4722 O O . GLN A 1 595 ? -24.922 12.93 -42.188 1 75 595 GLN A O 1
ATOM 4727 N N . PHE A 1 596 ? -25.719 11.188 -41.156 1 78.44 596 PHE A N 1
ATOM 4728 C CA . PHE A 1 596 ? -25.953 11.914 -39.938 1 78.44 596 PHE A CA 1
ATOM 4729 C C . PHE A 1 596 ? -24.625 12.383 -39.312 1 78.44 596 PHE A C 1
ATOM 4731 O O . PHE A 1 596 ? -24.484 13.555 -38.969 1 78.44 596 PHE A O 1
ATOM 4738 N N . LEU A 1 597 ? -23.797 11.5 -39.25 1 77.56 597 LEU A N 1
ATOM 4739 C CA . LEU A 1 597 ? -22.5 11.852 -38.688 1 77.56 597 LEU A CA 1
ATOM 4740 C C . LEU A 1 597 ? -21.797 12.906 -39.531 1 77.56 597 LEU A C 1
ATOM 4742 O O . LEU A 1 597 ? -21.188 13.828 -38.969 1 77.56 597 LEU A O 1
ATOM 4746 N N . LYS A 1 598 ? -21.953 12.711 -40.781 1 71.94 598 LYS A N 1
ATOM 4747 C CA . LYS A 1 598 ? -21.375 13.688 -41.719 1 71.94 598 LYS A CA 1
ATOM 4748 C C . LYS A 1 598 ? -22.016 15.062 -41.531 1 71.94 598 LYS A C 1
ATOM 4750 O O . LYS A 1 598 ? -21.344 16.078 -41.625 1 71.94 598 LYS A O 1
ATOM 4755 N N . SER A 1 599 ? -23.25 15.07 -41.375 1 68.81 599 SER A N 1
ATOM 4756 C CA . SER A 1 599 ? -23.969 16.328 -41.219 1 68.81 599 SER A CA 1
ATOM 4757 C C . SER A 1 599 ? -23.531 17.047 -39.938 1 68.81 599 SER A C 1
ATOM 4759 O O . SER A 1 599 ? -23.609 18.281 -39.844 1 68.81 599 SER A O 1
ATOM 4761 N N . LYS A 1 600 ? -23.156 16.219 -39.094 1 66.5 600 LYS A N 1
ATOM 4762 C CA . LYS A 1 600 ? -22.703 16.812 -37.844 1 66.5 600 LYS A CA 1
ATOM 4763 C C . LYS A 1 600 ? -21.234 17.219 -37.906 1 66.5 600 LYS A C 1
ATOM 4765 O O . LYS A 1 600 ? -20.797 18.125 -37.219 1 66.5 600 LYS A O 1
ATOM 4770 N N . SER A 1 601 ? -20.594 16.531 -38.688 1 56.44 601 SER A N 1
ATOM 4771 C CA . SER A 1 601 ? -19.219 16.922 -38.969 1 56.44 601 SER A CA 1
ATOM 4772 C C . SER A 1 601 ? -19.188 18.109 -39.938 1 56.44 601 SER A C 1
ATOM 4774 O O . SER A 1 601 ? -18.281 18.953 -39.875 1 56.44 601 SER A O 1
ATOM 4776 N N . ALA A 1 602 ? -19.984 18.047 -40.969 1 41.16 602 ALA A N 1
ATOM 4777 C CA . ALA A 1 602 ? -20.016 18.953 -42.094 1 41.16 602 ALA A CA 1
ATOM 4778 C C . ALA A 1 602 ? -20.516 20.344 -41.688 1 41.16 602 ALA A C 1
ATOM 4780 O O . ALA A 1 602 ? -20.391 21.312 -42.438 1 41.16 602 ALA A O 1
ATOM 4781 N N . LYS A 1 603 ? -21.219 20.578 -40.719 1 41.1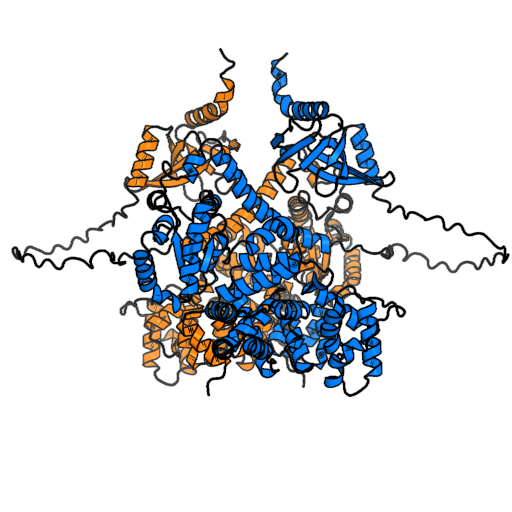9 603 LYS A N 1
ATOM 4782 C CA . LYS A 1 603 ? -21.719 21.953 -40.719 1 41.19 603 LYS A CA 1
ATOM 4783 C C . LYS A 1 603 ? -20.578 22.953 -40.906 1 41.19 603 LYS A C 1
ATOM 4785 O O . LYS A 1 603 ? -20.828 24.141 -41.094 1 41.19 603 LYS A O 1
ATOM 4790 N N . LYS A 1 604 ? -19.312 22.547 -40.844 1 37.31 604 LYS A N 1
ATOM 4791 C CA . LYS A 1 604 ? -18.453 23.656 -41.281 1 37.31 604 LYS A CA 1
ATOM 4792 C C . LYS A 1 604 ? -18.453 23.781 -42.812 1 37.31 604 LYS A C 1
ATOM 4794 O O . LYS A 1 604 ? -18.016 24.797 -43.344 1 37.31 604 LYS A O 1
ATOM 4799 N N . GLU A 1 605 ? -18.797 22.719 -43.5 1 31.77 605 GLU A N 1
ATOM 4800 C CA . GLU A 1 605 ? -18.484 22.953 -44.906 1 31.77 605 GLU A CA 1
ATOM 4801 C C . GLU A 1 605 ? -19.594 23.734 -45.594 1 31.77 605 GLU A C 1
ATOM 4803 O O . GLU A 1 605 ? -19.375 24.297 -46.688 1 31.77 605 GLU A O 1
ATOM 4808 N N . ASN A 1 606 ? -20.781 23.719 -45.219 1 33.53 606 ASN A N 1
ATOM 4809 C CA . ASN A 1 606 ? -21.734 24.234 -46.219 1 33.53 606 ASN A CA 1
ATOM 4810 C C . ASN A 1 606 ? -21.656 25.766 -46.312 1 33.53 606 ASN A C 1
ATOM 4812 O O . ASN A 1 606 ? -22.516 26.375 -46.938 1 33.53 606 ASN A O 1
ATOM 4816 N N . GLN A 1 607 ? -20.969 26.453 -45.5 1 31.75 607 GLN A N 1
ATOM 4817 C CA . GLN A 1 607 ? -21.141 27.859 -45.875 1 31.75 607 GLN A CA 1
ATOM 4818 C C . GLN A 1 607 ? -20.531 28.125 -47.25 1 31.75 607 GLN A C 1
ATOM 4820 O O . GLN A 1 607 ? -20.547 29.266 -47.719 1 31.75 607 GLN A O 1
ATOM 4825 N N . LYS A 1 608 ? -19.828 27.203 -47.812 1 30.55 608 LYS A N 1
ATOM 4826 C CA . LYS A 1 608 ? -19.344 27.766 -49.094 1 30.55 608 LYS A CA 1
ATOM 4827 C C . LYS A 1 608 ? -20.406 27.609 -50.188 1 30.55 608 LYS A C 1
ATOM 4829 O O . LYS A 1 608 ? -20.203 28.078 -51.312 1 30.55 608 LYS A O 1
ATOM 4834 N N . ALA A 1 609 ? -21.234 26.547 -50.031 1 28 609 ALA A N 1
ATOM 4835 C CA . ALA A 1 609 ? -21.844 26.438 -51.344 1 28 609 ALA A CA 1
ATOM 4836 C C . ALA A 1 609 ? -22.906 27.516 -51.562 1 28 609 ALA A C 1
ATOM 4838 O O . ALA A 1 609 ? -23.359 27.734 -52.688 1 28 609 ALA A O 1
ATOM 4839 N N . ASP A 1 610 ? -23.484 28.203 -50.656 1 24.16 610 ASP A N 1
ATOM 4840 C CA . ASP A 1 610 ? -24.25 29.266 -51.312 1 24.16 610 ASP A CA 1
ATOM 4841 C C . ASP A 1 610 ? -23.391 30.5 -51.531 1 24.16 610 ASP A C 1
ATOM 4843 O O . ASP A 1 610 ? -22.594 30.891 -50.688 1 24.16 610 ASP A O 1
ATOM 4847 N N . MET B 1 1 ? 21.797 -20.5 19.219 1 50.62 1 MET B N 1
ATOM 4848 C CA . MET B 1 1 ? 21.266 -21.219 18.062 1 50.62 1 MET B CA 1
ATOM 4849 C C . MET B 1 1 ? 20.422 -20.312 17.188 1 50.62 1 MET B C 1
ATOM 4851 O O . MET B 1 1 ? 19.531 -19.609 17.688 1 50.62 1 MET B O 1
ATOM 4855 N N . THR B 1 2 ? 20.781 -19.953 16.031 1 74 2 THR B N 1
ATOM 4856 C CA . THR B 1 2 ? 20.141 -19.016 15.109 1 74 2 THR B CA 1
ATOM 4857 C C . THR B 1 2 ? 18.781 -19.547 14.648 1 74 2 THR B C 1
ATOM 4859 O O . THR B 1 2 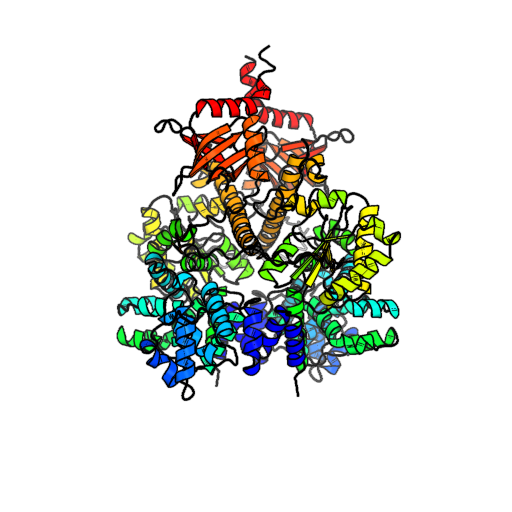? 18.672 -20.703 14.242 1 74 2 THR B O 1
ATOM 4862 N N . THR B 1 3 ? 17.703 -18.922 15.094 1 84.31 3 THR B N 1
ATOM 4863 C CA . THR B 1 3 ? 16.359 -19.312 14.688 1 84.31 3 THR B CA 1
ATOM 4864 C C . THR B 1 3 ? 16.234 -19.312 13.164 1 84.31 3 THR B C 1
ATOM 4866 O O . THR B 1 3 ? 17.016 -18.672 12.469 1 84.31 3 THR B O 1
ATOM 4869 N N . PRO B 1 4 ? 15.422 -20.188 12.656 1 87.56 4 PRO B N 1
ATOM 4870 C CA . PRO B 1 4 ? 15.234 -20.25 11.203 1 87.56 4 PRO B CA 1
ATOM 4871 C C . PRO B 1 4 ? 14.961 -18.875 10.594 1 87.56 4 PRO B C 1
ATOM 4873 O O . PRO B 1 4 ? 15.422 -18.578 9.484 1 87.56 4 PRO B O 1
ATOM 4876 N N . ILE B 1 5 ? 14.336 -18.047 11.281 1 91.88 5 ILE B N 1
ATOM 4877 C CA . ILE B 1 5 ? 14.039 -16.719 10.766 1 91.88 5 ILE B CA 1
ATOM 4878 C C . ILE B 1 5 ? 15.32 -15.883 10.727 1 91.88 5 ILE B C 1
ATOM 4880 O O . ILE B 1 5 ? 15.555 -15.141 9.773 1 91.88 5 ILE B O 1
ATOM 4884 N N . GLU B 1 6 ? 16.125 -16.078 11.695 1 91.19 6 GLU B N 1
ATOM 4885 C CA . GLU B 1 6 ? 17.391 -15.344 11.734 1 91.19 6 GLU B CA 1
ATOM 4886 C C . GLU B 1 6 ? 18.297 -15.758 10.578 1 91.19 6 GLU B C 1
ATOM 4888 O O . GLU B 1 6 ? 19.016 -14.922 10.023 1 91.19 6 GLU B O 1
ATOM 4893 N N . GLU B 1 7 ? 18.219 -16.984 10.297 1 91.81 7 GLU B N 1
ATOM 4894 C CA . GLU B 1 7 ? 19 -17.453 9.164 1 91.81 7 GLU B CA 1
ATOM 4895 C C . GLU B 1 7 ? 18.531 -16.828 7.859 1 91.81 7 GLU B C 1
ATOM 4897 O O . GLU B 1 7 ? 19.328 -16.469 7 1 91.81 7 GLU B O 1
ATOM 4902 N N . LEU B 1 8 ? 17.234 -16.734 7.711 1 93.31 8 LEU B N 1
ATOM 4903 C CA . LEU B 1 8 ? 16.656 -16.094 6.527 1 93.31 8 LEU B CA 1
ATOM 4904 C C . LEU B 1 8 ? 17.094 -14.633 6.441 1 93.31 8 LEU B C 1
ATOM 4906 O O . LEU B 1 8 ? 17.422 -14.133 5.359 1 93.31 8 LEU B O 1
ATOM 4910 N N . ILE B 1 9 ? 17.141 -13.992 7.594 1 95 9 ILE B N 1
ATOM 4911 C CA . ILE B 1 9 ? 17.531 -12.586 7.641 1 95 9 ILE B CA 1
ATOM 4912 C C . ILE B 1 9 ? 19 -12.453 7.238 1 95 9 ILE B C 1
ATOM 4914 O O . ILE B 1 9 ? 19.344 -11.594 6.422 1 95 9 ILE B O 1
ATOM 4918 N N . LYS B 1 10 ? 19.812 -13.297 7.809 1 93.31 10 LYS B N 1
ATOM 4919 C CA . LYS B 1 10 ? 21.25 -13.258 7.512 1 93.31 10 LYS B CA 1
ATOM 4920 C C . LYS B 1 10 ? 21.5 -13.445 6.02 1 93.31 10 LYS B C 1
ATOM 4922 O O . LYS B 1 10 ? 22.266 -12.695 5.414 1 93.31 10 LYS B O 1
ATOM 4927 N N . ASN B 1 11 ? 20.828 -14.445 5.453 1 91.62 11 ASN B N 1
ATOM 4928 C CA . ASN B 1 11 ? 20.984 -14.711 4.027 1 91.62 11 ASN B CA 1
ATOM 4929 C C . ASN B 1 11 ? 20.484 -13.539 3.184 1 91.62 11 ASN B C 1
ATOM 4931 O O . ASN B 1 11 ? 21.109 -13.18 2.18 1 91.62 11 ASN B O 1
ATOM 4935 N N . ALA B 1 12 ? 19.391 -12.945 3.584 1 93.5 12 ALA B N 1
ATOM 4936 C CA . ALA B 1 12 ? 18.797 -11.828 2.854 1 93.5 12 ALA B CA 1
ATOM 4937 C C . ALA B 1 12 ? 19.703 -10.602 2.895 1 93.5 12 ALA B C 1
ATOM 4939 O O . ALA B 1 12 ? 19.828 -9.875 1.906 1 93.5 12 ALA B O 1
ATOM 4940 N N . ILE B 1 13 ? 20.328 -10.391 4.051 1 92.81 13 ILE B N 1
ATOM 4941 C CA . ILE B 1 13 ? 21.25 -9.273 4.188 1 92.81 13 ILE B CA 1
ATOM 4942 C C . ILE B 1 13 ? 22.438 -9.453 3.236 1 92.81 13 ILE B C 1
ATOM 4944 O O . ILE B 1 13 ? 22.859 -8.5 2.574 1 92.81 13 ILE B O 1
ATOM 4948 N N . GLU B 1 14 ? 22.922 -10.656 3.143 1 89.56 14 GLU B N 1
ATOM 4949 C CA . GLU B 1 14 ? 24.078 -10.961 2.316 1 89.56 14 GLU B CA 1
ATOM 4950 C C . GLU B 1 14 ? 23.812 -10.664 0.845 1 89.56 14 GLU B C 1
ATOM 4952 O O . GLU B 1 14 ? 24.672 -10.148 0.137 1 89.56 14 GLU B O 1
ATOM 4957 N N . ILE B 1 15 ? 22.641 -10.945 0.421 1 88.25 15 ILE B N 1
ATOM 4958 C CA . ILE B 1 15 ? 22.344 -10.758 -0.995 1 88.25 15 ILE B CA 1
ATOM 4959 C C . ILE B 1 15 ? 21.594 -9.438 -1.194 1 88.25 15 ILE B C 1
ATOM 4961 O O . ILE B 1 15 ? 21.109 -9.156 -2.293 1 88.25 15 ILE B O 1
ATOM 4965 N N . LYS B 1 16 ? 21.344 -8.672 -0.112 1 88.19 16 LYS B N 1
ATOM 4966 C CA . LYS B 1 16 ? 20.703 -7.355 -0.116 1 88.19 16 LYS B CA 1
ATOM 4967 C C . LYS B 1 16 ? 19.25 -7.449 -0.56 1 88.19 16 LYS B C 1
ATOM 4969 O O . LYS B 1 16 ? 18.797 -6.66 -1.392 1 88.19 16 LYS B O 1
ATOM 4974 N N . ASP B 1 17 ? 18.594 -8.492 -0.139 1 90.44 17 ASP B N 1
ATOM 4975 C CA . ASP B 1 17 ? 17.156 -8.641 -0.317 1 90.44 17 ASP B CA 1
ATOM 4976 C C . ASP B 1 17 ? 16.391 -7.848 0.738 1 90.44 17 ASP B C 1
ATOM 4978 O O . ASP B 1 17 ? 16.078 -8.367 1.813 1 90.44 17 ASP B O 1
ATOM 4982 N N . ILE B 1 18 ? 16.016 -6.676 0.403 1 90.69 18 ILE B N 1
ATOM 4983 C CA . ILE B 1 18 ? 15.461 -5.703 1.339 1 90.69 18 ILE B CA 1
ATOM 4984 C C . ILE B 1 18 ? 14.094 -6.18 1.821 1 90.69 18 ILE B C 1
ATOM 4986 O O . ILE B 1 18 ? 13.766 -6.055 3.004 1 90.69 18 ILE B O 1
ATOM 4990 N N . PHE B 1 19 ? 13.312 -6.785 1.043 1 90.44 19 PHE B N 1
ATOM 4991 C CA . PHE B 1 19 ? 11.945 -7.121 1.397 1 90.44 19 PHE B CA 1
ATOM 4992 C C . PHE B 1 19 ? 11.906 -8.328 2.33 1 90.44 19 PHE B C 1
ATOM 4994 O O . PHE B 1 19 ? 11.094 -8.375 3.26 1 90.44 19 PHE B O 1
ATOM 5001 N N . THR B 1 20 ? 12.758 -9.289 2.055 1 93.88 20 THR B N 1
ATOM 5002 C CA . THR B 1 20 ? 12.828 -10.406 2.986 1 93.88 20 THR B CA 1
ATOM 5003 C C . THR B 1 20 ? 13.273 -9.938 4.367 1 93.88 20 THR B C 1
ATOM 5005 O O . THR B 1 20 ? 12.719 -10.352 5.383 1 93.88 20 THR B O 1
ATOM 5008 N N . VAL B 1 21 ? 14.227 -9.055 4.348 1 94.88 21 VAL B N 1
ATOM 5009 C CA . VAL B 1 21 ? 14.695 -8.508 5.617 1 94.88 21 VAL B CA 1
ATOM 5010 C C . VAL B 1 21 ? 13.547 -7.777 6.316 1 94.88 21 VAL B C 1
ATOM 5012 O O . VAL B 1 21 ? 13.297 -7.996 7.504 1 94.88 21 VAL B O 1
ATOM 5015 N N . LYS B 1 22 ? 12.82 -6.98 5.598 1 93.88 22 LYS B N 1
ATOM 5016 C CA . LYS B 1 22 ? 11.727 -6.191 6.16 1 93.88 22 LYS B CA 1
ATOM 5017 C C . LYS B 1 22 ? 10.648 -7.094 6.754 1 93.88 22 LYS B C 1
ATOM 5019 O O . LYS B 1 22 ? 10.273 -6.934 7.918 1 93.88 22 LYS B O 1
ATOM 5024 N N . GLU B 1 23 ? 10.242 -8.039 6.027 1 93.44 23 GLU B N 1
ATOM 5025 C CA . GLU B 1 23 ? 9.117 -8.859 6.465 1 93.44 23 GLU B CA 1
ATOM 5026 C C . GLU B 1 23 ? 9.516 -9.773 7.621 1 93.44 23 GLU B C 1
ATOM 5028 O O . GLU B 1 23 ? 8.734 -9.984 8.547 1 93.44 23 GLU B O 1
ATOM 5033 N N . MET B 1 24 ? 10.75 -10.289 7.578 1 95 24 MET B N 1
ATOM 5034 C CA . MET B 1 24 ? 11.195 -11.156 8.664 1 95 24 MET B CA 1
ATOM 5035 C C . MET B 1 24 ? 11.406 -10.359 9.945 1 95 24 MET B C 1
ATOM 5037 O O . MET B 1 24 ? 11.078 -10.836 11.039 1 95 24 MET B O 1
ATOM 5041 N N . THR B 1 25 ? 11.891 -9.188 9.773 1 94.75 25 THR B N 1
ATOM 5042 C CA . THR B 1 25 ? 12.133 -8.367 10.953 1 94.75 25 THR B CA 1
ATOM 5043 C C . THR B 1 25 ? 10.82 -7.828 11.516 1 94.75 25 THR B C 1
ATOM 5045 O O . THR B 1 25 ? 10.75 -7.469 12.695 1 94.75 25 THR B O 1
ATOM 5048 N N . ARG B 1 26 ? 9.805 -7.723 10.758 1 91.62 26 ARG B N 1
ATOM 5049 C CA . ARG B 1 26 ? 8.492 -7.359 11.281 1 91.62 26 ARG B CA 1
ATOM 5050 C C . ARG B 1 26 ? 7.98 -8.414 12.266 1 91.62 26 ARG B C 1
ATOM 5052 O O . ARG B 1 26 ? 7.199 -8.094 13.164 1 91.62 26 ARG B O 1
ATOM 5059 N N . ILE B 1 27 ? 8.469 -9.578 12.047 1 89.88 27 ILE B N 1
ATOM 5060 C CA . ILE B 1 27 ? 8.047 -10.68 12.906 1 89.88 27 ILE B CA 1
ATOM 5061 C C . ILE B 1 27 ? 8.883 -10.68 14.188 1 89.88 27 ILE B C 1
ATOM 5063 O O . ILE B 1 27 ? 8.336 -10.719 15.289 1 89.88 27 ILE B O 1
ATOM 5067 N N . THR B 1 28 ? 10.234 -10.531 14.07 1 91.25 28 THR B N 1
ATOM 5068 C CA . THR B 1 28 ? 11.125 -10.742 15.203 1 91.25 28 THR B CA 1
ATOM 5069 C C . THR B 1 28 ? 11.531 -9.406 15.82 1 91.25 28 THR B C 1
ATOM 5071 O O . THR B 1 28 ? 12.039 -9.359 16.938 1 91.25 28 THR B O 1
ATOM 5074 N N . GLY B 1 29 ? 11.266 -8.312 15.117 1 91.25 29 GLY B N 1
ATOM 5075 C CA . GLY B 1 29 ? 11.945 -7.074 15.477 1 91.25 29 GLY B CA 1
ATOM 5076 C C . GLY B 1 29 ? 13.375 -7.016 14.984 1 91.25 29 GLY B C 1
ATOM 5077 O O . GLY B 1 29 ? 13.977 -8.047 14.672 1 91.25 29 GLY B O 1
ATOM 5078 N N . ILE B 1 30 ? 13.875 -5.871 14.859 1 94.88 30 ILE B N 1
ATOM 5079 C CA . ILE B 1 30 ? 15.289 -5.734 14.508 1 94.88 30 ILE B CA 1
ATOM 5080 C C . ILE B 1 30 ? 16.156 -5.938 15.75 1 94.88 30 ILE B C 1
ATOM 5082 O O . ILE B 1 30 ? 16.062 -5.172 16.719 1 94.88 30 ILE B O 1
ATOM 5086 N N . GLN B 1 31 ? 16.953 -6.91 15.695 1 92.5 31 GLN B N 1
ATOM 5087 C CA . GLN B 1 31 ? 17.859 -7.176 16.812 1 92.5 31 GLN B CA 1
ATOM 5088 C C . GLN B 1 31 ? 18.922 -6.094 16.922 1 92.5 31 GLN B C 1
ATOM 5090 O O . GLN B 1 31 ? 19.422 -5.598 15.914 1 92.5 31 GLN B O 1
ATOM 5095 N N . ALA B 1 32 ? 19.312 -5.816 18.109 1 90.94 32 ALA B N 1
ATOM 5096 C CA . ALA B 1 32 ? 20.25 -4.727 18.391 1 90.94 32 ALA B CA 1
ATOM 5097 C C . ALA B 1 32 ? 21.562 -4.914 17.641 1 90.94 32 ALA B C 1
ATOM 5099 O O . ALA B 1 32 ? 22.109 -3.955 17.094 1 90.94 32 ALA B O 1
ATOM 5100 N N . ASN B 1 33 ? 21.969 -6.145 17.5 1 90 33 ASN B N 1
ATOM 5101 C CA . ASN B 1 33 ? 23.281 -6.418 16.906 1 90 33 ASN B CA 1
ATOM 5102 C C . ASN B 1 33 ? 23.203 -6.441 15.383 1 90 33 ASN B C 1
ATOM 5104 O O . ASN B 1 33 ? 24.219 -6.59 14.719 1 90 33 ASN B O 1
ATOM 5108 N N . GLN B 1 34 ? 22.078 -6.262 14.852 1 93.88 34 GLN B N 1
ATOM 5109 C CA . GLN B 1 34 ? 21.922 -6.34 13.406 1 93.88 34 GLN B CA 1
ATOM 5110 C C . GLN B 1 34 ? 21.594 -4.973 12.812 1 93.88 34 GLN B C 1
ATOM 5112 O O . GLN B 1 34 ? 21.578 -4.805 11.594 1 93.88 34 GLN B O 1
ATOM 5117 N N . ARG B 1 35 ? 21.359 -3.982 13.641 1 96 35 ARG B N 1
ATOM 5118 C CA . ARG B 1 35 ? 20.969 -2.66 13.164 1 96 35 ARG B CA 1
ATOM 5119 C C . ARG B 1 35 ? 22.031 -2.068 12.242 1 96 35 ARG B C 1
ATOM 5121 O O . ARG B 1 35 ? 21.703 -1.403 11.258 1 96 35 ARG B O 1
ATOM 5128 N N . ASN B 1 36 ? 23.297 -2.334 12.602 1 95.25 36 ASN B N 1
ATOM 5129 C CA . ASN B 1 36 ? 24.391 -1.761 11.836 1 95.25 36 ASN B CA 1
ATOM 5130 C C . ASN B 1 36 ? 24.391 -2.262 10.391 1 95.25 36 ASN B C 1
ATOM 5132 O O . ASN B 1 36 ? 24.906 -1.588 9.492 1 95.25 36 ASN B O 1
ATOM 5136 N N . LYS B 1 37 ? 23.812 -3.398 10.141 1 94.94 37 LYS B N 1
ATOM 5137 C CA . LYS B 1 37 ? 23.75 -3.951 8.789 1 94.94 37 LYS B CA 1
ATOM 5138 C C . LYS B 1 37 ? 22.391 -3.645 8.148 1 94.94 37 LYS B C 1
ATOM 5140 O O . LYS B 1 37 ? 22.328 -3.367 6.949 1 94.94 37 LYS B O 1
ATOM 5145 N N . ILE B 1 38 ? 21.359 -3.625 8.938 1 96.25 38 ILE B N 1
ATOM 5146 C CA . ILE B 1 38 ? 20 -3.547 8.43 1 96.25 38 ILE B CA 1
ATOM 5147 C C . ILE B 1 38 ? 19.656 -2.1 8.062 1 96.25 38 ILE B C 1
ATOM 5149 O O . ILE B 1 38 ? 19.016 -1.843 7.047 1 96.25 38 ILE B O 1
ATOM 5153 N N . TYR B 1 39 ? 20.109 -1.126 8.836 1 96.56 39 TYR B N 1
ATOM 5154 C CA . TYR B 1 39 ? 19.75 0.267 8.594 1 96.56 39 TYR B CA 1
ATOM 5155 C C . TYR B 1 39 ? 20.266 0.734 7.238 1 96.56 39 TYR B C 1
ATOM 5157 O O . TYR B 1 39 ? 19.484 1.234 6.418 1 96.56 39 TYR B O 1
ATOM 5165 N N . PRO B 1 40 ? 21.562 0.508 6.926 1 94.44 40 PRO B N 1
ATOM 5166 C CA . PRO B 1 40 ? 22.047 0.929 5.609 1 94.44 40 PRO B CA 1
ATOM 5167 C C . PRO B 1 40 ? 21.297 0.246 4.465 1 94.44 40 PRO B C 1
ATOM 5169 O O . PRO B 1 40 ? 21.047 0.87 3.432 1 94.44 40 PRO B O 1
ATOM 5172 N N . LEU B 1 41 ? 20.969 -0.972 4.703 1 92.5 41 LEU B N 1
ATOM 5173 C CA . LEU B 1 41 ? 20.25 -1.731 3.686 1 92.5 41 LEU B CA 1
ATOM 5174 C C . LEU B 1 41 ? 18.875 -1.149 3.449 1 92.5 41 LEU B C 1
ATOM 5176 O O . LEU B 1 41 ? 18.469 -0.927 2.303 1 92.5 41 LEU B O 1
ATOM 5180 N N . LEU B 1 42 ? 18.125 -0.876 4.52 1 92.69 42 LEU B N 1
ATOM 5181 C CA . LEU B 1 42 ? 16.766 -0.369 4.414 1 92.69 42 LEU B CA 1
ATOM 5182 C C . LEU B 1 42 ? 16.75 1.035 3.818 1 92.69 42 LEU B C 1
ATOM 5184 O O . LEU B 1 42 ? 15.781 1.429 3.162 1 92.69 42 LEU B O 1
ATOM 5188 N N . LEU B 1 43 ? 17.844 1.763 4.051 1 92.25 43 LEU B N 1
ATOM 5189 C CA . LEU B 1 43 ? 17.922 3.139 3.572 1 92.25 43 LEU B CA 1
ATOM 5190 C C . LEU B 1 43 ? 18.531 3.201 2.18 1 92.25 43 LEU B C 1
ATOM 5192 O O . LEU B 1 43 ? 18.625 4.277 1.583 1 92.25 43 LEU B O 1
ATOM 5196 N N . GLY B 1 44 ? 19.016 2.08 1.661 1 86.12 44 GLY B N 1
ATOM 5197 C CA . GLY B 1 44 ? 19.562 2.012 0.316 1 86.12 44 GLY B CA 1
ATOM 5198 C C . GLY B 1 44 ? 20.906 2.707 0.181 1 86.12 44 GLY B C 1
ATOM 5199 O O . GLY B 1 44 ? 21.188 3.33 -0.845 1 86.12 44 GLY B O 1
ATOM 5200 N N . ILE B 1 45 ? 21.688 2.676 1.244 1 87.88 45 ILE B N 1
ATOM 5201 C CA . ILE B 1 45 ? 23 3.328 1.201 1 87.88 45 ILE B CA 1
ATOM 5202 C C . ILE B 1 45 ? 24 2.426 0.487 1 87.88 45 ILE B C 1
ATOM 5204 O O . ILE B 1 45 ? 24.281 1.318 0.948 1 87.88 45 ILE B O 1
ATOM 5208 N N . ARG B 1 46 ? 24.531 2.852 -0.579 1 77.31 46 ARG B N 1
ATOM 5209 C CA . ARG B 1 46 ? 25.484 2.086 -1.37 1 77.31 46 ARG B CA 1
ATOM 5210 C C . ARG B 1 46 ? 26.906 2.592 -1.145 1 77.31 46 ARG B C 1
ATOM 5212 O O . ARG B 1 46 ? 27.844 1.8 -1.098 1 77.31 46 ARG B O 1
ATOM 5219 N N . GLU B 1 47 ? 26.953 3.91 -1.036 1 79.88 47 GLU B N 1
ATOM 5220 C CA . GLU B 1 47 ? 28.25 4.543 -0.789 1 79.88 47 GLU B CA 1
ATOM 5221 C C . GLU B 1 47 ? 28.188 5.488 0.407 1 79.88 47 GLU B C 1
ATOM 5223 O O . GLU B 1 47 ? 27.203 6.219 0.574 1 79.88 47 GLU B O 1
ATOM 5228 N N . GLU B 1 48 ? 29.219 5.422 1.097 1 83.62 48 GLU B N 1
ATOM 5229 C CA . GLU B 1 48 ? 29.266 6.266 2.287 1 83.62 48 GLU B CA 1
ATOM 5230 C C . GLU B 1 48 ? 29.75 7.676 1.949 1 83.62 48 GLU B C 1
ATOM 5232 O O . GLU B 1 48 ? 30.484 7.867 0.979 1 83.62 48 GLU B O 1
ATOM 5237 N N . MET B 1 49 ? 29.344 8.523 2.752 1 88.25 49 MET B N 1
ATOM 5238 C CA . MET B 1 49 ? 29.734 9.914 2.596 1 88.25 49 MET B CA 1
ATOM 5239 C C . MET B 1 49 ? 31.188 10.133 3.057 1 88.25 49 MET B C 1
ATOM 5241 O O . MET B 1 49 ? 31.594 9.57 4.07 1 88.25 49 MET B O 1
ATOM 5245 N N . LYS B 1 50 ? 31.875 10.828 2.254 1 89.38 50 LYS B N 1
ATOM 5246 C CA . LYS B 1 50 ? 33.219 11.219 2.672 1 89.38 50 LYS B CA 1
ATOM 5247 C C . LYS B 1 50 ? 33.188 12.453 3.564 1 89.38 50 LYS B C 1
ATOM 5249 O O . LYS B 1 50 ? 32.656 13.5 3.164 1 89.38 50 LYS B O 1
ATOM 5254 N N . LEU B 1 51 ? 33.781 12.344 4.719 1 93.56 51 LEU B N 1
ATOM 5255 C CA . LEU B 1 51 ? 33.688 13.406 5.719 1 93.56 51 LEU B CA 1
ATOM 5256 C C . LEU B 1 51 ? 34.844 14.398 5.555 1 93.56 51 LEU B C 1
ATOM 5258 O O . LEU B 1 51 ? 35.969 14 5.293 1 93.56 51 LEU B O 1
ATOM 5262 N N . ASN B 1 52 ? 34.5 15.625 5.562 1 94 52 ASN B N 1
ATOM 5263 C CA . ASN B 1 52 ? 35.5 16.672 5.754 1 94 52 ASN B CA 1
ATOM 5264 C C . ASN B 1 52 ? 35.844 16.859 7.227 1 94 52 ASN B C 1
ATOM 5266 O O . ASN B 1 52 ? 35.031 17.406 7.992 1 94 52 ASN B O 1
ATOM 5270 N N . MET B 1 53 ? 37.062 16.516 7.629 1 92.56 53 MET B N 1
ATOM 5271 C CA . MET B 1 53 ? 37.469 16.453 9.031 1 92.56 53 MET B CA 1
ATOM 5272 C C . MET B 1 53 ? 37.625 17.859 9.602 1 92.56 53 MET B C 1
ATOM 5274 O O . MET B 1 53 ? 37.688 18.031 10.82 1 92.56 53 MET B O 1
ATOM 5278 N N . GLU B 1 54 ? 37.562 18.828 8.766 1 91.75 54 GLU B N 1
ATOM 5279 C CA . GLU B 1 54 ? 37.75 20.203 9.227 1 91.75 54 GLU B CA 1
ATOM 5280 C C . GLU B 1 54 ? 36.406 20.859 9.57 1 91.75 54 GLU B C 1
ATOM 5282 O O . GLU B 1 54 ? 36.344 21.859 10.281 1 91.75 54 GLU B O 1
ATOM 5287 N N . LYS B 1 55 ? 35.406 20.266 9.086 1 93.38 55 LYS B N 1
ATOM 5288 C CA . LYS B 1 55 ? 34.062 20.844 9.32 1 93.38 55 LYS B CA 1
ATOM 5289 C C . LYS B 1 55 ? 33.469 20.297 10.609 1 93.38 55 LYS B C 1
ATOM 5291 O O . LYS B 1 55 ? 32.875 19.219 10.617 1 93.38 55 LYS B O 1
ATOM 5296 N N . VAL B 1 56 ? 33.625 21.047 11.688 1 92.25 56 VAL B N 1
ATOM 5297 C CA . VAL B 1 56 ? 33.125 20.625 12.992 1 92.25 56 VAL B CA 1
ATOM 5298 C C . VAL B 1 56 ? 32.312 21.781 13.617 1 92.25 56 VAL B C 1
ATOM 5300 O O . VAL B 1 56 ? 32.531 22.938 13.289 1 92.25 56 VAL B O 1
ATOM 5303 N N . VAL B 1 57 ? 31.359 21.359 14.461 1 92.75 57 VAL B N 1
ATOM 5304 C CA . VAL B 1 57 ? 30.578 22.344 15.188 1 92.75 57 VAL B CA 1
ATOM 5305 C C . VAL B 1 57 ? 30.859 22.234 16.688 1 92.75 57 VAL B C 1
ATOM 5307 O O . VAL B 1 57 ? 31.422 21.234 17.141 1 92.75 57 VAL B O 1
ATOM 5310 N N . GLU B 1 58 ? 30.438 23.297 17.391 1 88.06 58 GLU B N 1
ATOM 5311 C CA . GLU B 1 58 ? 30.5 23.25 18.844 1 88.06 58 GLU B CA 1
ATOM 5312 C C . GLU B 1 58 ? 29.406 22.344 19.422 1 88.06 58 GLU B C 1
ATOM 5314 O O . GLU B 1 58 ? 28.234 22.484 19.047 1 88.06 58 GLU B O 1
ATOM 5319 N N . THR B 1 59 ? 29.812 21.422 20.266 1 85.75 59 THR B N 1
ATOM 5320 C CA . THR B 1 59 ? 28.844 20.406 20.688 1 85.75 59 THR B CA 1
ATOM 5321 C C . THR B 1 59 ? 28.391 20.641 22.125 1 85.75 59 THR B C 1
ATOM 5323 O O . THR B 1 59 ? 27.516 19.938 22.625 1 85.75 59 THR B O 1
ATOM 5326 N N . ASP B 1 60 ? 28.812 21.609 22.828 1 83.5 60 ASP B N 1
ATOM 5327 C CA . ASP B 1 60 ? 28.453 21.859 24.234 1 83.5 60 ASP B CA 1
ATOM 5328 C C . ASP B 1 60 ? 26.953 22.062 24.375 1 83.5 60 ASP B C 1
ATOM 5330 O O . ASP B 1 60 ? 26.359 21.703 25.406 1 83.5 60 ASP B O 1
ATOM 5334 N N . LYS B 1 61 ? 26.422 22.641 23.375 1 84 61 LYS B N 1
ATOM 5335 C CA . LYS B 1 61 ? 25 22.953 23.422 1 84 61 LYS B CA 1
ATOM 5336 C C . LYS B 1 61 ? 24.156 21.672 23.422 1 84 61 LYS B C 1
ATOM 5338 O O . LYS B 1 61 ? 22.984 21.703 23.797 1 84 61 LYS B O 1
ATOM 5343 N N . PHE B 1 62 ? 24.828 20.562 23.094 1 85 62 PHE B N 1
ATOM 5344 C CA . PHE B 1 62 ? 24.078 19.312 23 1 85 62 PHE B CA 1
ATOM 5345 C C . PHE B 1 62 ? 24.297 18.453 24.25 1 85 62 PHE B C 1
ATOM 5347 O O . PHE B 1 62 ? 23.781 17.344 24.344 1 85 62 PHE B O 1
ATOM 5354 N N . LEU B 1 63 ? 25 18.859 25.234 1 80.19 63 LEU B N 1
ATOM 5355 C CA . LEU B 1 63 ? 25.391 18.141 26.438 1 80.19 63 LEU B CA 1
ATOM 5356 C C . LEU B 1 63 ? 24.172 17.578 27.156 1 80.19 63 LEU B C 1
ATOM 5358 O O . LEU B 1 63 ? 24.188 16.438 27.625 1 80.19 63 LEU B O 1
ATOM 5362 N N . PRO B 1 64 ? 23.125 18.344 27.172 1 75.56 64 PRO B N 1
ATOM 5363 C CA . PRO B 1 64 ? 21.953 17.844 27.891 1 75.56 64 PRO B CA 1
ATOM 5364 C C . PRO B 1 64 ? 21.312 16.625 27.219 1 75.56 64 PRO B C 1
ATOM 5366 O O . PRO B 1 64 ? 20.562 15.883 27.859 1 75.56 64 PRO B O 1
ATOM 5369 N N . PHE B 1 65 ? 21.656 16.438 26.016 1 75.31 65 PHE B N 1
ATOM 5370 C CA . PHE B 1 65 ? 21.016 15.367 25.266 1 75.31 65 PHE B CA 1
ATOM 5371 C C . PHE B 1 65 ? 21.781 14.062 25.406 1 75.31 65 PHE B C 1
ATOM 5373 O O . PHE B 1 65 ? 21.188 12.984 25.453 1 75.31 65 PHE B O 1
ATOM 5380 N N . TYR B 1 66 ? 23.109 14.133 25.484 1 69.25 66 TYR B N 1
ATOM 5381 C CA . TYR B 1 66 ? 23.828 12.867 25.391 1 69.25 66 TYR B CA 1
ATOM 5382 C C . TYR B 1 66 ? 24.375 12.445 26.75 1 69.25 66 TYR B C 1
ATOM 5384 O O . TYR B 1 66 ? 24.656 11.266 26.969 1 69.25 66 TYR B O 1
ATOM 5392 N N . THR B 1 67 ? 24.406 13.289 27.688 1 68.19 67 THR B N 1
ATOM 5393 C CA . THR B 1 67 ? 24.984 12.938 28.984 1 68.19 67 THR B CA 1
ATOM 5394 C C . THR B 1 67 ? 24.109 11.906 29.703 1 68.19 67 THR B C 1
ATOM 5396 O O . THR B 1 67 ? 24.641 10.977 30.312 1 68.19 67 THR B O 1
ATOM 5399 N N . PRO B 1 68 ? 22.828 12.125 29.547 1 66.06 68 PRO B N 1
ATOM 5400 C CA . PRO B 1 68 ? 22.016 11.109 30.219 1 66.06 68 PRO B CA 1
ATOM 5401 C C . PRO B 1 68 ? 22.094 9.75 29.531 1 66.06 68 PRO B C 1
ATOM 5403 O O . PRO B 1 68 ? 21.75 8.727 30.141 1 66.06 68 PRO B O 1
ATOM 5406 N N . ILE B 1 69 ? 22.609 9.727 28.344 1 68.62 69 ILE B N 1
ATOM 5407 C CA . ILE B 1 69 ? 22.531 8.531 27.5 1 68.62 69 ILE B CA 1
ATOM 5408 C C . ILE B 1 69 ? 23.875 7.82 27.516 1 68.62 69 ILE B C 1
ATOM 5410 O O . ILE B 1 69 ? 23.938 6.59 27.609 1 68.62 69 ILE B O 1
ATOM 5414 N N . PHE B 1 70 ? 24.922 8.656 27.422 1 73.31 70 PHE B N 1
ATOM 5415 C CA . PHE B 1 70 ? 26.266 8.086 27.297 1 73.31 70 PHE B CA 1
ATOM 5416 C C . PHE B 1 70 ? 27.078 8.352 28.562 1 73.31 70 PHE B C 1
ATOM 5418 O O . PHE B 1 70 ? 27.188 9.5 29 1 73.31 70 PHE B O 1
ATOM 5425 N N . SER B 1 71 ? 27.281 7.363 29.297 1 70.31 71 SER B N 1
ATOM 5426 C CA . SER B 1 71 ? 28.062 7.52 30.531 1 70.31 71 SER B CA 1
ATOM 5427 C C . SER B 1 71 ? 29.562 7.383 30.25 1 70.31 71 SER B C 1
ATOM 5429 O O . SER B 1 71 ? 30.391 7.918 30.984 1 70.31 71 SER B O 1
ATOM 5431 N N . SER B 1 72 ? 29.812 6.688 29.219 1 73.19 72 SER B N 1
ATOM 5432 C CA . SER B 1 72 ? 31.219 6.449 28.891 1 73.19 72 SER B CA 1
ATOM 5433 C C . SER B 1 72 ? 31.547 6.957 27.5 1 73.19 72 SER B C 1
ATOM 5435 O O . SER B 1 72 ? 30.656 7.215 26.688 1 73.19 72 SER B O 1
ATOM 5437 N N . ASN B 1 73 ? 32.781 7.316 27.156 1 78.5 73 ASN B N 1
ATOM 5438 C CA . ASN B 1 73 ? 33.312 7.688 25.844 1 78.5 73 ASN B CA 1
ATOM 5439 C C . ASN B 1 73 ? 32.688 8.992 25.344 1 78.5 73 ASN B C 1
ATOM 5441 O O . ASN B 1 73 ? 32.406 9.109 24.156 1 78.5 73 ASN B O 1
ATOM 5445 N N . LEU B 1 74 ? 32.406 9.852 26.328 1 82.81 74 LEU B N 1
ATOM 5446 C CA . LEU B 1 74 ? 31.734 11.102 26 1 82.81 74 LEU B CA 1
ATOM 5447 C C . LEU B 1 74 ? 32.562 11.906 25 1 82.81 74 LEU B C 1
ATOM 5449 O O . LEU B 1 74 ? 32 12.523 24.094 1 82.81 74 LEU B O 1
ATOM 5453 N N . SER B 1 75 ? 33.875 11.883 25.188 1 83.38 75 SER B N 1
ATOM 5454 C CA . SER B 1 75 ? 34.75 12.641 24.312 1 83.38 75 SER B CA 1
ATOM 5455 C C . SER B 1 75 ? 34.625 12.141 22.859 1 83.38 75 SER B C 1
ATOM 5457 O O . SER B 1 75 ? 34.562 12.945 21.938 1 83.38 75 SER B O 1
ATOM 5459 N N . GLU B 1 76 ? 34.625 10.875 22.734 1 87 76 GLU B N 1
ATOM 5460 C CA . GLU B 1 76 ? 34.531 10.289 21.391 1 87 76 GLU B CA 1
ATOM 5461 C C . GLU B 1 76 ? 33.188 10.594 20.766 1 87 76 GLU B C 1
ATOM 5463 O O . GLU B 1 76 ? 33.094 10.883 19.562 1 87 76 GLU B O 1
ATOM 5468 N N . ILE B 1 77 ? 32.188 10.539 21.578 1 88.19 77 ILE B N 1
ATOM 5469 C CA . ILE B 1 77 ? 30.844 10.805 21.094 1 88.19 77 ILE B CA 1
ATOM 5470 C C . ILE B 1 77 ? 30.719 12.266 20.656 1 88.19 77 ILE B C 1
ATOM 5472 O O . ILE B 1 77 ? 30.156 12.555 19.609 1 88.19 77 ILE B O 1
ATOM 5476 N N . MET B 1 78 ? 31.297 13.102 21.438 1 88.94 78 MET B N 1
ATOM 5477 C CA . MET B 1 78 ? 31.266 14.531 21.125 1 88.94 78 MET B CA 1
ATOM 5478 C C . MET B 1 78 ? 31.984 14.836 19.828 1 88.94 78 MET B C 1
ATOM 5480 O O . MET B 1 78 ? 31.5 15.625 19.016 1 88.94 78 MET B O 1
ATOM 5484 N N . LYS B 1 79 ? 33.062 14.227 19.672 1 90.75 79 LYS B N 1
ATOM 5485 C CA . LYS B 1 79 ? 33.844 14.43 18.453 1 90.75 79 LYS B CA 1
ATOM 5486 C C . LYS B 1 79 ? 33.062 13.953 17.219 1 90.75 79 LYS B C 1
ATOM 5488 O O . LYS B 1 79 ? 33.031 14.648 16.203 1 90.75 79 LYS B O 1
ATOM 5493 N N . SER B 1 80 ? 32.531 12.797 17.375 1 93 80 SER B N 1
ATOM 5494 C CA . SER B 1 80 ? 31.75 12.234 16.266 1 93 80 SER B CA 1
ATOM 5495 C C . SER B 1 80 ? 30.531 13.102 15.945 1 93 80 SER B C 1
ATOM 5497 O O . SER B 1 80 ? 30.234 13.359 14.773 1 93 80 SER B O 1
ATOM 5499 N N . LEU B 1 81 ? 29.906 13.531 16.984 1 93.56 81 LEU B N 1
ATOM 5500 C CA . LEU B 1 81 ? 28.719 14.375 16.828 1 93.56 81 LEU B CA 1
ATOM 5501 C C . LEU B 1 81 ? 29.078 15.68 16.125 1 93.56 81 LEU B C 1
ATOM 5503 O O . LEU B 1 81 ? 28.359 16.125 15.234 1 93.56 81 LEU B O 1
ATOM 5507 N N . ALA B 1 82 ? 30.156 16.266 16.547 1 94.69 82 ALA B N 1
ATOM 5508 C CA . ALA B 1 82 ? 30.625 17.516 15.953 1 94.69 82 ALA B CA 1
ATOM 5509 C C . ALA B 1 82 ? 30.891 17.344 14.461 1 94.69 82 ALA B C 1
ATOM 5511 O O . ALA B 1 82 ? 30.547 18.219 13.656 1 94.69 82 ALA B O 1
ATOM 5512 N N . LEU B 1 83 ? 31.484 16.266 14.133 1 95.25 83 LEU B N 1
ATOM 5513 C CA . LEU B 1 83 ? 31.812 15.992 12.734 1 95.25 83 LEU B CA 1
ATOM 5514 C C . LEU B 1 83 ? 30.562 15.773 11.906 1 95.25 83 LEU B C 1
ATOM 5516 O O . LEU B 1 83 ? 30.453 16.281 10.781 1 95.25 83 LEU B O 1
ATOM 5520 N N . ILE B 1 84 ? 29.625 15.016 12.43 1 95.56 84 ILE B N 1
ATOM 5521 C CA . ILE B 1 84 ? 28.406 14.672 11.703 1 95.56 84 ILE B CA 1
ATOM 5522 C C . ILE B 1 84 ? 27.594 15.938 11.422 1 95.56 84 ILE B C 1
ATOM 5524 O O . ILE B 1 84 ? 27.25 16.219 10.273 1 95.56 84 ILE B O 1
ATOM 5528 N N . ILE B 1 85 ? 27.391 16.719 12.477 1 94.25 85 ILE B N 1
ATOM 5529 C CA . ILE B 1 85 ? 26.594 17.922 12.336 1 94.25 85 ILE B CA 1
ATOM 5530 C C . ILE B 1 85 ? 27.297 18.922 11.422 1 94.25 85 ILE B C 1
ATOM 5532 O O . ILE B 1 85 ? 26.656 19.594 10.609 1 94.25 85 ILE B O 1
ATOM 5536 N N . GLY B 1 86 ? 28.578 18.969 11.508 1 94.44 86 GLY B N 1
ATOM 5537 C CA . GLY B 1 86 ? 29.359 19.875 10.688 1 94.44 86 GLY B CA 1
ATOM 5538 C C . GLY B 1 86 ? 29.328 19.547 9.211 1 94.44 86 GLY B C 1
ATOM 5539 O O . GLY B 1 86 ? 29.438 20.422 8.359 1 94.44 86 GLY B O 1
ATOM 5540 N N . ASN B 1 87 ? 29.156 18.312 8.859 1 94.94 87 ASN B N 1
ATOM 5541 C CA . ASN B 1 87 ? 29.219 17.859 7.473 1 94.94 87 ASN B CA 1
ATOM 5542 C C . ASN B 1 87 ? 27.828 17.828 6.84 1 94.94 87 ASN B C 1
ATOM 5544 O O . ASN B 1 87 ? 27.688 17.594 5.637 1 94.94 87 ASN B O 1
ATOM 5548 N N . LEU B 1 88 ? 26.781 18.047 7.641 1 92 88 LEU B N 1
ATOM 5549 C CA . LEU B 1 88 ? 25.422 17.953 7.129 1 92 88 LEU B CA 1
ATOM 5550 C C . LEU B 1 88 ? 24.75 19.328 7.125 1 92 88 LEU B C 1
ATOM 5552 O O . LEU B 1 88 ? 25.219 20.25 7.805 1 92 88 LEU B O 1
ATOM 5556 N N . LYS B 1 89 ? 23.734 19.438 6.258 1 84.81 89 LYS B N 1
ATOM 5557 C CA . LYS B 1 89 ? 22.969 20.688 6.18 1 84.81 89 LYS B CA 1
ATOM 5558 C C . LYS B 1 89 ? 21.641 20.547 6.934 1 84.81 89 LYS B C 1
ATOM 5560 O O . LYS B 1 89 ? 20.984 19.516 6.859 1 84.81 89 LYS B O 1
ATOM 5565 N N . GLY B 1 90 ? 21.359 21.578 7.754 1 84.5 90 GLY B N 1
ATOM 5566 C CA . GLY B 1 90 ? 20.078 21.562 8.453 1 84.5 90 GLY B CA 1
ATOM 5567 C C . GLY B 1 90 ? 20.156 22.141 9.852 1 84.5 90 GLY B C 1
ATOM 5568 O O . GLY B 1 90 ? 21.188 22.703 10.234 1 84.5 90 GLY B O 1
ATOM 5569 N N . ASP B 1 91 ? 19.062 22.031 10.531 1 85.38 91 ASP B N 1
ATOM 5570 C CA . ASP B 1 91 ? 19.016 22.484 11.922 1 85.38 91 ASP B CA 1
ATOM 5571 C C . ASP B 1 91 ? 19.891 21.609 12.812 1 85.38 91 ASP B C 1
ATOM 5573 O O . ASP B 1 91 ? 19.703 20.391 12.867 1 85.38 91 ASP B O 1
ATOM 5577 N N . GLU B 1 92 ? 20.766 22.188 13.547 1 88.75 92 GLU B N 1
ATOM 5578 C CA . GLU B 1 92 ? 21.766 21.453 14.312 1 88.75 92 GLU B CA 1
ATOM 5579 C C . GLU B 1 92 ? 21.109 20.625 15.422 1 88.75 92 GLU B C 1
ATOM 5581 O O . GLU B 1 92 ? 21.562 19.516 15.711 1 88.75 92 GLU B O 1
ATOM 5586 N N . MET B 1 93 ? 20.141 21.234 16.047 1 87.06 93 MET B N 1
ATOM 5587 C CA . MET B 1 93 ? 19.469 20.516 17.125 1 87.06 93 MET B CA 1
ATOM 5588 C C . MET B 1 93 ? 18.75 19.281 16.609 1 87.06 93 MET B C 1
ATOM 5590 O O . MET B 1 93 ? 18.812 18.219 17.25 1 87.06 93 MET B O 1
ATOM 5594 N N . ALA B 1 94 ? 18.125 19.422 15.5 1 89.31 94 ALA B N 1
ATOM 5595 C CA . ALA B 1 94 ? 17.422 18.297 14.891 1 89.31 94 ALA B CA 1
ATOM 5596 C C . ALA B 1 94 ? 18.391 17.203 14.461 1 89.31 94 ALA B C 1
ATOM 5598 O O . ALA B 1 94 ? 18.156 16.016 14.711 1 89.31 94 ALA B O 1
ATOM 5599 N N . LEU B 1 95 ? 19.469 17.609 13.875 1 91.5 95 LEU B N 1
ATOM 5600 C CA . LEU B 1 95 ? 20.484 16.672 13.445 1 91.5 95 LEU B CA 1
ATOM 5601 C C . LEU B 1 95 ? 21.062 15.914 14.633 1 91.5 95 LEU B C 1
ATOM 5603 O O . LEU B 1 95 ? 21.266 14.703 14.57 1 91.5 95 LEU B O 1
ATOM 5607 N N . ALA B 1 96 ? 21.297 16.656 15.688 1 91.94 96 ALA B N 1
ATOM 5608 C CA . ALA B 1 96 ? 21.859 16.047 16.891 1 91.94 96 ALA B CA 1
ATOM 5609 C C . ALA B 1 96 ? 20.922 15.008 17.469 1 91.94 96 ALA B C 1
ATOM 5611 O O . ALA B 1 96 ? 21.344 13.922 17.859 1 91.94 96 ALA B O 1
ATOM 5612 N N . GLN B 1 97 ? 19.656 15.297 17.484 1 90.94 97 GLN B N 1
ATOM 5613 C CA . GLN B 1 97 ? 18.656 14.391 18.062 1 90.94 97 GLN B CA 1
ATOM 5614 C C . GLN B 1 97 ? 18.578 13.094 17.266 1 90.94 97 GLN B C 1
ATOM 5616 O O . GLN B 1 97 ? 18.359 12.023 17.828 1 90.94 97 GLN B O 1
ATOM 5621 N N . VAL B 1 98 ? 18.766 13.188 15.961 1 93.31 98 VAL B N 1
ATOM 5622 C CA . VAL B 1 98 ? 18.703 12.008 15.102 1 93.31 98 VAL B CA 1
ATOM 5623 C C . VAL B 1 98 ? 20.016 11.242 15.195 1 93.31 98 VAL B C 1
ATOM 5625 O O . VAL B 1 98 ? 20.031 10.008 15.219 1 93.31 98 VAL B O 1
ATOM 5628 N N . ALA B 1 99 ? 21.109 11.922 15.336 1 94.38 99 ALA B N 1
ATOM 5629 C CA . ALA B 1 99 ? 22.438 11.312 15.305 1 94.38 99 ALA B CA 1
ATOM 5630 C C . ALA B 1 99 ? 22.734 10.578 16.609 1 94.38 99 ALA B C 1
ATOM 5632 O O . ALA B 1 99 ? 23.375 9.516 16.594 1 94.38 99 ALA B O 1
ATOM 5633 N N . LEU B 1 100 ? 22.328 11.055 17.656 1 91.88 100 LEU B N 1
ATOM 5634 C CA . LEU B 1 100 ? 22.75 10.602 18.984 1 91.88 100 LEU B CA 1
ATOM 5635 C C . LEU B 1 100 ? 22.406 9.125 19.188 1 91.88 100 LEU B C 1
ATOM 5637 O O . LEU B 1 100 ? 23.281 8.328 19.531 1 91.88 100 LEU B O 1
ATOM 5641 N N . PRO B 1 101 ? 21.156 8.766 18.953 1 93.19 101 PRO B N 1
ATOM 5642 C CA . PRO B 1 101 ? 20.891 7.34 19.125 1 93.19 101 PRO B CA 1
ATOM 5643 C C . PRO B 1 101 ? 21.688 6.469 18.156 1 93.19 101 PRO B C 1
ATOM 5645 O O . PRO B 1 101 ? 22.078 5.352 18.5 1 93.19 101 PRO B O 1
ATOM 5648 N N . LEU B 1 102 ? 22.016 6.938 17 1 95.19 102 LEU B N 1
ATOM 5649 C CA . LEU B 1 102 ? 22.703 6.164 15.977 1 95.19 102 LEU B CA 1
ATOM 5650 C C . LEU B 1 102 ? 24.172 5.992 16.328 1 95.19 102 LEU B C 1
ATOM 5652 O O . LEU B 1 102 ? 24.828 5.066 15.844 1 95.19 102 LEU B O 1
ATOM 5656 N N . LEU B 1 103 ? 24.703 6.859 17.141 1 92.94 103 LEU B N 1
ATOM 5657 C CA . LEU B 1 103 ? 26.094 6.781 17.562 1 92.94 103 LEU B CA 1
ATOM 5658 C C . LEU B 1 103 ? 26.312 5.57 18.469 1 92.94 103 LEU B C 1
ATOM 5660 O O . LEU B 1 103 ? 27.453 5.168 18.703 1 92.94 103 LEU B O 1
ATOM 5664 N N . SER B 1 104 ? 25.266 4.988 18.984 1 90.25 104 SER B N 1
ATOM 5665 C CA . SER B 1 104 ? 25.391 3.793 19.812 1 90.25 104 SER B CA 1
ATOM 5666 C C . SER B 1 104 ? 25.578 2.543 18.953 1 90.25 104 SER B C 1
ATOM 5668 O O . SER B 1 104 ? 25.859 1.463 19.484 1 90.25 104 SER B O 1
ATOM 5670 N N . LEU B 1 105 ? 25.453 2.717 17.672 1 93 105 LEU B N 1
ATOM 5671 C CA . LEU B 1 105 ? 25.625 1.59 16.766 1 93 105 LEU B CA 1
ATOM 5672 C C . LEU B 1 105 ? 27.109 1.319 16.516 1 93 105 LEU B C 1
ATOM 5674 O O . LEU B 1 105 ? 27.938 2.227 16.609 1 93 105 LEU B O 1
ATOM 5678 N N . ASP B 1 106 ? 27.469 0.121 16.328 1 90.31 106 ASP B N 1
ATOM 5679 C CA . ASP B 1 106 ? 28.844 -0.26 16.016 1 90.31 106 ASP B CA 1
ATOM 5680 C C . ASP B 1 106 ? 29.188 0.081 14.562 1 90.31 106 ASP B C 1
ATOM 5682 O O . ASP B 1 106 ? 29.375 -0.814 13.742 1 90.31 106 ASP B O 1
ATOM 5686 N N . LEU B 1 107 ? 29.234 1.39 14.258 1 93.81 107 LEU B N 1
ATOM 5687 C CA . LEU B 1 107 ? 29.531 1.906 12.922 1 93.81 107 LEU B CA 1
ATOM 5688 C C . LEU B 1 107 ? 30.531 3.055 13 1 93.81 107 LEU B C 1
ATOM 5690 O O . LEU B 1 107 ? 30.641 3.719 14.031 1 93.81 107 LEU B O 1
ATOM 5694 N N . GLU B 1 108 ? 31.203 3.184 11.938 1 93.25 108 GLU B N 1
ATOM 5695 C CA . GLU B 1 108 ? 32.125 4.309 11.836 1 93.25 108 GLU B CA 1
ATOM 5696 C C . GLU B 1 108 ? 31.375 5.625 11.664 1 93.25 108 GLU B C 1
ATOM 5698 O O . GLU B 1 108 ? 30.203 5.633 11.266 1 93.25 108 GLU B O 1
ATOM 5703 N N . THR B 1 109 ? 32.031 6.695 12.016 1 94.31 109 THR B N 1
ATOM 5704 C CA . THR B 1 109 ? 31.422 8.016 12.023 1 94.31 109 THR B CA 1
ATOM 5705 C C . THR B 1 109 ? 30.906 8.375 10.633 1 94.31 109 THR B C 1
ATOM 5707 O O . THR B 1 109 ? 29.844 9 10.5 1 94.31 109 THR B O 1
ATOM 5710 N N . ASP B 1 110 ? 31.594 8.023 9.578 1 94.31 110 ASP B N 1
ATOM 5711 C CA . ASP B 1 110 ? 31.172 8.32 8.219 1 94.31 110 ASP B CA 1
ATOM 5712 C C . ASP B 1 110 ? 29.906 7.559 7.859 1 94.31 110 ASP B C 1
ATOM 5714 O O . ASP B 1 110 ? 29.031 8.086 7.176 1 94.31 110 ASP B O 1
ATOM 5718 N N . GLN B 1 111 ? 29.828 6.379 8.344 1 95.38 111 GLN B N 1
ATOM 5719 C CA . GLN B 1 111 ? 28.625 5.574 8.117 1 95.38 111 GLN B CA 1
ATOM 5720 C C . GLN B 1 111 ? 27.422 6.156 8.852 1 95.38 111 GLN B C 1
ATOM 5722 O O . GLN B 1 111 ? 26.328 6.219 8.297 1 95.38 111 GLN B O 1
ATOM 5727 N N . ILE B 1 112 ? 27.688 6.574 10.055 1 96.44 112 ILE B N 1
ATOM 5728 C CA . ILE B 1 112 ? 26.625 7.176 10.836 1 96.44 112 ILE B CA 1
ATOM 5729 C C . ILE B 1 112 ? 26.156 8.477 10.18 1 96.44 112 ILE B C 1
ATOM 5731 O O . ILE B 1 112 ? 24.969 8.758 10.125 1 96.44 112 ILE B O 1
ATOM 5735 N N . CYS B 1 113 ? 27.109 9.188 9.727 1 96.31 113 CYS B N 1
ATOM 5736 C CA . CYS B 1 113 ? 26.797 10.43 9.023 1 96.31 113 CYS B CA 1
ATOM 5737 C C . CYS B 1 113 ? 25.906 10.164 7.816 1 96.31 113 CYS B C 1
ATOM 5739 O O . CYS B 1 113 ? 24.922 10.883 7.59 1 96.31 113 CYS B O 1
ATOM 5741 N N . SER B 1 114 ? 26.203 9.141 7.086 1 96 114 SER B N 1
ATOM 5742 C CA . SER B 1 114 ? 25.391 8.75 5.934 1 96 114 SER B CA 1
ATOM 5743 C C . SER B 1 114 ? 23.984 8.352 6.352 1 96 114 SER B C 1
ATOM 5745 O O . SER B 1 114 ? 23.016 8.672 5.664 1 96 114 SER B O 1
ATOM 5747 N N . LEU B 1 115 ? 23.875 7.66 7.461 1 96.81 115 LEU B N 1
ATOM 5748 C CA . LEU B 1 115 ? 22.578 7.266 7.98 1 96.81 115 LEU B CA 1
ATOM 5749 C C . LEU B 1 115 ? 21.734 8.492 8.328 1 96.81 115 LEU B C 1
ATOM 5751 O O . LEU B 1 115 ? 20.562 8.578 7.941 1 96.81 115 LEU B O 1
ATOM 5755 N N . VAL B 1 116 ? 22.344 9.398 9.039 1 95.75 116 VAL B N 1
ATOM 5756 C CA . VAL B 1 116 ? 21.641 10.602 9.469 1 95.75 116 VAL B CA 1
ATOM 5757 C C . VAL B 1 116 ? 21.172 11.391 8.25 1 95.75 116 VAL B C 1
ATOM 5759 O O . VAL B 1 116 ? 20.031 11.836 8.195 1 95.75 116 VAL B O 1
ATOM 5762 N N . ASP B 1 117 ? 22.031 11.5 7.305 1 93.31 117 ASP B N 1
ATOM 5763 C CA . ASP B 1 117 ? 21.719 12.234 6.082 1 93.31 117 ASP B CA 1
ATOM 5764 C C . ASP B 1 117 ? 20.516 11.625 5.371 1 93.31 117 ASP B C 1
ATOM 5766 O O . ASP B 1 117 ? 19.594 12.336 4.973 1 93.31 117 ASP B O 1
ATOM 5770 N N . LYS B 1 118 ? 20.484 10.352 5.199 1 92.88 118 LYS B N 1
ATOM 5771 C CA . LYS B 1 118 ? 19.406 9.664 4.5 1 92.88 118 LYS B CA 1
ATOM 5772 C C . LYS B 1 118 ? 18.109 9.75 5.281 1 92.88 118 LYS B C 1
ATOM 5774 O O . LYS B 1 118 ? 17.031 9.945 4.699 1 92.88 118 LYS B O 1
ATOM 5779 N N . ILE B 1 119 ? 18.172 9.586 6.605 1 94.06 119 ILE B N 1
ATOM 5780 C CA . ILE B 1 119 ? 16.969 9.609 7.445 1 94.06 119 ILE B CA 1
ATOM 5781 C C . ILE B 1 119 ? 16.344 11 7.395 1 94.06 119 ILE B C 1
ATOM 5783 O O . ILE B 1 119 ? 15.133 11.133 7.211 1 94.06 119 ILE B O 1
ATOM 5787 N N . VAL B 1 120 ? 17.156 12 7.5 1 90.75 120 VAL B N 1
ATOM 5788 C CA . VAL B 1 120 ? 16.656 13.367 7.52 1 90.75 120 VAL B CA 1
ATOM 5789 C C . VAL B 1 120 ? 16.062 13.727 6.156 1 90.75 120 VAL B C 1
ATOM 5791 O O . VAL B 1 120 ? 14.992 14.328 6.074 1 90.75 120 VAL B O 1
ATOM 5794 N N . ASN B 1 121 ? 16.656 13.312 5.113 1 87.25 121 ASN B N 1
ATOM 5795 C CA . ASN B 1 121 ? 16.156 13.609 3.773 1 87.25 121 ASN B CA 1
ATOM 5796 C C . ASN B 1 121 ? 14.867 12.852 3.473 1 87.25 121 ASN B C 1
ATOM 5798 O O . ASN B 1 121 ? 14.008 13.344 2.738 1 87.25 121 ASN B O 1
ATOM 5802 N N . LEU B 1 122 ? 14.773 11.812 4.055 1 88.94 122 LEU B N 1
ATOM 5803 C CA . LEU B 1 122 ? 13.609 10.969 3.793 1 88.94 122 LEU B CA 1
ATOM 5804 C C . LEU B 1 122 ? 12.406 11.453 4.594 1 88.94 122 LEU B C 1
ATOM 5806 O O . LEU B 1 122 ? 11.281 11.477 4.078 1 88.94 122 LEU B O 1
ATOM 5810 N N . TYR B 1 123 ? 12.641 11.812 5.844 1 88.38 123 TYR B N 1
ATOM 5811 C CA . TYR B 1 123 ? 11.5 12.031 6.734 1 88.38 123 TYR B CA 1
ATOM 5812 C C . TYR B 1 123 ? 11.289 13.523 6.988 1 88.38 123 TYR B C 1
ATOM 5814 O O . TYR B 1 123 ? 10.164 13.953 7.27 1 88.38 123 TYR B O 1
ATOM 5822 N N . ILE B 1 124 ? 12.289 14.336 7.004 1 84.88 124 ILE B N 1
ATOM 5823 C CA . ILE B 1 124 ? 12.141 15.734 7.371 1 84.88 124 ILE B CA 1
ATOM 5824 C C . ILE B 1 124 ? 13.031 16.594 6.477 1 84.88 124 ILE B C 1
ATOM 5826 O O . ILE B 1 124 ? 13.891 17.328 6.965 1 84.88 124 ILE B O 1
ATOM 5830 N N . PRO B 1 125 ? 12.719 16.641 5.27 1 72.88 125 PRO B N 1
ATOM 5831 C CA . PRO B 1 125 ? 13.57 17.406 4.363 1 72.88 125 PRO B CA 1
ATOM 5832 C C . PRO B 1 125 ? 13.562 18.906 4.672 1 72.88 125 PRO B C 1
ATOM 5834 O O . PRO B 1 125 ? 14.453 19.641 4.23 1 72.88 125 PRO B O 1
ATOM 5837 N N . LEU B 1 126 ? 12.625 19.312 5.551 1 69.19 126 LEU B N 1
ATOM 5838 C CA . LEU B 1 126 ? 12.422 20.703 5.934 1 69.19 126 LEU B CA 1
ATOM 5839 C C . LEU B 1 126 ? 13.57 21.203 6.793 1 69.19 126 LEU B C 1
ATOM 5841 O O . LEU B 1 126 ? 13.789 22.406 6.906 1 69.19 126 LEU B O 1
ATOM 5845 N N . ILE B 1 127 ? 14.109 20.344 7.496 1 64.69 127 ILE B N 1
ATOM 5846 C CA . ILE B 1 127 ? 15.164 20.734 8.422 1 64.69 127 ILE B CA 1
ATOM 5847 C C . ILE B 1 127 ? 16.234 21.547 7.684 1 64.69 127 ILE B C 1
ATOM 5849 O O . ILE B 1 127 ? 16.906 22.391 8.273 1 64.69 127 ILE B O 1
ATOM 5853 N N . LYS B 1 128 ? 16.109 21.531 6.422 1 61.28 128 LYS B N 1
ATOM 5854 C CA . LYS B 1 128 ? 17.156 22.188 5.633 1 61.28 128 LYS B CA 1
ATOM 5855 C C . LYS B 1 128 ? 16.797 23.641 5.348 1 61.28 128 LYS B C 1
ATOM 5857 O O . LYS B 1 128 ? 17.672 24.469 5.105 1 61.28 128 LYS B O 1
ATOM 5862 N N . GLU B 1 129 ? 15.461 23.891 5.434 1 64.94 129 GLU B N 1
ATOM 5863 C CA . GLU B 1 129 ? 15.016 25.219 4.996 1 64.94 129 GLU B CA 1
ATOM 5864 C C . GLU B 1 129 ? 14.133 25.875 6.047 1 64.94 129 GLU B C 1
ATOM 5866 O O . GLU B 1 129 ? 13.32 25.219 6.695 1 64.94 129 GLU B O 1
ATOM 5871 N N . GLU B 1 130 ? 14.586 26.984 6.594 1 65.69 130 GLU B N 1
ATOM 5872 C CA . GLU B 1 130 ? 13.688 27.719 7.477 1 65.69 130 GLU B CA 1
ATOM 5873 C C . GLU B 1 130 ? 12.578 28.406 6.68 1 65.69 130 GLU B C 1
ATOM 5875 O O . GLU B 1 130 ? 12.836 29.344 5.93 1 65.69 130 GLU B O 1
ATOM 5880 N N . ASN B 1 131 ? 11.398 27.75 6.512 1 80.81 131 ASN B N 1
ATOM 5881 C CA . ASN B 1 131 ? 10.273 28.312 5.789 1 80.81 131 ASN B CA 1
ATOM 5882 C C . ASN B 1 131 ? 9.07 28.531 6.707 1 80.81 131 ASN B C 1
ATOM 5884 O O . ASN B 1 131 ? 8.484 27.578 7.207 1 80.81 131 ASN B O 1
ATOM 5888 N N . LYS B 1 132 ? 8.766 29.75 6.953 1 85.06 132 LYS B N 1
ATOM 5889 C CA . LYS B 1 132 ? 7.699 30.141 7.867 1 85.06 132 LYS B CA 1
ATOM 5890 C C . LYS B 1 132 ? 6.367 29.531 7.445 1 85.06 132 LYS B C 1
ATOM 5892 O O . LYS B 1 132 ? 5.59 29.078 8.289 1 85.06 132 LYS B O 1
ATOM 5897 N N . GLU B 1 133 ? 6.172 29.531 6.18 1 90 133 GLU B N 1
ATOM 5898 C CA . GLU B 1 133 ? 4.914 29 5.68 1 90 133 GLU B CA 1
ATOM 5899 C C . GLU B 1 133 ? 4.812 27.5 5.938 1 90 133 GLU B C 1
ATOM 5901 O O . GLU B 1 133 ? 3.732 26.984 6.219 1 90 133 GLU B O 1
ATOM 5906 N N . VAL B 1 134 ? 5.902 26.875 5.859 1 91.38 134 VAL B N 1
ATOM 5907 C CA . VAL B 1 134 ? 5.922 25.438 6.098 1 91.38 134 VAL B CA 1
ATOM 5908 C C . VAL B 1 134 ? 5.695 25.172 7.582 1 91.38 134 VAL B C 1
ATOM 5910 O O . VAL B 1 134 ? 4.93 24.266 7.941 1 91.38 134 VAL B O 1
ATOM 5913 N N . VAL B 1 135 ? 6.312 25.922 8.422 1 90.25 135 VAL B N 1
ATOM 5914 C CA . VAL B 1 135 ? 6.164 25.781 9.867 1 90.25 135 VAL B CA 1
ATOM 5915 C C . VAL B 1 135 ? 4.703 25.984 10.258 1 90.25 135 VAL B C 1
ATOM 5917 O O . VAL B 1 135 ? 4.145 25.203 11.023 1 90.25 135 VAL B O 1
ATOM 5920 N N . GLU B 1 136 ? 4.172 27 9.68 1 92.31 136 GLU B N 1
ATOM 5921 C CA . GLU B 1 136 ? 2.764 27.266 9.945 1 92.31 136 GLU B CA 1
ATOM 5922 C C . GLU B 1 136 ? 1.873 26.141 9.43 1 92.31 136 GLU B C 1
ATOM 5924 O O . GLU B 1 136 ? 0.935 25.719 10.109 1 92.31 136 GLU B O 1
ATOM 5929 N N . GLY B 1 137 ? 2.193 25.688 8.258 1 93.5 137 GLY B N 1
ATOM 5930 C CA . GLY B 1 137 ? 1.414 24.625 7.652 1 93.5 137 GLY B CA 1
ATOM 5931 C C . GLY B 1 137 ? 1.436 23.328 8.461 1 93.5 137 GLY B C 1
ATOM 5932 O O . GLY B 1 137 ? 0.412 22.656 8.594 1 93.5 137 GLY B O 1
ATOM 5933 N N . ILE B 1 138 ? 2.572 23.047 9.07 1 93.5 138 ILE B N 1
ATOM 5934 C CA . ILE B 1 138 ? 2.721 21.859 9.891 1 93.5 138 ILE B CA 1
ATOM 5935 C C . ILE B 1 138 ? 1.774 21.922 11.086 1 93.5 138 ILE B C 1
ATOM 5937 O O . ILE B 1 138 ? 1.066 20.953 11.383 1 93.5 138 ILE B O 1
ATOM 5941 N N . TYR B 1 139 ? 1.752 23.031 11.664 1 94.5 139 TYR B N 1
ATOM 5942 C CA . TYR B 1 139 ? 0.919 23.203 12.852 1 94.5 139 TYR B CA 1
ATOM 5943 C C . TYR B 1 139 ? -0.56 23.172 12.484 1 94.5 139 TYR B C 1
ATOM 5945 O O . TYR B 1 139 ? -1.362 22.562 13.195 1 94.5 139 TYR B O 1
ATOM 5953 N N . VAL B 1 140 ? -0.958 23.766 11.367 1 95.5 140 VAL B N 1
ATOM 5954 C CA . VAL B 1 140 ? -2.346 23.797 10.914 1 95.5 140 VAL B CA 1
ATOM 5955 C C . VAL B 1 140 ? -2.811 22.375 10.578 1 95.5 140 VAL B C 1
ATOM 5957 O O . VAL B 1 140 ? -3.896 21.953 10.992 1 95.5 140 VAL B O 1
ATOM 5960 N N . ILE B 1 141 ? -2 21.672 9.891 1 96.06 141 ILE B N 1
ATOM 5961 C CA . ILE B 1 141 ? -2.363 20.328 9.484 1 96.06 141 ILE B CA 1
ATOM 5962 C C . ILE B 1 141 ? -2.461 19.422 10.719 1 96.06 141 ILE B C 1
ATOM 5964 O O . ILE B 1 141 ? -3.344 18.562 10.797 1 96.06 141 ILE B O 1
ATOM 5968 N N . PHE B 1 142 ? -1.503 19.688 11.695 1 97.19 142 PHE B N 1
ATOM 5969 C CA . PHE B 1 142 ? -1.567 18.969 12.961 1 97.19 142 PHE B CA 1
ATOM 5970 C C . PHE B 1 142 ? -2.922 19.156 13.633 1 97.19 142 PHE B C 1
ATOM 5972 O O . PHE B 1 142 ? -3.574 18.188 14.023 1 97.19 142 PHE B O 1
ATOM 5979 N N . ASN B 1 143 ? -3.354 20.297 13.672 1 96 143 ASN B N 1
ATOM 5980 C CA . ASN B 1 143 ? -4.633 20.625 14.297 1 96 143 ASN B CA 1
ATOM 5981 C C . ASN B 1 143 ? -5.805 20.047 13.508 1 96 143 ASN B C 1
ATOM 5983 O O . ASN B 1 143 ? -6.77 19.562 14.094 1 96 143 ASN B O 1
ATOM 5987 N N . LEU B 1 144 ? -5.711 20.109 12.203 1 95.56 144 LEU B N 1
ATOM 5988 C CA . LEU B 1 144 ? -6.773 19.594 11.352 1 95.56 144 LEU B CA 1
ATOM 5989 C C . LEU B 1 144 ? -6.941 18.094 11.547 1 95.56 144 LEU B C 1
ATOM 5991 O O . LEU B 1 144 ? -8.062 17.594 11.609 1 95.56 144 LEU B O 1
ATOM 5995 N N . ILE B 1 145 ? -5.844 17.406 11.648 1 97.06 145 ILE B N 1
ATOM 5996 C CA . ILE B 1 145 ? -5.902 15.961 11.789 1 97.06 145 ILE B CA 1
ATOM 5997 C C . ILE B 1 145 ? -6.438 15.602 13.172 1 97.06 145 ILE B C 1
ATOM 5999 O O . ILE B 1 145 ? -7.25 14.688 13.32 1 97.06 145 ILE B O 1
ATOM 6003 N N . ILE B 1 146 ? -5.973 16.312 14.219 1 97.38 146 ILE B N 1
ATOM 6004 C CA . ILE B 1 146 ? -6.504 16.062 15.555 1 97.38 146 ILE B CA 1
ATOM 6005 C C . ILE B 1 146 ? -8 16.359 15.578 1 97.38 146 ILE B C 1
ATOM 6007 O O . ILE B 1 146 ? -8.781 15.586 16.156 1 97.38 146 ILE B O 1
ATOM 6011 N N . GLN B 1 147 ? -8.383 17.438 14.953 1 96 147 GLN B N 1
ATOM 6012 C CA . GLN B 1 147 ? -9.797 17.781 14.883 1 96 147 GLN B CA 1
ATOM 6013 C C . GLN B 1 147 ? -10.602 16.703 14.18 1 96 147 GLN B C 1
ATOM 6015 O O . GLN B 1 147 ? -11.719 16.391 14.586 1 96 147 GLN B O 1
ATOM 6020 N N . TYR B 1 148 ? -10.047 16.141 13.172 1 96.31 148 TYR B N 1
ATOM 6021 C CA . TYR B 1 148 ? -10.688 15.094 12.391 1 96.31 148 TYR B CA 1
ATOM 6022 C C . TYR B 1 148 ? -10.898 13.836 13.219 1 96.31 148 TYR B C 1
ATOM 6024 O O . TYR B 1 148 ? -11.953 13.203 13.148 1 96.31 148 TYR B O 1
ATOM 6032 N N . HIS B 1 149 ? -9.953 13.469 13.977 1 96.06 149 HIS B N 1
ATOM 6033 C CA . HIS B 1 149 ? -9.992 12.195 14.68 1 96.06 149 HIS B CA 1
ATOM 6034 C C . HIS B 1 149 ? -10.508 12.367 16.109 1 96.06 149 HIS B C 1
ATOM 6036 O O . HIS B 1 149 ? -11.102 11.445 16.672 1 96.06 149 HIS B O 1
ATOM 6042 N N . CYS B 1 150 ? -10.195 13.516 16.734 1 95.94 150 CYS B N 1
ATOM 6043 C CA . CYS B 1 150 ? -10.531 13.758 18.125 1 95.94 150 CYS B CA 1
ATOM 6044 C C . CYS B 1 150 ? -10.859 15.234 18.359 1 95.94 150 CYS B C 1
ATOM 6046 O O . CYS B 1 150 ? -10.125 15.93 19.062 1 95.94 150 CYS B O 1
ATOM 6048 N N . PRO B 1 151 ? -12.016 15.609 17.922 1 94.81 151 PRO B N 1
ATOM 6049 C CA . PRO B 1 151 ? -12.359 17.031 18 1 94.81 151 PRO B CA 1
ATOM 6050 C C . PRO B 1 151 ? -12.43 17.547 19.438 1 94.81 151 PRO B C 1
ATOM 6052 O O . PRO B 1 151 ? -12.234 18.75 19.672 1 94.81 151 PRO B O 1
ATOM 6055 N N . GLU B 1 152 ? -12.641 16.766 20.422 1 94.81 152 GLU B N 1
ATOM 6056 C CA . GLU B 1 152 ? -12.719 17.172 21.812 1 94.81 152 GLU B CA 1
ATOM 6057 C C . GLU B 1 152 ? -11.398 17.781 22.281 1 94.81 152 GLU B C 1
ATOM 6059 O O . GLU B 1 152 ? -11.391 18.703 23.094 1 94.81 152 GLU B O 1
ATOM 6064 N N . LEU B 1 153 ? -10.336 17.297 21.766 1 96.56 153 LEU B N 1
ATOM 6065 C CA . LEU B 1 153 ? -9.023 17.797 22.156 1 96.56 153 LEU B CA 1
ATOM 6066 C C . LEU B 1 153 ? -8.805 19.219 21.625 1 96.56 153 LEU B C 1
ATOM 6068 O O . LEU B 1 153 ? -8.25 20.062 22.328 1 96.56 153 LEU B O 1
ATOM 6072 N N . ILE B 1 154 ? -9.25 19.438 20.422 1 93.88 154 ILE B N 1
ATOM 6073 C CA . ILE B 1 154 ? -9.094 20.781 19.859 1 93.88 154 ILE B CA 1
ATOM 6074 C C . ILE B 1 154 ? -9.953 21.766 20.625 1 93.88 154 ILE B C 1
ATOM 6076 O O . ILE B 1 154 ? -9.539 22.906 20.875 1 93.88 154 ILE B O 1
ATOM 6080 N N . LYS B 1 155 ? -11.125 21.297 20.953 1 93.44 155 LYS B N 1
ATOM 6081 C CA . LYS B 1 155 ? -11.977 22.141 21.797 1 93.44 155 LYS B CA 1
ATOM 6082 C C . LYS B 1 155 ? -11.281 22.484 23.109 1 93.44 155 LYS B C 1
ATOM 6084 O O . LYS B 1 155 ? -11.289 23.641 23.531 1 93.44 155 LYS B O 1
ATOM 6089 N N . LYS B 1 156 ? -10.68 21.562 23.734 1 95.5 156 LYS B N 1
ATOM 6090 C CA . LYS B 1 156 ? -9.953 21.766 24.984 1 95.5 156 LYS B CA 1
ATOM 6091 C C . LYS B 1 156 ? -8.781 22.719 24.781 1 95.5 156 LYS B C 1
ATOM 6093 O O . LYS B 1 156 ? -8.57 23.641 25.594 1 95.5 156 LYS B O 1
ATOM 6098 N N . PHE B 1 157 ? -8.016 22.516 23.766 1 95.94 157 PHE B N 1
ATOM 6099 C CA . PHE B 1 157 ? -6.855 23.359 23.484 1 95.94 157 PHE B CA 1
ATOM 6100 C C . PHE B 1 157 ? -7.273 24.812 23.297 1 95.94 157 PHE B C 1
ATOM 6102 O O . PHE B 1 157 ? -6.578 25.719 23.75 1 95.94 157 PHE B O 1
ATOM 6109 N N . THR B 1 158 ? -8.398 24.969 22.641 1 92.75 158 THR B N 1
ATOM 6110 C CA . THR B 1 158 ? -8.922 26.312 22.406 1 92.75 158 THR B CA 1
ATOM 6111 C C . THR B 1 158 ? -9.414 26.938 23.703 1 92.75 158 THR B C 1
ATOM 6113 O O . THR B 1 158 ? -9.172 28.125 23.953 1 92.75 158 THR B O 1
ATOM 6116 N N . GLU B 1 159 ? -10.094 26.156 24.453 1 93.94 159 GLU B N 1
ATOM 6117 C CA . GLU B 1 159 ? -10.648 26.609 25.734 1 93.94 159 GLU B CA 1
ATOM 6118 C C . GLU B 1 159 ? -9.547 27.125 26.656 1 93.94 159 GLU B C 1
ATOM 6120 O O . GLU B 1 159 ? -9.703 28.172 27.281 1 93.94 159 GLU B O 1
ATOM 6125 N N . VAL B 1 160 ? -8.477 26.453 26.734 1 96.38 160 VAL B N 1
ATOM 6126 C CA . VAL B 1 160 ? -7.41 26.812 27.656 1 96.38 160 VAL B CA 1
ATOM 6127 C C . VAL B 1 160 ? -6.383 27.703 26.953 1 96.38 160 VAL B C 1
ATOM 6129 O O . VAL B 1 160 ? -5.383 28.094 27.547 1 96.38 160 VAL B O 1
ATOM 6132 N N . LYS B 1 161 ? -6.527 27.938 25.641 1 94.44 161 LYS B N 1
ATOM 6133 C CA . LYS B 1 161 ? -5.703 28.828 24.828 1 94.44 161 LYS B CA 1
ATOM 6134 C C . LYS B 1 161 ? -4.246 28.391 24.828 1 94.44 161 LYS B C 1
ATOM 6136 O O . LYS B 1 161 ? -3.346 29.188 25.094 1 94.44 161 LYS B O 1
ATOM 6141 N N . VAL B 1 162 ? -4.039 27.188 24.609 1 96.19 162 VAL B N 1
ATOM 6142 C CA . VAL B 1 162 ? -2.686 26.656 24.609 1 96.19 162 VAL B CA 1
ATOM 6143 C C . VAL B 1 162 ? -2.061 26.828 23.234 1 96.19 162 VAL B C 1
ATOM 6145 O O . VAL B 1 162 ? -2.736 26.688 22.203 1 96.19 162 VAL B O 1
ATOM 6148 N N . ASP B 1 163 ? -0.83 27.219 23.156 1 94.56 163 ASP B N 1
ATOM 6149 C CA . ASP B 1 163 ? -0.047 27.297 21.938 1 94.56 163 ASP B CA 1
ATOM 6150 C C . ASP B 1 163 ? 0.951 26.156 21.828 1 94.56 163 ASP B C 1
ATOM 6152 O O . ASP B 1 163 ? 1.962 26.141 22.547 1 94.56 163 ASP B O 1
ATOM 6156 N N . LEU B 1 164 ? 0.715 25.25 20.938 1 95.69 164 LEU B N 1
ATOM 6157 C CA . LEU B 1 164 ? 1.526 24.047 20.812 1 95.69 164 LEU B CA 1
ATOM 6158 C C . LEU B 1 164 ? 2.412 24.109 19.578 1 95.69 164 LEU B C 1
ATOM 6160 O O . LEU B 1 164 ? 3.033 23.125 19.203 1 95.69 164 LEU B O 1
ATOM 6164 N N . LYS B 1 165 ? 2.48 25.219 18.938 1 93.94 165 LYS B N 1
ATOM 6165 C CA . LYS B 1 165 ? 3.172 25.344 17.656 1 93.94 165 LYS B CA 1
ATOM 6166 C C . LYS B 1 165 ? 4.633 24.906 17.781 1 93.94 165 LYS B C 1
ATOM 6168 O O . LYS B 1 165 ? 5.098 24.062 17.016 1 93.94 165 LYS B O 1
ATOM 6173 N N . GLN B 1 166 ? 5.293 25.438 18.719 1 92.06 166 GLN B N 1
ATOM 6174 C CA . GLN B 1 166 ? 6.711 25.125 18.875 1 92.06 166 GLN B CA 1
ATOM 6175 C C . GLN B 1 166 ? 6.918 23.656 19.234 1 92.06 166 GLN B C 1
ATOM 6177 O O . GLN B 1 166 ? 7.836 23.016 18.703 1 92.06 166 GLN B O 1
ATOM 6182 N N . PHE B 1 167 ? 6.125 23.188 20.125 1 95 167 PHE B N 1
ATOM 6183 C CA . PHE B 1 167 ? 6.199 21.781 20.5 1 95 167 PHE B CA 1
ATOM 6184 C C . PHE B 1 167 ? 6.023 20.891 19.281 1 95 167 PHE B C 1
ATOM 6186 O O . PHE B 1 167 ? 6.812 19.969 19.078 1 95 167 PHE B O 1
ATOM 6193 N N . VAL B 1 168 ? 4.98 21.125 18.484 1 95.94 168 VAL B N 1
ATOM 6194 C CA . VAL B 1 168 ? 4.621 20.297 17.344 1 95.94 168 VAL B CA 1
ATOM 6195 C C . VAL B 1 168 ? 5.742 20.344 16.297 1 95.94 168 VAL B C 1
ATOM 6197 O O . VAL B 1 168 ? 6.191 19.297 15.828 1 95.94 168 VAL B O 1
ATOM 6200 N N . VAL B 1 169 ? 6.184 21.516 15.953 1 92.44 169 VAL B N 1
ATOM 6201 C CA . VAL B 1 169 ? 7.211 21.688 14.93 1 92.44 169 VAL B CA 1
ATOM 6202 C C . VAL B 1 169 ? 8.5 21 15.383 1 92.44 169 VAL B C 1
ATOM 6204 O O . VAL B 1 169 ? 9.141 20.297 14.594 1 92.44 169 VAL B O 1
ATOM 6207 N N . ASN B 1 170 ? 8.844 21.141 16.641 1 91 170 ASN B N 1
ATOM 6208 C CA . ASN B 1 170 ? 10.047 20.5 17.172 1 91 170 ASN B CA 1
ATOM 6209 C C . ASN B 1 170 ? 9.969 18.984 17.078 1 91 170 ASN B C 1
ATOM 6211 O O . ASN B 1 170 ? 10.898 18.344 16.594 1 91 170 ASN B O 1
ATOM 6215 N N . GLU B 1 171 ? 8.891 18.453 17.5 1 94.31 171 GLU B N 1
ATOM 6216 C CA . GLU B 1 171 ? 8.742 17 17.5 1 94.31 171 GLU B CA 1
ATOM 6217 C C . GLU B 1 171 ? 8.727 16.453 16.078 1 94.31 171 GLU B C 1
ATOM 6219 O O . GLU B 1 171 ? 9.312 15.398 15.812 1 94.31 171 GLU B O 1
ATOM 6224 N N . VAL B 1 172 ? 8.094 17.141 15.172 1 93.5 172 VAL B N 1
ATOM 6225 C CA . VAL B 1 172 ? 8.031 16.688 13.789 1 93.5 172 VAL B CA 1
ATOM 6226 C C . VAL B 1 172 ? 9.43 16.734 13.164 1 93.5 172 VAL B C 1
ATOM 6228 O O . VAL B 1 172 ? 9.852 15.789 12.5 1 93.5 172 VAL B O 1
ATOM 6231 N N . CYS B 1 173 ? 10.164 17.766 13.477 1 90.75 173 CYS B N 1
ATOM 6232 C CA . CYS B 1 173 ? 11.477 17.953 12.875 1 90.75 173 CYS B CA 1
ATOM 6233 C C . CYS B 1 173 ? 12.508 17.016 13.5 1 90.75 173 CYS B C 1
ATOM 6235 O O . CYS B 1 173 ? 13.578 16.797 12.945 1 90.75 173 CYS B O 1
ATOM 6237 N N . MET B 1 174 ? 12.18 16.5 14.641 1 92.75 174 MET B N 1
ATOM 6238 C CA . MET B 1 174 ? 13.125 15.633 15.336 1 92.75 174 MET B CA 1
ATOM 6239 C C . MET B 1 174 ? 12.609 14.195 15.383 1 92.75 174 MET B C 1
ATOM 6241 O O . MET B 1 174 ? 13.086 13.383 16.172 1 92.75 174 MET B O 1
ATOM 6245 N N . LEU B 1 175 ? 11.617 13.875 14.617 1 94.75 175 LEU B N 1
ATOM 6246 C CA . LEU B 1 175 ? 11.062 12.539 14.406 1 94.75 175 LEU B CA 1
ATOM 6247 C C . LEU B 1 175 ? 10.461 11.992 15.695 1 94.75 175 LEU B C 1
ATOM 6249 O O . LEU B 1 175 ? 10.492 10.781 15.93 1 94.75 175 LEU B O 1
ATOM 6253 N N . CYS B 1 176 ? 10.078 12.898 16.625 1 96.31 176 CYS B N 1
ATOM 6254 C CA . CYS B 1 176 ? 9.445 12.562 17.906 1 96.31 176 CYS B CA 1
ATOM 6255 C C . CYS B 1 176 ? 10.43 11.844 18.812 1 96.31 176 CYS B C 1
ATOM 6257 O O . CYS B 1 176 ? 10.023 11.18 19.781 1 96.31 176 CYS B O 1
ATOM 6259 N N . LEU B 1 177 ? 11.695 11.883 18.547 1 95.06 177 LEU B N 1
ATOM 6260 C CA . LEU B 1 177 ? 12.695 11.164 19.328 1 95.06 177 LEU B CA 1
ATOM 6261 C C . LEU B 1 177 ? 12.805 11.734 20.734 1 95.06 177 LEU B C 1
ATOM 6263 O O . LEU B 1 177 ? 13.039 10.992 21.688 1 95.06 177 LEU B O 1
ATOM 6267 N N . PRO B 1 178 ? 12.578 13.055 20.906 1 92.81 178 PRO B N 1
ATOM 6268 C CA . PRO B 1 178 ? 12.656 13.617 22.25 1 92.81 178 PRO B CA 1
ATOM 6269 C C . PRO B 1 178 ? 11.578 13.07 23.188 1 92.81 178 PRO B C 1
ATOM 6271 O O . PRO B 1 178 ? 11.711 13.156 24.406 1 92.81 178 PRO B O 1
ATOM 6274 N N . LEU B 1 179 ? 10.531 12.539 22.641 1 95.38 179 LEU B N 1
ATOM 6275 C CA . LEU B 1 179 ? 9.438 12.008 23.453 1 95.38 179 LEU B CA 1
ATOM 6276 C C . LEU B 1 179 ? 9.805 10.641 24.031 1 95.38 179 LEU B C 1
ATOM 6278 O O . LEU B 1 179 ? 9.086 10.109 24.875 1 95.38 179 LEU B O 1
ATOM 6282 N N . ILE B 1 180 ? 10.891 10.102 23.562 1 93.88 180 ILE B N 1
ATOM 6283 C CA . ILE B 1 180 ? 11.297 8.773 24 1 93.88 180 ILE B CA 1
ATOM 6284 C C . ILE B 1 180 ? 12.414 8.898 25.031 1 93.88 180 ILE B C 1
ATOM 6286 O O . ILE B 1 180 ? 13.367 9.648 24.844 1 93.88 180 ILE B O 1
ATOM 6290 N N . GLU B 1 181 ? 12.32 8.164 26 1 83.44 181 GLU B N 1
ATOM 6291 C CA . GLU B 1 181 ? 13.203 8.336 27.156 1 83.44 181 GLU B CA 1
ATOM 6292 C C . GLU B 1 181 ? 14.555 7.672 26.922 1 83.44 181 GLU B C 1
ATOM 6294 O O . GLU B 1 181 ? 15.602 8.305 27.078 1 83.44 181 GLU B O 1
ATOM 6299 N N . SER B 1 182 ? 14.594 6.418 26.547 1 87.75 182 SER B N 1
ATOM 6300 C CA . SER B 1 182 ? 15.812 5.617 26.469 1 87.75 182 SER B CA 1
ATOM 6301 C C . SER B 1 182 ? 16.359 5.582 25.062 1 87.75 182 SER B C 1
ATOM 6303 O O . SER B 1 182 ? 15.625 5.781 24.094 1 87.75 182 SER B O 1
ATOM 6305 N N . ILE B 1 183 ? 17.656 5.348 24.922 1 89 183 ILE B N 1
ATOM 6306 C CA . ILE B 1 183 ? 18.297 5.211 23.625 1 89 183 ILE B CA 1
ATOM 6307 C C . ILE B 1 183 ? 17.734 4.004 22.891 1 89 183 ILE B C 1
ATOM 6309 O O . ILE B 1 183 ? 17.516 4.051 21.672 1 89 183 ILE B O 1
ATOM 6313 N N . GLN B 1 184 ? 17.547 3.006 23.688 1 91.62 184 GLN B N 1
ATOM 6314 C CA . GLN B 1 184 ? 16.984 1.806 23.094 1 91.62 184 GLN B CA 1
ATOM 6315 C C . GLN B 1 184 ? 15.594 2.076 22.531 1 91.62 184 GLN B C 1
ATOM 6317 O O . GLN B 1 184 ? 15.234 1.564 21.469 1 91.62 184 GLN B O 1
ATOM 6322 N N . GLY B 1 185 ? 14.891 2.854 23.281 1 93.81 185 GLY B N 1
ATOM 6323 C CA . GLY B 1 185 ? 13.57 3.244 22.797 1 93.81 185 GLY B CA 1
ATOM 6324 C C . GLY B 1 185 ? 13.625 4.078 21.531 1 93.81 185 GLY B C 1
ATOM 6325 O O . GLY B 1 185 ? 12.82 3.891 20.609 1 93.81 185 GLY B O 1
ATOM 6326 N N . LYS B 1 186 ? 14.555 4.984 21.484 1 95.5 186 LYS B N 1
ATOM 6327 C CA . LYS B 1 186 ? 14.727 5.812 20.297 1 95.5 186 LYS B CA 1
ATOM 6328 C C . LYS B 1 186 ? 15.07 4.961 19.078 1 95.5 186 LYS B C 1
ATOM 6330 O O . LYS B 1 186 ? 14.523 5.18 17.984 1 95.5 186 LYS B O 1
ATOM 6335 N N . LEU B 1 187 ? 15.906 3.98 19.281 1 96.25 187 LEU B N 1
ATOM 6336 C CA . LEU B 1 187 ? 16.266 3.08 18.188 1 96.25 187 LEU B CA 1
ATOM 6337 C C . LEU B 1 187 ? 15.086 2.217 17.766 1 96.25 187 LEU B C 1
ATOM 6339 O O . LEU B 1 187 ? 14.906 1.924 16.594 1 96.25 187 LEU B O 1
ATOM 6343 N N . GLN B 1 188 ? 14.297 1.882 18.688 1 96.19 188 GLN B N 1
ATOM 6344 C CA . GLN B 1 188 ? 13.102 1.113 18.375 1 96.19 188 GLN B CA 1
ATOM 6345 C C . GLN B 1 188 ? 12.141 1.92 17.5 1 96.19 188 GLN B C 1
ATOM 6347 O O . GLN B 1 188 ? 11.516 1.375 16.594 1 96.19 188 GLN B O 1
ATOM 6352 N N . LEU B 1 189 ? 11.984 3.158 17.844 1 97.5 189 LEU B N 1
ATOM 6353 C CA . LEU B 1 189 ? 11.148 4.008 17 1 97.5 189 LEU B CA 1
ATOM 6354 C C . LEU B 1 189 ? 11.719 4.105 15.586 1 97.5 189 LEU B C 1
ATOM 6356 O O . LEU B 1 189 ? 10.977 3.994 14.609 1 97.5 189 LEU B O 1
ATOM 6360 N N . ILE B 1 190 ? 13.016 4.238 15.516 1 97.19 190 ILE B N 1
ATOM 6361 C CA . ILE B 1 190 ? 13.656 4.309 14.211 1 97.19 190 ILE B CA 1
ATOM 6362 C C . ILE B 1 190 ? 13.453 2.996 13.461 1 97.19 190 ILE B C 1
ATOM 6364 O O . ILE B 1 190 ? 13.195 2.996 12.25 1 97.19 190 ILE B O 1
ATOM 6368 N N . ASP B 1 191 ? 13.539 1.862 14.211 1 97.19 191 ASP B N 1
ATOM 6369 C CA . ASP B 1 191 ? 13.234 0.569 13.609 1 97.19 191 ASP B CA 1
ATOM 6370 C C . ASP B 1 191 ? 11.875 0.598 12.914 1 97.19 191 ASP B C 1
ATOM 6372 O O . ASP B 1 191 ? 11.766 0.202 11.75 1 97.19 191 ASP B O 1
ATOM 6376 N N . GLN B 1 192 ? 10.93 1.118 13.625 1 96.38 192 GLN B N 1
ATOM 6377 C CA . GLN B 1 192 ? 9.555 1.102 13.141 1 96.38 192 GLN B CA 1
ATOM 6378 C C . GLN B 1 192 ? 9.383 2.033 11.945 1 96.38 192 GLN B C 1
ATOM 6380 O O . GLN B 1 192 ? 8.664 1.71 11 1 96.38 192 GLN B O 1
ATOM 6385 N N . LEU B 1 193 ? 10 3.113 11.984 1 96.38 193 LEU B N 1
ATOM 6386 C CA . LEU B 1 193 ? 9.914 4.059 10.883 1 96.38 193 LEU B CA 1
ATOM 6387 C C . LEU B 1 193 ? 10.539 3.479 9.617 1 96.38 193 LEU B C 1
ATOM 6389 O O . LEU B 1 193 ? 9.953 3.561 8.539 1 96.38 193 LEU B O 1
ATOM 6393 N N . LEU B 1 194 ? 11.664 2.832 9.781 1 95.44 194 LEU B N 1
ATOM 6394 C CA . LEU B 1 194 ? 12.375 2.287 8.633 1 95.44 194 LEU B CA 1
ATOM 6395 C C . LEU B 1 194 ? 11.641 1.085 8.055 1 95.44 194 LEU B C 1
ATOM 6397 O O . LEU B 1 194 ? 11.711 0.831 6.852 1 95.44 194 LEU B O 1
ATOM 6401 N N . LEU B 1 195 ? 10.93 0.406 8.875 1 94.19 195 LEU B N 1
ATOM 6402 C CA . LEU B 1 195 ? 10.203 -0.774 8.422 1 94.19 195 LEU B CA 1
ATOM 6403 C C . LEU B 1 195 ? 8.898 -0.38 7.738 1 94.19 195 LEU B C 1
ATOM 6405 O O . LEU B 1 195 ? 8.281 -1.193 7.047 1 94.19 195 LEU B O 1
ATOM 6409 N N . SER B 1 196 ? 8.523 0.834 8 1 90.88 196 SER B N 1
ATOM 6410 C CA . SER B 1 196 ? 7.305 1.327 7.363 1 90.88 196 SER B CA 1
ATOM 6411 C C . SER B 1 196 ? 7.605 1.941 6 1 90.88 196 SER B C 1
ATOM 6413 O O . SER B 1 196 ? 8.68 2.504 5.789 1 90.88 196 SER B O 1
ATOM 6415 N N . SER B 1 197 ? 6.766 1.803 5.074 1 80.19 197 SER B N 1
ATOM 6416 C CA . SER B 1 197 ? 6.922 2.428 3.766 1 80.19 197 SER B CA 1
ATOM 6417 C C . SER B 1 197 ? 6.328 3.832 3.748 1 80.19 197 SER B C 1
ATOM 6419 O O . SER B 1 197 ? 6.461 4.559 2.76 1 80.19 197 SER B O 1
ATOM 6421 N N . ASP B 1 198 ? 5.73 4.203 4.828 1 87.94 198 ASP B N 1
ATOM 6422 C CA . ASP B 1 198 ? 5.078 5.508 4.895 1 87.94 198 ASP B CA 1
ATOM 6423 C C . ASP B 1 198 ? 6.027 6.57 5.441 1 87.94 198 ASP B C 1
ATOM 6425 O O . ASP B 1 198 ? 6.375 6.555 6.621 1 87.94 198 ASP B O 1
ATOM 6429 N N . GLN B 1 199 ? 6.301 7.512 4.676 1 88.31 199 GLN B N 1
ATOM 6430 C CA . GLN B 1 199 ? 7.246 8.562 5.035 1 88.31 199 GLN B CA 1
ATOM 6431 C C . GLN B 1 199 ? 6.617 9.562 6 1 88.31 199 GLN B C 1
ATOM 6433 O O . GLN B 1 199 ? 7.324 10.352 6.629 1 88.31 199 GLN B O 1
ATOM 6438 N N . MET B 1 200 ? 5.312 9.562 6.145 1 92.88 200 MET B N 1
ATOM 6439 C CA . MET B 1 200 ? 4.641 10.523 7.016 1 92.88 200 MET B CA 1
ATOM 6440 C C . MET B 1 200 ? 4.293 9.891 8.359 1 92.88 200 MET B C 1
ATOM 6442 O O . MET B 1 200 ? 3.65 10.523 9.195 1 92.88 200 MET B O 1
ATOM 6446 N N . LEU B 1 201 ? 4.727 8.734 8.594 1 96.25 201 LEU B N 1
ATOM 6447 C CA . LEU B 1 201 ? 4.332 7.992 9.789 1 96.25 201 LEU B CA 1
ATOM 6448 C C . LEU B 1 201 ? 4.762 8.727 11.055 1 96.25 201 LEU B C 1
ATOM 6450 O O . LEU B 1 201 ? 4.043 8.711 12.055 1 96.25 201 LEU B O 1
ATOM 6454 N N . HIS B 1 202 ? 5.965 9.336 11.039 1 96.19 202 HIS B N 1
ATOM 6455 C CA . HIS B 1 202 ? 6.453 10.016 12.234 1 96.19 202 HIS B CA 1
ATOM 6456 C C . HIS B 1 202 ? 5.512 11.141 12.656 1 96.19 202 HIS B C 1
ATOM 6458 O O . HIS B 1 202 ? 5.355 11.414 13.844 1 96.19 202 HIS B O 1
ATOM 6464 N N . PHE B 1 203 ? 4.902 11.836 11.672 1 97.25 203 PHE B N 1
ATOM 6465 C CA . PHE B 1 203 ? 3.912 12.859 11.969 1 97.25 203 PHE B CA 1
ATOM 6466 C C . PHE B 1 203 ? 2.723 12.266 12.719 1 97.25 203 PHE B C 1
ATOM 6468 O O . PHE B 1 203 ? 2.236 12.844 13.688 1 97.25 203 PHE B O 1
ATOM 6475 N N . TYR B 1 204 ? 2.314 11.117 12.312 1 98.06 204 TYR B N 1
ATOM 6476 C CA . TYR B 1 204 ? 1.165 10.453 12.922 1 98.06 204 TYR B CA 1
ATOM 6477 C C . TYR B 1 204 ? 1.541 9.82 14.258 1 98.06 204 TYR B C 1
ATOM 6479 O O . TYR B 1 204 ? 0.672 9.555 15.094 1 98.06 204 TYR B O 1
ATOM 6487 N N . VAL B 1 205 ? 2.811 9.547 14.438 1 98.44 205 VAL B N 1
ATOM 6488 C CA . VAL B 1 205 ? 3.26 9.109 15.75 1 98.44 205 VAL B CA 1
ATOM 6489 C C . VAL B 1 205 ? 2.99 10.211 16.781 1 98.44 205 VAL B C 1
ATOM 6491 O O . VAL B 1 205 ? 2.514 9.93 17.891 1 98.44 205 VAL B O 1
ATOM 6494 N N . LEU B 1 206 ? 3.293 11.414 16.391 1 98.25 206 LEU B N 1
ATOM 6495 C CA . LEU B 1 206 ? 2.998 12.539 17.266 1 98.25 206 LEU B CA 1
ATOM 6496 C C . LEU B 1 206 ? 1.502 12.641 17.547 1 98.25 206 LEU B C 1
ATOM 6498 O O . LEU B 1 206 ? 1.085 12.805 18.688 1 98.25 206 LEU B O 1
ATOM 6502 N N . ILE B 1 207 ? 0.685 12.539 16.484 1 98.38 207 ILE B N 1
ATOM 6503 C CA . ILE B 1 207 ? -0.766 12.609 16.625 1 98.38 207 ILE B CA 1
ATOM 6504 C C . ILE B 1 207 ? -1.255 11.477 17.531 1 98.38 207 ILE B C 1
ATOM 6506 O O . ILE B 1 207 ? -2.096 11.695 18.406 1 98.38 207 ILE B O 1
ATOM 6510 N N . SER B 1 208 ? -0.73 10.305 17.297 1 98.25 208 SER B N 1
ATOM 6511 C CA . SER B 1 208 ? -1.065 9.133 18.094 1 98.25 208 SER B CA 1
ATOM 6512 C C . SER B 1 208 ? -0.762 9.367 19.562 1 98.25 208 SER B C 1
ATOM 6514 O O . SER B 1 208 ? -1.597 9.086 20.438 1 98.25 208 SER B O 1
ATOM 6516 N N . HIS B 1 209 ? 0.411 9.898 19.859 1 98.19 209 HIS B N 1
ATOM 6517 C CA . HIS B 1 209 ? 0.818 10.203 21.219 1 98.19 209 HIS B CA 1
ATOM 6518 C C . HIS B 1 209 ? -0.167 11.148 21.891 1 98.19 209 HIS B C 1
ATOM 6520 O O . HIS B 1 209 ? -0.608 10.906 23.016 1 98.19 209 HIS B O 1
ATOM 6526 N N . VAL B 1 210 ? -0.561 12.156 21.203 1 98.19 210 VAL B N 1
ATOM 6527 C CA . VAL B 1 210 ? -1.439 13.188 21.75 1 98.19 210 VAL B CA 1
ATOM 6528 C C . VAL B 1 210 ? -2.828 12.602 22 1 98.19 210 VAL B C 1
ATOM 6530 O O . VAL B 1 210 ? -3.408 12.805 23.062 1 98.19 210 VAL B O 1
ATOM 6533 N N . ILE B 1 211 ? -3.352 11.836 21.031 1 97.56 211 ILE B N 1
ATOM 6534 C CA . ILE B 1 211 ? -4.703 11.305 21.141 1 97.56 211 ILE B CA 1
ATOM 6535 C C . ILE B 1 211 ? -4.758 10.242 22.234 1 97.56 211 ILE B C 1
ATOM 6537 O O . ILE B 1 211 ? -5.75 10.133 22.953 1 97.56 211 ILE B O 1
ATOM 6541 N N . LEU B 1 212 ? -3.721 9.469 22.391 1 96.69 212 LEU B N 1
ATOM 6542 C CA . LEU B 1 212 ? -3.684 8.438 23.422 1 96.69 212 LEU B CA 1
ATOM 6543 C C . LEU B 1 212 ? -3.65 9.055 24.812 1 96.69 212 LEU B C 1
ATOM 6545 O O . LEU B 1 212 ? -3.969 8.391 25.797 1 96.69 212 LEU B O 1
ATOM 6549 N N . LEU B 1 213 ? -3.291 10.312 24.938 1 96.94 213 LEU B N 1
ATOM 6550 C CA . LEU B 1 213 ? -3.271 11.039 26.203 1 96.94 213 LEU B CA 1
ATOM 6551 C C . LEU B 1 213 ? -4.566 11.82 26.406 1 96.94 213 LEU B C 1
ATOM 6553 O O . LEU B 1 213 ? -4.641 12.703 27.266 1 96.94 213 LEU B O 1
ATOM 6557 N N . LYS B 1 214 ? -5.543 11.594 25.641 1 96.31 214 LYS B N 1
ATOM 6558 C CA . LYS B 1 214 ? -6.789 12.352 25.594 1 96.31 214 LYS B CA 1
ATOM 6559 C C . LYS B 1 214 ? -7.375 12.531 27 1 96.31 214 LYS B C 1
ATOM 6561 O O . LYS B 1 214 ? -7.684 13.656 27.406 1 96.31 214 LYS B O 1
ATOM 6566 N N . ASP B 1 215 ? -7.5 11.461 27.75 1 94.94 215 ASP B N 1
ATOM 6567 C CA . ASP B 1 215 ? -8.156 11.508 29.047 1 94.94 215 ASP B CA 1
ATOM 6568 C C . ASP B 1 215 ? -7.406 12.438 30 1 94.94 215 ASP B C 1
ATOM 6570 O O . ASP B 1 215 ? -8.023 13.195 30.75 1 94.94 215 ASP B O 1
ATOM 6574 N N . THR B 1 216 ? -6.129 12.383 29.938 1 96.19 216 THR B N 1
ATOM 6575 C CA . THR B 1 216 ? -5.289 13.227 30.781 1 96.19 216 THR B CA 1
ATOM 6576 C C . THR B 1 216 ? -5.371 14.68 30.344 1 96.19 216 THR B C 1
ATOM 6578 O O . THR B 1 216 ? -5.48 15.586 31.172 1 96.19 216 THR B O 1
ATOM 6581 N N . LEU B 1 217 ? -5.395 14.938 29.062 1 97.19 217 LEU B N 1
ATOM 6582 C CA . LEU B 1 217 ? -5.352 16.297 28.516 1 97.19 217 LEU B CA 1
ATOM 6583 C C . LEU B 1 217 ? -6.691 17 28.703 1 97.19 217 LEU B C 1
ATOM 6585 O O . LEU B 1 217 ? -6.73 18.203 28.938 1 97.19 217 LEU B O 1
ATOM 6589 N N . LEU B 1 218 ? -7.762 16.234 28.609 1 96.62 218 LEU B N 1
ATOM 6590 C CA . LEU B 1 218 ? -9.086 16.828 28.766 1 96.62 218 LEU B CA 1
ATOM 6591 C C . LEU B 1 218 ? -9.312 17.297 30.188 1 96.62 218 LEU B C 1
ATOM 6593 O O . LEU B 1 218 ? -10.117 18.203 30.438 1 96.62 218 LEU B O 1
ATOM 6597 N N . LYS B 1 219 ? -8.609 16.719 31.125 1 96.5 219 LYS B N 1
ATOM 6598 C CA . LYS B 1 219 ? -8.75 17.078 32.531 1 96.5 219 LYS B CA 1
ATOM 6599 C C . LYS B 1 219 ? -7.789 18.188 32.938 1 96.5 219 LYS B C 1
ATOM 6601 O O . LYS B 1 219 ? -7.863 18.734 34.031 1 96.5 219 LYS B O 1
ATOM 6606 N N . ALA B 1 220 ? -6.914 18.562 32.062 1 96.5 220 ALA B N 1
ATOM 6607 C CA . ALA B 1 220 ? -5.922 19.594 32.344 1 96.5 220 ALA B CA 1
ATOM 6608 C C . ALA B 1 220 ? -6.59 20.953 32.562 1 96.5 220 ALA B C 1
ATOM 6610 O O . ALA B 1 220 ? -7.316 21.422 31.672 1 96.5 220 ALA B O 1
ATOM 6611 N N . PRO B 1 221 ? -6.367 21.625 33.625 1 95.06 221 PRO B N 1
ATOM 6612 C CA . PRO B 1 221 ? -7.09 22.859 33.938 1 95.06 221 PRO B CA 1
ATOM 6613 C C . PRO B 1 221 ? -6.496 24.094 33.219 1 95.06 221 PRO B C 1
ATOM 6615 O O . PRO B 1 221 ? -7.125 25.156 33.188 1 95.06 221 PRO B O 1
ATOM 6618 N N . SER B 1 222 ? -5.262 23.984 32.781 1 95.94 222 SER B N 1
ATOM 6619 C CA . SER B 1 222 ? -4.586 25.141 32.219 1 95.94 222 SER B CA 1
ATOM 6620 C C . SER B 1 222 ? -3.73 24.766 31.016 1 95.94 222 SER B C 1
ATOM 6622 O O . SER B 1 222 ? -3.523 23.578 30.75 1 95.94 222 SER B O 1
ATOM 6624 N N . ALA B 1 223 ? -3.301 25.812 30.344 1 96.44 223 ALA B N 1
ATOM 6625 C CA . ALA B 1 223 ? -2.418 25.625 29.188 1 96.44 223 ALA B CA 1
ATOM 6626 C C . ALA B 1 223 ? -1.12 24.938 29.594 1 96.44 223 ALA B C 1
ATOM 6628 O O . ALA B 1 223 ? -0.625 24.047 28.891 1 96.44 223 ALA B O 1
ATOM 6629 N N . GLU B 1 224 ? -0.585 25.297 30.766 1 95.56 224 GLU B N 1
ATOM 6630 C CA . GLU B 1 224 ? 0.654 24.719 31.266 1 95.56 224 GLU B CA 1
ATOM 6631 C C . GLU B 1 224 ? 0.482 23.234 31.562 1 95.56 224 GLU B C 1
ATOM 6633 O O . GLU B 1 224 ? 1.382 22.422 31.312 1 95.56 224 GLU B O 1
ATOM 6638 N N . ALA B 1 225 ? -0.621 22.922 32.062 1 96.38 225 ALA B N 1
ATOM 6639 C CA . ALA B 1 225 ? -0.911 21.531 32.375 1 96.38 225 ALA B CA 1
ATOM 6640 C C . ALA B 1 225 ? -1.002 20.688 31.109 1 96.38 225 ALA B C 1
ATOM 6642 O O . ALA B 1 225 ? -0.578 19.531 31.094 1 96.38 225 ALA B O 1
ATOM 6643 N N . VAL B 1 226 ? -1.567 21.25 30.078 1 97 226 VAL B N 1
ATOM 6644 C CA . VAL B 1 226 ? -1.656 20.562 28.797 1 97 226 VAL B CA 1
ATOM 6645 C C . VAL B 1 226 ? -0.254 20.328 28.234 1 97 226 VAL B C 1
ATOM 6647 O O . VAL B 1 226 ? 0.067 19.219 27.797 1 97 226 VAL B O 1
ATOM 6650 N N . ILE B 1 227 ? 0.559 21.344 28.297 1 96.06 227 ILE B N 1
ATOM 6651 C CA . ILE B 1 227 ? 1.922 21.25 27.781 1 96.06 227 ILE B CA 1
ATOM 6652 C C . ILE B 1 227 ? 2.695 20.203 28.562 1 96.06 227 ILE B C 1
ATOM 6654 O O . ILE B 1 227 ? 3.424 19.391 27.984 1 96.06 227 ILE B O 1
ATOM 6658 N N . SER B 1 228 ? 2.49 20.188 29.844 1 95 228 SER B N 1
ATOM 6659 C CA . SER B 1 228 ? 3.135 19.188 30.672 1 95 228 SER B CA 1
ATOM 6660 C C . SER B 1 228 ? 2.654 17.781 30.312 1 95 228 SER B C 1
ATOM 6662 O O . SER B 1 228 ? 3.449 16.844 30.266 1 95 228 SER B O 1
ATOM 6664 N N . GLY B 1 229 ? 1.411 17.672 30.078 1 95.62 229 GLY B N 1
ATOM 6665 C CA . GLY B 1 229 ? 0.833 16.391 29.734 1 95.62 229 GLY B CA 1
ATOM 6666 C C . GLY B 1 229 ? 1.33 15.867 28.391 1 95.62 229 GLY B C 1
ATOM 6667 O O . GLY B 1 229 ? 1.702 14.695 28.281 1 95.62 229 GLY B O 1
ATOM 6668 N N . ILE B 1 230 ? 1.406 16.719 27.391 1 96 230 ILE B N 1
ATOM 6669 C CA . ILE B 1 230 ? 1.788 16.297 26.047 1 96 230 ILE B CA 1
ATOM 6670 C C . ILE B 1 230 ? 3.271 15.938 26.016 1 96 230 ILE B C 1
ATOM 6672 O O . ILE B 1 230 ? 3.705 15.117 25.203 1 96 230 ILE B O 1
ATOM 6676 N N . ASN B 1 231 ? 4.027 16.484 26.938 1 94.06 231 ASN B N 1
ATOM 6677 C CA . ASN B 1 231 ? 5.465 16.234 27.016 1 94.06 231 ASN B CA 1
ATOM 6678 C C . ASN B 1 231 ? 5.777 14.953 27.766 1 94.06 231 ASN B C 1
ATOM 6680 O O . ASN B 1 231 ? 6.945 14.617 27.969 1 94.06 231 ASN B O 1
ATOM 6684 N N . SER B 1 232 ? 4.754 14.32 28.125 1 94.12 232 SER B N 1
ATOM 6685 C CA . SER B 1 232 ? 4.977 13.039 28.797 1 94.12 232 SER B CA 1
ATOM 6686 C C . SER B 1 232 ? 5.77 12.086 27.922 1 94.12 232 SER B C 1
ATOM 6688 O O . SER B 1 232 ? 5.523 11.992 26.719 1 94.12 232 SER B O 1
ATOM 6690 N N . LYS B 1 233 ? 6.703 11.352 28.516 1 93.88 233 LYS B N 1
ATOM 6691 C CA . LYS B 1 233 ? 7.598 10.477 27.766 1 93.88 233 LYS B CA 1
ATOM 6692 C C . LYS B 1 233 ? 6.914 9.156 27.422 1 93.88 233 LYS B C 1
ATOM 6694 O O . LYS B 1 233 ? 6.062 8.68 28.172 1 93.88 233 LYS B O 1
ATOM 6699 N N . ILE B 1 234 ? 7.281 8.664 26.281 1 95.62 234 ILE B N 1
ATOM 6700 C CA . ILE B 1 234 ? 6.812 7.359 25.844 1 95.62 234 ILE B CA 1
ATOM 6701 C C . ILE B 1 234 ? 7.801 6.281 26.281 1 95.62 234 ILE B C 1
ATOM 6703 O O . ILE B 1 234 ? 8.977 6.312 25.906 1 95.62 234 ILE B O 1
ATOM 6707 N N . SER B 1 235 ? 7.309 5.391 27.062 1 93.88 235 SER B N 1
ATOM 6708 C CA . SER B 1 235 ? 8.164 4.297 27.516 1 93.88 235 SER B CA 1
ATOM 6709 C C . SER B 1 235 ? 8.422 3.297 26.391 1 93.88 235 SER B C 1
ATOM 6711 O O . SER B 1 235 ? 7.672 3.25 25.406 1 93.88 235 SER B O 1
ATOM 6713 N N . GLU B 1 236 ? 9.461 2.508 26.516 1 91.75 236 GLU B N 1
ATOM 6714 C CA . GLU B 1 236 ? 9.883 1.541 25.5 1 91.75 236 GLU B CA 1
ATOM 6715 C C . GLU B 1 236 ? 8.766 0.545 25.203 1 91.75 236 GLU B C 1
ATOM 6717 O O . GLU B 1 236 ? 8.547 0.184 24.047 1 91.75 236 GLU B O 1
ATOM 6722 N N . ASP B 1 237 ? 8.062 0.159 26.188 1 91.06 237 ASP B N 1
ATOM 6723 C CA . ASP B 1 237 ? 7.031 -0.86 26.047 1 91.06 237 ASP B CA 1
ATOM 6724 C C . ASP B 1 237 ? 5.797 -0.295 25.344 1 91.06 237 ASP B C 1
ATOM 6726 O O . ASP B 1 237 ? 4.949 -1.051 24.859 1 91.06 237 ASP B O 1
ATOM 6730 N N . GLU B 1 238 ? 5.73 1.003 25.266 1 94.25 238 GLU B N 1
ATOM 6731 C CA . GLU B 1 238 ? 4.551 1.647 24.703 1 94.25 238 GLU B CA 1
ATOM 6732 C C . GLU B 1 238 ? 4.777 2.031 23.234 1 94.25 238 GLU B C 1
ATOM 6734 O O . GLU B 1 238 ? 3.834 2.404 22.531 1 94.25 238 GLU B O 1
ATOM 6739 N N . ILE B 1 239 ? 5.953 1.861 22.781 1 95.5 239 ILE B N 1
ATOM 6740 C CA . ILE B 1 239 ? 6.309 2.35 21.453 1 95.5 239 ILE B CA 1
ATOM 6741 C C . ILE B 1 239 ? 5.496 1.604 20.391 1 95.5 239 ILE B C 1
ATOM 6743 O O . ILE B 1 239 ? 4.945 2.221 19.469 1 95.5 239 ILE B O 1
ATOM 6747 N N . LYS B 1 240 ? 5.371 0.333 20.531 1 93.69 240 LYS B N 1
ATOM 6748 C CA . LYS B 1 240 ? 4.617 -0.458 19.562 1 93.69 240 LYS B CA 1
ATOM 6749 C C . LYS B 1 240 ? 3.15 -0.032 19.516 1 93.69 240 LYS B C 1
ATOM 6751 O O . LYS B 1 240 ? 2.545 0.038 18.453 1 93.69 240 LYS B O 1
ATOM 6756 N N . LYS B 1 241 ? 2.65 0.24 20.656 1 95.56 241 LYS B N 1
ATOM 6757 C CA . LYS B 1 241 ? 1.267 0.69 20.766 1 95.56 241 LYS B CA 1
ATOM 6758 C C . LYS B 1 241 ? 1.072 2.039 20.078 1 95.56 241 LYS B C 1
ATOM 6760 O O . LYS B 1 241 ? 0.154 2.203 19.281 1 95.56 241 LYS B O 1
ATOM 6765 N N . VAL B 1 242 ? 1.97 2.947 20.375 1 97.5 242 VAL B N 1
ATOM 6766 C CA . VAL B 1 242 ? 1.869 4.301 19.844 1 97.5 242 VAL B CA 1
ATOM 6767 C C . VAL B 1 242 ? 2.025 4.273 18.328 1 97.5 242 VAL B C 1
ATOM 6769 O O . VAL B 1 242 ? 1.254 4.91 17.594 1 97.5 242 VAL B O 1
ATOM 6772 N N . VAL B 1 243 ? 2.971 3.484 17.844 1 97.38 243 VAL B N 1
ATOM 6773 C CA . VAL B 1 243 ? 3.225 3.406 16.406 1 97.38 243 VAL B CA 1
ATOM 6774 C C . VAL B 1 243 ? 2.09 2.65 15.719 1 97.38 243 VAL B C 1
ATOM 6776 O O . VAL B 1 243 ? 1.661 3.02 14.625 1 97.38 243 VAL B O 1
ATOM 6779 N N . GLY B 1 244 ? 1.63 1.607 16.375 1 95.94 244 GLY B N 1
ATOM 6780 C CA . GLY B 1 244 ? 0.491 0.89 15.82 1 95.94 244 GLY B CA 1
ATOM 6781 C C . GLY B 1 244 ? -0.737 1.764 15.648 1 95.94 244 GLY B C 1
ATOM 6782 O O . GLY B 1 244 ? -1.397 1.714 14.609 1 95.94 244 GLY B O 1
ATOM 6783 N N . PHE B 1 245 ? -1.034 2.539 16.625 1 97.31 245 PHE B N 1
ATOM 6784 C CA . PHE B 1 245 ? -2.172 3.447 16.547 1 97.31 245 PHE B CA 1
ATOM 6785 C C . PHE B 1 245 ? -1.929 4.527 15.5 1 97.31 245 PHE B C 1
ATOM 6787 O O . PHE B 1 245 ? -2.861 4.965 14.82 1 97.31 245 PHE B O 1
ATOM 6794 N N . ALA B 1 246 ? -0.675 4.949 15.398 1 98.12 246 ALA B N 1
ATOM 6795 C CA . ALA B 1 246 ? -0.323 5.906 14.352 1 98.12 246 ALA B CA 1
ATOM 6796 C C . ALA B 1 246 ? -0.642 5.348 12.969 1 98.12 246 ALA B C 1
ATOM 6798 O O . ALA B 1 246 ? -1.212 6.047 12.125 1 98.12 246 ALA B O 1
ATOM 6799 N N . LYS B 1 247 ? -0.264 4.141 12.773 1 96.19 247 LYS B N 1
ATOM 6800 C CA . LYS B 1 247 ? -0.549 3.5 11.492 1 96.19 247 LYS B CA 1
ATOM 6801 C C . LYS B 1 247 ? -2.051 3.432 11.234 1 96.19 247 LYS B C 1
ATOM 6803 O O . LYS B 1 247 ? -2.502 3.619 10.102 1 96.19 247 LYS B O 1
ATOM 6808 N N . ALA B 1 248 ? -2.797 3.135 12.242 1 95.25 248 ALA B N 1
ATOM 6809 C CA . ALA B 1 248 ? -4.254 3.123 12.125 1 95.25 248 ALA B CA 1
ATOM 6810 C C . ALA B 1 248 ? -4.781 4.5 11.742 1 95.25 248 ALA B C 1
ATOM 6812 O O . ALA B 1 248 ? -5.668 4.617 10.891 1 95.25 248 ALA B O 1
ATOM 6813 N N . LEU B 1 249 ? -4.242 5.477 12.352 1 96.25 249 LEU B N 1
ATOM 6814 C CA . LEU B 1 249 ? -4.66 6.844 12.07 1 96.25 249 LEU B CA 1
ATOM 6815 C C . LEU B 1 249 ? -4.363 7.219 10.625 1 96.25 249 LEU B C 1
ATOM 6817 O O . LEU B 1 249 ? -5.164 7.898 9.977 1 96.25 249 LEU B O 1
ATOM 6821 N N . VAL B 1 250 ? -3.225 6.824 10.125 1 95.25 250 VAL B N 1
ATOM 6822 C CA . VAL B 1 250 ? -2.881 7.078 8.727 1 95.25 250 VAL B CA 1
ATOM 6823 C C . VAL B 1 250 ? -3.961 6.496 7.816 1 95.25 250 VAL B C 1
ATOM 6825 O O . VAL B 1 250 ? -4.461 7.18 6.922 1 95.25 250 VAL B O 1
ATOM 6828 N N . SER B 1 251 ? -4.281 5.316 8.109 1 91.38 251 SER B N 1
ATOM 6829 C CA . SER B 1 251 ? -5.238 4.602 7.27 1 91.38 251 SER B CA 1
ATOM 6830 C C . SER B 1 251 ? -6.637 5.195 7.398 1 91.38 251 SER B C 1
ATOM 6832 O O . SER B 1 251 ? -7.414 5.176 6.441 1 91.38 251 SER B O 1
ATOM 6834 N N . ASN B 1 252 ? -6.898 5.715 8.539 1 93.31 252 ASN B N 1
ATOM 6835 C CA . ASN B 1 252 ? -8.211 6.297 8.789 1 93.31 252 ASN B CA 1
ATOM 6836 C C . ASN B 1 252 ? -8.281 7.742 8.305 1 93.31 252 ASN B C 1
ATOM 6838 O O . ASN B 1 252 ? -9.352 8.359 8.336 1 93.31 252 ASN B O 1
ATOM 6842 N N . THR B 1 253 ? -7.184 8.266 7.926 1 94.62 253 THR B N 1
ATOM 6843 C CA . THR B 1 253 ? -7.148 9.625 7.398 1 94.62 253 THR B CA 1
ATOM 6844 C C . THR B 1 253 ? -7.277 9.617 5.879 1 94.62 253 THR B C 1
ATOM 6846 O O . THR B 1 253 ? -6.586 8.859 5.195 1 94.62 253 THR B O 1
ATOM 6849 N N . PRO B 1 254 ? -8.18 10.453 5.383 1 92.12 254 PRO B N 1
ATOM 6850 C CA . PRO B 1 254 ? -8.297 10.523 3.926 1 92.12 254 PRO B CA 1
ATOM 6851 C C . PRO B 1 254 ? -6.965 10.812 3.24 1 92.12 254 PRO B C 1
ATOM 6853 O O . PRO B 1 254 ? -6.176 11.625 3.736 1 92.12 254 PRO B O 1
ATOM 6856 N N . ILE B 1 255 ? -6.73 10.25 2.113 1 90.56 255 ILE B N 1
ATOM 6857 C CA . ILE B 1 255 ? -5.465 10.32 1.396 1 90.56 255 ILE B CA 1
ATOM 6858 C C . ILE B 1 255 ? -5.184 11.773 0.993 1 90.56 255 ILE B C 1
ATOM 6860 O O . ILE B 1 255 ? -4.027 12.195 0.952 1 90.56 255 ILE B O 1
ATOM 6864 N N . SER B 1 256 ? -6.207 12.539 0.724 1 88.44 256 SER B N 1
ATOM 6865 C CA . SER B 1 256 ? -6.039 13.93 0.333 1 88.44 256 SER B CA 1
ATOM 6866 C C . SER B 1 256 ? -5.348 14.734 1.43 1 88.44 256 SER B C 1
ATOM 6868 O O . SER B 1 256 ? -4.531 15.609 1.144 1 88.44 256 SER B O 1
ATOM 6870 N N . ILE B 1 257 ? -5.684 14.422 2.643 1 92.31 257 ILE B N 1
ATOM 6871 C CA . ILE B 1 257 ? -5.074 15.125 3.768 1 92.31 257 ILE B CA 1
ATOM 6872 C C . ILE B 1 257 ? -3.602 14.75 3.879 1 92.31 257 ILE B C 1
ATOM 6874 O O . ILE B 1 257 ? -2.744 15.609 4.086 1 92.31 257 ILE B O 1
ATOM 6878 N N . THR B 1 258 ? -3.318 13.516 3.711 1 90.69 258 THR B N 1
ATOM 6879 C CA . THR B 1 258 ? -1.942 13.031 3.779 1 90.69 258 THR B CA 1
ATOM 6880 C C . THR B 1 258 ? -1.107 13.617 2.645 1 90.69 258 THR B C 1
ATOM 6882 O O . THR B 1 258 ? 0.073 13.922 2.828 1 90.69 258 THR B O 1
ATOM 6885 N N . LYS B 1 259 ? -1.727 13.797 1.543 1 87.94 259 LYS B N 1
ATOM 6886 C CA . LYS B 1 259 ? -1.036 14.414 0.413 1 87.94 259 LYS B CA 1
ATOM 6887 C C . LYS B 1 259 ? -0.701 15.875 0.701 1 87.94 259 LYS B C 1
ATOM 6889 O O . LYS B 1 259 ? 0.357 16.359 0.301 1 87.94 259 LYS B O 1
ATOM 6894 N N . GLN B 1 260 ? -1.576 16.531 1.328 1 90.75 260 GLN B N 1
ATOM 6895 C CA . GLN B 1 260 ? -1.321 17.906 1.72 1 90.75 260 GLN B CA 1
ATOM 6896 C C . GLN B 1 260 ? -0.174 18 2.723 1 90.75 260 GLN B C 1
ATOM 6898 O O . GLN B 1 260 ? 0.675 18.875 2.631 1 90.75 260 GLN B O 1
ATOM 6903 N N . LEU B 1 261 ? -0.17 17.094 3.639 1 93 261 LEU B N 1
ATOM 6904 C CA . LEU B 1 261 ? 0.919 17.016 4.605 1 93 261 LEU B CA 1
ATOM 6905 C C . LEU B 1 261 ? 2.254 16.797 3.906 1 93 261 LEU B C 1
ATOM 6907 O O . LEU B 1 261 ? 3.24 17.469 4.207 1 93 261 LEU B O 1
ATOM 6911 N N . PHE B 1 262 ? 2.262 15.914 3.006 1 89.75 262 PHE B N 1
ATOM 6912 C CA . PHE B 1 262 ? 3.482 15.617 2.264 1 89.75 262 PHE B CA 1
ATOM 6913 C C . PHE B 1 262 ? 3.949 16.828 1.479 1 89.75 262 PHE B C 1
ATOM 6915 O O . PHE B 1 262 ? 5.141 17.141 1.46 1 89.75 262 PHE B O 1
ATOM 6922 N N . ALA B 1 263 ? 2.969 17.453 0.822 1 87.12 263 ALA B N 1
ATOM 6923 C CA . ALA B 1 263 ? 3.289 18.656 0.07 1 87.12 263 ALA B CA 1
ATOM 6924 C C . ALA B 1 263 ? 3.891 19.719 0.98 1 87.12 263 ALA B C 1
ATOM 6926 O O . ALA B 1 263 ? 4.809 20.438 0.582 1 87.12 263 ALA B O 1
ATOM 6927 N N . CYS B 1 264 ? 3.43 19.828 2.131 1 91.38 264 CYS B N 1
ATOM 6928 C CA . CYS B 1 264 ? 3.902 20.812 3.098 1 91.38 264 CYS B CA 1
ATOM 6929 C C . CYS B 1 264 ? 5.32 20.5 3.553 1 91.38 264 CYS B C 1
ATOM 6931 O O . CYS B 1 264 ? 6.227 21.312 3.398 1 91.38 264 CYS B O 1
ATOM 6933 N N . ILE B 1 265 ? 5.57 19.297 3.984 1 88.25 265 ILE B N 1
ATOM 6934 C CA . ILE B 1 265 ? 6.848 18.891 4.559 1 88.25 265 ILE B CA 1
ATOM 6935 C C . ILE B 1 265 ? 7.941 18.969 3.5 1 88.25 265 ILE B C 1
ATOM 6937 O O . ILE B 1 265 ? 9.086 19.312 3.803 1 88.25 265 ILE B O 1
ATOM 6941 N N . THR B 1 266 ? 7.582 18.719 2.238 1 84.31 266 THR B N 1
ATOM 6942 C CA . THR B 1 266 ? 8.562 18.766 1.155 1 84.31 266 THR B CA 1
ATOM 6943 C C . THR B 1 266 ? 8.602 20.156 0.517 1 84.31 266 THR B C 1
ATOM 6945 O O . THR B 1 266 ? 9.398 20.406 -0.385 1 84.31 266 THR B O 1
ATOM 6948 N N . ASN B 1 267 ? 7.703 21 0.988 1 86.69 267 ASN B N 1
ATOM 6949 C CA . ASN B 1 267 ? 7.574 22.344 0.419 1 86.69 267 ASN B CA 1
ATOM 6950 C C . ASN B 1 267 ? 7.449 22.297 -1.102 1 86.69 267 ASN B C 1
ATOM 6952 O O . ASN B 1 267 ? 8.211 22.953 -1.811 1 86.69 267 ASN B O 1
ATOM 6956 N N . SER B 1 268 ? 6.559 21.5 -1.593 1 81.5 268 SER B N 1
ATOM 6957 C CA . SER B 1 268 ? 6.371 21.312 -3.027 1 81.5 268 SER B CA 1
ATOM 6958 C C . SER B 1 268 ? 5.809 22.562 -3.684 1 81.5 268 SER B C 1
ATOM 6960 O O . SER B 1 268 ? 5.262 23.438 -3.006 1 81.5 268 SER B O 1
ATOM 6962 N N . PRO B 1 269 ? 5.883 22.641 -4.949 1 75.5 269 PRO B N 1
ATOM 6963 C CA . PRO B 1 269 ? 5.262 23.766 -5.652 1 75.5 269 PRO B CA 1
ATOM 6964 C C . PRO B 1 269 ? 3.752 23.828 -5.449 1 75.5 269 PRO B C 1
ATOM 6966 O O . PRO B 1 269 ? 3.186 24.922 -5.34 1 75.5 269 PRO B O 1
ATOM 6969 N N . GLN B 1 270 ? 3.205 22.734 -5.375 1 81.06 270 GLN B N 1
ATOM 6970 C CA . GLN B 1 270 ? 1.768 22.672 -5.137 1 81.06 270 GLN B CA 1
ATOM 6971 C C . GLN B 1 270 ? 1.411 23.281 -3.781 1 81.06 270 GLN B C 1
ATOM 6973 O O . GLN B 1 270 ? 0.386 23.953 -3.645 1 81.06 270 GLN B O 1
ATOM 6978 N N . TYR B 1 271 ? 2.279 23.031 -2.877 1 86.44 271 TYR B N 1
ATOM 6979 C CA . TYR B 1 271 ? 2.055 23.578 -1.546 1 86.44 271 TYR B CA 1
ATOM 6980 C C . TYR B 1 271 ? 2.137 25.109 -1.564 1 86.44 271 TYR B C 1
ATOM 6982 O O . TYR B 1 271 ? 1.239 25.781 -1.066 1 86.44 271 TYR B O 1
ATOM 6990 N N . GLN B 1 272 ? 3.102 25.578 -2.213 1 84 272 GLN B N 1
ATOM 6991 C CA . GLN B 1 272 ? 3.357 27.016 -2.262 1 84 272 GLN B CA 1
ATOM 6992 C C . GLN B 1 272 ? 2.246 27.75 -3.012 1 84 272 GLN B C 1
ATOM 6994 O O . GLN B 1 272 ? 1.837 28.844 -2.611 1 84 272 GLN B O 1
ATOM 6999 N N . ARG B 1 273 ? 1.713 27.094 -3.859 1 74.19 273 ARG B N 1
ATOM 7000 C CA . ARG B 1 273 ? 0.781 27.766 -4.754 1 74.19 273 ARG B CA 1
ATOM 7001 C C . ARG B 1 273 ? -0.651 27.656 -4.242 1 74.19 273 ARG B C 1
ATOM 7003 O O . ARG B 1 273 ? -1.43 28.609 -4.344 1 74.19 273 ARG B O 1
ATOM 7010 N N . TRP B 1 274 ? -0.968 26.484 -3.689 1 78.19 274 TRP B N 1
ATOM 7011 C CA . TRP B 1 274 ? -2.395 26.25 -3.496 1 78.19 274 TRP B CA 1
ATOM 7012 C C . TRP B 1 274 ? -2.674 25.734 -2.092 1 78.19 274 TRP B C 1
ATOM 7014 O O . TRP B 1 274 ? -3.598 26.203 -1.421 1 78.19 274 TRP B O 1
ATOM 7024 N N . VAL B 1 275 ? -1.933 24.812 -1.659 1 84 275 VAL B N 1
ATOM 7025 C CA . VAL B 1 275 ? -2.266 24.047 -0.461 1 84 275 VAL B CA 1
ATOM 7026 C C . VAL B 1 275 ? -2.184 24.953 0.767 1 84 275 VAL B C 1
ATOM 7028 O O . VAL B 1 275 ? -3.074 24.938 1.619 1 84 275 VAL B O 1
ATOM 7031 N N . TYR B 1 276 ? -1.163 25.781 0.806 1 87.88 276 TYR B N 1
ATOM 7032 C CA . TYR B 1 276 ? -0.961 26.625 1.976 1 87.88 276 TYR B CA 1
ATOM 7033 C C . TYR B 1 276 ? -2.172 27.516 2.215 1 87.88 276 TYR B C 1
ATOM 7035 O O . TYR B 1 276 ? -2.711 27.562 3.322 1 87.88 276 TYR B O 1
ATOM 7043 N N . SER B 1 277 ? -2.607 28.125 1.207 1 83.88 277 SER B N 1
ATOM 7044 C CA . SER B 1 277 ? -3.748 29.031 1.338 1 83.88 277 SER B CA 1
ATOM 7045 C C . SER B 1 277 ? -5.02 28.266 1.696 1 83.88 277 SER B C 1
ATOM 7047 O O . SER B 1 277 ? -5.824 28.734 2.504 1 83.88 277 SER B O 1
ATOM 7049 N N . THR B 1 278 ? -5.188 27.141 1.183 1 81.25 278 THR B N 1
ATOM 7050 C CA . THR B 1 278 ? -6.379 26.328 1.399 1 81.25 278 THR B CA 1
ATOM 7051 C C . THR B 1 278 ? -6.465 25.875 2.854 1 81.25 278 THR B C 1
ATOM 7053 O O . THR B 1 278 ? -7.523 25.969 3.477 1 81.25 278 THR B O 1
ATOM 7056 N N . ILE B 1 279 ? -5.355 25.453 3.395 1 86.62 279 ILE B N 1
ATOM 7057 C CA . ILE B 1 279 ? -5.406 24.859 4.73 1 86.62 279 ILE B CA 1
ATOM 7058 C C . ILE B 1 279 ? -5.441 25.969 5.777 1 86.62 279 ILE B C 1
ATOM 7060 O O . ILE B 1 279 ? -5.98 25.781 6.871 1 86.62 279 ILE B O 1
ATOM 7064 N N . THR B 1 280 ? -4.867 27.062 5.48 1 86.19 280 THR B N 1
ATOM 7065 C CA . THR B 1 280 ? -4.797 28.141 6.465 1 86.19 280 THR B CA 1
ATOM 7066 C C . THR B 1 280 ? -6.105 28.938 6.496 1 86.19 280 THR B C 1
ATOM 7068 O O . THR B 1 280 ? -6.402 29.609 7.48 1 86.19 280 THR B O 1
ATOM 7071 N N . THR B 1 281 ? -6.82 28.812 5.418 1 78.06 281 THR B N 1
ATOM 7072 C CA . THR B 1 281 ? -8.094 29.531 5.379 1 78.06 281 THR B CA 1
ATOM 7073 C C . THR B 1 281 ? -9.234 28.609 5.801 1 78.06 281 THR B C 1
ATOM 7075 O O . THR B 1 281 ? -10.297 29.094 6.223 1 78.06 281 THR B O 1
ATOM 7078 N N . GLY B 1 282 ? -8.945 27.375 5.703 1 74.31 282 GLY B N 1
ATOM 7079 C CA . GLY B 1 282 ? -9.992 26.422 6.047 1 74.31 282 GLY B CA 1
ATOM 7080 C C . GLY B 1 282 ? -9.969 26.016 7.504 1 74.31 282 GLY B C 1
ATOM 7081 O O . GLY B 1 282 ? -8.922 26.062 8.148 1 74.31 282 GLY B O 1
ATOM 7082 N N . ASN B 1 283 ? -11.195 25.781 8.031 1 78.19 283 ASN B N 1
ATOM 7083 C CA . ASN B 1 283 ? -11.289 25.375 9.43 1 78.19 283 ASN B CA 1
ATOM 7084 C C . ASN B 1 283 ? -11.484 23.875 9.562 1 78.19 283 ASN B C 1
ATOM 7086 O O . ASN B 1 283 ? -11.508 23.344 10.672 1 78.19 283 ASN B O 1
ATOM 7090 N N . VAL B 1 284 ? -11.57 23.25 8.406 1 87 284 VAL B N 1
ATOM 7091 C CA . VAL B 1 284 ? -11.828 21.812 8.461 1 87 284 VAL B CA 1
ATOM 7092 C C . VAL B 1 284 ? -11.023 21.109 7.375 1 87 284 VAL B C 1
ATOM 7094 O O . VAL B 1 284 ? -10.547 21.734 6.43 1 87 284 VAL B O 1
ATOM 7097 N N . ALA B 1 285 ? -10.852 19.812 7.566 1 89.88 285 ALA B N 1
ATOM 7098 C CA . ALA B 1 285 ? -10.133 19.016 6.586 1 89.88 285 ALA B CA 1
ATOM 7099 C C . ALA B 1 285 ? -10.859 19 5.242 1 89.88 285 ALA B C 1
ATOM 7101 O O . ALA B 1 285 ? -12.086 18.922 5.199 1 89.88 285 ALA B O 1
ATOM 7102 N N . ILE B 1 286 ? -10.141 19.156 4.234 1 89 286 ILE B N 1
ATOM 7103 C CA . ILE B 1 286 ? -10.695 19.156 2.881 1 89 286 ILE B CA 1
ATOM 7104 C C . ILE B 1 286 ? -10.359 17.828 2.201 1 89 286 ILE B C 1
ATOM 7106 O O . ILE B 1 286 ? -9.211 17.375 2.217 1 89 286 ILE B O 1
ATOM 7110 N N . VAL B 1 287 ? -11.352 17.219 1.594 1 90.44 287 VAL B N 1
ATOM 7111 C CA . VAL B 1 287 ? -11.148 15.922 0.965 1 90.44 287 VAL B CA 1
ATOM 7112 C C . VAL B 1 287 ? -11.586 15.984 -0.497 1 90.44 287 VAL B C 1
ATOM 7114 O O . VAL B 1 287 ? -12.406 16.828 -0.874 1 90.44 287 VAL B O 1
ATOM 7117 N N . SER B 1 288 ? -11.023 15.125 -1.284 1 84.12 288 SER B N 1
ATOM 7118 C CA . SER B 1 288 ? -11.391 15.031 -2.695 1 84.12 288 SER B CA 1
ATOM 7119 C C . SER B 1 288 ? -12.531 14.047 -2.904 1 84.12 288 SER B C 1
ATOM 7121 O O . SER B 1 288 ? -12.805 13.211 -2.037 1 84.12 288 SER B O 1
ATOM 7123 N N . PRO B 1 289 ? -13.18 14.164 -3.996 1 79.12 289 PRO B N 1
ATOM 7124 C CA . PRO B 1 289 ? -14.219 13.18 -4.305 1 79.12 289 PRO B CA 1
ATOM 7125 C C . PRO B 1 289 ? -13.68 11.742 -4.312 1 79.12 289 PRO B C 1
ATOM 7127 O O . PRO B 1 289 ? -14.422 10.805 -4.012 1 79.12 289 PRO B O 1
ATOM 7130 N N . LYS B 1 290 ? -12.43 11.57 -4.59 1 76.56 290 LYS B N 1
ATOM 7131 C CA . LYS B 1 290 ? -11.828 10.242 -4.598 1 76.56 290 LYS B CA 1
ATOM 7132 C C . LYS B 1 290 ? -11.836 9.625 -3.203 1 76.56 290 LYS B C 1
ATOM 7134 O O . LYS B 1 290 ? -11.969 8.406 -3.055 1 76.56 290 LYS B O 1
ATOM 7139 N N . ASP B 1 291 ? -11.68 10.469 -2.24 1 86.31 291 ASP B N 1
ATOM 7140 C CA . ASP B 1 291 ? -11.688 9.992 -0.86 1 86.31 291 ASP B CA 1
ATOM 7141 C C . ASP B 1 291 ? -13.047 9.398 -0.491 1 86.31 291 ASP B C 1
ATOM 7143 O O . ASP B 1 291 ? -13.117 8.43 0.273 1 86.31 291 ASP B O 1
ATOM 7147 N N . ILE B 1 292 ? -14 9.992 -1.025 1 80.94 292 ILE B N 1
ATOM 7148 C CA . ILE B 1 292 ? -15.359 9.539 -0.734 1 80.94 292 ILE B CA 1
ATOM 7149 C C . ILE B 1 292 ? -15.555 8.125 -1.271 1 80.94 292 ILE B C 1
ATOM 7151 O O . ILE B 1 292 ? -16.172 7.285 -0.611 1 80.94 292 ILE B O 1
ATOM 7155 N N . PHE B 1 293 ? -14.961 7.867 -2.314 1 73.19 293 PHE B N 1
ATOM 7156 C CA . PHE B 1 293 ? -15.07 6.547 -2.926 1 73.19 293 PHE B CA 1
ATOM 7157 C C . PHE B 1 293 ? -14.242 5.523 -2.168 1 73.19 293 PHE B C 1
ATOM 7159 O O . PHE B 1 293 ? -14.664 4.379 -1.986 1 73.19 293 PHE B O 1
ATOM 7166 N N . ALA B 1 294 ? -13.125 5.98 -1.831 1 75.88 294 ALA B N 1
ATOM 7167 C CA . ALA B 1 294 ? -12.234 5.082 -1.094 1 75.88 294 ALA B CA 1
ATOM 7168 C C . ALA B 1 294 ? -12.844 4.684 0.245 1 75.88 294 ALA B C 1
ATOM 7170 O O . ALA B 1 294 ? -12.648 3.562 0.718 1 75.88 294 ALA B O 1
ATOM 7171 N N . ASP B 1 295 ? -13.484 5.594 0.868 1 73.31 295 ASP B N 1
ATOM 7172 C CA . ASP B 1 295 ? -14.094 5.332 2.168 1 73.31 295 ASP B CA 1
ATOM 7173 C C . ASP B 1 295 ? -15.078 4.16 2.094 1 73.31 295 ASP B C 1
ATOM 7175 O O . ASP B 1 295 ? -15.031 3.254 2.926 1 73.31 295 ASP B O 1
ATOM 7179 N N . LYS B 1 296 ? -15.82 4.18 1.131 1 62.06 296 LYS B N 1
ATOM 7180 C CA . LYS B 1 296 ? -16.859 3.164 0.977 1 62.06 296 LYS B CA 1
ATOM 7181 C C . LYS B 1 296 ? -16.25 1.807 0.631 1 62.06 296 LYS B C 1
ATOM 7183 O O . LYS B 1 296 ? -16.656 0.782 1.186 1 62.06 296 LYS B O 1
ATOM 7188 N N . ASN B 1 297 ? -15.211 1.856 -0.147 1 61.12 297 ASN B N 1
ATOM 7189 C CA . ASN B 1 297 ? -14.758 0.61 -0.759 1 61.12 297 ASN B CA 1
ATOM 7190 C C . ASN B 1 297 ? -13.57 0.013 -0.009 1 61.12 297 ASN B C 1
ATOM 7192 O O . ASN B 1 297 ? -13.43 -1.209 0.066 1 61.12 297 ASN B O 1
ATOM 7196 N N . SER B 1 298 ? -12.836 0.897 0.502 1 64.75 298 SER B N 1
ATOM 7197 C CA . SER B 1 298 ? -11.547 0.37 0.938 1 64.75 298 SER B CA 1
ATOM 7198 C C . SER B 1 298 ? -11.312 0.645 2.42 1 64.75 298 SER B C 1
ATOM 7200 O O . SER B 1 298 ? -10.656 -0.142 3.105 1 64.75 298 SER B O 1
ATOM 7202 N N . ARG B 1 299 ? -11.891 1.609 2.928 1 74.88 299 ARG B N 1
ATOM 7203 C CA . ARG B 1 299 ? -11.508 2.01 4.277 1 74.88 299 ARG B CA 1
ATOM 7204 C C . ARG B 1 299 ? -12.555 1.572 5.297 1 74.88 299 ARG B C 1
ATOM 7206 O O . ARG B 1 299 ? -12.312 1.62 6.504 1 74.88 299 ARG B O 1
ATOM 7213 N N . GLY B 1 300 ? -13.664 1.11 4.863 1 71.38 300 GLY B N 1
ATOM 7214 C CA . GLY B 1 300 ? -14.664 0.554 5.762 1 71.38 300 GLY B CA 1
ATOM 7215 C C . GLY B 1 300 ? -15.461 1.615 6.492 1 71.38 300 GLY B C 1
ATOM 7216 O O . GLY B 1 300 ? -16.016 1.354 7.562 1 71.38 300 GLY B O 1
ATOM 7217 N N . PHE B 1 301 ? -15.344 2.844 6.066 1 81.75 301 PHE B N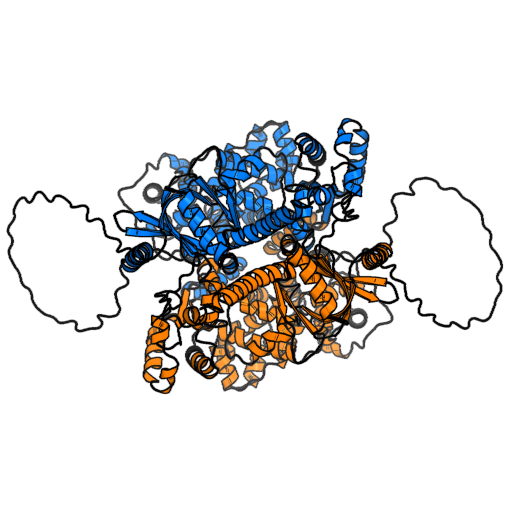 1
ATOM 7218 C CA . PHE B 1 301 ? -16.141 3.914 6.652 1 81.75 301 PHE B CA 1
ATOM 7219 C C . PHE B 1 301 ? -17.562 3.895 6.105 1 81.75 301 PHE B C 1
ATOM 7221 O O . PHE B 1 301 ? -17.781 3.576 4.934 1 81.75 301 PHE B O 1
ATOM 7228 N N . SER B 1 302 ? -18.453 4.184 7.051 1 80.5 302 SER B N 1
ATOM 7229 C CA . SER B 1 302 ? -19.75 4.637 6.555 1 80.5 302 SER B CA 1
ATOM 7230 C C . SER B 1 302 ? -19.688 6.094 6.117 1 80.5 302 SER B C 1
ATOM 7232 O O . SER B 1 302 ? -18.938 6.891 6.684 1 80.5 302 SER B O 1
ATOM 7234 N N . LEU B 1 303 ? -20.406 6.324 5.051 1 87.5 303 LEU B N 1
ATOM 7235 C CA . LEU B 1 303 ? -20.406 7.684 4.523 1 87.5 303 LEU B CA 1
ATOM 7236 C C . LEU B 1 303 ? -21.703 8.398 4.832 1 87.5 303 LEU B C 1
ATOM 7238 O O . LEU B 1 303 ? -22.797 7.832 4.66 1 87.5 303 LEU B O 1
ATOM 7242 N N . PHE B 1 304 ? -21.578 9.578 5.379 1 89.94 304 PHE B N 1
ATOM 7243 C CA . PHE B 1 304 ? -22.703 10.469 5.609 1 89.94 304 PHE B CA 1
ATOM 7244 C C . PHE B 1 304 ? -22.484 11.805 4.906 1 89.94 304 PHE B C 1
ATOM 7246 O O . PHE B 1 304 ? -21.656 12.609 5.332 1 89.94 304 PHE B O 1
ATOM 7253 N N . LEU B 1 305 ? -23.266 12.031 3.852 1 91.19 305 LEU B N 1
ATOM 7254 C CA . LEU B 1 305 ? -23.078 13.203 3 1 91.19 305 LEU B CA 1
ATOM 7255 C C . LEU B 1 305 ? -24.125 14.266 3.297 1 91.19 305 LEU B C 1
ATOM 7257 O O . LEU B 1 305 ? -25.328 13.961 3.346 1 91.19 305 LEU B O 1
ATOM 7261 N N . ILE B 1 306 ? -23.656 15.461 3.514 1 90.5 306 ILE B N 1
ATOM 7262 C CA . ILE B 1 306 ? -24.547 16.594 3.775 1 90.5 306 ILE B CA 1
ATOM 7263 C C . ILE B 1 306 ? -24.406 17.625 2.664 1 90.5 306 ILE B C 1
ATOM 7265 O O . ILE B 1 306 ? -23.328 18.203 2.475 1 90.5 306 ILE B O 1
ATOM 7269 N N . ASP B 1 307 ? -25.484 17.812 1.989 1 91.44 307 ASP B N 1
ATOM 7270 C CA . ASP B 1 307 ? -25.562 18.859 0.973 1 91.44 307 ASP B CA 1
ATOM 7271 C C . ASP B 1 307 ? -26.062 20.172 1.574 1 91.44 307 ASP B C 1
ATOM 7273 O O . ASP B 1 307 ? -27.25 20.312 1.86 1 91.44 307 ASP B O 1
ATOM 7277 N N . GLY B 1 308 ? -25.156 21.109 1.665 1 90 308 GLY B N 1
ATOM 7278 C CA . GLY B 1 308 ? -25.484 22.375 2.303 1 90 308 GLY B CA 1
ATOM 7279 C C . GLY B 1 308 ? -26.062 23.391 1.338 1 90 308 GLY B C 1
ATOM 7280 O O . GLY B 1 308 ? -26.266 24.547 1.708 1 90 308 GLY B O 1
ATOM 7281 N N . ARG B 1 309 ? -26.312 23.047 0.091 1 86.62 309 ARG B N 1
ATOM 7282 C CA . ARG B 1 309 ? -26.875 23.953 -0.902 1 86.62 309 ARG B CA 1
ATOM 7283 C C . ARG B 1 309 ? -28.375 24.188 -0.65 1 86.62 309 ARG B C 1
ATOM 7285 O O . ARG B 1 309 ? -28.969 23.516 0.186 1 86.62 309 ARG B O 1
ATOM 7292 N N . LYS B 1 310 ? -28.844 25.109 -1.38 1 84.12 310 LYS B N 1
ATOM 7293 C CA . LYS B 1 310 ? -30.281 25.391 -1.294 1 84.12 310 LYS B CA 1
ATOM 7294 C C . LYS B 1 310 ? -31.094 24.188 -1.75 1 84.12 310 LYS B C 1
ATOM 7296 O O . LYS B 1 310 ? -30.625 23.375 -2.564 1 84.12 310 LYS B O 1
ATOM 7301 N N . ARG B 1 311 ? -32.312 24.094 -1.211 1 81.88 311 ARG B N 1
ATOM 7302 C CA . ARG B 1 311 ? -33.188 22.953 -1.471 1 81.88 311 ARG B CA 1
ATOM 7303 C C . ARG B 1 311 ? -33.438 22.781 -2.965 1 81.88 311 ARG B C 1
ATOM 7305 O O . ARG B 1 311 ? -33.438 21.656 -3.473 1 81.88 311 ARG B O 1
ATOM 7312 N N . GLU B 1 312 ? -33.594 23.875 -3.627 1 82.56 312 GLU B N 1
ATOM 7313 C CA . GLU B 1 312 ? -33.844 23.828 -5.062 1 82.56 312 GLU B CA 1
ATOM 7314 C C . GLU B 1 312 ? -32.688 23.188 -5.812 1 82.56 312 GLU B C 1
ATOM 7316 O O . GLU B 1 312 ? -32.875 22.422 -6.758 1 82.56 312 GLU B O 1
ATOM 7321 N N . MET B 1 313 ? -31.531 23.516 -5.402 1 84.38 313 MET B N 1
ATOM 7322 C CA . MET B 1 313 ? -30.328 22.984 -6.047 1 84.38 313 MET B CA 1
ATOM 7323 C C . MET B 1 313 ? -30.172 21.484 -5.738 1 84.38 313 MET B C 1
ATOM 7325 O O . MET B 1 313 ? -29.781 20.719 -6.609 1 84.38 313 MET B O 1
ATOM 7329 N N . TYR B 1 314 ? -30.5 21.172 -4.539 1 86.12 314 TYR B N 1
ATOM 7330 C CA . TYR B 1 314 ? -30.453 19.781 -4.102 1 86.12 314 TYR B CA 1
ATOM 7331 C C . TYR B 1 314 ? -31.406 18.938 -4.926 1 86.12 314 TYR B C 1
ATOM 7333 O O . TYR B 1 314 ? -31.047 17.828 -5.359 1 86.12 314 TYR B O 1
ATOM 7341 N N . LEU B 1 315 ? -32.469 19.469 -5.211 1 82.31 315 LEU B N 1
ATOM 7342 C CA . LEU B 1 315 ? -33.5 18.734 -5.926 1 82.31 315 LEU B CA 1
ATOM 7343 C C . LEU B 1 315 ? -33.188 18.641 -7.414 1 82.31 315 LEU B C 1
ATOM 7345 O O . LEU B 1 315 ? -33.75 17.828 -8.133 1 82.31 315 LEU B O 1
ATOM 7349 N N . SER B 1 316 ? -32.281 19.453 -7.836 1 78.62 316 SER B N 1
ATOM 7350 C CA . SER B 1 316 ? -31.891 19.438 -9.242 1 78.62 316 SER B CA 1
ATOM 7351 C C . SER B 1 316 ? -30.688 18.516 -9.469 1 78.62 316 SER B C 1
ATOM 7353 O O . SER B 1 316 ? -30.203 18.375 -10.594 1 78.62 316 SER B O 1
ATOM 7355 N N . GLY B 1 317 ? -30.219 18 -8.445 1 81.69 317 GLY B N 1
ATOM 7356 C CA . GLY B 1 317 ? -29.094 17.094 -8.531 1 81.69 317 GLY B CA 1
ATOM 7357 C C . GLY B 1 317 ? -28.188 17.141 -7.316 1 81.69 317 GLY B C 1
ATOM 7358 O O . GLY B 1 317 ? -27.875 18.219 -6.812 1 81.69 317 GLY B O 1
ATOM 7359 N N . THR B 1 318 ? -27.875 15.953 -6.812 1 86.5 318 THR B N 1
ATOM 7360 C CA . THR B 1 318 ? -26.969 15.891 -5.664 1 86.5 318 THR B CA 1
ATOM 7361 C C . THR B 1 318 ? -26.172 14.594 -5.68 1 86.5 318 THR B C 1
ATOM 7363 O O . THR B 1 318 ? -26.312 13.781 -6.598 1 86.5 318 THR B O 1
ATOM 7366 N N . ILE B 1 319 ? -25.219 14.562 -4.766 1 83.06 319 ILE B N 1
ATOM 7367 C CA . ILE B 1 319 ? -24.469 13.32 -4.602 1 83.06 319 ILE B CA 1
ATOM 7368 C C . ILE B 1 319 ? -25.391 12.25 -4.016 1 83.06 319 ILE B C 1
ATOM 7370 O O . ILE B 1 319 ? -26.141 12.508 -3.07 1 83.06 319 ILE B O 1
ATOM 7374 N N . PRO B 1 320 ? -25.344 11.062 -4.586 1 79.06 320 PRO B N 1
ATOM 7375 C CA . PRO B 1 320 ? -26.234 10.008 -4.102 1 79.06 320 PRO B CA 1
ATOM 7376 C C . PRO B 1 320 ? -26.078 9.742 -2.607 1 79.06 320 PRO B C 1
ATOM 7378 O O . PRO B 1 320 ? -24.953 9.578 -2.121 1 79.06 320 PRO B O 1
ATOM 7381 N N . GLY B 1 321 ? -27.25 9.75 -1.865 1 78.88 321 GLY B N 1
ATOM 7382 C CA . GLY B 1 321 ? -27.25 9.445 -0.444 1 78.88 321 GLY B CA 1
ATOM 7383 C C . GLY B 1 321 ? -27.062 10.672 0.432 1 78.88 321 GLY B C 1
ATOM 7384 O O . GLY B 1 321 ? -27.156 10.586 1.657 1 78.88 321 GLY B O 1
ATOM 7385 N N . ALA B 1 322 ? -26.922 11.773 -0.216 1 88.12 322 ALA B N 1
ATOM 7386 C CA . ALA B 1 322 ? -26.734 13 0.557 1 88.12 322 ALA B CA 1
ATOM 7387 C C . ALA B 1 322 ? -28.062 13.508 1.119 1 88.12 322 ALA B C 1
ATOM 7389 O O . ALA B 1 322 ? -29.109 13.336 0.496 1 88.12 322 ALA B O 1
ATOM 7390 N N . ILE B 1 323 ? -27.984 14.062 2.262 1 86.06 323 ILE B N 1
ATOM 7391 C CA . ILE B 1 323 ? -29.125 14.75 2.842 1 86.06 323 ILE B CA 1
ATOM 7392 C C . ILE B 1 323 ? -28.953 16.266 2.682 1 86.06 323 ILE B C 1
ATOM 7394 O O . ILE B 1 323 ? -27.828 16.766 2.652 1 86.06 323 ILE B O 1
ATOM 7398 N N . ASN B 1 324 ? -30.062 16.906 2.59 1 88.06 324 ASN B N 1
ATOM 7399 C CA . ASN B 1 324 ? -29.984 18.344 2.381 1 88.06 324 ASN B CA 1
ATOM 7400 C C . ASN B 1 324 ? -30.234 19.109 3.678 1 88.06 324 ASN B C 1
ATOM 7402 O O . ASN B 1 324 ? -31.188 18.844 4.395 1 88.06 324 ASN B O 1
ATOM 7406 N N . ILE B 1 325 ? -29.328 19.906 3.977 1 84.25 325 ILE B N 1
ATOM 7407 C CA . ILE B 1 325 ? -29.469 20.938 5.012 1 84.25 325 ILE B CA 1
ATOM 7408 C C . ILE B 1 325 ? -29.125 22.297 4.434 1 84.25 325 ILE B C 1
ATOM 7410 O O . ILE B 1 325 ? -27.953 22.625 4.25 1 84.25 325 ILE B O 1
ATOM 7414 N N . ASP B 1 326 ? -30.125 23.031 4.227 1 82.81 326 ASP B N 1
ATOM 7415 C CA . ASP B 1 326 ? -29.906 24.359 3.643 1 82.81 326 ASP B CA 1
ATOM 7416 C C . ASP B 1 326 ? -29.094 25.25 4.586 1 82.81 326 ASP B C 1
ATOM 7418 O O . ASP B 1 326 ? -29.625 25.766 5.57 1 82.81 326 ASP B O 1
ATOM 7422 N N . ALA B 1 327 ? -27.938 25.516 4.234 1 84.44 327 ALA B N 1
ATOM 7423 C CA . ALA B 1 327 ? -27 26.266 5.074 1 84.44 327 ALA B CA 1
ATOM 7424 C C . ALA B 1 327 ? -27.453 27.703 5.266 1 84.44 327 ALA B C 1
ATOM 7426 O O . ALA B 1 327 ? -27.141 28.328 6.281 1 84.44 327 ALA B O 1
ATOM 7427 N N . SER B 1 328 ? -28.141 28.203 4.328 1 78.88 328 SER B N 1
ATOM 7428 C CA . SER B 1 328 ? -28.594 29.594 4.406 1 78.88 328 SER B CA 1
ATOM 7429 C C . SER B 1 328 ? -29.641 29.766 5.496 1 78.88 328 SER B C 1
ATOM 7431 O O . SER B 1 328 ? -29.859 30.891 5.977 1 78.88 328 SER B O 1
ATOM 7433 N N . SER B 1 329 ? -30.266 28.719 5.836 1 76.06 329 SER B N 1
ATOM 7434 C CA . SER B 1 329 ? -31.344 28.797 6.816 1 76.06 329 SER B CA 1
ATOM 7435 C C . SER B 1 329 ? -30.828 28.531 8.227 1 76.06 329 SER B C 1
ATOM 7437 O O . SER B 1 329 ? -31.562 28.656 9.203 1 76.06 329 SER B O 1
ATOM 7439 N N . ILE B 1 330 ? -29.609 28.219 8.375 1 76 330 ILE B N 1
ATOM 7440 C CA . ILE B 1 330 ? -29.047 27.766 9.641 1 76 330 ILE B CA 1
ATOM 7441 C C . ILE B 1 330 ? -29.078 28.906 10.656 1 76 330 ILE B C 1
ATOM 7443 O O . ILE B 1 330 ? -29.391 28.688 11.836 1 76 330 ILE B O 1
ATOM 7447 N N . GLN B 1 331 ? -28.781 30.125 10.172 1 73.38 331 GLN B N 1
ATOM 7448 C CA . GLN B 1 331 ? -28.766 31.266 11.078 1 73.38 331 GLN B CA 1
ATOM 7449 C C . GLN B 1 331 ? -30.172 31.688 11.477 1 73.38 331 GLN B C 1
ATOM 7451 O O . GLN B 1 331 ? -30.406 32.062 12.617 1 73.38 331 GLN B O 1
ATOM 7456 N N . SER B 1 332 ? -31.047 31.531 10.492 1 74.25 332 SER B N 1
ATOM 7457 C CA . SER B 1 332 ? -32.406 32 10.727 1 74.25 332 SER B CA 1
ATOM 7458 C C . SER B 1 332 ? -33.219 30.969 11.484 1 74.25 332 SER B C 1
ATOM 7460 O O . SER B 1 332 ? -34.188 31.328 12.172 1 74.25 332 SER B O 1
ATOM 7462 N N . GLU B 1 333 ? -32.844 29.719 11.422 1 75.94 333 GLU B N 1
ATOM 7463 C CA . GLU B 1 333 ? -33.594 28.656 12.078 1 75.94 333 GLU B CA 1
ATOM 7464 C C . GLU B 1 333 ? -32.688 27.719 12.844 1 75.94 333 GLU B C 1
ATOM 7466 O O . GLU B 1 333 ? -32.594 26.531 12.531 1 75.94 333 GLU B O 1
ATOM 7471 N N . PRO B 1 334 ? -32.125 28.25 13.93 1 76.12 334 PRO B N 1
ATOM 7472 C CA . PRO B 1 334 ? -31.141 27.438 14.672 1 76.12 334 PRO B CA 1
ATOM 7473 C C . PRO B 1 334 ? -31.75 26.172 15.258 1 76.12 334 PRO B C 1
ATOM 7475 O O . PRO B 1 334 ? -31.062 25.172 15.422 1 76.12 334 PRO B O 1
ATOM 7478 N N . GLU B 1 335 ? -33 26.219 15.523 1 76.38 335 GLU B N 1
ATOM 7479 C CA . GLU B 1 335 ? -33.688 25.062 16.094 1 76.38 335 GLU B CA 1
ATOM 7480 C C . GLU B 1 335 ? -33.656 23.859 15.141 1 76.38 335 GLU B C 1
ATOM 7482 O O . GLU B 1 335 ? -33.562 22.719 15.578 1 76.38 335 GLU B O 1
ATOM 7487 N N . ASN B 1 336 ? -33.656 24.156 13.867 1 73.69 336 ASN B N 1
ATOM 7488 C CA . ASN B 1 336 ? -33.656 23.094 12.867 1 73.69 336 ASN B CA 1
ATOM 7489 C C . ASN B 1 336 ? -32.312 22.344 12.875 1 73.69 336 ASN B C 1
ATOM 7491 O O . ASN B 1 336 ? -32.312 21.109 12.742 1 73.69 336 ASN B O 1
ATOM 7495 N N . ILE B 1 337 ? -31.312 23 13.148 1 77.06 337 ILE B N 1
ATOM 7496 C CA . ILE B 1 337 ? -29.984 22.375 13.141 1 77.06 337 ILE B CA 1
ATOM 7497 C C . ILE B 1 337 ? -29.797 21.562 14.422 1 77.06 337 ILE B C 1
ATOM 7499 O O . ILE B 1 337 ? -29.188 20.5 14.398 1 77.06 337 ILE B O 1
ATOM 7503 N N . GLU B 1 338 ? -30.328 22.172 15.484 1 78.75 338 GLU B N 1
ATOM 7504 C CA . GLU B 1 338 ? -30.234 21.453 16.75 1 78.75 338 GLU B CA 1
ATOM 7505 C C . GLU B 1 338 ? -30.984 20.125 16.688 1 78.75 338 GLU B C 1
ATOM 7507 O O . GLU B 1 338 ? -30.5 19.109 17.188 1 78.75 338 GLU B O 1
ATOM 7512 N N . ASN B 1 339 ? -32.094 20.234 16.078 1 78.44 339 ASN B N 1
ATOM 7513 C CA . ASN B 1 339 ? -32.875 19 15.914 1 78.44 339 ASN B CA 1
ATOM 7514 C C . ASN B 1 339 ? -32.156 18.016 14.992 1 78.44 339 ASN B C 1
ATOM 7516 O O . ASN B 1 339 ? -32.156 16.812 15.242 1 78.44 339 ASN B O 1
ATOM 7520 N N . PHE B 1 340 ? -31.562 18.547 14.016 1 82.12 340 PHE B N 1
ATOM 7521 C CA . PHE B 1 340 ? -30.812 17.703 13.086 1 82.12 340 PHE B CA 1
ATOM 7522 C C . PHE B 1 340 ? -29.672 17 13.797 1 82.12 340 PHE B C 1
ATOM 7524 O O . PHE B 1 340 ? -29.453 15.805 13.617 1 82.12 340 PHE B O 1
ATOM 7531 N N . ILE B 1 341 ? -29.047 17.688 14.641 1 82.19 341 ILE B N 1
ATOM 7532 C CA . ILE B 1 341 ? -27.906 17.141 15.375 1 82.19 341 ILE B CA 1
ATOM 7533 C C . ILE B 1 341 ? -28.359 16.031 16.297 1 82.19 341 ILE B C 1
ATOM 7535 O O . ILE B 1 341 ? -27.703 14.992 16.406 1 82.19 341 ILE B O 1
ATOM 7539 N N . LYS B 1 342 ? -29.453 16.281 16.922 1 82.38 342 LYS B N 1
ATOM 7540 C CA . LYS B 1 342 ? -30.016 15.266 17.812 1 82.38 342 LYS B CA 1
ATOM 7541 C C . LYS B 1 342 ? -30.359 14 17.031 1 82.38 342 LYS B C 1
ATOM 7543 O O . LYS B 1 342 ? -30.141 12.891 17.531 1 82.38 342 LYS B O 1
ATOM 7548 N N . ASP B 1 343 ? -30.734 14.219 15.812 1 84.06 343 ASP B N 1
ATOM 7549 C CA . ASP B 1 343 ? -31.156 13.094 14.984 1 84.06 343 ASP B CA 1
ATOM 7550 C C . ASP B 1 343 ? -29.953 12.234 14.578 1 84.06 343 ASP B C 1
ATOM 7552 O O . ASP B 1 343 ? -30.094 11.023 14.375 1 84.06 343 ASP B O 1
ATOM 7556 N N . ILE B 1 344 ? -28.812 12.875 14.523 1 87.44 344 ILE B N 1
ATOM 7557 C CA . ILE B 1 344 ? -27.672 12.117 13.992 1 87.44 344 ILE B CA 1
ATOM 7558 C C . ILE B 1 344 ? -26.688 11.82 15.109 1 87.44 344 ILE B C 1
ATOM 7560 O O . ILE B 1 344 ? -25.531 11.477 14.844 1 87.44 344 ILE B O 1
ATOM 7564 N N . GLU B 1 345 ? -27.047 11.961 16.328 1 87.31 345 GLU B N 1
ATOM 7565 C CA . GLU B 1 345 ? -26.172 11.766 17.484 1 87.31 345 GLU B CA 1
ATOM 7566 C C . GLU B 1 345 ? -25.562 10.367 17.484 1 87.31 345 GLU B C 1
ATOM 7568 O O . GLU B 1 345 ? -24.438 10.18 17.938 1 87.31 345 GLU B O 1
ATOM 7573 N N . GLY B 1 346 ? -26.25 9.484 16.953 1 83.12 346 GLY B N 1
ATOM 7574 C CA . GLY B 1 346 ? -25.781 8.109 16.906 1 83.12 346 GLY B CA 1
ATOM 7575 C C . GLY B 1 346 ? -24.531 7.934 16.062 1 83.12 346 GLY B C 1
ATOM 7576 O O . GLY B 1 346 ? -23.781 6.98 16.266 1 83.12 346 GLY B O 1
ATOM 7577 N N . LEU B 1 347 ? -24.281 8.867 15.164 1 87.31 347 LEU B N 1
ATOM 7578 C CA . LEU B 1 347 ? -23.125 8.789 14.273 1 87.31 347 LEU B CA 1
ATOM 7579 C C . LEU B 1 347 ? -21.828 8.977 15.062 1 87.31 347 LEU B C 1
ATOM 7581 O O . LEU B 1 347 ? -20.75 8.602 14.586 1 87.31 347 LEU B O 1
ATOM 7585 N N . LYS B 1 348 ? -21.938 9.477 16.25 1 85.62 348 LYS B N 1
ATOM 7586 C CA . LYS B 1 348 ? -20.75 9.695 17.062 1 85.62 348 LYS B CA 1
ATOM 7587 C C . LYS B 1 348 ? -20.141 8.367 17.516 1 85.62 348 LYS B C 1
ATOM 7589 O O . LYS B 1 348 ? -18.953 8.297 17.812 1 85.62 348 LYS B O 1
ATOM 7594 N N . LYS B 1 349 ? -20.922 7.422 17.547 1 80.62 349 LYS B N 1
ATOM 7595 C CA . LYS B 1 349 ? -20.5 6.117 18.047 1 80.62 349 LYS B CA 1
ATOM 7596 C C . LYS B 1 349 ? -20.188 5.172 16.875 1 80.62 349 LYS B C 1
ATOM 7598 O O . LYS B 1 349 ? -20.031 3.967 17.078 1 80.62 349 LYS B O 1
ATOM 7603 N N . SER B 1 350 ? -20.078 5.766 15.727 1 81.69 350 SER B N 1
ATOM 7604 C CA . SER B 1 350 ? -19.797 4.957 14.547 1 81.69 350 SER B CA 1
ATOM 7605 C C . SER B 1 350 ? -18.594 5.5 13.781 1 81.69 350 SER B C 1
ATOM 7607 O O . SER B 1 350 ? -18.219 6.66 13.945 1 81.69 350 SER B O 1
ATOM 7609 N N . ASN B 1 351 ? -17.953 4.59 13.102 1 86.19 351 ASN B N 1
ATOM 7610 C CA . ASN B 1 351 ? -16.875 5.004 12.219 1 86.19 351 ASN B CA 1
ATOM 7611 C C . ASN B 1 351 ? -17.406 5.57 10.906 1 86.19 351 ASN B C 1
ATOM 7613 O O . ASN B 1 351 ? -17.297 4.926 9.859 1 86.19 351 ASN B O 1
ATOM 7617 N N . THR B 1 352 ? -17.953 6.785 11.031 1 88.62 352 THR B N 1
ATOM 7618 C CA . THR B 1 352 ? -18.625 7.426 9.906 1 88.62 352 THR B CA 1
ATOM 7619 C C . THR B 1 352 ? -17.859 8.664 9.453 1 88.62 352 THR B C 1
ATOM 7621 O O . THR B 1 352 ? -17.469 9.492 10.273 1 88.62 352 THR B O 1
ATOM 7624 N N . HIS B 1 353 ? -17.609 8.688 8.211 1 93.31 353 HIS B N 1
ATOM 7625 C CA . HIS B 1 353 ? -17.047 9.883 7.602 1 93.31 353 HIS B CA 1
ATOM 7626 C C . HIS B 1 353 ? -18.141 10.852 7.172 1 93.31 353 HIS B C 1
ATOM 7628 O O . HIS B 1 353 ? -18.969 10.523 6.32 1 93.31 353 HIS B O 1
ATOM 7634 N N . ILE B 1 354 ? -18.188 12.031 7.785 1 93.06 354 ILE B N 1
ATOM 7635 C CA . ILE B 1 354 ? -19.188 13.055 7.48 1 93.06 354 ILE B CA 1
ATOM 7636 C C . ILE B 1 354 ? -18.594 14.078 6.52 1 93.06 354 ILE B C 1
ATOM 7638 O O . ILE B 1 354 ? -17.641 14.789 6.871 1 93.06 354 ILE B O 1
ATOM 7642 N N . VAL B 1 355 ? -19.125 14.125 5.316 1 93.5 355 VAL B N 1
ATOM 7643 C CA . VAL B 1 355 ? -18.625 15.039 4.301 1 93.5 355 VAL B CA 1
ATOM 7644 C C . VAL B 1 355 ? -19.688 16.094 3.986 1 93.5 355 VAL B C 1
ATOM 7646 O O . VAL B 1 355 ? -20.812 15.766 3.621 1 93.5 355 VAL B O 1
ATOM 7649 N N . VAL B 1 356 ? -19.297 17.312 4.184 1 92.62 356 VAL B N 1
ATOM 7650 C CA . VAL B 1 356 ? -20.188 18.438 3.887 1 92.62 356 VAL B CA 1
ATOM 7651 C C . VAL B 1 356 ? -19.734 19.125 2.604 1 92.62 356 VAL B C 1
ATOM 7653 O O . VAL B 1 356 ? -18.531 19.297 2.371 1 92.62 356 VAL B O 1
ATOM 7656 N N . PHE B 1 357 ? -20.703 19.453 1.743 1 91.12 357 PHE B N 1
ATOM 7657 C CA . PHE B 1 357 ? -20.344 20.141 0.515 1 91.12 357 PHE B CA 1
ATOM 7658 C C . PHE B 1 357 ? -21.406 21.172 0.132 1 91.12 357 PHE B C 1
ATOM 7660 O O . PHE B 1 357 ? -22.531 21.109 0.615 1 91.12 357 PHE B O 1
ATOM 7667 N N . GLY B 1 358 ? -21.047 22.125 -0.562 1 87.69 358 GLY B N 1
ATOM 7668 C CA . GLY B 1 358 ? -21.906 23.172 -1.081 1 87.69 358 GLY B CA 1
ATOM 7669 C C . GLY B 1 358 ? -21.406 23.766 -2.385 1 87.69 358 GLY B C 1
ATOM 7670 O O . GLY B 1 358 ? -20.656 23.125 -3.121 1 87.69 358 GLY B O 1
ATOM 7671 N N . ASN B 1 359 ? -21.984 24.875 -2.639 1 75.38 359 ASN B N 1
ATOM 7672 C CA . ASN B 1 359 ? -21.516 25.641 -3.785 1 75.38 359 ASN B CA 1
ATOM 7673 C C . ASN B 1 359 ? -20.266 26.453 -3.436 1 75.38 359 ASN B C 1
ATOM 7675 O O . ASN B 1 359 ? -20.141 26.953 -2.316 1 75.38 359 ASN B O 1
ATOM 7679 N N . THR B 1 360 ? -19.281 26.375 -4.297 1 65.25 360 THR B N 1
ATOM 7680 C CA . THR B 1 360 ? -18.031 27.078 -3.98 1 65.25 360 THR B CA 1
ATOM 7681 C C . THR B 1 360 ? -17.922 28.375 -4.777 1 65.25 360 THR B C 1
ATOM 7683 O O . THR B 1 360 ? -16.891 29.031 -4.766 1 65.25 360 THR B O 1
ATOM 7686 N N . ASP B 1 361 ? -18.969 28.703 -5.406 1 58.66 361 ASP B N 1
ATOM 7687 C CA . ASP B 1 361 ? -18.906 29.828 -6.332 1 58.66 361 ASP B CA 1
ATOM 7688 C C . ASP B 1 361 ? -18.906 31.156 -5.582 1 58.66 361 ASP B C 1
ATOM 7690 O O . ASP B 1 361 ? -18.344 32.156 -6.062 1 58.66 361 ASP B O 1
ATOM 7694 N N . HIS B 1 362 ? -19.578 31.172 -4.473 1 61.75 362 HIS B N 1
ATOM 7695 C CA . HIS B 1 362 ? -19.656 32.438 -3.74 1 61.75 362 HIS B CA 1
ATOM 7696 C C . HIS B 1 362 ? -19.094 32.281 -2.328 1 61.75 362 HIS B C 1
ATOM 7698 O O . HIS B 1 362 ? -19.297 31.25 -1.681 1 61.75 362 HIS B O 1
ATOM 7704 N N . ARG B 1 363 ? -18.359 33.281 -1.947 1 62.09 363 ARG B N 1
ATOM 7705 C CA . ARG B 1 363 ? -17.734 33.312 -0.631 1 62.09 363 ARG B CA 1
ATOM 7706 C C . ARG B 1 363 ? -18.766 33.062 0.472 1 62.09 363 ARG B C 1
ATOM 7708 O O . ARG B 1 363 ? -18.484 32.344 1.427 1 62.09 363 ARG B O 1
ATOM 7715 N N . ASP B 1 364 ? -19.875 33.719 0.269 1 63.75 364 ASP B N 1
ATOM 7716 C CA . ASP B 1 364 ? -20.922 33.625 1.275 1 63.75 364 ASP B CA 1
ATOM 7717 C C . ASP B 1 364 ? -21.391 32.156 1.414 1 63.75 364 ASP B C 1
ATOM 7719 O O . ASP B 1 364 ? -21.656 31.703 2.523 1 63.75 364 ASP B O 1
ATOM 7723 N N . ALA B 1 365 ? -21.438 31.516 0.338 1 68.56 365 ALA B N 1
ATOM 7724 C CA . ALA B 1 365 ? -21.891 30.125 0.342 1 68.56 365 ALA B CA 1
ATOM 7725 C C . ALA B 1 365 ? -20.875 29.234 1.059 1 68.56 365 ALA B C 1
ATOM 7727 O O . ALA B 1 365 ? -21.266 28.312 1.796 1 68.56 365 ALA B O 1
ATOM 7728 N N . VAL B 1 366 ? -19.672 29.609 0.955 1 73.19 366 VAL B N 1
ATOM 7729 C CA . VAL B 1 366 ? -18.609 28.844 1.583 1 73.19 366 VAL B CA 1
ATOM 7730 C C . VAL B 1 366 ? -18.672 29.016 3.1 1 73.19 366 VAL B C 1
ATOM 7732 O O . VAL B 1 366 ? -18.547 28.031 3.844 1 73.19 366 VAL B O 1
ATOM 7735 N N . GLU B 1 367 ? -18.922 30.172 3.465 1 75.5 367 GLU B N 1
ATOM 7736 C CA . GLU B 1 367 ? -19 30.469 4.895 1 75.5 367 GLU B CA 1
ATOM 7737 C C . GLU B 1 367 ? -20.188 29.75 5.539 1 75.5 367 GLU B C 1
ATOM 7739 O O . GLU B 1 367 ? -20.094 29.281 6.676 1 75.5 367 GLU B O 1
ATOM 7744 N N . GLN B 1 368 ? -21.266 29.75 4.824 1 77.25 368 GLN B N 1
ATOM 7745 C CA . GLN B 1 368 ? -22.453 29.094 5.344 1 77.25 368 GLN B CA 1
ATOM 7746 C C . GLN B 1 368 ? -22.234 27.594 5.512 1 77.25 368 GLN B C 1
ATOM 7748 O O . GLN B 1 368 ? -22.672 27 6.508 1 77.25 368 GLN B O 1
ATOM 7753 N N . ILE B 1 369 ? -21.547 27.062 4.59 1 81.69 369 ILE B N 1
ATOM 7754 C CA . ILE B 1 369 ? -21.25 25.625 4.648 1 81.69 369 ILE B CA 1
ATOM 7755 C C . ILE B 1 369 ? -20.312 25.344 5.824 1 81.69 369 ILE B C 1
ATOM 7757 O O . ILE B 1 369 ? -20.469 24.328 6.512 1 81.69 369 ILE B O 1
ATOM 7761 N N . GLN B 1 370 ? -19.469 26.203 6.07 1 81.75 370 GLN B N 1
ATOM 7762 C CA . GLN B 1 370 ? -18.516 26.062 7.16 1 81.75 370 GLN B CA 1
ATOM 7763 C C . GLN B 1 370 ? -19.203 26.078 8.516 1 81.75 370 GLN B C 1
ATOM 7765 O O . GLN B 1 370 ? -18.766 25.406 9.453 1 81.75 370 GLN B O 1
ATOM 7770 N N . GLN B 1 371 ? -20.266 26.781 8.57 1 81.69 371 GLN B N 1
ATOM 7771 C CA . GLN B 1 371 ? -21.016 26.844 9.828 1 81.69 371 GLN B CA 1
ATOM 7772 C C . GLN B 1 371 ? -21.594 25.484 10.195 1 81.69 371 GLN B C 1
ATOM 7774 O O . GLN B 1 371 ? -21.625 25.109 11.375 1 81.69 371 GLN B O 1
ATOM 7779 N N . ILE B 1 372 ? -22.031 24.766 9.242 1 85.38 372 ILE B N 1
ATOM 7780 C CA . ILE B 1 372 ? -22.531 23.422 9.484 1 85.38 372 ILE B CA 1
ATOM 7781 C C . ILE B 1 372 ? -21.422 22.562 10.086 1 85.38 372 ILE B C 1
ATOM 7783 O O . ILE B 1 372 ? -21.641 21.844 11.07 1 85.38 372 ILE B O 1
ATOM 7787 N N . MET B 1 373 ? -20.312 22.672 9.57 1 89.31 373 MET B N 1
ATOM 7788 C CA . MET B 1 373 ? -19.188 21.859 10 1 89.31 373 MET B CA 1
ATOM 7789 C C . MET B 1 373 ? -18.75 22.234 11.414 1 89.31 373 MET B C 1
ATOM 7791 O O . MET B 1 373 ? -18.453 21.359 12.234 1 89.31 373 MET B O 1
ATOM 7795 N N . ILE B 1 374 ? -18.703 23.547 11.641 1 84.94 374 ILE B N 1
ATOM 7796 C CA . ILE B 1 374 ? -18.312 24.031 12.961 1 84.94 374 ILE B CA 1
ATOM 7797 C C . ILE B 1 374 ? -19.297 23.516 14.008 1 84.94 374 ILE B C 1
ATOM 7799 O O . ILE B 1 374 ? -18.891 23.109 15.102 1 84.94 374 ILE B O 1
ATOM 7803 N N . TRP B 1 375 ? -20.547 23.5 13.648 1 85.81 375 TRP B N 1
ATOM 7804 C CA . TRP B 1 375 ? -21.562 23 14.562 1 85.81 375 TRP B CA 1
ATOM 7805 C C . TRP B 1 375 ? -21.359 21.516 14.844 1 85.81 375 TRP B C 1
ATOM 7807 O O . TRP B 1 375 ? -21.484 21.062 15.984 1 85.81 375 TRP B O 1
ATOM 7817 N N . LEU B 1 376 ? -21.078 20.766 13.812 1 90.62 376 LEU B N 1
ATOM 7818 C CA . LEU B 1 376 ? -20.828 19.328 13.969 1 90.62 376 LEU B CA 1
ATOM 7819 C C . LEU B 1 376 ? -19.625 19.078 14.859 1 90.62 376 LEU B C 1
ATOM 7821 O O . LEU B 1 376 ? -19.703 18.281 15.805 1 90.62 376 LEU B O 1
ATOM 7825 N N . ILE B 1 377 ? -18.562 19.812 14.617 1 91.44 377 ILE B N 1
ATOM 7826 C CA . ILE B 1 377 ? -17.312 19.625 15.336 1 91.44 377 ILE B CA 1
ATOM 7827 C C . ILE B 1 377 ? -17.484 20.031 16.797 1 91.44 377 ILE B C 1
ATOM 7829 O O . ILE B 1 377 ? -17.047 19.312 17.703 1 91.44 377 ILE B O 1
ATOM 7833 N N . LYS B 1 378 ? -18.172 21.109 17.016 1 86.62 378 LYS B N 1
ATOM 7834 C CA . LYS B 1 378 ? -18.422 21.594 18.375 1 86.62 378 LYS B CA 1
ATOM 7835 C C . LYS B 1 378 ? -19.234 20.594 19.172 1 86.62 378 LYS B C 1
ATOM 7837 O O . LYS B 1 378 ? -19.094 20.5 20.391 1 86.62 378 LYS B O 1
ATOM 7842 N N . ASN B 1 379 ? -20.016 19.891 18.484 1 88.56 379 ASN B N 1
ATOM 7843 C CA . ASN B 1 379 ? -20.859 18.906 19.172 1 88.56 379 ASN B CA 1
ATOM 7844 C C . ASN B 1 379 ? -20.188 17.547 19.234 1 88.56 379 ASN B C 1
ATOM 7846 O O . ASN B 1 379 ? -20.828 16.547 19.562 1 88.56 379 ASN B O 1
ATOM 7850 N N . GLY B 1 380 ? -18.922 17.438 18.828 1 89.31 380 GLY B N 1
ATOM 7851 C CA . GLY B 1 380 ? -18.125 16.25 19.109 1 89.31 380 GLY B CA 1
ATOM 7852 C C . GLY B 1 380 ? -18.125 15.234 18 1 89.31 380 GLY B C 1
ATOM 7853 O O . GLY B 1 380 ? -17.672 14.109 18.172 1 89.31 380 GLY B O 1
ATOM 7854 N N . PHE B 1 381 ? -18.656 15.562 16.828 1 93 381 PHE B N 1
ATOM 7855 C CA . PHE B 1 381 ? -18.625 14.633 15.719 1 93 381 PHE B CA 1
ATOM 7856 C C . PHE B 1 381 ? -17.219 14.508 15.156 1 93 381 PHE B C 1
ATOM 7858 O O . PHE B 1 381 ? -16.531 15.508 14.953 1 93 381 PHE B O 1
ATOM 7865 N N . LYS B 1 382 ? -16.812 13.258 14.953 1 93.81 382 LYS B N 1
ATOM 7866 C CA . LYS B 1 382 ? -15.5 12.977 14.367 1 93.81 382 LYS B CA 1
ATOM 7867 C C . LYS B 1 382 ? -15.594 12.844 12.852 1 93.81 382 LYS B C 1
ATOM 7869 O O . LYS B 1 382 ? -16.688 12.703 12.297 1 93.81 382 LYS B O 1
ATOM 7874 N N . HIS B 1 383 ? -14.469 12.93 12.18 1 94.5 383 HIS B N 1
ATOM 7875 C CA . HIS B 1 383 ? -14.312 12.648 10.758 1 94.5 383 HIS B CA 1
ATOM 7876 C C . HIS B 1 383 ? -15.188 13.57 9.914 1 94.5 383 HIS B C 1
ATOM 7878 O O . HIS B 1 383 ? -15.898 13.109 9.016 1 94.5 383 HIS B O 1
ATOM 7884 N N . VAL B 1 384 ? -15.211 14.836 10.281 1 94.75 384 VAL B N 1
ATOM 7885 C CA . VAL B 1 384 ? -15.93 15.852 9.516 1 94.75 384 VAL B CA 1
ATOM 7886 C C . VAL B 1 384 ? -14.992 16.5 8.5 1 94.75 384 VAL B C 1
ATOM 7888 O O . VAL B 1 384 ? -13.875 16.891 8.844 1 94.75 384 VAL B O 1
ATOM 7891 N N . SER B 1 385 ? -15.391 16.5 7.273 1 93.88 385 SER B N 1
ATOM 7892 C CA . SER B 1 385 ? -14.562 17.109 6.234 1 93.88 385 SER B CA 1
ATOM 7893 C C . SER B 1 385 ? -15.414 17.875 5.227 1 93.88 385 SER B C 1
ATOM 7895 O O . SER B 1 385 ? -16.641 17.719 5.195 1 93.88 385 SER B O 1
ATOM 7897 N N . GLU B 1 386 ? -14.758 18.719 4.551 1 92.19 386 GLU B N 1
ATOM 7898 C CA . GLU B 1 386 ? -15.367 19.453 3.445 1 92.19 386 GLU B CA 1
ATOM 7899 C C . GLU B 1 386 ? -14.945 18.875 2.098 1 92.19 386 GLU B C 1
ATOM 7901 O O . GLU B 1 386 ? -13.781 18.531 1.905 1 92.19 386 GLU B O 1
ATOM 7906 N N . LEU B 1 387 ? -15.883 18.812 1.207 1 90.25 387 LEU B N 1
ATOM 7907 C CA . LEU B 1 387 ? -15.562 18.344 -0.134 1 90.25 387 LEU B CA 1
ATOM 7908 C C . LEU B 1 387 ? -14.906 19.438 -0.956 1 90.25 387 LEU B C 1
ATOM 7910 O O . LEU B 1 387 ? -15.477 20.531 -1.118 1 90.25 387 LEU B O 1
ATOM 7914 N N . HIS B 1 388 ? -13.758 19.062 -1.491 1 83.06 388 HIS B N 1
ATOM 7915 C CA . HIS B 1 388 ? -13.016 20.016 -2.301 1 83.06 388 HIS B CA 1
ATOM 7916 C C . HIS B 1 388 ? -13.82 20.453 -3.521 1 83.06 388 HIS B C 1
ATOM 7918 O O . HIS B 1 388 ? -14.305 19.609 -4.281 1 83.06 388 HIS B O 1
ATOM 7924 N N . ASN B 1 389 ? -14.062 21.656 -3.672 1 79 389 ASN B N 1
ATOM 7925 C CA . ASN B 1 389 ? -14.805 22.266 -4.77 1 79 389 ASN B CA 1
ATOM 7926 C C . ASN B 1 389 ? -16.281 21.875 -4.746 1 79 389 ASN B C 1
ATOM 7928 O O . ASN B 1 389 ? -16.969 22 -5.754 1 79 389 ASN B O 1
ATOM 7932 N N . GLY B 1 390 ? -16.672 21.281 -3.703 1 85.25 390 GLY B N 1
ATOM 7933 C CA . GLY B 1 390 ? -18.078 21.016 -3.428 1 85.25 390 GLY B CA 1
ATOM 7934 C C . GLY B 1 390 ? -18.734 20.156 -4.492 1 85.25 390 GLY B C 1
ATOM 7935 O O . GLY B 1 390 ? -18.141 19.172 -4.961 1 85.25 390 GLY B O 1
ATOM 7936 N N . PHE B 1 391 ? -20 20.531 -4.684 1 82.62 391 PHE B N 1
ATOM 7937 C CA . PHE B 1 391 ? -20.781 19.781 -5.652 1 82.62 391 PHE B CA 1
ATOM 7938 C C . PHE B 1 391 ? -20.203 19.938 -7.055 1 82.62 391 PHE B C 1
ATOM 7940 O O . PHE B 1 391 ? -20.25 18.984 -7.848 1 82.62 391 PHE B O 1
ATOM 7947 N N . THR B 1 392 ? -19.641 21.047 -7.301 1 75.5 392 THR B N 1
ATOM 7948 C CA . THR B 1 392 ? -19.047 21.312 -8.602 1 75.5 392 THR B CA 1
ATOM 7949 C C . THR B 1 392 ? -17.891 20.344 -8.875 1 75.5 392 THR B C 1
ATOM 7951 O O . THR B 1 392 ? -17.781 19.781 -9.969 1 75.5 392 THR B O 1
ATOM 7954 N N . GLY B 1 393 ? -17.078 20.234 -7.871 1 73.75 393 GLY B N 1
ATOM 7955 C CA . GLY B 1 393 ? -15.953 19.328 -8.016 1 73.75 393 GLY B CA 1
ATOM 7956 C C . GLY B 1 393 ? -16.375 17.875 -8.234 1 73.75 393 GLY B C 1
ATOM 7957 O O . GLY B 1 393 ? -15.805 17.188 -9.086 1 73.75 393 GLY B O 1
ATOM 7958 N N . TYR B 1 394 ? -17.344 17.547 -7.527 1 77.94 394 TYR B N 1
ATOM 7959 C CA . TYR B 1 394 ? -17.875 16.188 -7.668 1 77.94 394 TYR B CA 1
ATOM 7960 C C . TYR B 1 394 ? -18.484 15.984 -9.047 1 77.94 394 TYR B C 1
ATOM 7962 O O . TYR B 1 394 ? -18.188 14.992 -9.719 1 77.94 394 TYR B O 1
ATOM 7970 N N . HIS B 1 395 ? -19.375 16.922 -9.383 1 72.75 395 HIS B N 1
ATOM 7971 C CA . HIS B 1 395 ? -20.094 16.844 -10.656 1 72.75 395 HIS B CA 1
ATOM 7972 C C . HIS B 1 395 ? -19.109 16.75 -11.82 1 72.75 395 HIS B C 1
ATOM 7974 O O . HIS B 1 395 ? -19.328 15.961 -12.75 1 72.75 395 HIS B O 1
ATOM 7980 N N . TYR B 1 396 ? -18.141 17.453 -11.742 1 61.78 396 TYR B N 1
ATOM 7981 C CA . TYR B 1 396 ? -17.156 17.5 -12.812 1 61.78 396 TYR B CA 1
ATOM 7982 C C . TYR B 1 396 ? -16.406 16.172 -12.906 1 61.78 396 TYR B C 1
ATOM 7984 O O . TYR B 1 396 ? -16.125 15.688 -14.008 1 61.78 396 TYR B O 1
ATOM 7992 N N . LEU B 1 397 ? -15.992 15.766 -11.828 1 61.09 397 LEU B N 1
ATOM 7993 C CA . LEU B 1 397 ? -15.18 14.555 -11.812 1 61.09 397 LEU B CA 1
ATOM 7994 C C . LEU B 1 397 ? -15.992 13.344 -12.25 1 61.09 397 LEU B C 1
ATOM 7996 O O . LEU B 1 397 ? -15.469 12.445 -12.922 1 61.09 397 LEU B O 1
ATOM 8000 N N . PHE B 1 398 ? -17.219 13.273 -11.898 1 55.84 398 PHE B N 1
ATOM 8001 C CA . PHE B 1 398 ? -17.922 12.008 -12.055 1 55.84 398 PHE B CA 1
ATOM 8002 C C . PHE B 1 398 ? -19.016 12.125 -13.117 1 55.84 398 PHE B C 1
ATOM 8004 O O . PHE B 1 398 ? -19.516 11.117 -13.609 1 55.84 398 PHE B O 1
ATOM 8011 N N . ASP B 1 399 ? -19.641 13.242 -13.391 1 48.62 399 ASP B N 1
ATOM 8012 C CA . ASP B 1 399 ? -20.656 13.258 -14.445 1 48.62 399 ASP B CA 1
ATOM 8013 C C . ASP B 1 399 ? -20.141 12.609 -15.719 1 48.62 399 ASP B C 1
ATOM 8015 O O . ASP B 1 399 ? -20.891 11.938 -16.438 1 48.62 399 ASP B O 1
ATOM 8019 N N . ASN B 1 400 ? -18.969 12.969 -16.062 1 41.5 400 ASN B N 1
ATOM 8020 C CA . ASN B 1 400 ? -18.578 12.344 -17.312 1 41.5 400 ASN B CA 1
ATOM 8021 C C . ASN B 1 400 ? -18.156 10.883 -17.109 1 41.5 400 ASN B C 1
ATOM 8023 O O . ASN B 1 400 ? -17.938 10.156 -18.078 1 41.5 400 ASN B O 1
ATOM 8027 N N . GLU B 1 401 ? -17.859 10.617 -15.938 1 38.75 401 GLU B N 1
ATOM 8028 C CA . GLU B 1 401 ? -17.297 9.281 -15.773 1 38.75 401 GLU B CA 1
ATOM 8029 C C . GLU B 1 401 ? -18.391 8.281 -15.391 1 38.75 401 GLU B C 1
ATOM 8031 O O . GLU B 1 401 ? -19.391 8.648 -14.781 1 38.75 401 GLU B O 1
ATOM 8036 N N . LYS B 1 402 ? -18.562 7.172 -15.969 1 37.84 402 LYS B N 1
ATOM 8037 C CA . LYS B 1 402 ? -19.422 6 -16.125 1 37.84 402 LYS B CA 1
ATOM 8038 C C . LYS B 1 402 ? -19.828 5.449 -14.758 1 37.84 402 LYS B C 1
ATOM 8040 O O . LYS B 1 402 ? -20.578 4.473 -14.68 1 37.84 402 LYS B O 1
ATOM 8045 N N . GLY B 1 403 ? -20 6.5 -13.672 1 37.81 403 GLY B N 1
ATOM 8046 C CA . GLY B 1 403 ? -20.578 5.633 -12.664 1 37.81 403 GLY B CA 1
ATOM 8047 C C . GLY B 1 403 ? -21.141 6.395 -11.477 1 37.81 403 GLY B C 1
ATOM 8048 O O . GLY B 1 403 ? -21.797 5.805 -10.609 1 37.81 403 GLY B O 1
ATOM 8049 N N . PHE B 1 404 ? -20.641 7.453 -10.984 1 49.34 404 PHE B N 1
ATOM 8050 C CA . PHE B 1 404 ? -21.297 7.973 -9.797 1 49.34 404 PHE B CA 1
ATOM 8051 C C . PHE B 1 404 ? -22.328 9.031 -10.172 1 49.34 404 PHE B C 1
ATOM 8053 O O . PHE B 1 404 ? -21.969 10.156 -10.516 1 49.34 404 PHE B O 1
ATOM 8060 N N . PRO B 1 405 ? -23.516 8.508 -10.328 1 61.12 405 PRO B N 1
ATOM 8061 C CA . PRO B 1 405 ? -24.609 9.328 -10.867 1 61.12 405 PRO B CA 1
ATOM 8062 C C . PRO B 1 405 ? -25.031 10.445 -9.914 1 61.12 405 PRO B C 1
ATOM 8064 O O . PRO B 1 405 ? -24.734 10.383 -8.719 1 61.12 405 PRO B O 1
ATOM 8067 N N . VAL B 1 406 ? -25.078 11.555 -10.469 1 69.62 406 VAL B N 1
ATOM 8068 C CA . VAL B 1 406 ? -25.812 12.602 -9.773 1 69.62 406 VAL B CA 1
ATOM 8069 C C . VAL B 1 406 ? -27.266 12.188 -9.602 1 69.62 406 VAL B C 1
ATOM 8071 O O . VAL B 1 406 ? -27.922 11.766 -10.562 1 69.62 406 VAL B O 1
ATOM 8074 N N . GLU B 1 407 ? -27.641 12.031 -8.312 1 74.31 407 GLU B N 1
ATOM 8075 C CA . GLU B 1 407 ? -29.016 11.664 -7.996 1 74.31 407 GLU B CA 1
ATOM 8076 C C . GLU B 1 407 ? -29.984 12.781 -8.359 1 74.31 407 GLU B C 1
ATOM 8078 O O . GLU B 1 407 ? -29.719 13.953 -8.109 1 74.31 407 GLU B O 1
ATOM 8083 N N . ASN B 1 408 ? -31.094 12.414 -8.984 1 67.38 408 ASN B N 1
ATOM 8084 C CA . ASN B 1 408 ? -32.156 13.352 -9.352 1 67.38 408 ASN B CA 1
ATOM 8085 C C . ASN B 1 408 ? -31.625 14.469 -10.242 1 67.38 408 ASN B C 1
ATOM 8087 O O . ASN B 1 408 ? -31.969 15.641 -10.047 1 67.38 408 ASN B O 1
ATOM 8091 N N . HIS B 1 409 ? -30.766 14 -11.18 1 75.56 409 HIS B N 1
ATOM 8092 C CA . HIS B 1 409 ? -30.062 14.992 -11.984 1 75.56 409 HIS B CA 1
ATOM 8093 C C . HIS B 1 409 ? -30.969 15.562 -13.078 1 75.56 409 HIS B C 1
ATOM 8095 O O . HIS B 1 409 ? -31.359 14.844 -13.992 1 75.56 409 HIS B O 1
ATOM 8101 N N . SER B 1 410 ? -31.375 16.797 -12.781 1 66.38 410 SER B N 1
ATOM 8102 C CA . SER B 1 410 ? -32.094 17.516 -13.82 1 66.38 410 SER B CA 1
ATOM 8103 C C . SER B 1 410 ? -31.125 18.359 -14.672 1 66.38 410 SER B C 1
ATOM 8105 O O . SER B 1 410 ? -30.625 19.391 -14.219 1 66.38 410 SER B O 1
ATOM 8107 N N . LEU B 1 411 ? -30.906 17.969 -15.836 1 64.69 411 LEU B N 1
ATOM 8108 C CA . LEU B 1 411 ? -29.938 18.625 -16.719 1 64.69 411 LEU B CA 1
ATOM 8109 C C . LEU B 1 411 ? -30.297 20.078 -16.922 1 64.69 411 LEU B C 1
ATOM 8111 O O . LEU B 1 411 ? -29.422 20.938 -17.062 1 64.69 411 LEU B O 1
ATOM 8115 N N . THR B 1 412 ? -31.578 20.312 -16.953 1 63.28 412 THR B N 1
ATOM 8116 C CA . THR B 1 412 ? -32.062 21.656 -17.219 1 63.28 412 THR B CA 1
ATOM 8117 C C . THR B 1 412 ? -31.938 22.547 -15.984 1 63.28 412 THR B C 1
ATOM 8119 O O . THR B 1 412 ? -31.766 23.766 -16.094 1 63.28 412 THR B O 1
ATOM 8122 N N . ASN B 1 413 ? -31.984 21.922 -14.938 1 66.44 413 ASN B N 1
ATOM 8123 C CA . ASN B 1 413 ? -32 22.719 -13.711 1 66.44 413 ASN B CA 1
ATOM 8124 C C . ASN B 1 413 ? -30.688 22.609 -12.945 1 66.44 413 ASN B C 1
ATOM 8126 O O . ASN B 1 413 ? -30.469 23.312 -11.961 1 66.44 413 ASN B O 1
ATOM 8130 N N . CYS B 1 414 ? -29.906 21.734 -13.461 1 73.56 414 CYS B N 1
ATOM 8131 C CA . CYS B 1 414 ? -28.609 21.578 -12.812 1 73.56 414 CYS B CA 1
ATOM 8132 C C . CYS B 1 414 ? -27.734 22.812 -13.031 1 73.56 414 CYS B C 1
ATOM 8134 O O . CYS B 1 414 ? -27.484 23.203 -14.172 1 73.56 414 CYS B O 1
ATOM 8136 N N . SER B 1 415 ? -27.406 23.406 -12.008 1 68.94 415 SER B N 1
ATOM 8137 C CA . SER B 1 415 ? -26.656 24.656 -12.062 1 68.94 415 SER B CA 1
ATOM 8138 C C . SER B 1 415 ? -25.328 24.484 -12.781 1 68.94 415 SER B C 1
ATOM 8140 O O . SER B 1 415 ? -24.781 25.438 -13.344 1 68.94 415 SER B O 1
ATOM 8142 N N . ILE B 1 416 ? -24.781 23.281 -12.742 1 71.31 416 ILE B N 1
ATOM 8143 C CA . ILE B 1 416 ? -23.484 23 -13.375 1 71.31 416 ILE B CA 1
ATOM 8144 C C . ILE B 1 416 ? -23.688 22.734 -14.867 1 71.31 416 ILE B C 1
ATOM 8146 O O . ILE B 1 416 ? -22.969 23.281 -15.703 1 71.31 416 ILE B O 1
ATOM 8150 N N . CYS B 1 417 ? -24.703 21.938 -15.109 1 65.25 417 CYS B N 1
ATOM 8151 C CA . CYS B 1 417 ? -24.984 21.578 -16.5 1 65.25 417 CYS B CA 1
ATOM 8152 C C . CYS B 1 417 ? -25.469 22.797 -17.281 1 65.25 417 CYS B C 1
ATOM 8154 O O . CYS B 1 417 ? -25.141 22.953 -18.453 1 65.25 417 CYS B O 1
ATOM 8156 N N . ARG B 1 418 ? -26.312 23.531 -16.625 1 58.19 418 ARG B N 1
ATOM 8157 C CA . ARG B 1 418 ? -26.812 24.75 -17.281 1 58.19 418 ARG B CA 1
ATOM 8158 C C . ARG B 1 418 ? -25.672 25.672 -17.672 1 58.19 418 ARG B C 1
ATOM 8160 O O . ARG B 1 418 ? -25.734 26.344 -18.688 1 58.19 418 ARG B O 1
ATOM 8167 N N . LYS B 1 419 ? -24.766 25.766 -16.688 1 55.66 419 LYS B N 1
ATOM 8168 C CA . LYS B 1 419 ? -23.625 26.609 -16.969 1 55.66 419 LYS B CA 1
ATOM 8169 C C . LYS B 1 419 ? -22.766 26.016 -18.094 1 55.66 419 LYS B C 1
ATOM 8171 O O . LYS B 1 419 ? -22.078 26.75 -18.812 1 55.66 419 LYS B O 1
ATOM 8176 N N . GLN B 1 420 ? -22.75 24.656 -18.109 1 46.41 420 GLN B N 1
ATOM 8177 C CA . GLN B 1 420 ? -21.969 23.953 -19.141 1 46.41 420 GLN B CA 1
ATOM 8178 C C . GLN B 1 420 ? -22.594 24.141 -20.516 1 46.41 420 GLN B C 1
ATOM 8180 O O . GLN B 1 420 ? -22.125 23.562 -21.5 1 46.41 420 GLN B O 1
ATOM 8185 N N . GLY B 1 421 ? -23.594 24.812 -20.797 1 35.41 421 GLY B N 1
ATOM 8186 C CA . GLY B 1 421 ? -23.922 25.031 -22.188 1 35.41 421 GLY B CA 1
ATOM 8187 C C . GLY B 1 421 ? -22.703 25.094 -23.078 1 35.41 421 GLY B C 1
ATOM 8188 O O . GLY B 1 421 ? -21.641 24.578 -22.734 1 35.41 421 GLY B O 1
ATOM 8189 N N . VAL B 1 422 ? -22.453 26.078 -23.953 1 32.25 422 VAL B N 1
ATOM 8190 C CA . VAL B 1 422 ? -21.359 26.125 -24.938 1 32.25 422 VAL B CA 1
ATOM 8191 C C . VAL B 1 422 ? -20.031 25.906 -24.219 1 32.25 422 VAL B C 1
ATOM 8193 O O . VAL B 1 422 ? -19.188 25.125 -24.688 1 32.25 422 VAL B O 1
ATOM 8196 N N . GLU B 1 423 ? -19.703 26.484 -23.203 1 33.78 423 GLU B N 1
ATOM 8197 C CA . GLU B 1 423 ? -18.422 26.625 -22.516 1 33.78 423 GLU B CA 1
ATOM 8198 C C . GLU B 1 423 ? -18.172 25.453 -21.562 1 33.78 423 GLU B C 1
ATOM 8200 O O . GLU B 1 423 ? -17.031 25.125 -21.25 1 33.78 423 GLU B O 1
ATOM 8205 N N . GLY B 1 424 ? -19.156 24.766 -21.172 1 33.53 424 GLY B N 1
ATOM 8206 C CA . GLY B 1 424 ? -19.109 23.766 -20.109 1 33.53 424 GLY B CA 1
ATOM 8207 C C . GLY B 1 424 ? -18.453 22.469 -20.547 1 33.53 424 GLY B C 1
ATOM 8208 O O . GLY B 1 424 ? -17.797 21.797 -19.75 1 33.53 424 GLY B O 1
ATOM 8209 N N . VAL B 1 425 ? -18.859 22.031 -21.734 1 31.27 425 VAL B N 1
ATOM 8210 C CA . VAL B 1 425 ? -18.188 20.875 -22.328 1 31.27 425 VAL B CA 1
ATOM 8211 C C . VAL B 1 425 ? -16.672 21.109 -22.359 1 31.27 425 VAL B C 1
ATOM 8213 O O . VAL B 1 425 ? -15.898 20.203 -22.078 1 31.27 425 VAL B O 1
ATOM 8216 N N . ASN B 1 426 ? -16.312 22.359 -22.625 1 32.06 426 ASN B N 1
ATOM 8217 C CA . ASN B 1 426 ? -14.898 22.734 -22.656 1 32.06 426 ASN B CA 1
ATOM 8218 C C . ASN B 1 426 ? -14.242 22.594 -21.281 1 32.06 426 ASN B C 1
ATOM 8220 O O . ASN B 1 426 ? -13.102 22.141 -21.188 1 32.06 426 ASN B O 1
ATOM 8224 N N . ASN B 1 427 ? -15.008 22.859 -20.312 1 33.34 427 ASN B N 1
ATOM 8225 C CA . ASN B 1 427 ? -14.461 22.812 -18.953 1 33.34 427 ASN B CA 1
ATOM 8226 C C . ASN B 1 427 ? -14.359 21.375 -18.438 1 33.34 427 ASN B C 1
ATOM 8228 O O . ASN B 1 427 ? -13.43 21.047 -17.703 1 33.34 427 ASN B O 1
ATOM 8232 N N . LEU B 1 428 ? -15.211 20.562 -18.812 1 32.84 428 LEU B N 1
ATOM 8233 C CA . LEU B 1 428 ? -15.18 19.141 -18.469 1 32.84 428 LEU B CA 1
ATOM 8234 C C . LEU B 1 428 ? -13.953 18.469 -19.078 1 32.84 428 LEU B C 1
ATOM 8236 O O . LEU B 1 428 ? -13.289 17.672 -18.406 1 32.84 428 LEU B O 1
ATOM 8240 N N . ILE B 1 429 ? -13.82 18.75 -20.312 1 32.5 429 ILE B N 1
ATOM 8241 C CA . ILE B 1 429 ? -12.609 18.312 -21 1 32.5 429 ILE B CA 1
ATOM 8242 C C . ILE B 1 429 ? -11.383 18.844 -20.266 1 32.5 429 ILE B C 1
ATOM 8244 O O . ILE B 1 429 ? -10.414 18.125 -20.031 1 32.5 429 ILE B O 1
ATOM 8248 N N . ARG B 1 430 ? -11.562 20.031 -19.781 1 34.12 430 ARG B N 1
ATOM 8249 C CA . ARG B 1 430 ? -10.492 20.656 -19 1 34.12 430 ARG B CA 1
ATOM 8250 C C . ARG B 1 430 ? -10.344 19.969 -17.656 1 34.12 430 ARG B C 1
ATOM 8252 O O . ARG B 1 430 ? -9.219 19.75 -17.188 1 34.12 430 ARG B O 1
ATOM 8259 N N . ALA B 1 431 ? -11.43 19.656 -17.047 1 32.78 431 ALA B N 1
ATOM 8260 C CA . ALA B 1 431 ? -11.398 19.031 -15.727 1 32.78 431 ALA B CA 1
ATOM 8261 C C . ALA B 1 431 ? -10.977 17.562 -15.82 1 32.78 431 ALA B C 1
ATOM 8263 O O . ALA B 1 431 ? -10.211 17.078 -14.984 1 32.78 431 ALA B O 1
ATOM 8264 N N . THR B 1 432 ? -11.625 16.844 -16.641 1 30.91 432 THR B N 1
ATOM 8265 C CA . THR B 1 432 ? -11.219 15.461 -16.875 1 30.91 432 THR B CA 1
ATOM 8266 C C . THR B 1 432 ? -9.789 15.398 -17.406 1 30.91 432 THR B C 1
ATOM 8268 O O . THR B 1 432 ? -9.023 14.5 -17.062 1 30.91 432 THR B O 1
ATOM 8271 N N . GLU B 1 433 ? -9.484 16.297 -18.266 1 31.95 433 GLU B N 1
ATOM 8272 C CA . GLU B 1 433 ? -8.117 16.5 -18.719 1 31.95 433 GLU B CA 1
ATOM 8273 C C . GLU B 1 433 ? -7.203 16.922 -17.578 1 31.95 433 GLU B C 1
ATOM 8275 O O . GLU B 1 433 ? -6.051 16.469 -17.5 1 31.95 433 GLU B O 1
ATOM 8280 N N . ASN B 1 434 ? -7.785 17.734 -16.719 1 32.38 434 ASN B N 1
ATOM 8281 C CA . ASN B 1 434 ? -7.051 18.094 -15.5 1 32.38 434 ASN B CA 1
ATOM 8282 C C . ASN B 1 434 ? -6.93 16.906 -14.547 1 32.38 434 ASN B C 1
ATOM 8284 O O . ASN B 1 434 ? -5.898 16.719 -13.906 1 32.38 434 ASN B O 1
ATOM 8288 N N . VAL B 1 435 ? -8.07 16.219 -14.305 1 31.23 435 VAL B N 1
ATOM 8289 C CA . VAL B 1 435 ? -7.945 15.023 -13.484 1 31.23 435 VAL B CA 1
ATOM 8290 C C . VAL B 1 435 ? -7.141 13.969 -14.234 1 31.23 435 VAL B C 1
ATOM 8292 O O . VAL B 1 435 ? -6.285 13.297 -13.648 1 31.23 435 VAL B O 1
ATOM 8295 N N . GLY B 1 436 ? -7.418 13.703 -15.477 1 29.12 436 GLY B N 1
ATOM 8296 C CA . GLY B 1 436 ? -6.578 12.812 -16.266 1 29.12 436 GLY B CA 1
ATOM 8297 C C . GLY B 1 436 ? -5.16 13.32 -16.422 1 29.12 436 GLY B C 1
ATOM 8298 O O . GLY B 1 436 ? -4.199 12.555 -16.281 1 29.12 436 GLY B O 1
ATOM 8299 N N . THR B 1 437 ? -5.008 14.578 -16.719 1 30.11 437 THR B N 1
ATOM 8300 C CA . THR B 1 437 ? -3.695 15.211 -16.766 1 30.11 437 THR B CA 1
ATOM 8301 C C . THR B 1 437 ? -3.09 15.281 -15.359 1 30.11 437 THR B C 1
ATOM 8303 O O . THR B 1 437 ? -1.89 15.055 -15.188 1 30.11 437 THR B O 1
ATOM 8306 N N . LYS B 1 438 ? -3.953 15.688 -14.445 1 31.19 438 LYS B N 1
ATOM 8307 C CA . LYS B 1 438 ? -3.436 15.656 -13.078 1 31.19 438 LYS B CA 1
ATOM 8308 C C . LYS B 1 438 ? -3.182 14.227 -12.617 1 31.19 438 LYS B C 1
ATOM 8310 O O . LYS B 1 438 ? -2.186 13.945 -11.953 1 31.19 438 LYS B O 1
ATOM 8315 N N . ALA B 1 439 ? -4.047 13.383 -12.867 1 29.02 439 ALA B N 1
ATOM 8316 C CA . ALA B 1 439 ? -3.764 11.977 -12.617 1 29.02 439 ALA B CA 1
ATOM 8317 C C . ALA B 1 439 ? -2.605 11.484 -13.484 1 29.02 439 ALA B C 1
ATOM 8319 O O . ALA B 1 439 ? -1.752 10.727 -13.023 1 29.02 439 ALA B O 1
ATOM 8320 N N . PHE B 1 440 ? -2.549 11.898 -14.695 1 28.94 440 PHE B N 1
ATOM 8321 C CA . PHE B 1 440 ? -1.389 11.672 -15.547 1 28.94 440 PHE B CA 1
ATOM 8322 C C . PHE B 1 440 ? -0.19 12.477 -15.055 1 28.94 440 PHE B C 1
ATOM 8324 O O . PHE B 1 440 ? 0.928 11.961 -15 1 28.94 440 PHE B O 1
ATOM 8331 N N . GLU B 1 441 ? -0.315 13.727 -14.695 1 33.41 441 GLU B N 1
ATOM 8332 C CA . GLU B 1 441 ? 0.736 14.523 -14.062 1 33.41 441 GLU B CA 1
ATOM 8333 C C . GLU B 1 441 ? 1.137 13.93 -12.711 1 33.41 441 GLU B C 1
ATOM 8335 O O . GLU B 1 441 ? 2.318 13.906 -12.367 1 33.41 441 GLU B O 1
ATOM 8340 N N . PHE B 1 442 ? 0.176 13.641 -12 1 28.77 442 PHE B N 1
ATOM 8341 C CA . PHE B 1 442 ? 0.459 12.93 -10.758 1 28.77 442 PHE B CA 1
ATOM 8342 C C . PHE B 1 442 ? 1.125 11.586 -11.039 1 28.77 442 PHE B C 1
ATOM 8344 O O . PHE B 1 442 ? 2.104 11.227 -10.383 1 28.77 442 PHE B O 1
ATOM 8351 N N . ALA B 1 443 ? 0.611 10.891 -11.898 1 29.47 443 ALA B N 1
ATOM 8352 C CA . ALA B 1 443 ? 1.3 9.688 -12.359 1 29.47 443 ALA B CA 1
ATOM 8353 C C . ALA B 1 443 ? 2.629 10.031 -13.023 1 29.47 443 ALA B C 1
ATOM 8355 O O . ALA B 1 443 ? 3.631 9.344 -12.812 1 29.47 443 ALA B O 1
ATOM 8356 N N . LYS B 1 444 ? 2.668 10.992 -13.797 1 32.66 444 LYS B N 1
ATOM 8357 C CA . LYS B 1 444 ? 3.898 11.484 -14.406 1 32.66 444 LYS B CA 1
ATOM 8358 C C . LYS B 1 444 ? 4.836 12.086 -13.359 1 32.66 444 LYS B C 1
ATOM 8360 O O . LYS B 1 444 ? 6.051 11.883 -13.422 1 32.66 444 LYS B O 1
ATOM 8365 N N . GLY B 1 445 ? 4.414 13.062 -12.516 1 30.95 445 GLY B N 1
ATOM 8366 C CA . GLY B 1 445 ? 5.25 13.531 -11.422 1 30.95 445 GLY B CA 1
ATOM 8367 C C . GLY B 1 445 ? 5.777 12.414 -10.547 1 30.95 445 GLY B C 1
ATOM 8368 O O . GLY B 1 445 ? 6.949 12.422 -10.156 1 30.95 445 GLY B O 1
ATOM 8369 N N . TRP B 1 446 ? 4.922 11.617 -10.164 1 29.34 446 TRP B N 1
ATOM 8370 C CA . TRP B 1 446 ? 5.426 10.484 -9.398 1 29.34 446 TRP B CA 1
ATOM 8371 C C . TRP B 1 446 ? 6.406 9.656 -10.227 1 29.34 446 TRP B C 1
ATOM 8373 O O . TRP B 1 446 ? 7.461 9.25 -9.727 1 29.34 446 TRP B O 1
ATOM 8383 N N . PHE B 1 447 ? 6.074 9.453 -11.461 1 29.83 447 PHE B N 1
ATOM 8384 C CA . PHE B 1 447 ? 7 8.688 -12.281 1 29.83 447 PHE B CA 1
ATOM 8385 C C . PHE B 1 447 ? 8.211 9.523 -12.656 1 29.83 447 PHE B C 1
ATOM 8387 O O . PHE B 1 447 ? 9.336 9.016 -12.703 1 29.83 447 PHE B O 1
ATOM 8394 N N . GLY B 1 448 ? 8.102 10.789 -12.961 1 30.23 448 GLY B N 1
ATOM 8395 C CA . GLY B 1 448 ? 9.25 11.633 -13.227 1 30.23 448 GLY B CA 1
ATOM 8396 C C . GLY B 1 448 ? 10.203 11.75 -12.047 1 30.23 448 GLY B C 1
ATOM 8397 O O . GLY B 1 448 ? 11.422 11.656 -12.211 1 30.23 448 GLY B O 1
ATOM 8398 N N . THR B 1 449 ? 9.703 12.086 -10.953 1 29.11 449 THR B N 1
ATOM 8399 C CA . THR B 1 449 ? 10.609 12.133 -9.805 1 29.11 449 THR B CA 1
ATOM 8400 C C . THR B 1 449 ? 11.227 10.758 -9.555 1 29.11 449 THR B C 1
ATOM 8402 O O . THR B 1 449 ? 12.398 10.664 -9.18 1 29.11 449 THR B O 1
ATOM 8405 N N . ALA B 1 450 ? 10.578 9.719 -9.773 1 27.75 450 ALA B N 1
ATOM 8406 C CA . ALA B 1 450 ? 11.203 8.406 -9.641 1 27.75 450 ALA B CA 1
ATOM 8407 C C . ALA B 1 450 ? 12.266 8.195 -10.711 1 27.75 450 ALA B C 1
ATOM 8409 O O . ALA B 1 450 ? 13.344 7.66 -10.43 1 27.75 450 ALA B O 1
ATOM 8410 N N . VAL B 1 451 ? 12.031 8.625 -11.891 1 29.23 451 VAL B N 1
ATOM 8411 C CA . VAL B 1 451 ? 13.023 8.469 -12.953 1 29.23 451 VAL B CA 1
ATOM 8412 C C . VAL B 1 451 ? 14.172 9.445 -12.727 1 29.23 451 VAL B C 1
ATOM 8414 O O . VAL B 1 451 ? 15.344 9.086 -12.891 1 29.23 451 VAL B O 1
ATOM 8417 N N . ALA B 1 452 ? 13.969 10.641 -12.398 1 29.3 452 ALA B N 1
ATOM 8418 C CA . ALA B 1 452 ? 15.086 11.547 -12.156 1 29.3 452 ALA B CA 1
ATOM 8419 C C . ALA B 1 452 ? 16 11 -11.062 1 29.3 452 ALA B C 1
ATOM 8421 O O . ALA B 1 452 ? 17.219 11.156 -11.133 1 29.3 452 ALA B O 1
ATOM 8422 N N . SER B 1 453 ? 15.5 10.445 -10.07 1 26.88 453 SER B N 1
ATOM 8423 C CA . SER B 1 453 ? 16.391 9.875 -9.062 1 26.88 453 SER B CA 1
ATOM 8424 C C . SER B 1 453 ? 17.172 8.695 -9.617 1 26.88 453 SER B C 1
ATOM 8426 O O . SER B 1 453 ? 18.172 8.273 -9.031 1 26.88 453 SER B O 1
ATOM 8428 N N . MET B 1 454 ? 16.641 8.055 -10.547 1 26.88 454 MET B N 1
ATOM 8429 C CA . MET B 1 454 ? 17.422 6.965 -11.102 1 26.88 454 MET B CA 1
ATOM 8430 C C . MET B 1 454 ? 18.641 7.5 -11.859 1 26.88 454 MET B C 1
ATOM 8432 O O . MET B 1 454 ? 19.609 6.773 -12.086 1 26.88 454 MET B O 1
ATOM 8436 N N . THR B 1 455 ? 18.5 8.578 -12.523 1 27.2 455 THR B N 1
ATOM 8437 C CA . THR B 1 455 ? 19.688 9.07 -13.211 1 27.2 455 THR B CA 1
ATOM 8438 C C . THR B 1 455 ? 20.719 9.57 -12.203 1 27.2 455 THR B C 1
ATOM 8440 O O . THR B 1 455 ? 20.656 10.719 -11.758 1 27.2 455 THR B O 1
ATOM 8443 N N . VAL B 1 456 ? 20.906 8.961 -11.156 1 25.12 456 VAL B N 1
ATOM 8444 C CA . VAL B 1 456 ? 22.109 9.406 -10.477 1 25.12 456 VAL B CA 1
ATOM 8445 C C . VAL B 1 456 ? 23.266 9.508 -11.477 1 25.12 456 VAL B C 1
ATOM 8447 O O . VAL B 1 456 ? 23.422 8.633 -12.336 1 25.12 456 VAL B O 1
ATOM 8450 N N . LYS B 1 457 ? 23.891 10.609 -11.555 1 25.84 457 LYS B N 1
ATOM 8451 C CA . LYS B 1 457 ? 25.203 10.859 -12.125 1 25.84 457 LYS B CA 1
ATOM 8452 C C . LYS B 1 457 ? 26.172 9.711 -11.805 1 25.84 457 LYS B C 1
ATOM 8454 O O . LYS B 1 457 ? 26.453 9.445 -10.641 1 25.84 457 LYS B O 1
ATOM 8459 N N . GLU B 1 458 ? 26.266 8.648 -12.586 1 25.14 458 GLU B N 1
ATOM 8460 C CA . GLU B 1 458 ? 27.469 7.84 -12.586 1 25.14 458 GLU B CA 1
ATOM 8461 C C . GLU B 1 458 ? 28.719 8.719 -12.586 1 25.14 458 GLU B C 1
ATOM 8463 O O . GLU B 1 458 ? 28.875 9.602 -13.43 1 25.14 458 GLU B O 1
ATOM 8468 N N . SER B 1 459 ? 29.359 9.031 -11.531 1 22.56 459 SER B N 1
ATOM 8469 C CA . SER B 1 459 ? 30.781 9.367 -11.586 1 22.56 459 SER B CA 1
ATOM 8470 C C . SER B 1 459 ? 31.5 8.539 -12.648 1 22.56 459 SER B C 1
ATOM 8472 O O . SER B 1 459 ? 31.031 7.473 -13.039 1 22.56 459 SER B O 1
ATOM 8474 N N . GLU B 1 460 ? 32.688 8.977 -13.195 1 23.62 460 GLU B N 1
ATOM 8475 C CA . GLU B 1 460 ? 33.688 8.703 -14.203 1 23.62 460 GLU B CA 1
ATOM 8476 C C . GLU B 1 460 ? 34.156 7.246 -14.141 1 23.62 460 GLU B C 1
ATOM 8478 O O . GLU B 1 460 ? 34.625 6.703 -15.133 1 23.62 460 GLU B O 1
ATOM 8483 N N . ASN B 1 461 ? 34.406 6.668 -13.047 1 22.47 461 ASN B N 1
ATOM 8484 C CA . ASN B 1 461 ? 35.438 5.633 -13.109 1 22.47 461 ASN B CA 1
ATOM 8485 C C . ASN B 1 461 ? 34.875 4.312 -13.625 1 22.47 461 ASN B C 1
ATOM 8487 O O . ASN B 1 461 ? 34.781 3.34 -12.875 1 22.47 461 ASN B O 1
ATOM 8491 N N . VAL B 1 462 ? 33.812 4.277 -14.195 1 22.72 462 VAL B N 1
ATOM 8492 C CA . VAL B 1 462 ? 33.75 2.914 -14.711 1 22.72 462 VAL B CA 1
ATOM 8493 C C . VAL B 1 462 ? 34.781 2.717 -15.82 1 22.72 462 VAL B C 1
ATOM 8495 O O . VAL B 1 462 ? 34.688 3.346 -16.875 1 22.72 462 VAL B O 1
ATOM 8498 N N . LYS B 1 463 ? 36 2.312 -15.406 1 22.34 463 LYS B N 1
ATOM 8499 C CA . LYS B 1 463 ? 37.031 1.703 -16.234 1 22.34 463 LYS B CA 1
ATOM 8500 C C . LYS B 1 463 ? 36.438 0.739 -17.25 1 22.34 463 LYS B C 1
ATOM 8502 O O . LYS B 1 463 ? 35.5 -0.021 -16.922 1 22.34 463 LYS B O 1
ATOM 8507 N N . ASP B 1 464 ? 36.656 1.023 -18.422 1 22.91 464 ASP B N 1
ATOM 8508 C CA . ASP B 1 464 ? 36.5 0.369 -19.734 1 22.91 464 ASP B CA 1
ATOM 8509 C C . ASP B 1 464 ? 37.031 -1.068 -19.672 1 22.91 464 ASP B C 1
ATOM 8511 O O . ASP B 1 464 ? 38.156 -1.316 -19.234 1 22.91 464 ASP B O 1
ATOM 8515 N N . VAL B 1 465 ? 36.375 -2.006 -19.5 1 21.42 465 VAL B N 1
ATOM 8516 C CA . VAL B 1 465 ? 36.812 -3.389 -19.625 1 21.42 465 VAL B CA 1
ATOM 8517 C C . VAL B 1 465 ? 37.562 -3.572 -20.938 1 21.42 465 VAL B C 1
ATOM 8519 O O . VAL B 1 465 ? 37.656 -4.688 -21.453 1 21.42 465 VAL B O 1
ATOM 8522 N N . LYS B 1 466 ? 37.875 -2.475 -21.703 1 21.61 466 LYS B N 1
ATOM 8523 C CA . LYS B 1 466 ? 38.75 -2.844 -22.828 1 21.61 466 LYS B CA 1
ATOM 8524 C C . LYS B 1 466 ? 40.031 -3.488 -22.328 1 21.61 466 LYS B C 1
ATOM 8526 O O . LYS B 1 466 ? 40.594 -4.371 -22.984 1 21.61 466 LYS B O 1
ATOM 8531 N N . ASP B 1 467 ? 40.875 -2.717 -21.438 1 22.2 467 ASP B N 1
ATOM 8532 C CA . ASP B 1 467 ? 42.312 -2.932 -21.359 1 22.2 467 ASP B CA 1
ATOM 8533 C C . ASP B 1 467 ? 42.625 -4.285 -20.734 1 22.2 467 ASP B C 1
ATOM 8535 O O . ASP B 1 467 ? 43.219 -4.352 -19.656 1 22.2 467 ASP B O 1
ATOM 8539 N N . ILE B 1 468 ? 41.906 -5.266 -20.734 1 21.75 468 ILE B N 1
ATOM 8540 C CA . ILE B 1 468 ? 42.688 -6.492 -20.594 1 21.75 468 ILE B CA 1
ATOM 8541 C C . ILE B 1 468 ? 43.656 -6.621 -21.75 1 21.75 468 ILE B C 1
ATOM 8543 O O . ILE B 1 468 ? 44.375 -7.621 -21.859 1 21.75 468 ILE B O 1
ATOM 8547 N N . GLN B 1 469 ? 43.594 -5.996 -22.953 1 19.69 469 GLN B N 1
ATOM 8548 C CA . 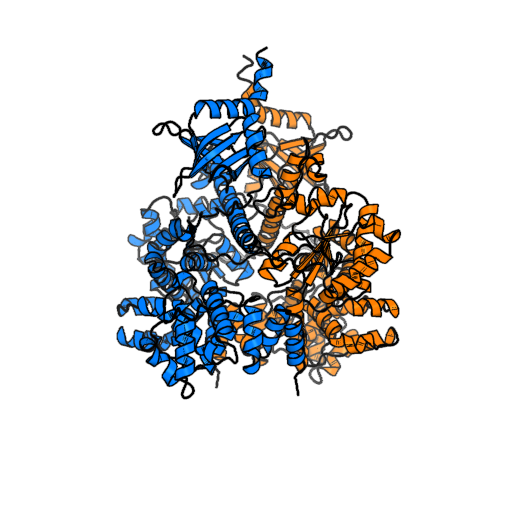GLN B 1 469 ? 44.812 -6.391 -23.672 1 19.69 469 GLN B CA 1
ATOM 8549 C C . GLN B 1 469 ? 46.062 -5.84 -22.969 1 19.69 469 GLN B C 1
ATOM 8551 O O . GLN B 1 469 ? 46.875 -6.605 -22.438 1 19.69 469 GLN B O 1
ATOM 8556 N N . GLN B 1 470 ? 47.062 -5.09 -23.844 1 18.02 470 GLN B N 1
ATOM 8557 C CA . GLN B 1 470 ? 48.5 -5.012 -24.078 1 18.02 470 GLN B CA 1
ATOM 8558 C C . GLN B 1 470 ? 49.156 -4.004 -23.141 1 18.02 470 GLN B C 1
ATOM 8560 O O . GLN B 1 470 ? 48.75 -2.848 -23.078 1 18.02 470 GLN B O 1
ATOM 8565 N N . GLU B 1 471 ? 50 -4.387 -22.094 1 20.7 471 GLU B N 1
ATOM 8566 C CA . GLU B 1 471 ? 51.156 -3.865 -21.375 1 20.7 471 GLU B CA 1
ATOM 8567 C C . GLU B 1 471 ? 52.094 -3.104 -22.297 1 20.7 471 GLU B C 1
ATOM 8569 O O . GLU B 1 471 ? 53.188 -2.725 -21.891 1 20.7 471 GLU B O 1
ATOM 8574 N N . ASN B 1 472 ? 52 -2.521 -23.562 1 17.8 472 ASN B N 1
ATOM 8575 C CA . ASN B 1 472 ? 53.312 -2.021 -23.891 1 17.8 472 ASN B CA 1
ATOM 8576 C C . ASN B 1 472 ? 53.781 -0.967 -22.891 1 17.8 472 ASN B C 1
ATOM 8578 O O . ASN B 1 472 ? 52.969 -0.177 -22.391 1 17.8 472 ASN B O 1
ATOM 8582 N N . ILE B 1 473 ? 55.219 -0.826 -22.422 1 18.23 473 ILE B N 1
ATOM 8583 C CA . ILE B 1 473 ? 56.281 -0.267 -21.609 1 18.23 473 ILE B CA 1
ATOM 8584 C C . ILE B 1 473 ? 56.531 1.189 -22 1 18.23 473 ILE B C 1
ATOM 8586 O O . ILE B 1 473 ? 57.219 1.928 -21.297 1 18.23 473 ILE B O 1
ATOM 8590 N N . LYS B 1 474 ? 56.125 1.831 -23.188 1 18.91 474 LYS B N 1
ATOM 8591 C CA . LYS B 1 474 ? 57.219 2.717 -23.531 1 18.91 474 LYS B CA 1
ATOM 8592 C C . LYS B 1 474 ? 57.531 3.695 -22.391 1 18.91 474 LYS B C 1
ATOM 8594 O O . LYS B 1 474 ? 56.656 3.914 -21.531 1 18.91 474 LYS B O 1
ATOM 8599 N N . THR B 1 475 ? 58.219 5 -22.828 1 17.58 475 THR B N 1
ATOM 8600 C CA . THR B 1 475 ? 59.375 5.871 -22.719 1 17.58 475 THR B CA 1
ATOM 8601 C C . THR B 1 475 ? 59.062 7.082 -21.844 1 17.58 475 THR B C 1
ATOM 8603 O O . THR B 1 475 ? 58 7.68 -21.953 1 17.58 475 THR B O 1
ATOM 8606 N N . GLU B 1 476 ? 60 7.539 -20.969 1 18.53 476 GLU B N 1
ATOM 8607 C CA . GLU B 1 476 ? 60.438 8.344 -19.844 1 18.53 476 GLU B CA 1
ATOM 8608 C C . GLU B 1 476 ? 60.344 9.836 -20.141 1 18.53 476 GLU B C 1
ATOM 8610 O O . GLU B 1 476 ? 60.5 10.672 -19.25 1 18.53 476 GLU B O 1
ATOM 8615 N N . THR B 1 477 ? 60 10.484 -21.359 1 18.02 477 THR B N 1
ATOM 8616 C CA . THR B 1 477 ? 60.844 11.664 -21.422 1 18.02 477 THR B CA 1
ATOM 8617 C C . THR B 1 477 ? 60.438 12.688 -20.375 1 18.02 477 THR B C 1
ATOM 8619 O O . THR B 1 477 ? 59.281 13.141 -20.359 1 18.02 477 THR B O 1
ATOM 8622 N N . LYS B 1 478 ? 61.344 12.883 -19.297 1 20 478 LYS B N 1
ATOM 8623 C CA . LYS B 1 478 ? 61.406 13.672 -18.062 1 20 478 LYS B CA 1
ATOM 8624 C C . LYS B 1 478 ? 61.5 15.164 -18.375 1 20 478 LYS B C 1
ATOM 8626 O O . LYS B 1 478 ? 62.25 15.891 -17.75 1 20 478 LYS B O 1
ATOM 8631 N N . GLU B 1 479 ? 60.906 15.766 -19.484 1 19.78 479 GLU B N 1
ATOM 8632 C CA . GLU B 1 479 ? 61.5 17.094 -19.641 1 19.78 479 GLU B CA 1
ATOM 8633 C C . GLU B 1 479 ? 61.375 17.906 -18.359 1 19.78 479 GLU B C 1
ATOM 8635 O O . GLU B 1 479 ? 60.5 17.641 -17.531 1 19.78 479 GLU B O 1
ATOM 8640 N N . ILE B 1 480 ? 62.094 19.172 -18.359 1 19.67 480 ILE B N 1
ATOM 8641 C CA . ILE B 1 480 ? 62.875 20.141 -17.578 1 19.67 480 ILE B CA 1
ATOM 8642 C C . ILE B 1 480 ? 61.938 20.969 -16.719 1 19.67 480 ILE B C 1
ATOM 8644 O O . ILE B 1 480 ? 60.812 21.312 -17.141 1 19.67 480 ILE B O 1
ATOM 8648 N N . ILE B 1 481 ? 62.469 21.453 -15.516 1 20.39 481 ILE B N 1
ATOM 8649 C CA . ILE B 1 481 ? 62.219 21.828 -14.125 1 20.39 481 ILE B CA 1
ATOM 8650 C C . ILE B 1 481 ? 61.781 23.281 -14.047 1 20.39 481 ILE B C 1
ATOM 8652 O O . ILE B 1 481 ? 61.5 23.797 -12.961 1 20.39 481 ILE B O 1
ATOM 8656 N N . GLN B 1 482 ? 61.688 24.109 -15.172 1 21.34 482 GLN B N 1
ATOM 8657 C CA . GLN B 1 482 ? 62.031 25.469 -14.758 1 21.34 482 GLN B CA 1
ATOM 8658 C C . GLN B 1 482 ? 61.094 25.984 -13.703 1 21.34 482 GLN B C 1
ATOM 8660 O O . GLN B 1 482 ? 59.875 25.672 -13.734 1 21.34 482 GLN B O 1
ATOM 8665 N N . PRO B 1 483 ? 61.625 26.734 -12.648 1 21.36 483 PRO B N 1
ATOM 8666 C CA . PRO B 1 483 ? 61.188 27.094 -11.297 1 21.36 483 PRO B CA 1
ATOM 8667 C C . PRO B 1 483 ? 60.031 28.078 -11.297 1 21.36 483 PRO B C 1
ATOM 8669 O O . PRO B 1 483 ? 59.531 28.469 -10.227 1 21.36 483 PRO B O 1
ATOM 8672 N N . LYS B 1 484 ? 59.594 28.625 -12.438 1 22.98 484 LYS B N 1
ATOM 8673 C CA . LYS B 1 484 ? 59.188 30.016 -12.375 1 22.98 484 LYS B CA 1
ATOM 8674 C C . LYS B 1 484 ? 58.062 30.219 -11.375 1 22.98 484 LYS B C 1
ATOM 8676 O O . LYS B 1 484 ? 57.312 29.281 -11.07 1 22.98 484 LYS B O 1
ATOM 8681 N N . GLN B 1 485 ? 57.688 31.5 -10.977 1 22.69 485 GLN B N 1
ATOM 8682 C CA . GLN B 1 485 ? 57.031 32.375 -10.031 1 22.69 485 GLN B CA 1
ATOM 8683 C C . GLN B 1 485 ? 55.531 32.125 -9.961 1 22.69 485 GLN B C 1
ATOM 8685 O O . GLN B 1 485 ? 54.844 32.062 -10.992 1 22.69 485 GLN B O 1
ATOM 8690 N N . LYS B 1 486 ? 54.844 31.562 -8.844 1 22.27 486 LYS B N 1
ATOM 8691 C CA . LYS B 1 486 ? 53.719 30.734 -8.469 1 22.27 486 LYS B CA 1
ATOM 8692 C C . LYS B 1 486 ? 52.406 31.531 -8.461 1 22.27 486 LYS B C 1
ATOM 8694 O O . LYS B 1 486 ? 51.938 31.922 -7.395 1 22.27 486 LYS B O 1
ATOM 8699 N N . THR B 1 487 ? 52.281 32.719 -9.117 1 21.52 487 THR B N 1
ATOM 8700 C CA . THR B 1 487 ? 51.125 33.594 -8.906 1 21.52 487 THR B CA 1
ATOM 8701 C C . THR B 1 487 ? 49.812 32.844 -9.141 1 21.52 487 THR B C 1
ATOM 8703 O O . THR B 1 487 ? 49.531 32.406 -10.258 1 21.52 487 THR B O 1
ATOM 8706 N N . THR B 1 488 ? 49.219 32.094 -8.188 1 22.45 488 THR B N 1
ATOM 8707 C CA . THR B 1 488 ? 48.219 31.031 -8.227 1 22.45 488 THR B CA 1
ATOM 8708 C C . THR B 1 488 ? 46.875 31.562 -8.695 1 22.45 488 THR B C 1
ATOM 8710 O O . THR B 1 488 ? 46.156 32.219 -7.938 1 22.45 488 THR B O 1
ATOM 8713 N N . GLN B 1 489 ? 46.75 32.344 -9.758 1 21.08 489 GLN B N 1
ATOM 8714 C CA . GLN B 1 489 ? 45.5 32.875 -10.266 1 21.08 489 GLN B CA 1
ATOM 8715 C C . GLN B 1 489 ? 44.469 31.766 -10.438 1 21.08 489 GLN B C 1
ATOM 8717 O O . GLN B 1 489 ? 44.688 30.812 -11.172 1 21.08 489 GLN B O 1
ATOM 8722 N N . ILE B 1 490 ? 43.625 31.547 -9.406 1 22.69 490 ILE B N 1
ATOM 8723 C CA . ILE B 1 490 ? 42.562 30.547 -9.258 1 22.69 490 ILE B CA 1
ATOM 8724 C C . ILE B 1 490 ? 41.688 30.5 -10.516 1 22.69 490 ILE B C 1
ATOM 8726 O O . ILE B 1 490 ? 40.938 31.438 -10.766 1 22.69 490 ILE B O 1
ATOM 8730 N N . GLN B 1 491 ? 42.188 30.25 -11.641 1 22.19 491 GLN B N 1
ATOM 8731 C CA . GLN B 1 491 ? 41.406 30.25 -12.859 1 22.19 491 GLN B CA 1
ATOM 8732 C C . GLN B 1 491 ? 40.219 29.266 -12.742 1 22.19 491 GLN B C 1
ATOM 8734 O O . GLN B 1 491 ? 40.438 28.078 -12.477 1 22.19 491 GLN B O 1
ATOM 8739 N N . LYS B 1 492 ? 39.031 29.781 -12.469 1 22.75 492 LYS B N 1
ATOM 8740 C CA . LYS B 1 492 ? 37.688 29.172 -12.477 1 22.75 492 LYS B CA 1
ATOM 8741 C C . LYS B 1 492 ? 37.531 28.203 -13.641 1 22.75 492 LYS B C 1
ATOM 8743 O O . LYS B 1 492 ? 37.438 28.609 -14.797 1 22.75 492 LYS B O 1
ATOM 8748 N N . GLU B 1 493 ? 38.281 27.219 -13.617 1 24.09 493 GLU B N 1
ATOM 8749 C CA . GLU B 1 493 ? 38.062 26.266 -14.703 1 24.09 493 GLU B CA 1
ATOM 8750 C C . GLU B 1 493 ? 36.625 25.812 -14.781 1 24.09 493 GLU B C 1
ATOM 8752 O O . GLU B 1 493 ? 36.094 25.203 -13.844 1 24.09 493 GLU B O 1
ATOM 8757 N N . GLU B 1 494 ? 35.781 26.656 -15.367 1 25.66 494 GLU B N 1
ATOM 8758 C CA . GLU B 1 494 ? 34.438 26.375 -15.859 1 25.66 494 GLU B CA 1
ATOM 8759 C C . GLU B 1 494 ? 34.344 24.984 -16.469 1 25.66 494 GLU B C 1
ATOM 8761 O O . GLU B 1 494 ? 34.969 24.719 -17.516 1 25.66 494 GLU B O 1
ATOM 8766 N N . LYS B 1 495 ? 34.344 24.047 -15.68 1 26.36 495 LYS B N 1
ATOM 8767 C CA . LYS B 1 495 ? 34.125 22.703 -16.203 1 26.36 495 LYS B CA 1
ATOM 8768 C C . LYS B 1 495 ? 33.031 22.703 -17.25 1 26.36 495 LYS B C 1
ATOM 8770 O O . LYS B 1 495 ? 31.859 22.953 -16.922 1 26.36 495 LYS B O 1
ATOM 8775 N N . LYS B 1 496 ? 33.406 22.984 -18.484 1 28.27 496 LYS B N 1
ATOM 8776 C CA . LYS B 1 496 ? 32.594 22.797 -19.688 1 28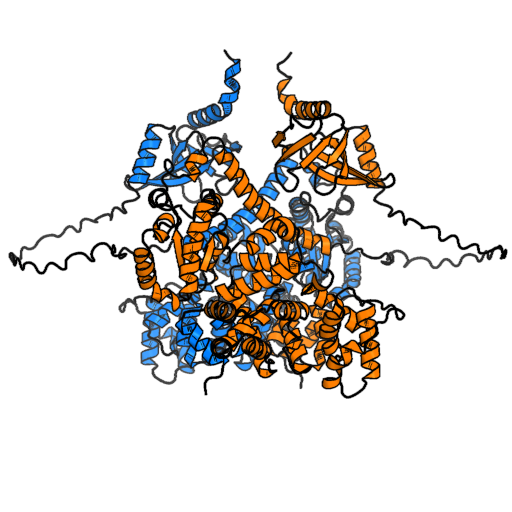.27 496 LYS B CA 1
ATOM 8777 C C . LYS B 1 496 ? 31.922 21.438 -19.703 1 28.27 496 LYS B C 1
ATOM 8779 O O . LYS B 1 496 ? 32.594 20.406 -19.766 1 28.27 496 LYS B O 1
ATOM 8784 N N . VAL B 1 497 ? 31.047 21.297 -18.797 1 27.42 497 VAL B N 1
ATOM 8785 C CA . VAL B 1 497 ? 30.125 20.188 -19 1 27.42 497 VAL B CA 1
ATOM 8786 C C . VAL B 1 497 ? 29.875 19.984 -20.484 1 27.42 497 VAL B C 1
ATOM 8788 O O . VAL B 1 497 ? 29.359 20.891 -21.156 1 27.42 497 VAL B O 1
ATOM 8791 N N . ASP B 1 498 ? 30.797 19.328 -21.078 1 31.5 498 ASP B N 1
ATOM 8792 C CA . ASP B 1 498 ? 30.641 18.922 -22.469 1 31.5 498 ASP B CA 1
ATOM 8793 C C . ASP B 1 498 ? 29.203 18.5 -22.766 1 31.5 498 ASP B C 1
ATOM 8795 O O . ASP B 1 498 ? 28.797 17.375 -22.469 1 31.5 498 ASP B O 1
ATOM 8799 N N . GLY B 1 499 ? 28.297 19.266 -22.391 1 35.34 499 GLY B N 1
ATOM 8800 C CA . GLY B 1 499 ? 26.922 19.219 -22.859 1 35.34 499 GLY B CA 1
ATOM 8801 C C . GLY B 1 499 ? 26.781 18.734 -24.297 1 35.34 499 GLY B C 1
ATOM 8802 O O . GLY B 1 499 ? 27.688 18.938 -25.109 1 35.34 499 GLY B O 1
ATOM 8803 N N . ASN B 1 500 ? 26.062 17.672 -24.547 1 42.88 500 ASN B N 1
ATOM 8804 C CA . ASN B 1 500 ? 26.172 16.875 -25.766 1 42.88 500 ASN B CA 1
ATOM 8805 C C . ASN B 1 500 ? 26.359 17.75 -27 1 42.88 500 ASN B C 1
ATOM 8807 O O . ASN B 1 500 ? 25.453 18.5 -27.391 1 42.88 500 ASN B O 1
ATOM 8811 N N . LYS B 1 501 ? 27.547 18.203 -27.312 1 51.59 501 LYS B N 1
ATOM 8812 C CA . LYS B 1 501 ? 27.938 18.859 -28.547 1 51.59 501 LYS B CA 1
ATOM 8813 C C . LYS B 1 501 ? 27.062 18.391 -29.719 1 51.59 501 LYS B C 1
ATOM 8815 O O . LYS B 1 501 ? 26.688 19.203 -30.562 1 51.59 501 LYS B O 1
ATOM 8820 N N . GLU B 1 502 ? 26.812 17.234 -29.531 1 51.34 502 GLU B N 1
ATOM 8821 C CA . GLU B 1 502 ? 26.016 16.625 -30.609 1 51.34 502 GLU B CA 1
ATOM 8822 C C . GLU B 1 502 ? 24.578 17.125 -30.562 1 51.34 502 GLU B C 1
ATOM 8824 O O . GLU B 1 502 ? 23.984 17.391 -31.609 1 51.34 502 GLU B O 1
ATOM 8829 N N . GLU B 1 503 ? 24.016 17.312 -29.391 1 58.91 503 GLU B N 1
ATOM 8830 C CA . GLU B 1 503 ? 22.688 17.875 -29.281 1 58.91 503 GLU B CA 1
ATOM 8831 C C . GLU B 1 503 ? 22.672 19.344 -29.688 1 58.91 503 GLU B C 1
ATOM 8833 O O . GLU B 1 503 ? 21.75 19.812 -30.359 1 58.91 503 GLU B O 1
ATOM 8838 N N . SER B 1 504 ? 23.609 19.969 -29.203 1 68.19 504 SER B N 1
ATOM 8839 C CA . SER B 1 504 ? 23.734 21.375 -29.578 1 68.19 504 SER B CA 1
ATOM 8840 C C . SER B 1 504 ? 23.938 21.531 -31.078 1 68.19 504 SER B C 1
ATOM 8842 O O . SER B 1 504 ? 23.328 22.406 -31.703 1 68.19 504 SER B O 1
ATOM 8844 N N . ASP B 1 505 ? 24.75 20.656 -31.578 1 69.94 505 ASP B N 1
ATOM 8845 C CA . ASP B 1 505 ? 24.938 20.672 -33.031 1 69.94 505 ASP B CA 1
ATOM 8846 C C . ASP B 1 505 ? 23.656 20.312 -33.781 1 69.94 505 ASP B C 1
ATOM 8848 O O . ASP B 1 505 ? 23.359 20.875 -34.844 1 69.94 505 ASP B O 1
ATOM 8852 N N . TYR B 1 506 ? 22.844 19.531 -33.188 1 71.12 506 TYR B N 1
ATOM 8853 C CA . TYR B 1 506 ? 21.562 19.141 -33.75 1 71.12 506 TYR B CA 1
ATOM 8854 C C . TYR B 1 506 ? 20.609 20.328 -33.812 1 71.12 506 TYR B C 1
ATOM 8856 O O . TYR B 1 506 ? 19.984 20.578 -34.844 1 71.12 506 TYR B O 1
ATOM 8864 N N . TYR B 1 507 ? 20.547 21.031 -32.75 1 77.56 507 TYR B N 1
ATOM 8865 C CA . TYR B 1 507 ? 19.625 22.156 -32.75 1 77.56 507 TYR B CA 1
ATOM 8866 C C . TYR B 1 507 ? 20.156 23.297 -33.625 1 77.56 507 TYR B C 1
ATOM 8868 O O . TYR B 1 507 ? 19.375 24.016 -34.25 1 77.56 507 TYR B O 1
ATOM 8876 N N . GLU B 1 508 ? 21.484 23.25 -33.719 1 77 508 GLU B N 1
ATOM 8877 C CA . GLU B 1 508 ? 22.062 24.219 -34.656 1 77 508 GLU B CA 1
ATOM 8878 C C . GLU B 1 508 ? 21.703 23.859 -36.125 1 77 508 GLU B C 1
ATOM 8880 O O . GLU B 1 508 ? 21.391 24.75 -36.906 1 77 508 GLU B O 1
ATOM 8885 N N . GLU B 1 509 ? 21.688 22.656 -36.375 1 76 509 GLU B N 1
ATOM 8886 C CA . GLU B 1 509 ? 21.297 22.219 -37.688 1 76 509 GLU B CA 1
ATOM 8887 C C . GLU B 1 509 ? 19.812 22.422 -37.938 1 76 509 GLU B C 1
ATOM 8889 O O . GLU B 1 509 ? 19.406 22.859 -39.031 1 76 509 GLU B O 1
ATOM 8894 N N . LEU B 1 510 ? 19.016 22.172 -37 1 78.62 510 LEU B N 1
ATOM 8895 C CA . LEU B 1 510 ? 17.578 22.359 -37.125 1 78.62 510 LEU B CA 1
ATOM 8896 C C . LEU B 1 510 ? 17.234 23.828 -37.344 1 78.62 510 LEU B C 1
ATOM 8898 O O . LEU B 1 510 ? 16.344 24.156 -38.125 1 78.62 510 LEU B O 1
ATOM 8902 N N . MET B 1 511 ? 18 24.625 -36.688 1 79.44 511 MET B N 1
ATOM 8903 C CA . MET B 1 511 ? 17.75 26.062 -36.812 1 79.44 511 MET B CA 1
ATOM 8904 C C . MET B 1 511 ? 18.156 26.578 -38.188 1 79.44 511 MET B C 1
ATOM 8906 O O . MET B 1 511 ? 17.641 27.594 -38.656 1 79.44 511 MET B O 1
ATOM 8910 N N . LYS B 1 512 ? 19.016 25.781 -38.875 1 78.69 512 LYS B N 1
ATOM 8911 C CA . LYS B 1 512 ? 19.406 26.172 -40.219 1 78.69 512 LYS B CA 1
ATOM 8912 C C . LYS B 1 512 ? 18.328 25.797 -41.219 1 78.69 512 LYS B C 1
ATOM 8914 O O . LYS B 1 512 ? 18.188 26.469 -42.25 1 78.69 512 LYS B O 1
ATOM 8919 N N . THR B 1 513 ? 17.578 24.828 -40.844 1 77 513 THR B N 1
ATOM 8920 C CA . THR B 1 513 ? 16.656 24.297 -41.844 1 77 513 THR B CA 1
ATOM 8921 C C . THR B 1 513 ? 15.211 24.656 -41.5 1 77 513 THR B C 1
ATOM 8923 O O . THR B 1 513 ? 14.367 24.766 -42.375 1 77 513 THR B O 1
ATOM 8926 N N . GLU B 1 514 ? 14.969 24.844 -40.25 1 78.88 514 GLU B N 1
ATOM 8927 C CA . GLU B 1 514 ? 13.578 25 -39.844 1 78.88 514 GLU B CA 1
ATOM 8928 C C . GLU B 1 514 ? 13.312 26.422 -39.344 1 78.88 514 GLU B C 1
ATOM 8930 O O . GLU B 1 514 ? 14.242 27.172 -39.031 1 78.88 514 GLU B O 1
ATOM 8935 N N . PHE B 1 515 ? 12.078 26.688 -39.312 1 82.25 515 PHE B N 1
ATOM 8936 C CA . PHE B 1 515 ? 11.617 27.953 -38.75 1 82.25 515 PHE B CA 1
ATOM 8937 C C . PHE B 1 515 ? 12.047 28.078 -37.281 1 82.25 515 PHE B C 1
ATOM 8939 O O . PHE B 1 515 ? 11.922 27.125 -36.5 1 82.25 515 PHE B O 1
ATOM 8946 N N . HIS B 1 516 ? 12.68 29.141 -36.938 1 86.62 516 HIS B N 1
ATOM 8947 C CA . HIS B 1 516 ? 13.023 29.344 -35.531 1 86.62 516 HIS B CA 1
ATOM 8948 C C . HIS B 1 516 ? 12.969 30.828 -35.188 1 86.62 516 HIS B C 1
ATOM 8950 O O . HIS B 1 516 ? 13.086 31.688 -36.062 1 86.62 516 HIS B O 1
ATOM 8956 N N . MET B 1 517 ? 12.703 31.141 -33.938 1 84.56 517 MET B N 1
ATOM 8957 C CA . MET B 1 517 ? 12.648 32.5 -33.438 1 84.56 517 MET B CA 1
ATOM 8958 C C . MET B 1 517 ? 13.016 32.594 -31.953 1 84.56 517 MET B C 1
ATOM 8960 O O . MET B 1 517 ? 12.883 31.594 -31.234 1 84.56 517 MET B O 1
ATOM 8964 N N . LYS B 1 518 ? 13.484 33.656 -31.656 1 83.62 518 LYS B N 1
ATOM 8965 C CA . LYS B 1 518 ? 13.773 33.875 -30.25 1 83.62 518 LYS B CA 1
ATOM 8966 C C . LYS B 1 518 ? 12.5 34.188 -29.469 1 83.62 518 LYS B C 1
ATOM 8968 O O . LYS B 1 518 ? 11.586 34.844 -29.984 1 83.62 518 LYS B O 1
ATOM 8973 N N . GLY B 1 519 ? 12.445 33.594 -28.25 1 83.81 519 GLY B N 1
ATOM 8974 C CA . GLY B 1 519 ? 11.312 33.875 -27.375 1 83.81 519 GLY B CA 1
ATOM 8975 C C . GLY B 1 519 ? 11.68 33.812 -25.906 1 83.81 519 GLY B C 1
ATOM 8976 O O . GLY B 1 519 ? 12.844 33.625 -25.562 1 83.81 519 GLY B O 1
ATOM 8977 N N . GLU B 1 520 ? 10.766 34.156 -25.109 1 82.56 520 GLU B N 1
ATOM 8978 C CA . GLU B 1 520 ? 10.867 34.094 -23.656 1 82.56 520 GLU B CA 1
ATOM 8979 C C . GLU B 1 520 ? 9.656 33.406 -23.047 1 82.56 520 GLU B C 1
ATOM 8981 O O . GLU B 1 520 ? 8.516 33.781 -23.297 1 82.56 520 GLU B O 1
ATOM 8986 N N . ILE B 1 521 ? 9.953 32.344 -22.359 1 81.38 521 ILE B N 1
ATOM 8987 C CA . ILE B 1 521 ? 8.875 31.703 -21.625 1 81.38 521 ILE B CA 1
ATOM 8988 C C . ILE B 1 521 ? 8.469 32.562 -20.438 1 81.38 521 ILE B C 1
ATOM 8990 O O . ILE B 1 521 ? 9.312 32.906 -19.609 1 81.38 521 ILE B O 1
ATOM 8994 N N . ILE B 1 522 ? 7.27 32.938 -20.469 1 77.5 522 ILE B N 1
ATOM 8995 C CA . ILE B 1 522 ? 6.754 33.781 -19.391 1 77.5 522 ILE B CA 1
ATOM 8996 C C . ILE B 1 522 ? 6.207 32.938 -18.266 1 77.5 522 ILE B C 1
ATOM 8998 O O . ILE B 1 522 ? 5.316 32.094 -18.484 1 77.5 522 ILE B O 1
ATOM 9002 N N . GLY B 1 523 ? 6.887 32.938 -17.031 1 67 523 GLY B N 1
ATOM 9003 C CA . GLY B 1 523 ? 6.473 32.25 -15.812 1 67 523 GLY B CA 1
ATOM 9004 C C . GLY B 1 523 ? 7.027 32.906 -14.555 1 67 523 GLY B C 1
ATOM 9005 O O . GLY B 1 523 ? 7.18 34.125 -14.477 1 67 523 GLY B O 1
ATOM 9006 N N . ASP B 1 524 ? 7.344 32.219 -13.516 1 59.5 524 ASP B N 1
ATOM 9007 C CA . ASP B 1 524 ? 7.914 32.781 -12.297 1 59.5 524 ASP B CA 1
ATOM 9008 C C . ASP B 1 524 ? 9.281 33.406 -12.555 1 59.5 524 ASP B C 1
ATOM 9010 O O . ASP B 1 524 ? 9.617 34.438 -11.992 1 59.5 524 ASP B O 1
ATOM 9014 N N . LYS B 1 525 ? 10.094 32.688 -13.461 1 67.25 525 LYS B N 1
ATOM 9015 C CA . LYS B 1 525 ? 11.328 33.219 -14.016 1 67.25 525 LYS B CA 1
ATOM 9016 C C . LYS B 1 525 ? 11.281 33.25 -15.539 1 67.25 525 LYS B C 1
ATOM 9018 O O . LYS B 1 525 ? 11.016 32.219 -16.172 1 67.25 525 LYS B O 1
ATOM 9023 N N . ASN B 1 526 ? 11.445 34.375 -15.977 1 72.81 526 ASN B N 1
ATOM 9024 C CA . ASN B 1 526 ? 11.516 34.469 -17.422 1 72.81 526 ASN B CA 1
ATOM 9025 C C . ASN B 1 526 ? 12.758 33.781 -17.984 1 72.81 526 ASN B C 1
ATOM 9027 O O . ASN B 1 526 ? 13.867 34 -17.484 1 72.81 526 ASN B O 1
ATOM 9031 N N . GLU B 1 527 ? 12.547 32.844 -18.875 1 79.5 527 GLU B N 1
ATOM 9032 C CA . GLU B 1 527 ? 13.656 32.125 -19.484 1 79.5 527 GLU B CA 1
ATOM 9033 C C . GLU B 1 527 ? 13.734 32.406 -20.984 1 79.5 527 GLU B C 1
ATOM 9035 O O . GLU B 1 527 ? 12.75 32.219 -21.719 1 79.5 527 GLU B O 1
ATOM 9040 N N . SER B 1 528 ? 14.898 32.844 -21.359 1 83.94 528 SER B N 1
ATOM 9041 C CA . SER B 1 528 ? 15.133 33.062 -22.781 1 83.94 528 SER B CA 1
ATOM 9042 C C . SER B 1 528 ? 15.266 31.75 -23.531 1 83.94 528 SER B C 1
ATOM 9044 O O . SER B 1 528 ? 16.031 30.875 -23.109 1 83.94 528 SER B O 1
ATOM 9046 N N . VAL B 1 529 ? 14.43 31.656 -24.562 1 86.94 529 VAL B N 1
ATOM 9047 C CA . VAL B 1 529 ? 14.469 30.406 -25.312 1 86.94 529 VAL B CA 1
ATOM 9048 C C . VAL B 1 529 ? 14.492 30.719 -26.812 1 86.94 529 VAL B C 1
ATOM 9050 O O . VAL B 1 529 ? 14.164 31.828 -27.234 1 86.94 529 VAL B O 1
ATOM 9053 N N . ILE B 1 530 ? 14.906 29.75 -27.578 1 86.38 530 ILE B N 1
ATOM 9054 C CA . ILE B 1 530 ? 14.734 29.703 -29.016 1 86.38 530 ILE B CA 1
ATOM 9055 C C . ILE B 1 530 ? 13.648 28.688 -29.375 1 86.38 530 ILE B C 1
ATOM 9057 O O . ILE B 1 530 ? 13.695 27.531 -28.953 1 86.38 530 ILE B O 1
ATOM 9061 N N . VAL B 1 531 ? 12.688 29.172 -29.953 1 86.25 531 VAL B N 1
ATOM 9062 C CA . VAL B 1 531 ? 11.57 28.344 -30.406 1 86.25 531 VAL B CA 1
ATOM 9063 C C . VAL B 1 531 ? 11.836 27.844 -31.828 1 86.25 531 VAL B C 1
ATOM 9065 O O . VAL B 1 531 ? 11.953 28.641 -32.75 1 86.25 531 VAL B O 1
ATOM 9068 N N . ILE B 1 532 ? 11.906 26.562 -31.969 1 82.12 532 ILE B N 1
ATOM 9069 C CA . ILE B 1 532 ? 12.062 25.938 -33.281 1 82.12 532 ILE B CA 1
ATOM 9070 C C . ILE B 1 532 ? 10.758 25.266 -33.688 1 82.12 532 ILE B C 1
ATOM 9072 O O . ILE B 1 532 ? 10.227 24.422 -32.969 1 82.12 532 ILE B O 1
ATOM 9076 N N . GLY B 1 533 ? 10.234 25.719 -34.75 1 79.75 533 GLY B N 1
ATOM 9077 C CA . GLY B 1 533 ? 9.047 25.094 -35.312 1 79.75 533 GLY B CA 1
ATOM 9078 C C . GLY B 1 533 ? 9.367 24.078 -36.375 1 79.75 533 GLY B C 1
ATOM 9079 O O . GLY B 1 533 ? 9.961 24.422 -37.406 1 79.75 533 GLY B O 1
ATOM 9080 N N . THR B 1 534 ? 9.031 22.906 -36.125 1 74.69 534 THR B N 1
ATOM 9081 C CA . THR B 1 534 ? 9.125 21.875 -37.156 1 74.69 534 THR B CA 1
ATOM 9082 C C . THR B 1 534 ? 7.738 21.516 -37.688 1 74.69 534 THR B C 1
ATOM 9084 O O . THR B 1 534 ? 6.73 22.078 -37.25 1 74.69 534 THR B O 1
ATOM 9087 N N . ASN B 1 535 ? 7.699 20.562 -38.656 1 67.19 535 ASN B N 1
ATOM 9088 C CA . ASN B 1 535 ? 6.422 20.109 -39.219 1 67.19 535 ASN B CA 1
ATOM 9089 C C . ASN B 1 535 ? 5.586 19.375 -38.156 1 67.19 535 ASN B C 1
ATOM 9091 O O . ASN B 1 535 ? 4.367 19.266 -38.312 1 67.19 535 ASN B O 1
ATOM 9095 N N . ARG B 1 536 ? 6.297 19.078 -37.156 1 66.19 536 ARG B N 1
ATOM 9096 C CA . ARG B 1 536 ? 5.594 18.203 -36.219 1 66.19 536 ARG B CA 1
ATOM 9097 C C . ARG B 1 536 ? 5.578 18.797 -34.812 1 66.19 536 ARG B C 1
ATOM 9099 O O . ARG B 1 536 ? 4.684 18.5 -34.031 1 66.19 536 ARG B O 1
ATOM 9106 N N . GLU B 1 537 ? 6.543 19.531 -34.562 1 74.06 537 GLU B N 1
ATOM 9107 C CA . GLU B 1 537 ? 6.719 19.906 -33.156 1 74.06 537 GLU B CA 1
ATOM 9108 C C . GLU B 1 537 ? 7.258 21.328 -33.062 1 74.06 537 GLU B C 1
ATOM 9110 O O . GLU B 1 537 ? 7.883 21.844 -34 1 74.06 537 GLU B O 1
ATOM 9115 N N . MET B 1 538 ? 6.867 21.844 -31.891 1 80.12 538 MET B N 1
ATOM 9116 C CA . MET B 1 538 ? 7.508 23.062 -31.391 1 80.12 538 MET B CA 1
ATOM 9117 C C . MET B 1 538 ? 8.57 22.734 -30.359 1 80.12 538 MET B C 1
ATOM 9119 O O . MET B 1 538 ? 8.273 22.109 -29.328 1 80.12 538 MET B O 1
ATOM 9123 N N . ILE B 1 539 ? 9.75 23.062 -30.672 1 80.56 539 ILE B N 1
ATOM 9124 C CA . ILE B 1 539 ? 10.883 22.75 -29.812 1 80.56 539 ILE B CA 1
ATOM 9125 C C . ILE B 1 539 ? 11.406 24.031 -29.156 1 80.56 539 ILE B C 1
ATOM 9127 O O . ILE B 1 539 ? 11.695 25.016 -29.844 1 80.56 539 ILE B O 1
ATOM 9131 N N . LEU B 1 540 ? 11.484 24.031 -27.875 1 83.94 540 LEU B N 1
ATOM 9132 C CA . LEU B 1 540 ? 12.055 25.141 -27.125 1 83.94 540 LEU B CA 1
ATOM 9133 C C . LEU B 1 540 ? 13.438 24.797 -26.594 1 83.94 540 LEU B C 1
ATOM 9135 O O . LEU B 1 540 ? 13.594 23.797 -25.875 1 83.94 540 LEU B O 1
ATOM 9139 N N . ILE B 1 541 ? 14.414 25.547 -26.984 1 81.75 541 ILE B N 1
ATOM 9140 C CA . ILE B 1 541 ? 15.781 25.328 -26.516 1 81.75 541 ILE B CA 1
ATOM 9141 C C . ILE B 1 541 ? 16.328 26.594 -25.859 1 81.75 541 ILE B C 1
ATOM 9143 O O . ILE B 1 541 ? 15.859 27.688 -26.141 1 81.75 541 ILE B O 1
ATOM 9147 N N . ASN B 1 542 ? 17.188 26.422 -24.938 1 80.88 542 ASN B N 1
ATOM 9148 C CA . ASN B 1 542 ? 17.875 27.562 -24.359 1 80.88 542 ASN B CA 1
ATOM 9149 C C . ASN B 1 542 ? 19.359 27.562 -24.703 1 80.88 542 ASN B C 1
ATOM 9151 O O . ASN B 1 542 ? 19.938 26.5 -25 1 80.88 542 ASN B O 1
ATOM 9155 N N . GLU B 1 543 ? 19.906 28.688 -24.875 1 76 543 GLU B N 1
ATOM 9156 C CA . GLU B 1 543 ? 21.328 28.875 -25.156 1 76 543 GLU B CA 1
ATOM 9157 C C . GLU B 1 543 ? 22.094 29.266 -23.875 1 76 543 GLU B C 1
ATOM 9159 O O . GLU B 1 543 ? 21.828 30.312 -23.297 1 76 543 GLU B O 1
ATOM 9164 N N . THR B 1 544 ? 22.859 28.312 -23.328 1 72.56 544 THR B N 1
ATOM 9165 C CA . THR B 1 544 ? 23.734 28.609 -22.203 1 72.56 544 THR B CA 1
ATOM 9166 C C . THR B 1 544 ? 25.203 28.422 -22.594 1 72.56 544 THR B C 1
ATOM 9168 O O . THR B 1 544 ? 25.609 27.312 -22.922 1 72.56 544 THR B O 1
ATOM 9171 N N . ASP B 1 545 ? 26.125 29.453 -22.609 1 69.25 545 ASP B N 1
ATOM 9172 C CA . ASP B 1 545 ? 27.562 29.5 -22.891 1 69.25 545 ASP B CA 1
ATOM 9173 C C . ASP B 1 545 ? 27.875 28.938 -24.266 1 69.25 545 ASP B C 1
ATOM 9175 O O . ASP B 1 545 ? 28.828 28.172 -24.438 1 69.25 545 ASP B O 1
ATOM 9179 N N . GLY B 1 546 ? 26.891 29.219 -25.25 1 71.06 546 GLY B N 1
ATOM 9180 C CA . GLY B 1 546 ? 27.125 28.828 -26.625 1 71.06 546 GLY B CA 1
ATOM 9181 C C . GLY B 1 546 ? 26.594 27.453 -26.953 1 71.06 546 GLY B C 1
ATOM 9182 O O . GLY B 1 546 ? 26.781 26.953 -28.062 1 71.06 546 GLY B O 1
ATOM 9183 N N . LYS B 1 547 ? 26 26.812 -26.016 1 76 547 LYS B N 1
ATOM 9184 C CA . LYS B 1 547 ? 25.438 25.484 -26.25 1 76 547 LYS B CA 1
ATOM 9185 C C . LYS B 1 547 ? 23.906 25.516 -26.109 1 76 547 LYS B C 1
ATOM 9187 O O . LYS B 1 547 ? 23.375 26.266 -25.297 1 76 547 LYS B O 1
ATOM 9192 N N . TYR B 1 548 ? 23.25 24.781 -26.984 1 77.81 548 TYR B N 1
ATOM 9193 C CA . TYR B 1 548 ? 21.781 24.703 -26.984 1 77.81 548 TYR B CA 1
ATOM 9194 C C . TYR B 1 548 ? 21.297 23.516 -26.188 1 77.81 548 TYR B C 1
ATOM 9196 O O . TYR B 1 548 ? 21.844 22.406 -26.297 1 77.81 548 TYR B O 1
ATOM 9204 N N . GLN B 1 549 ? 20.406 23.781 -25.266 1 78.06 549 GLN B N 1
ATOM 9205 C CA . GLN B 1 549 ? 19.797 22.734 -24.453 1 78.06 549 GLN B CA 1
ATOM 9206 C C . GLN B 1 549 ? 18.281 22.703 -24.641 1 78.06 549 GLN B C 1
ATOM 9208 O O . GLN B 1 549 ? 17.656 23.766 -24.797 1 78.06 549 GLN B O 1
ATOM 9213 N N . LEU B 1 550 ? 17.75 21.594 -24.688 1 77.5 550 LEU B N 1
ATOM 9214 C CA . LEU B 1 550 ? 16.297 21.453 -24.812 1 77.5 550 LEU B CA 1
ATOM 9215 C C . LEU B 1 550 ? 15.586 21.922 -23.547 1 77.5 550 LEU B C 1
ATOM 9217 O O . LEU B 1 550 ? 15.969 21.531 -22.438 1 77.5 550 LEU B O 1
ATOM 9221 N N . VAL B 1 551 ? 14.68 22.781 -23.781 1 76.06 551 VAL B N 1
ATOM 9222 C CA . VAL B 1 551 ? 13.805 23.188 -22.703 1 76.06 551 VAL B CA 1
ATOM 9223 C C . VAL B 1 551 ? 12.508 22.375 -22.734 1 76.06 551 VAL B C 1
ATOM 9225 O O . VAL B 1 551 ? 12.109 21.797 -21.734 1 76.06 551 VAL B O 1
ATOM 9228 N N . LYS B 1 552 ? 11.953 22.438 -23.859 1 75.56 552 LYS B N 1
ATOM 9229 C CA . LYS B 1 552 ? 10.656 21.781 -24.016 1 75.56 552 LYS B CA 1
ATOM 9230 C C . LYS B 1 552 ? 10.414 21.406 -25.484 1 75.56 552 LYS B C 1
ATOM 9232 O O . LYS B 1 552 ? 10.844 22.109 -26.391 1 75.56 552 LYS B O 1
ATOM 9237 N N . LYS B 1 553 ? 9.805 20.266 -25.625 1 72.19 553 LYS B N 1
ATOM 9238 C CA . LYS B 1 553 ? 9.32 19.828 -26.938 1 72.19 553 LYS B CA 1
ATOM 9239 C C . LYS B 1 553 ? 7.805 19.625 -26.922 1 72.19 553 LYS B C 1
ATOM 9241 O O . LYS B 1 553 ? 7.273 18.906 -26.062 1 72.19 553 LYS B O 1
ATOM 9246 N N . ILE B 1 554 ? 7.168 20.375 -27.859 1 68.56 554 ILE B N 1
ATOM 9247 C CA . ILE B 1 554 ? 5.707 20.344 -27.891 1 68.56 554 ILE B CA 1
ATOM 9248 C C . ILE B 1 554 ? 5.234 19.906 -29.281 1 68.56 554 ILE B C 1
ATOM 9250 O O . ILE B 1 554 ? 5.48 20.609 -30.266 1 68.56 554 ILE B O 1
ATOM 9254 N N . PRO B 1 555 ? 4.594 18.812 -29.406 1 63 555 PRO B N 1
ATOM 9255 C CA . PRO B 1 555 ? 3.99 18.5 -30.703 1 63 555 PRO B CA 1
ATOM 9256 C C . PRO B 1 555 ? 2.969 19.547 -31.156 1 63 555 PRO B C 1
ATOM 9258 O O . PRO B 1 555 ? 2.146 19.984 -30.344 1 63 555 PRO B O 1
ATOM 9261 N N . LEU B 1 556 ? 3.039 19.859 -32.406 1 66.62 556 LEU B N 1
ATOM 9262 C CA . LEU B 1 556 ? 2.182 20.922 -32.906 1 66.62 556 LEU B CA 1
ATOM 9263 C C . LEU B 1 556 ? 0.71 20.531 -32.781 1 66.62 556 LEU B C 1
ATOM 9265 O O . LEU B 1 556 ? -0.15 21.406 -32.625 1 66.62 556 LEU B O 1
ATOM 9269 N N . ILE B 1 557 ? 0.551 19.266 -32.812 1 57.97 557 ILE B N 1
ATOM 9270 C CA . ILE B 1 557 ? -0.821 18.781 -32.812 1 57.97 557 ILE B CA 1
ATOM 9271 C C . ILE B 1 557 ? -1.445 19.047 -31.438 1 57.97 557 ILE B C 1
ATOM 9273 O O . ILE B 1 557 ? -2.67 19.094 -31.312 1 57.97 557 ILE B O 1
ATOM 9277 N N . LEU B 1 558 ? -0.519 19.312 -30.484 1 59.5 558 LEU B N 1
ATOM 9278 C CA . LEU B 1 558 ? -1.012 19.562 -29.141 1 59.5 558 LEU B CA 1
ATOM 9279 C C . LEU B 1 558 ? -1.372 21.031 -28.969 1 59.5 558 LEU B C 1
ATOM 9281 O O . LEU B 1 558 ? -2.006 21.422 -27.984 1 59.5 558 LEU B O 1
ATOM 9285 N N . LEU B 1 559 ? -0.949 21.75 -29.875 1 63.06 559 LEU B N 1
ATOM 9286 C CA . LEU B 1 559 ? -1.287 23.172 -29.844 1 63.06 559 LEU B CA 1
ATOM 9287 C C . LEU B 1 559 ? -2.715 23.406 -30.328 1 63.06 559 LEU B C 1
ATOM 9289 O O . LEU B 1 559 ? -2.986 23.328 -31.531 1 63.06 559 LEU B O 1
ATOM 9293 N N . LYS B 1 560 ? -3.574 23.5 -29.359 1 58.72 560 LYS B N 1
ATOM 9294 C CA . LYS B 1 560 ? -4.984 23.562 -29.734 1 58.72 560 LYS B CA 1
ATOM 9295 C C . LYS B 1 560 ? -5.43 25 -29.969 1 58.72 560 LYS B C 1
ATOM 9297 O O . LYS B 1 560 ? -6.172 25.281 -30.906 1 58.72 560 LYS B O 1
ATOM 9302 N N . LYS B 1 561 ? -5.105 25.812 -28.953 1 67.81 561 LYS B N 1
ATOM 9303 C CA . LYS B 1 561 ? -5.508 27.203 -29.031 1 67.81 561 LYS B CA 1
ATOM 9304 C C . LYS B 1 561 ? -4.336 28.125 -28.719 1 67.81 561 LYS B C 1
ATOM 9306 O O . LYS B 1 561 ? -3.541 27.844 -27.812 1 67.81 561 LYS B O 1
ATOM 9311 N N . ILE B 1 562 ? -4.238 29 -29.625 1 70.75 562 ILE B N 1
ATOM 9312 C CA . ILE B 1 562 ? -3.266 30.078 -29.422 1 70.75 562 ILE B CA 1
ATOM 9313 C C . ILE B 1 562 ? -3.996 31.375 -29.094 1 70.75 562 ILE B C 1
ATOM 9315 O O . ILE B 1 562 ? -4.91 31.781 -29.812 1 70.75 562 ILE B O 1
ATOM 9319 N N . SER B 1 563 ? -3.742 31.812 -27.922 1 71.81 563 SER B N 1
ATOM 9320 C CA . SER B 1 563 ? -4.344 33.094 -27.547 1 71.81 563 SER B CA 1
ATOM 9321 C C . SER B 1 563 ? -3.316 34.219 -27.594 1 71.81 563 SER B C 1
ATOM 9323 O O . SER B 1 563 ? -2.188 34.062 -27.125 1 71.81 563 SER B O 1
ATOM 9325 N N . LEU B 1 564 ? -3.682 35.219 -28.328 1 66.56 564 LEU B N 1
ATOM 9326 C CA . LEU B 1 564 ? -2.914 36.469 -28.359 1 66.56 564 LEU B CA 1
ATOM 9327 C C . LEU B 1 564 ? -3.508 37.5 -27.422 1 66.56 564 LEU B C 1
ATOM 9329 O O . LEU B 1 564 ? -4.699 37.781 -27.484 1 66.56 564 LEU B O 1
ATOM 9333 N N . LYS B 1 565 ? -2.812 37.844 -26.422 1 57.56 565 LYS B N 1
ATOM 9334 C CA . LYS B 1 565 ? -3.297 38.906 -25.562 1 57.56 565 LYS B CA 1
ATOM 9335 C C . LYS B 1 565 ? -3.188 40.281 -26.266 1 57.56 565 LYS B C 1
ATOM 9337 O O . LYS B 1 565 ? -2.127 40.625 -26.781 1 57.56 565 LYS B O 1
ATOM 9342 N N . LYS B 1 566 ? -4.191 40.969 -26.391 1 57.81 566 LYS B N 1
ATOM 9343 C CA . LYS B 1 566 ? -4.262 42.281 -27.047 1 57.81 566 LYS B CA 1
ATOM 9344 C C . LYS B 1 566 ? -3.408 43.312 -26.297 1 57.81 566 LYS B C 1
ATOM 9346 O O . LYS B 1 566 ? -2.811 44.188 -26.922 1 57.81 566 LYS B O 1
ATOM 9351 N N . ALA B 1 567 ? -3.355 43.25 -25.016 1 59.47 567 ALA B N 1
ATOM 9352 C CA . ALA B 1 567 ? -2.723 44.312 -24.219 1 59.47 567 ALA B CA 1
ATOM 9353 C C . ALA B 1 567 ? -1.201 44.188 -24.266 1 59.47 567 ALA B C 1
ATOM 9355 O O . ALA B 1 567 ? -0.489 45.156 -24 1 59.47 567 ALA B O 1
ATOM 9356 N N . THR B 1 568 ? -0.635 43 -24.531 1 61.28 568 THR B N 1
ATOM 9357 C CA . THR B 1 568 ? 0.812 42.812 -24.562 1 61.28 568 THR B CA 1
ATOM 9358 C C . THR B 1 568 ? 1.252 42.219 -25.906 1 61.28 568 THR B C 1
ATOM 9360 O O . THR B 1 568 ? 1.268 41 -26.078 1 61.28 568 THR B O 1
ATOM 9363 N N . PRO B 1 569 ? 1.589 43.125 -26.703 1 65.44 569 PRO B N 1
ATOM 9364 C CA . PRO B 1 569 ? 2.031 42.719 -28.047 1 65.44 569 PRO B CA 1
ATOM 9365 C C . PRO B 1 569 ? 3.252 41.781 -28.016 1 65.44 569 PRO B C 1
ATOM 9367 O O . PRO B 1 569 ? 4.148 41.969 -27.188 1 65.44 569 PRO B O 1
ATOM 9370 N N . GLY B 1 570 ? 3.176 40.406 -28.609 1 71.94 570 GLY B N 1
ATOM 9371 C CA . GLY B 1 570 ? 4.309 39.5 -28.734 1 71.94 570 GLY B CA 1
ATOM 9372 C C . GLY B 1 570 ? 4.18 38.281 -27.875 1 71.94 570 GLY B C 1
ATOM 9373 O O . GLY B 1 570 ? 5.004 37.344 -27.969 1 71.94 570 GLY B O 1
ATOM 9374 N N . ILE B 1 571 ? 3.244 38.375 -27.047 1 77.88 571 ILE B N 1
ATOM 9375 C CA . ILE B 1 571 ? 3.111 37.25 -26.125 1 77.88 571 ILE B CA 1
ATOM 9376 C C . ILE B 1 571 ? 2.047 36.281 -26.625 1 77.88 571 ILE B C 1
ATOM 9378 O O . ILE B 1 571 ? 0.923 36.688 -26.938 1 77.88 571 ILE B O 1
ATOM 9382 N N . LEU B 1 572 ? 2.416 35.094 -26.828 1 79.69 572 LEU B N 1
ATOM 9383 C CA . LEU B 1 572 ? 1.528 34.031 -27.219 1 79.69 572 LEU B CA 1
ATOM 9384 C C . LEU B 1 572 ? 1.342 33.031 -26.078 1 79.69 572 LEU B C 1
ATOM 9386 O O . LEU B 1 572 ? 2.312 32.625 -25.422 1 79.69 572 LEU B O 1
ATOM 9390 N N . THR B 1 573 ? 0.175 32.875 -25.828 1 78.31 573 THR B N 1
ATOM 9391 C CA . THR B 1 573 ? -0.112 31.812 -24.875 1 78.31 573 THR B CA 1
ATOM 9392 C C . THR B 1 573 ? -0.647 30.562 -25.578 1 78.31 573 THR B C 1
ATOM 9394 O O . THR B 1 573 ? -1.652 30.641 -26.281 1 78.31 573 THR B O 1
ATOM 9397 N N . PHE B 1 574 ? 0.156 29.609 -25.5 1 74.19 574 PHE B N 1
ATOM 9398 C CA . PHE B 1 574 ? -0.236 28.312 -26.062 1 74.19 574 PHE B CA 1
ATOM 9399 C C . PHE B 1 574 ? -1.03 27.516 -25.047 1 74.19 574 PHE B C 1
ATOM 9401 O O . PHE B 1 574 ? -0.555 27.266 -23.938 1 74.19 574 PHE B O 1
ATOM 9408 N N . ASN B 1 575 ? -2.135 27.406 -25.516 1 66.25 575 ASN B N 1
ATOM 9409 C CA . ASN B 1 575 ? -3.016 26.609 -24.688 1 66.25 575 ASN B CA 1
ATOM 9410 C C . ASN B 1 575 ? -3.189 25.203 -25.25 1 66.25 575 ASN B C 1
ATOM 9412 O O . ASN B 1 575 ? -3.232 25.016 -26.469 1 66.25 575 ASN B O 1
ATOM 9416 N N . GLY B 1 576 ? -2.861 24.156 -24.484 1 55.25 576 GLY B N 1
ATOM 9417 C CA . GLY B 1 576 ? -2.955 22.781 -24.953 1 55.25 576 GLY B CA 1
ATOM 9418 C C . GLY B 1 576 ? -2.961 21.781 -23.812 1 55.25 576 GLY B C 1
ATOM 9419 O O . GLY B 1 576 ? -3.496 22.047 -22.734 1 55.25 576 GLY B O 1
ATOM 9420 N N . VAL B 1 577 ? -2.484 20.797 -24.156 1 49.09 577 VAL B N 1
ATOM 9421 C CA . VAL B 1 577 ? -2.518 19.688 -23.203 1 49.09 577 VAL B CA 1
ATOM 9422 C C . VAL B 1 577 ? -1.36 19.812 -22.219 1 49.09 577 VAL B C 1
ATOM 9424 O O . VAL B 1 577 ? -0.197 19.891 -22.625 1 49.09 577 VAL B O 1
ATOM 9427 N N . PRO B 1 578 ? -1.593 20.031 -20.922 1 50.97 578 PRO B N 1
ATOM 9428 C CA . PRO B 1 578 ? -0.483 19.969 -19.969 1 50.97 578 PRO B CA 1
ATOM 9429 C C . PRO B 1 578 ? 0.25 18.625 -20.031 1 50.97 578 PRO B C 1
ATOM 9431 O O . PRO B 1 578 ? -0.297 17.641 -20.516 1 50.97 578 PRO B O 1
ATOM 9434 N N . PRO B 1 579 ? 1.557 18.766 -19.484 1 42.97 579 PRO B N 1
ATOM 9435 C CA . PRO B 1 579 ? 2.264 19.844 -18.797 1 42.97 579 PRO B CA 1
ATOM 9436 C C . PRO B 1 579 ? 2.98 20.797 -19.766 1 42.97 579 PRO B C 1
ATOM 9438 O O . PRO B 1 579 ? 3.66 21.719 -19.312 1 42.97 579 PRO B O 1
ATOM 9441 N N . HIS B 1 580 ? 2.709 20.438 -20.859 1 52.41 580 HIS B N 1
ATOM 9442 C CA . HIS B 1 580 ? 3.518 21.266 -21.75 1 52.41 580 HIS B CA 1
ATOM 9443 C C . HIS B 1 580 ? 2.9 22.641 -21.953 1 52.41 580 HIS B C 1
ATOM 9445 O O . HIS B 1 580 ? 3.602 23.594 -22.281 1 52.41 580 HIS B O 1
ATOM 9451 N N . LEU B 1 581 ? 1.534 22.578 -21.656 1 61.09 581 LEU B N 1
ATOM 9452 C CA . LEU B 1 581 ? 0.775 23.797 -21.922 1 61.09 581 LEU B CA 1
ATOM 9453 C C . LEU B 1 581 ? -0.2 24.078 -20.781 1 61.09 581 LEU B C 1
ATOM 9455 O O . LEU B 1 581 ? -0.561 23.172 -20.016 1 61.09 581 LEU B O 1
ATOM 9459 N N . PRO B 1 582 ? -0.36 25.234 -20.219 1 61.97 582 PRO B N 1
ATOM 9460 C CA . PRO B 1 582 ? -0.101 26.406 -21.047 1 61.97 582 PRO B CA 1
ATOM 9461 C C . PRO B 1 582 ? 1.343 26.891 -20.953 1 61.97 582 PRO B C 1
ATOM 9463 O O . PRO B 1 582 ? 1.986 26.719 -19.922 1 61.97 582 PRO B O 1
ATOM 9466 N N . LEU B 1 583 ? 1.638 27.266 -21.984 1 75.81 583 LEU B N 1
ATOM 9467 C CA . LEU B 1 583 ? 2.941 27.891 -22.156 1 75.81 583 LEU B CA 1
ATOM 9468 C C . LEU B 1 583 ? 2.793 29.281 -22.766 1 75.81 583 LEU B C 1
ATOM 9470 O O . LEU B 1 583 ? 2.105 29.453 -23.766 1 75.81 583 LEU B O 1
ATOM 9474 N N . THR B 1 584 ? 3.234 30.109 -21.953 1 79.06 584 THR B N 1
ATOM 9475 C CA . THR B 1 584 ? 3.227 31.484 -22.453 1 79.06 584 THR B CA 1
ATOM 9476 C C . THR B 1 584 ? 4.621 31.906 -22.891 1 79.06 584 THR B C 1
ATOM 9478 O O . THR B 1 584 ? 5.574 31.844 -22.109 1 79.06 584 THR B O 1
ATOM 9481 N N . ILE B 1 585 ? 4.633 32.25 -24.125 1 81.69 585 ILE B N 1
ATOM 9482 C CA . ILE B 1 585 ? 5.922 32.625 -24.688 1 81.69 585 ILE B CA 1
ATOM 9483 C C . ILE B 1 585 ? 5.82 34.031 -25.297 1 81.69 585 ILE B C 1
ATOM 9485 O O . ILE B 1 585 ? 4.883 34.312 -26.047 1 81.69 585 ILE B O 1
ATOM 9489 N N . LYS B 1 586 ? 6.68 34.812 -24.844 1 82 586 LYS B N 1
ATOM 9490 C CA . LYS B 1 586 ? 6.887 36.062 -25.562 1 82 586 LYS B CA 1
ATOM 9491 C C . LYS B 1 586 ? 7.809 35.875 -26.75 1 82 586 LYS B C 1
ATOM 9493 O O . LYS B 1 586 ? 8.961 35.469 -26.609 1 82 586 LYS B O 1
ATOM 9498 N N . LEU B 1 587 ? 7.258 36.062 -27.938 1 82.94 587 LEU B N 1
ATOM 9499 C CA . LEU B 1 587 ? 8.023 35.844 -29.156 1 82.94 587 LEU B CA 1
ATOM 9500 C C . LEU B 1 587 ? 8.477 37.156 -29.766 1 82.94 587 LEU B C 1
ATOM 9502 O O . LEU B 1 587 ? 7.805 38.188 -29.594 1 82.94 587 LEU B O 1
ATOM 9506 N N . GLU B 1 588 ? 9.688 37.156 -30.453 1 80.69 588 GLU B N 1
ATOM 9507 C CA . GLU B 1 588 ? 10.203 38.344 -31.125 1 80.69 588 GLU B CA 1
ATOM 9508 C C . GLU B 1 588 ? 9.281 38.812 -32.25 1 80.69 588 GLU B C 1
ATOM 9510 O O . GLU B 1 588 ? 9.07 40 -32.438 1 80.69 588 GLU B O 1
ATOM 9515 N N . ASN B 1 589 ? 8.789 37.875 -33 1 78.25 589 ASN B N 1
ATOM 9516 C CA . ASN B 1 589 ? 7.848 38.156 -34.062 1 78.25 589 ASN B CA 1
ATOM 9517 C C . ASN B 1 589 ? 6.68 37.188 -34.062 1 78.25 589 ASN B C 1
ATOM 9519 O O . ASN B 1 589 ? 6.738 36.125 -34.688 1 78.25 589 ASN B O 1
ATOM 9523 N N . VAL B 1 590 ? 5.668 37.562 -33.375 1 79.62 590 VAL B N 1
ATOM 9524 C CA . VAL B 1 590 ? 4.508 36.719 -33.156 1 79.62 590 VAL B CA 1
ATOM 9525 C C . VAL B 1 590 ? 3.812 36.438 -34.5 1 79.62 590 VAL B C 1
ATOM 9527 O O . VAL B 1 590 ? 3.361 35.312 -34.75 1 79.62 590 VAL B O 1
ATOM 9530 N N . GLN B 1 591 ? 3.807 37.406 -35.344 1 75.25 591 GLN B N 1
ATOM 9531 C CA . GLN B 1 591 ? 3.1 37.281 -36.594 1 75.25 591 GLN B CA 1
ATOM 9532 C C . GLN B 1 591 ? 3.768 36.219 -37.5 1 75.25 591 GLN B C 1
ATOM 9534 O O . GLN B 1 591 ? 3.086 35.406 -38.125 1 75.25 591 GLN B O 1
ATOM 9539 N N . SER B 1 592 ? 5.004 36.156 -37.5 1 79.06 592 SER B N 1
ATOM 9540 C CA . SER B 1 592 ? 5.73 35.188 -38.281 1 79.06 592 SER B CA 1
ATOM 9541 C C . SER B 1 592 ? 5.488 33.781 -37.781 1 79.06 592 SER B C 1
ATOM 9543 O O . SER B 1 592 ? 5.348 32.844 -38.562 1 79.06 592 SER B O 1
ATOM 9545 N N . PHE B 1 593 ? 5.359 33.75 -36.5 1 81.19 593 PHE B N 1
ATOM 9546 C CA . PHE B 1 593 ? 5.141 32.438 -35.938 1 81.19 593 PHE B CA 1
ATOM 9547 C C . PHE B 1 593 ? 3.711 31.953 -36.156 1 81.19 593 PHE B C 1
ATOM 9549 O O . PHE B 1 593 ? 3.484 30.797 -36.5 1 81.19 593 PHE B O 1
ATOM 9556 N N . LEU B 1 594 ? 2.904 32.844 -36.062 1 78.44 594 LEU B N 1
ATOM 9557 C CA . LEU B 1 594 ? 1.516 32.5 -36.344 1 78.44 594 LEU B CA 1
ATOM 9558 C C . LEU B 1 594 ? 1.34 32.125 -37.781 1 78.44 594 LEU B C 1
ATOM 9560 O O . LEU B 1 594 ? 0.583 31.188 -38.094 1 78.44 594 LEU B O 1
ATOM 9564 N N . GLN B 1 595 ? 2.014 32.781 -38.656 1 74.75 595 GLN B N 1
ATOM 9565 C CA . GLN B 1 595 ? 1.998 32.406 -40.062 1 74.75 595 GLN B CA 1
ATOM 9566 C C . GLN B 1 595 ? 2.578 31.016 -40.281 1 74.75 595 GLN B C 1
ATOM 9568 O O . GLN B 1 595 ? 2.066 30.25 -41.094 1 74.75 595 GLN B O 1
ATOM 9573 N N . PHE B 1 596 ? 3.49 30.703 -39.531 1 77.94 596 PHE B N 1
ATOM 9574 C CA . PHE B 1 596 ? 4.082 29.359 -39.594 1 77.94 596 PHE B CA 1
ATOM 9575 C C . PHE B 1 596 ? 3.074 28.312 -39.156 1 77.94 596 PHE B C 1
ATOM 9577 O O . PHE B 1 596 ? 2.873 27.312 -39.844 1 77.94 596 PHE B O 1
ATOM 9584 N N . LEU B 1 597 ? 2.5 28.625 -38.125 1 77.31 597 LEU B N 1
ATOM 9585 C CA . LEU B 1 597 ? 1.527 27.656 -37.625 1 77.31 597 LEU B CA 1
ATOM 9586 C C . LEU B 1 597 ? 0.361 27.5 -38.594 1 77.31 597 LEU B C 1
ATOM 9588 O O . LEU B 1 597 ? -0.131 26.391 -38.812 1 77.31 597 LEU B O 1
ATOM 9592 N N . LYS B 1 598 ? 0.019 28.609 -39.125 1 71.25 598 LYS B N 1
ATOM 9593 C CA . LYS B 1 598 ? -1.045 28.594 -40.125 1 71.25 598 LYS B CA 1
ATOM 9594 C C . LYS B 1 598 ? -0.633 27.797 -41.344 1 71.25 598 LYS B C 1
ATOM 9596 O O . LYS B 1 598 ? -1.454 27.094 -41.938 1 71.25 598 LYS B O 1
ATOM 9601 N N . SER B 1 599 ? 0.538 27.953 -41.75 1 68.44 599 SER B N 1
ATOM 9602 C CA . SER B 1 599 ? 1.037 27.234 -42.906 1 68.44 599 SER B CA 1
ATOM 9603 C C . SER B 1 599 ? 1.041 25.719 -42.688 1 68.44 599 SER B C 1
ATOM 9605 O O . SER B 1 599 ? 0.959 24.938 -43.625 1 68.44 599 SER B O 1
ATOM 9607 N N . LYS B 1 600 ? 1.176 25.484 -41.469 1 65.81 600 LYS B N 1
ATOM 9608 C CA . LYS B 1 600 ? 1.19 24.047 -41.125 1 65.81 600 LYS B CA 1
ATOM 9609 C C . LYS B 1 600 ? -0.226 23.516 -40.938 1 65.81 600 LYS B C 1
ATOM 9611 O O . LYS B 1 600 ? -0.48 22.328 -41.125 1 65.81 600 LYS B O 1
ATOM 9616 N N . SER B 1 601 ? -1.018 24.391 -40.531 1 54.84 601 SER B N 1
ATOM 9617 C CA . SER B 1 601 ? -2.436 24.047 -40.469 1 54.84 601 SER B CA 1
ATOM 9618 C C . SER B 1 601 ? -3.062 24.062 -41.844 1 54.84 601 SER B C 1
ATOM 9620 O O . SER B 1 601 ? -3.977 23.297 -42.156 1 54.84 601 SER B O 1
ATOM 9622 N N . ALA B 1 602 ? -2.783 25.094 -42.656 1 40.59 602 ALA B N 1
ATOM 9623 C CA . ALA B 1 602 ? -3.371 25.406 -43.938 1 40.59 602 ALA B CA 1
ATOM 9624 C C . ALA B 1 602 ? -2.973 24.375 -45 1 40.59 602 ALA B C 1
ATOM 9626 O O . ALA B 1 602 ? -3.557 24.328 -46.062 1 40.59 602 ALA B O 1
ATOM 9627 N N . LYS B 1 603 ? -1.984 23.672 -44.938 1 40.75 603 LYS B N 1
ATOM 9628 C CA . LYS B 1 603 ? -1.763 22.984 -46.219 1 40.75 603 LYS B CA 1
ATOM 9629 C C . LYS B 1 603 ? -3.014 22.234 -46.656 1 40.75 603 LYS B C 1
ATOM 9631 O O . LYS B 1 603 ? -3.062 21.688 -47.781 1 40.75 603 LYS B O 1
ATOM 9636 N N . LYS B 1 604 ? -4.051 22.094 -45.812 1 36.84 604 LYS B N 1
ATOM 9637 C CA . LYS B 1 604 ? -5.199 21.594 -46.562 1 36.84 604 LYS B CA 1
ATOM 9638 C C . LYS B 1 604 ? -5.879 22.719 -47.344 1 36.84 604 LYS B C 1
ATOM 9640 O O . LYS B 1 604 ? -6.707 22.453 -48.219 1 36.84 604 LYS B O 1
ATOM 9645 N N . GLU B 1 605 ? -5.688 23.953 -46.969 1 31.42 605 GLU B N 1
ATOM 9646 C CA . GLU B 1 605 ? -6.625 24.797 -47.719 1 31.42 605 GLU B CA 1
ATOM 9647 C C . GLU B 1 605 ? -6.074 25.156 -49.094 1 31.42 605 GLU B C 1
ATOM 9649 O O . GLU B 1 605 ? -6.824 25.562 -49.969 1 31.42 605 GLU B O 1
ATOM 9654 N N . ASN B 1 606 ? -4.863 25.188 -49.344 1 32.78 606 ASN B N 1
ATOM 9655 C CA . ASN B 1 606 ? -4.547 25.891 -50.594 1 32.78 606 ASN B CA 1
ATOM 9656 C C . ASN B 1 606 ? -4.906 25.062 -51.812 1 32.78 606 ASN B C 1
ATOM 9658 O O . ASN B 1 606 ? -4.535 25.406 -52.938 1 32.78 606 ASN B O 1
ATOM 9662 N N . GLN B 1 607 ? -5.32 23.828 -51.656 1 31.3 607 GLN B N 1
ATOM 9663 C CA . GLN B 1 607 ? -5.602 23.375 -53.031 1 31.3 607 GLN B CA 1
ATOM 9664 C C . GLN B 1 607 ? -6.816 24.094 -53.594 1 31.3 607 GLN B C 1
ATOM 9666 O O . GLN B 1 607 ? -7.223 23.828 -54.719 1 31.3 607 GLN B O 1
ATOM 9671 N N . LYS B 1 608 ? -7.535 24.844 -52.844 1 30.16 608 LYS B N 1
ATOM 9672 C CA . LYS B 1 608 ? -8.609 25.391 -53.688 1 30.16 608 LYS B CA 1
ATOM 9673 C C . LYS B 1 608 ? -8.156 26.656 -54.406 1 30.16 608 LYS B C 1
ATOM 9675 O O . LYS B 1 608 ? -8.922 27.25 -55.156 1 30.16 608 LYS B O 1
ATOM 9680 N N . ALA B 1 609 ? -7.152 27.344 -53.812 1 27.77 609 ALA B N 1
ATOM 9681 C CA . ALA B 1 609 ? -7.191 28.625 -54.5 1 27.77 609 ALA B CA 1
ATOM 9682 C C . ALA B 1 609 ? -6.586 28.531 -55.906 1 27.77 609 ALA B C 1
ATOM 9684 O O . ALA B 1 609 ? -6.559 29.5 -56.656 1 27.77 609 ALA B O 1
ATOM 9685 N N . ASP B 1 610 ? -6.016 27.469 -56.406 1 24.08 610 ASP B N 1
ATOM 9686 C CA . ASP B 1 610 ? -6 27.656 -57.875 1 24.08 610 ASP B CA 1
ATOM 9687 C C . ASP B 1 610 ? -7.324 27.234 -58.5 1 24.08 610 ASP B C 1
ATOM 9689 O O . ASP B 1 610 ? -7.898 26.203 -58.094 1 24.08 610 ASP B O 1
#

Foldseek 3Di:
DQPPLNVQLVVCLVVLVLVSVLVSCVVVPDDQQCCLSNLCSLLVPDDWDDFDLPQFDDCVVVCVPCVVADVPPVVVLSSLLRRLLRRDAFASNLLSLQLRLLVPHPDDSRSSSRSSRSLCVLQFVCRRDPDPLLLVLQVLLLLQLCLQAWLLLVVLCVVQVADCSVVLSVCSSNLVLQLADHSVLSVSLVSLCSSDPDSHLSSLLLVLLLVVLVVQLSPQPHNVSNVVSSSHHDYSVCSCVSSVVSVVSVLLDQVVSVVLNVCSSVVPPCNVPPSSVVSVPAPHAEHEPVSVVCCVPPSVAAEEEEEQDDPLQLLQWDFPNYDYDPLVCCVVCVVVLVVVCVVCVVQQVGRHAYEYFYAPPDPVGVVSSRVSQVVCSVVTHHNYYYYDNGRLNVCLQPVVPPDRDTPNHNCCSNPLNVVLDVCSVVVSCVSCLCCVLVVVVVVCVVVVVVVVVVPDPPDDPPPDVPPVDDPPPDDDPPDDDDDDPDPCPVPPPPPCPVPPPVVQVVVVVQVVPFDKFWKWWDDPDIATWIWTDDLFWTWTWHDDPRGTGTDDIGTLVQQDDWDDDPVDPQWIFGAGRPDVPRIIMRTPDPPVVVVVSCVSVCPVPPVPPD/DQPPLNVQLVVCLVVLVLVSVLVSCVVVPDDQQCCLSNLCSLLVPDDWDDFDLVQFDDCVVVCVPQVVADVPPVVVLRSLLRRLLRRDAFDSNLLSLQLRLLVPHPDDSRSSSRSSRSLCVLQFVCRRPDDPLLLVLQVLLLLQLCLQAWLLLNVLCVVQVADCSVVLSVCSSNLVSQLADHSVLSVSLVSLCSSDPDSHLSSLLLVLLLVVLVVQLSPQPHNVSNVVSSSHHDYSVCSCVSSVVSVVSVLLDQVVSVVLNVCSSVVPPCNVPPSSVVSVVDPHAEHEPVSVVCQVPPSVAAEEEEEQDDPLQLLQWDFPNYDYDPLVCCVVCVVVLVVVCVVCVVQQVGRHAYEYFYAPPDPVGVVSSRVSQVVCSVVTHHNYYYYDNGRLNVCLQPVVPPDRDTPNHNCCSNPLNVVLDPCNVVVSCVVVLCCVVVVVVVVVVVVVVVVVVVPDPPDDPPDDVPPVPDPDDDDDPPDDDDPDDCPPPVPPPPPPPPPPPVVQVVVVVQVVPFDKFWKWWDDPDIATWIWTDDLFWTWTWHDDPRGTHTDDIGTLVQQDDWDDDPVDPQWIFGAGRPPVDRIIMRTPDPPVVVVVSCVSVCPVPPVPPD